Protein AF-A0AAE5LSV7-F1 (afdb_monomer)

Nearest PDB structures (foldseek):
  7zr1-assembly1_C  TM=1.193E-01  e=3.640E+00  Thermochaetoides thermophila
  6yvu-assembly1_B  TM=6.107E-02  e=1.034E+00  Saccharomyces cerevisiae S288C

Radius of gyration: 92.89 Å; Cα contacts (8 Å, |Δi|>4): 671; chains: 1; bounding box: 169×62×284 Å

Foldseek 3Di:
DVLLVVLLQVLLQVLLVLQLVLLVCVLVLCQDFDPDVRGGLVLLVCVLVVLLVLLCCCDPPNDFLVNVVVVPPPVLVVLLVVLVCCQPPVVLVVLDQDFLLNPPCSVVVLVVVLVVLLVVLLVVVLVVVLVLLLLFFLCLQDPLVLLLVVLLVVLVVVLVQLVVLVNLLVVLLVVCVVQQFPFLCNVDDPVRLVVVLVVVLVVVLCCCVCQQQVDLVSVLVVVVVVCVVVVVVVVLVVVLCVQQQDFLCVVAPPVRLLVVLVVVLVVVLVQCPDPNNLVVLLVVLVVVLVVLLVFQAFPCVPDDPVVLVVVLVCLLVVQVVCVVVVLVVLVVCVVVVLVVVVVVVVVVLVPDPDPVSSVVVVCCCVPPCDSPCVVVVVSVVVSVCCVVVVDPVVSVVVSVVVSVCRNPDTSSNVSVVCVVVVVDDSSNVSVVVSVCCVVCVSVVSCVVSVVRSRDGNCVPDPDDSVCCCVVPVSVVVSCVCSVCVVVCSVVVSVVSSVVSVVVSVVNRPDRSCVVAPSVRSSVVSSVCSVVVSCVCVVCVVVVSVVSSVVVVVVSSVDRSSVVVVVDPDCVSVVVSVVVSVVSVVVCVVRSRHRVSVVSPVQDDSVVSSCCCVVPVVVVCSVCSNVLSVPPSSVLQSVLSVPDRSSRSSVLVCQLPVVLSSCLSSQSSNQSSVVSSVCCVVCVPLADSPRHGPDPVSVVVVVVVSVVSSVVSNVVSVVLQQPDLDFQPVQCPDPVRVCSSGRSCSVCVVSSVVSSVCCCDPGRDDPVSVVVSCVVCVVVVVVVVVCVCVVVLNVVVLVSVVVCLVVVLVVVVVVLLVVLVDDDDVLVVVLVVCVVVVVCVSDPSVSSSVSSNVSSVSVVVCSVVSSVVSVVVSDDDDRPCNVSVD

Structure (mmCIF, N/CA/C/O backbone):
data_AF-A0AAE5LSV7-F1
#
_entry.id   AF-A0AAE5LSV7-F1
#
loop_
_atom_site.group_PDB
_atom_site.id
_atom_site.type_symbol
_atom_site.label_atom_id
_atom_site.label_alt_id
_atom_site.label_comp_id
_atom_site.label_asym_id
_atom_site.label_entity_id
_atom_site.label_seq_id
_atom_site.pdbx_PDB_ins_code
_atom_site.Cartn_x
_atom_site.Cartn_y
_atom_site.Cartn_z
_atom_site.occupancy
_atom_site.B_iso_or_equiv
_atom_site.auth_seq_id
_atom_site.auth_comp_id
_atom_site.auth_asym_id
_atom_site.auth_atom_id
_atom_site.pdbx_PDB_model_num
ATOM 1 N N . MET A 1 1 ? -73.954 33.863 125.276 1.00 56.94 1 MET A N 1
ATOM 2 C CA . MET A 1 1 ? -72.667 33.606 124.585 1.00 56.94 1 MET A CA 1
ATOM 3 C C . MET A 1 1 ? -72.478 32.123 124.263 1.00 56.94 1 MET A C 1
ATOM 5 O O . MET A 1 1 ? -72.294 31.809 123.096 1.00 56.94 1 MET A O 1
ATOM 9 N N . LEU A 1 2 ? -72.612 31.210 125.239 1.00 59.28 2 LEU A N 1
ATOM 10 C CA . LEU A 1 2 ? -72.465 29.757 125.024 1.00 59.28 2 LEU A CA 1
ATOM 11 C C . LEU A 1 2 ? -73.412 29.190 123.942 1.00 59.28 2 LEU A C 1
ATOM 13 O O . LEU A 1 2 ? -72.972 28.468 123.055 1.00 59.28 2 LEU A O 1
ATOM 17 N N . THR A 1 3 ? -74.689 29.588 123.959 1.00 60.78 3 THR A N 1
ATOM 18 C CA . THR A 1 3 ? -75.707 29.158 122.979 1.00 60.78 3 THR A CA 1
ATOM 19 C C . THR A 1 3 ? -75.375 29.589 121.549 1.00 60.78 3 THR A C 1
ATOM 21 O O . THR A 1 3 ? -75.593 28.836 120.610 1.00 60.78 3 THR A O 1
ATOM 24 N N . PHE A 1 4 ? -74.795 30.780 121.375 1.00 66.81 4 PHE A N 1
ATOM 25 C CA . PHE A 1 4 ? -74.397 31.297 120.063 1.00 66.81 4 PHE A CA 1
ATOM 26 C C . PHE A 1 4 ? -73.213 30.516 119.480 1.00 66.81 4 PHE A C 1
ATOM 28 O O . PHE A 1 4 ? -73.222 30.176 118.303 1.00 66.81 4 PHE A O 1
ATOM 35 N N . ILE A 1 5 ? -72.231 30.167 120.321 1.00 68.12 5 ILE A N 1
ATOM 36 C CA . ILE A 1 5 ? -71.087 29.325 119.938 1.00 68.12 5 ILE A CA 1
ATOM 37 C C . ILE A 1 5 ? -71.558 27.909 119.574 1.00 68.12 5 ILE A C 1
ATOM 39 O O . ILE A 1 5 ? -71.099 27.344 118.585 1.00 68.12 5 ILE A O 1
ATOM 43 N N . PHE A 1 6 ? -72.508 27.355 120.333 1.00 69.06 6 PHE A N 1
ATOM 44 C CA . PHE A 1 6 ? -73.090 26.045 120.045 1.00 69.06 6 PHE A CA 1
ATOM 45 C C . PHE A 1 6 ? -73.860 26.030 118.715 1.00 69.06 6 PHE A C 1
ATOM 47 O O . PHE A 1 6 ? -73.664 25.125 117.909 1.00 69.06 6 PHE A O 1
ATOM 54 N N . LEU A 1 7 ? -74.669 27.060 118.439 1.00 66.19 7 LEU A N 1
ATOM 55 C CA . LEU A 1 7 ? -75.368 27.214 117.158 1.00 66.19 7 LEU A CA 1
ATOM 56 C C . LEU A 1 7 ? -74.392 27.398 115.986 1.00 66.19 7 LEU A C 1
ATOM 58 O O . LEU A 1 7 ? -74.602 26.813 114.929 1.00 66.19 7 LEU A O 1
ATOM 62 N N . LEU A 1 8 ? -73.296 28.137 116.184 1.00 72.81 8 LEU A N 1
ATOM 63 C CA . LEU A 1 8 ? -72.210 28.278 115.206 1.00 72.81 8 LEU A CA 1
ATOM 64 C C . LEU A 1 8 ? -71.547 26.939 114.872 1.00 72.81 8 LEU A C 1
ATOM 66 O O . LEU A 1 8 ? -71.361 26.620 113.700 1.00 72.81 8 LEU A O 1
ATOM 70 N N . ALA A 1 9 ? -71.221 26.144 115.892 1.00 71.69 9 ALA A N 1
ATOM 71 C CA . ALA A 1 9 ? -70.632 24.822 115.709 1.00 71.69 9 ALA A CA 1
ATOM 72 C C . ALA A 1 9 ? -71.616 23.849 115.039 1.00 71.69 9 ALA A C 1
ATOM 74 O O . ALA A 1 9 ? -71.225 23.108 114.141 1.00 71.69 9 ALA A O 1
ATOM 75 N N . PHE A 1 10 ? -72.895 23.883 115.424 1.00 72.06 10 PHE A N 1
ATOM 76 C CA . PHE A 1 10 ? -73.937 23.038 114.842 1.00 72.06 10 PHE A CA 1
ATOM 77 C C . PHE A 1 10 ? -74.238 23.400 113.379 1.00 72.06 10 PHE A C 1
ATOM 79 O O . PHE A 1 10 ? -74.368 22.507 112.541 1.00 72.06 10 PHE A O 1
ATOM 86 N N . GLN A 1 11 ? -74.293 24.691 113.035 1.00 69.56 11 GLN A N 1
ATOM 87 C CA . GLN A 1 11 ? -74.470 25.152 111.652 1.00 69.56 11 GLN A CA 1
ATOM 88 C C . GLN A 1 11 ? -73.234 24.895 110.788 1.00 69.56 11 GLN A C 1
ATOM 90 O O . GLN A 1 11 ? -73.362 24.445 109.654 1.00 69.56 11 GLN A O 1
ATOM 95 N N . GLY A 1 12 ? -72.030 25.084 111.332 1.00 72.44 12 GLY A N 1
ATOM 96 C CA . GLY A 1 12 ? -70.801 24.665 110.662 1.00 72.44 12 GLY A CA 1
ATOM 97 C C . GLY A 1 12 ? -70.779 23.156 110.408 1.00 72.44 12 GLY A C 1
ATOM 98 O O . GLY A 1 12 ? -70.527 22.717 109.293 1.00 72.44 12 GLY A O 1
ATOM 99 N N . PHE A 1 13 ? -71.110 22.341 111.409 1.00 74.94 13 PHE A N 1
ATOM 100 C CA . PHE A 1 13 ? -71.130 20.886 111.263 1.00 74.94 13 PHE A CA 1
ATOM 101 C C . PHE A 1 13 ? -72.198 20.413 110.267 1.00 74.94 13 PHE A C 1
ATOM 103 O O . PHE A 1 13 ? -71.889 19.635 109.369 1.00 74.94 13 PHE A O 1
ATOM 110 N N . SER A 1 14 ? -73.436 20.903 110.374 1.00 67.69 14 SER A N 1
ATOM 111 C CA . SER A 1 14 ? -74.521 20.550 109.446 1.00 67.69 14 SER A CA 1
ATOM 112 C C . SER A 1 14 ? -74.258 21.046 108.023 1.00 67.69 14 SER A C 1
ATOM 114 O O . SER A 1 14 ? -74.471 20.287 107.079 1.00 67.69 14 SER A O 1
ATOM 116 N N . GLY A 1 15 ? -73.700 22.249 107.860 1.00 71.94 15 GLY A N 1
ATOM 117 C CA . GLY A 1 15 ? -73.218 22.757 106.577 1.00 71.94 15 GLY A CA 1
ATOM 118 C C . GLY A 1 15 ? -72.101 21.890 105.996 1.00 71.94 15 GLY A C 1
ATOM 119 O O . GLY A 1 15 ? -72.119 21.577 104.807 1.00 71.94 15 GLY A O 1
ATOM 120 N N . GLY A 1 16 ? -71.166 21.421 106.825 1.00 76.94 16 GLY A N 1
ATOM 121 C CA . GLY A 1 16 ? -70.109 20.501 106.409 1.00 76.94 16 GLY A CA 1
ATOM 122 C C . GLY A 1 16 ? -70.623 19.118 106.015 1.00 76.94 16 GLY A C 1
ATOM 123 O O . GLY A 1 16 ? -70.217 18.576 104.989 1.00 76.94 16 GLY A O 1
ATOM 124 N N . VAL A 1 17 ? -71.573 18.557 106.763 1.00 75.94 17 VAL A N 1
ATOM 125 C CA . VAL A 1 17 ? -72.229 17.290 106.406 1.00 75.94 17 VAL A CA 1
ATOM 126 C C . VAL A 1 17 ? -73.018 17.442 105.101 1.00 75.94 17 VAL A C 1
ATOM 128 O O . VAL A 1 17 ? -72.864 16.622 104.196 1.00 75.94 17 VAL A O 1
ATOM 131 N N . ALA A 1 18 ? -73.802 18.514 104.956 1.00 72.56 18 ALA A N 1
ATOM 132 C CA . ALA A 1 18 ? -74.565 18.798 103.743 1.00 72.56 18 ALA A CA 1
ATOM 133 C C . ALA A 1 18 ? -73.651 19.006 102.524 1.00 72.56 18 ALA A C 1
ATOM 135 O O . ALA A 1 18 ? -73.905 18.439 101.460 1.00 72.56 18 ALA A O 1
ATOM 136 N N . GLY A 1 19 ? -72.558 19.755 102.681 1.00 76.06 19 GLY A N 1
ATOM 137 C CA . GLY A 1 19 ? -71.569 19.987 101.631 1.00 76.06 19 GLY A CA 1
ATOM 138 C C . GLY A 1 19 ? -70.818 18.717 101.221 1.00 76.06 19 GLY A C 1
ATOM 139 O O . GLY A 1 19 ? -70.633 18.479 100.027 1.00 76.06 19 GLY A O 1
ATOM 140 N N . TYR A 1 20 ? -70.453 17.856 102.181 1.00 82.06 20 TYR A N 1
ATOM 141 C CA . TYR A 1 20 ? -69.835 16.556 101.897 1.00 82.06 20 TYR A CA 1
ATOM 142 C C . TYR A 1 20 ? -70.771 15.653 101.096 1.00 82.06 20 TYR A C 1
ATOM 144 O O . TYR A 1 20 ? -70.379 15.103 100.068 1.00 82.06 20 TYR A O 1
ATOM 152 N N . ILE A 1 21 ? -72.014 15.504 101.566 1.00 79.06 21 ILE A N 1
ATOM 153 C CA . ILE A 1 21 ? -73.006 14.619 100.954 1.00 79.06 21 ILE A CA 1
ATOM 154 C C . ILE A 1 21 ? -73.362 15.116 99.553 1.00 79.06 21 ILE A C 1
ATOM 156 O O . ILE A 1 21 ? -73.314 14.333 98.609 1.00 79.06 21 ILE A O 1
ATOM 160 N N . THR A 1 22 ? -73.656 16.408 99.395 1.00 77.25 22 THR A N 1
ATOM 161 C CA . THR A 1 22 ? -74.055 16.983 98.099 1.00 77.25 22 THR A CA 1
ATOM 162 C C . THR A 1 22 ? -72.949 16.831 97.061 1.00 77.25 22 THR A C 1
ATOM 164 O O . THR A 1 22 ? -73.215 16.391 95.945 1.00 77.25 22 THR A O 1
ATOM 167 N N . ASN A 1 23 ? -71.695 17.117 97.429 1.00 80.56 23 ASN A N 1
ATOM 168 C CA . ASN A 1 23 ? -70.587 17.013 96.485 1.00 80.56 23 ASN A CA 1
ATOM 169 C C . ASN A 1 23 ? -70.191 15.554 96.204 1.00 80.56 23 ASN A C 1
ATOM 171 O O . ASN A 1 23 ? -69.818 15.222 95.083 1.00 80.56 23 ASN A O 1
ATOM 175 N N . LYS A 1 24 ? -70.353 14.655 97.185 1.00 82.75 24 LYS A N 1
ATOM 176 C CA . LYS A 1 24 ? -70.218 13.211 96.964 1.00 82.75 24 LYS A CA 1
ATOM 177 C C . LYS A 1 24 ? -71.239 12.705 95.950 1.00 82.75 24 LYS A C 1
ATOM 179 O O . LYS A 1 24 ? -70.848 12.021 95.015 1.00 82.75 24 LYS A O 1
ATOM 184 N N . TYR A 1 25 ? -72.509 13.089 96.087 1.00 79.94 25 TYR A N 1
ATOM 185 C CA . TYR A 1 25 ? -73.531 12.755 95.095 1.00 79.94 25 TYR A CA 1
ATOM 186 C C . TYR A 1 25 ? -73.238 13.382 93.732 1.00 79.94 25 TYR A C 1
ATOM 188 O O . TYR A 1 25 ? -73.440 12.715 92.730 1.00 79.94 25 TYR A O 1
ATOM 196 N N . ALA A 1 26 ? -72.729 14.616 93.666 1.00 78.62 26 ALA A N 1
ATOM 197 C CA . ALA A 1 26 ? -72.371 15.248 92.396 1.00 78.62 26 ALA A CA 1
ATOM 198 C C . ALA A 1 26 ? -71.252 14.490 91.658 1.00 78.62 26 ALA A C 1
ATOM 200 O O . ALA A 1 26 ? -71.366 14.261 90.456 1.00 78.62 26 ALA A O 1
ATOM 201 N N . VAL A 1 27 ? -70.208 14.060 92.377 1.00 78.00 27 VAL A N 1
ATOM 202 C CA . VAL A 1 27 ? -69.122 13.236 91.820 1.00 78.00 27 VAL A CA 1
ATOM 203 C C . VAL A 1 27 ? -69.633 11.847 91.446 1.00 78.00 27 VAL A C 1
ATOM 205 O O . VAL A 1 27 ? -69.380 11.391 90.336 1.00 78.00 27 VAL A O 1
ATOM 208 N N . ASP A 1 28 ? -70.399 11.194 92.323 1.00 80.56 28 ASP A N 1
ATOM 209 C CA . ASP A 1 28 ? -70.957 9.868 92.052 1.00 80.56 28 ASP A CA 1
ATOM 210 C C . ASP A 1 28 ? -71.940 9.910 90.867 1.00 80.56 28 ASP A C 1
ATOM 212 O O . ASP A 1 28 ? -71.940 8.986 90.065 1.00 80.56 28 ASP A O 1
ATOM 216 N N . MET A 1 29 ? -72.707 10.991 90.675 1.00 81.62 29 MET A N 1
ATOM 217 C CA . MET A 1 29 ? -73.625 11.187 89.539 1.00 81.62 29 MET A CA 1
ATOM 218 C C . MET A 1 29 ? -72.921 11.384 88.188 1.00 81.62 29 MET A C 1
ATOM 220 O O . MET A 1 29 ? -73.583 11.305 87.149 1.00 81.62 29 MET A O 1
ATOM 224 N N . LEU A 1 30 ? -71.605 11.618 88.157 1.00 79.69 30 LEU A N 1
ATOM 225 C CA . LEU A 1 30 ? -70.845 11.562 86.904 1.00 79.69 30 LEU A CA 1
ATOM 226 C C . LEU A 1 30 ? -70.825 10.136 86.343 1.00 79.69 30 LEU A C 1
ATOM 228 O O . LEU A 1 30 ? -70.931 9.967 85.127 1.00 79.69 30 LEU A O 1
ATOM 232 N N . PHE A 1 31 ? -70.767 9.143 87.234 1.00 81.38 31 PHE A N 1
ATOM 233 C CA . PHE A 1 31 ? -70.583 7.730 86.908 1.00 81.38 31 PHE A CA 1
ATOM 234 C C . PHE A 1 31 ? -71.876 6.914 87.081 1.00 81.38 31 PHE A C 1
ATOM 236 O O . PHE A 1 31 ? -72.268 6.146 86.212 1.00 81.38 31 PHE A O 1
ATOM 243 N N . LYS A 1 32 ? -72.605 7.124 88.180 1.00 80.62 32 LYS A N 1
ATOM 244 C CA . LYS A 1 32 ? -73.779 6.340 88.585 1.00 80.62 32 LYS A CA 1
ATOM 245 C C . LYS A 1 32 ? -75.087 7.058 88.280 1.00 80.62 32 LYS A C 1
ATOM 247 O O . LYS A 1 32 ? -75.215 8.270 88.463 1.00 80.62 32 LYS A O 1
ATOM 252 N N . GLU A 1 33 ? -76.086 6.288 87.867 1.00 81.44 33 GLU A N 1
ATOM 253 C CA . GLU A 1 33 ? -77.460 6.752 87.678 1.00 81.44 33 GLU A CA 1
ATOM 254 C C . GLU A 1 33 ? -78.355 6.264 88.826 1.00 81.44 33 GLU A C 1
ATOM 256 O O . GLU A 1 33 ? -78.354 5.084 89.172 1.00 81.44 33 GLU A O 1
ATOM 261 N N . TYR A 1 34 ? -79.134 7.171 89.417 1.00 80.75 34 TYR A N 1
ATOM 262 C CA . TYR A 1 34 ? -80.040 6.871 90.525 1.00 80.75 34 TYR A CA 1
ATOM 263 C C . TYR A 1 34 ? -81.496 6.780 90.039 1.00 80.75 34 TYR A C 1
ATOM 265 O O . TYR A 1 34 ? -82.031 7.702 89.414 1.00 80.75 34 TYR A O 1
ATOM 273 N N . THR A 1 35 ? -82.159 5.665 90.349 1.00 74.88 35 THR A N 1
ATOM 274 C CA . THR A 1 35 ? -83.563 5.362 90.010 1.00 74.88 35 THR A CA 1
ATOM 275 C C . THR A 1 35 ? -84.498 5.642 91.203 1.00 74.88 35 THR A C 1
ATOM 277 O O . THR A 1 35 ? -84.030 5.634 92.342 1.00 74.88 35 THR A O 1
ATOM 280 N N . PRO A 1 36 ? -85.809 5.929 91.006 1.00 62.91 36 PRO A N 1
ATOM 281 C CA . PRO A 1 36 ? -86.592 5.903 89.759 1.00 62.91 36 PRO A CA 1
ATOM 282 C C . PRO A 1 36 ? -86.537 7.188 88.909 1.00 62.91 36 PRO A C 1
ATOM 284 O O . PRO A 1 36 ? -87.001 7.173 87.774 1.00 62.91 36 PRO A O 1
ATOM 287 N N . LEU A 1 37 ? -85.951 8.285 89.404 1.00 70.94 37 LEU A N 1
ATOM 288 C CA . LEU A 1 37 ? -85.947 9.590 88.715 1.00 70.94 37 LEU A CA 1
ATOM 289 C C . LEU A 1 37 ? -84.883 9.738 87.599 1.00 70.94 37 LEU A C 1
ATOM 291 O O . LEU A 1 37 ? -84.825 10.790 86.969 1.00 70.94 37 LEU A O 1
ATOM 295 N N . LYS A 1 38 ? -84.058 8.708 87.337 1.00 74.31 38 LYS A N 1
ATOM 296 C CA . LYS A 1 38 ? -82.998 8.683 86.298 1.00 74.31 38 LYS A CA 1
ATOM 297 C C . LYS A 1 38 ? -82.032 9.880 86.361 1.00 74.31 38 LYS A C 1
ATOM 299 O O . LYS A 1 38 ? -81.620 10.445 85.342 1.00 74.31 38 LYS A O 1
ATOM 304 N N . LEU A 1 39 ? -81.674 10.284 87.580 1.00 75.50 39 LEU A N 1
ATOM 305 C CA . LEU A 1 39 ? -80.764 11.403 87.837 1.00 75.50 39 LEU A CA 1
ATOM 306 C C . LEU A 1 39 ? -79.314 10.897 87.898 1.00 75.50 39 LEU A C 1
ATOM 308 O O . LEU A 1 39 ? -79.032 9.914 88.581 1.00 75.50 39 LEU A O 1
ATOM 312 N N . GLY A 1 40 ? -78.395 11.571 87.199 1.00 77.69 40 GLY A N 1
ATOM 313 C CA . GLY A 1 40 ? -76.980 11.177 87.097 1.00 77.69 40 GLY A CA 1
ATOM 314 C C . GLY A 1 40 ? -76.640 10.368 85.836 1.00 77.69 40 GLY A C 1
ATOM 315 O O . GLY A 1 40 ? -77.386 10.400 84.850 1.00 77.69 40 GLY A O 1
ATOM 316 N N . GLY A 1 41 ? -75.493 9.683 85.859 1.00 80.81 41 GLY A N 1
ATOM 317 C CA . GLY A 1 41 ? -74.936 8.906 84.747 1.00 80.81 41 GLY A CA 1
ATOM 318 C C . GLY A 1 41 ? -74.429 9.769 83.587 1.00 80.81 41 GLY A C 1
ATOM 319 O O . GLY A 1 41 ? -74.708 9.464 82.428 1.00 80.81 41 GLY A O 1
ATOM 320 N N . VAL A 1 42 ? -73.750 10.888 83.868 1.00 83.00 42 VAL A N 1
ATOM 321 C CA . VAL A 1 42 ? -73.339 11.852 82.824 1.00 83.00 42 VAL A CA 1
ATOM 322 C C . VAL A 1 42 ? -72.389 11.224 81.802 1.00 83.00 42 VAL A C 1
ATOM 324 O O . VAL A 1 42 ? -72.563 11.456 80.607 1.00 83.00 42 VAL A O 1
ATOM 327 N N . ILE A 1 43 ? -71.413 10.428 82.251 1.00 80.81 43 ILE A N 1
ATOM 328 C CA . ILE A 1 43 ? -70.445 9.757 81.370 1.00 80.81 43 ILE A CA 1
ATOM 329 C C . ILE A 1 43 ? -71.150 8.693 80.529 1.00 80.81 43 ILE A C 1
ATOM 331 O O . ILE A 1 43 ? -71.017 8.714 79.308 1.00 80.81 43 ILE A O 1
ATOM 335 N N . LYS A 1 44 ? -72.000 7.870 81.161 1.00 82.69 44 LYS A N 1
ATOM 336 C CA . LYS A 1 44 ? -72.846 6.867 80.498 1.00 82.69 44 LYS A CA 1
ATOM 337 C C . LYS A 1 44 ? -73.652 7.478 79.341 1.00 82.69 44 LYS A C 1
ATOM 339 O O . LYS A 1 44 ? -73.531 7.071 78.191 1.00 82.69 44 LYS A O 1
ATOM 344 N N . LYS A 1 45 ? -74.372 8.574 79.617 1.00 83.88 45 LYS A N 1
ATOM 345 C CA . LYS A 1 45 ? -75.204 9.308 78.640 1.00 83.88 45 LYS A CA 1
ATOM 346 C C . LYS A 1 45 ? -74.402 10.073 77.581 1.00 83.88 45 LYS A C 1
ATOM 348 O O . LYS A 1 45 ? -74.972 10.497 76.577 1.00 83.88 45 LYS A O 1
ATOM 353 N N . LYS A 1 46 ? -73.104 10.309 77.802 1.00 85.81 46 LYS A N 1
ATOM 354 C CA . LYS A 1 46 ? -72.214 11.037 76.881 1.00 85.81 46 LYS A CA 1
ATOM 355 C C . LYS A 1 46 ? -71.076 10.178 76.327 1.00 85.81 46 LYS A C 1
ATOM 357 O O . LYS A 1 46 ? -70.105 10.751 75.833 1.00 85.81 46 LYS A O 1
ATOM 362 N N . LYS A 1 47 ? -71.223 8.847 76.330 1.00 86.12 47 LYS A N 1
ATOM 363 C CA . LYS A 1 47 ? -70.246 7.880 75.805 1.00 86.12 47 LYS A CA 1
ATOM 364 C C . LYS A 1 47 ? -69.645 8.312 74.464 1.00 86.12 47 LYS A C 1
ATOM 366 O O . LYS A 1 47 ? -68.441 8.514 74.378 1.00 86.12 47 LYS A O 1
ATOM 371 N N . GLU A 1 48 ? -70.475 8.525 73.443 1.00 86.19 48 GLU A N 1
ATOM 372 C CA . GLU A 1 48 ? -70.001 8.874 72.091 1.00 86.19 48 GLU A CA 1
ATOM 373 C C . GLU A 1 48 ? -69.163 10.155 72.072 1.00 86.19 48 GLU A C 1
ATOM 375 O O . GLU A 1 48 ? -68.121 10.227 71.422 1.00 86.19 48 GLU A O 1
ATOM 380 N N . LYS A 1 49 ? -69.588 11.165 72.841 1.00 86.38 49 LYS A N 1
ATOM 381 C CA . LYS A 1 49 ? -68.840 12.416 72.954 1.00 86.38 49 LYS A CA 1
ATOM 382 C C . LYS A 1 49 ? -67.506 12.199 73.670 1.00 86.38 49 LYS A C 1
ATOM 384 O O . LYS A 1 49 ? -66.508 12.769 73.253 1.00 86.38 49 LYS A O 1
ATOM 389 N N . PHE A 1 50 ? -67.477 11.387 74.724 1.00 85.69 50 PHE A N 1
ATOM 390 C CA . PHE A 1 50 ? -66.241 11.048 75.425 1.00 85.69 50 PHE A CA 1
ATOM 391 C C . PHE A 1 50 ? -65.251 10.322 74.503 1.00 85.69 50 PHE A C 1
ATOM 393 O O . PHE A 1 50 ? -64.097 10.732 74.411 1.00 85.69 50 PHE A O 1
ATOM 400 N N . ILE A 1 51 ? -65.716 9.302 73.776 1.00 86.81 51 ILE A N 1
ATOM 401 C CA . ILE A 1 51 ? -64.889 8.533 72.840 1.00 86.81 51 ILE A CA 1
ATOM 402 C C . ILE A 1 51 ? -64.286 9.447 71.770 1.00 86.81 51 ILE A C 1
ATOM 404 O O . ILE A 1 51 ? -63.090 9.356 71.498 1.00 86.81 51 ILE A O 1
ATOM 408 N N . GLU A 1 52 ? -65.085 10.340 71.182 1.00 88.25 52 GLU A N 1
ATOM 409 C CA . GLU A 1 52 ? -64.619 11.277 70.156 1.00 88.25 52 GLU A CA 1
ATOM 410 C C . GLU A 1 52 ? -63.532 12.226 70.689 1.00 88.25 52 GLU A C 1
ATOM 412 O O . GLU A 1 52 ? -62.466 12.338 70.083 1.00 88.25 52 GLU A O 1
ATOM 417 N N . GLU A 1 53 ? -63.778 12.863 71.837 1.00 87.06 53 GLU A N 1
ATOM 418 C CA . GLU A 1 53 ? -62.881 13.863 72.435 1.00 87.06 53 GLU A CA 1
ATOM 419 C C . GLU A 1 53 ? -61.565 13.233 72.918 1.00 87.06 53 GLU A C 1
ATOM 421 O O . GLU A 1 53 ? -60.493 13.801 72.712 1.00 87.06 53 GLU A O 1
ATOM 426 N N . ILE A 1 54 ? -61.616 12.033 73.509 1.00 85.88 54 ILE A N 1
ATOM 427 C CA . ILE A 1 54 ? -60.411 11.301 73.923 1.00 85.88 54 ILE A CA 1
ATOM 428 C C . ILE A 1 54 ? -59.614 10.830 72.712 1.00 85.88 54 ILE A C 1
ATOM 430 O O . ILE A 1 54 ? -58.397 10.995 72.688 1.00 85.88 54 ILE A O 1
ATOM 434 N N . SER A 1 55 ? -60.275 10.293 71.685 1.00 87.69 55 SER A N 1
ATOM 435 C CA . SER A 1 55 ? -59.590 9.830 70.473 1.00 87.69 55 SER A CA 1
ATOM 436 C C . SER A 1 55 ? -58.905 10.978 69.729 1.00 87.69 55 SER A C 1
ATOM 438 O O . SER A 1 55 ? -57.807 10.810 69.202 1.00 87.69 55 SER A O 1
ATOM 440 N N . GLU A 1 56 ? -59.528 12.158 69.707 1.00 87.50 56 GLU A N 1
ATOM 441 C CA . GLU A 1 56 ? -58.938 13.362 69.125 1.00 87.50 56 GLU A CA 1
ATOM 442 C C . GLU A 1 56 ? -57.781 13.914 69.958 1.00 87.50 56 GLU A C 1
ATOM 444 O O . GLU A 1 56 ? -56.753 14.281 69.395 1.00 87.50 56 GLU A O 1
ATOM 449 N N . LEU A 1 57 ? -57.911 13.932 71.286 1.00 86.62 57 LEU A N 1
ATOM 450 C CA . LEU A 1 57 ? -56.837 14.346 72.188 1.00 86.62 57 LEU A CA 1
ATOM 451 C C . LEU A 1 57 ? -55.611 13.436 72.043 1.00 86.62 57 LEU A C 1
ATOM 453 O O . LEU A 1 57 ? -54.485 13.929 71.992 1.00 86.62 57 LEU A O 1
ATOM 457 N N . VAL A 1 58 ? -55.820 12.122 71.925 1.00 85.00 58 VAL A N 1
ATOM 458 C CA . VAL A 1 58 ? -54.738 11.144 71.754 1.00 85.00 58 VAL A CA 1
ATOM 459 C C . VAL A 1 58 ? -53.983 11.380 70.451 1.00 85.00 58 VAL A C 1
ATOM 461 O O . VAL A 1 58 ? -52.760 11.404 70.480 1.00 85.00 58 VAL A O 1
ATOM 464 N N . GLU A 1 59 ? -54.665 11.604 69.325 1.00 86.31 59 GLU A N 1
ATOM 465 C CA . GLU A 1 59 ? -53.984 11.927 68.064 1.00 86.31 59 GLU A CA 1
ATOM 466 C C . GLU A 1 59 ? -53.315 13.305 68.114 1.00 86.31 59 GLU A C 1
ATOM 468 O O . GLU A 1 59 ? -52.154 13.441 67.744 1.00 86.31 59 GLU A O 1
ATOM 473 N N . ARG A 1 60 ? -54.021 14.338 68.580 1.00 85.94 60 ARG A N 1
ATOM 474 C CA . ARG A 1 60 ? -53.532 15.718 68.510 1.00 85.94 60 ARG A CA 1
ATOM 475 C C . ARG A 1 60 ? -52.364 15.973 69.454 1.00 85.94 60 ARG A C 1
ATOM 477 O O . ARG A 1 60 ? -51.365 16.540 69.025 1.00 85.94 60 ARG A O 1
ATOM 484 N N . ASP A 1 61 ? -52.488 15.567 70.714 1.00 82.75 61 ASP A N 1
ATOM 485 C CA . ASP A 1 61 ? -51.601 16.031 71.785 1.00 82.75 61 ASP A CA 1
ATOM 486 C C . ASP A 1 61 ? -50.640 14.943 72.291 1.00 82.75 61 ASP A C 1
ATOM 488 O O . ASP A 1 61 ? -49.644 15.273 72.934 1.00 82.75 61 ASP A O 1
ATOM 492 N N . ILE A 1 62 ? -50.901 13.659 72.007 1.00 81.19 62 ILE A N 1
ATOM 493 C CA . ILE A 1 62 ? -50.107 12.547 72.556 1.00 81.19 62 ILE A CA 1
ATOM 494 C C . ILE A 1 62 ? -49.324 11.813 71.461 1.00 81.19 62 ILE A C 1
ATOM 496 O O . ILE A 1 62 ? -48.100 11.712 71.538 1.00 81.19 62 ILE A O 1
ATOM 500 N N . ILE A 1 63 ? -50.000 11.307 70.430 1.00 81.62 63 ILE A N 1
ATOM 501 C CA . ILE A 1 63 ? -49.438 10.390 69.432 1.00 81.62 63 ILE A CA 1
ATOM 502 C C . ILE A 1 63 ? -49.657 10.971 68.039 1.00 81.62 63 ILE A C 1
ATOM 504 O O . ILE A 1 63 ? -50.624 10.654 67.348 1.00 81.62 63 ILE A O 1
ATOM 508 N N . ASN A 1 64 ? -48.704 11.804 67.624 1.00 82.69 64 ASN A N 1
ATOM 509 C CA . ASN A 1 64 ? -48.622 12.405 66.299 1.00 82.69 64 ASN A CA 1
ATOM 510 C C . ASN A 1 64 ? -47.194 12.302 65.741 1.00 82.69 64 ASN A C 1
ATOM 512 O O . ASN A 1 64 ? -46.269 11.800 66.384 1.00 82.69 64 ASN A O 1
ATOM 516 N N . ALA A 1 65 ? -47.015 12.769 64.505 1.00 77.56 65 ALA A N 1
ATOM 517 C CA . ALA A 1 65 ? -45.727 12.716 63.825 1.00 77.56 65 ALA A CA 1
ATOM 518 C C . ALA A 1 65 ? -44.623 13.503 64.555 1.00 77.56 65 ALA A C 1
ATOM 520 O O . ALA A 1 65 ? -43.469 13.077 64.518 1.00 77.56 65 ALA A O 1
ATOM 521 N N . ASP A 1 66 ? -44.955 14.609 65.226 1.00 78.81 66 ASP A N 1
ATOM 522 C CA . ASP A 1 66 ? -43.978 15.447 65.924 1.00 78.81 66 ASP A CA 1
ATOM 523 C C . ASP A 1 66 ? -43.548 14.823 67.259 1.00 78.81 66 ASP A C 1
ATOM 525 O O . ASP A 1 66 ? -42.346 14.743 67.524 1.00 78.81 66 ASP A O 1
ATOM 529 N N . THR A 1 67 ? -44.492 14.297 68.051 1.00 80.00 67 THR A N 1
ATOM 530 C CA . THR A 1 67 ? -44.195 13.613 69.323 1.00 80.00 67 THR A CA 1
ATOM 531 C C . THR A 1 67 ? -43.432 12.306 69.105 1.00 80.00 67 THR A C 1
ATOM 533 O O . THR A 1 67 ? -42.451 12.034 69.795 1.00 80.00 67 THR A O 1
ATOM 536 N N . LEU A 1 68 ? -43.787 11.522 68.081 1.00 74.88 68 LEU A N 1
ATOM 537 C CA . LEU A 1 68 ? -43.023 10.324 67.715 1.00 74.88 68 LEU A CA 1
ATOM 538 C C . LEU A 1 68 ? -41.614 10.670 67.225 1.00 74.88 68 LEU A C 1
ATOM 540 O O . LEU A 1 68 ? -40.658 9.964 67.538 1.00 74.88 68 LEU A O 1
ATOM 544 N N . ARG A 1 69 ? -41.457 11.769 66.479 1.00 72.62 69 ARG A N 1
ATOM 545 C CA . ARG A 1 69 ? -40.146 12.215 65.998 1.00 72.62 69 ARG A CA 1
ATOM 546 C C . ARG A 1 69 ? -39.225 12.634 67.146 1.00 72.62 69 ARG A C 1
ATOM 548 O O . ARG A 1 69 ? -38.030 12.345 67.069 1.00 72.62 69 ARG A O 1
ATOM 555 N N . SER A 1 70 ? -39.745 13.291 68.186 1.00 73.00 70 SER A N 1
ATOM 556 C CA . SER A 1 70 ? -38.949 13.689 69.357 1.00 73.00 70 SER A CA 1
ATOM 557 C C . SER A 1 70 ? -38.525 12.509 70.234 1.00 73.00 70 SER A C 1
ATOM 559 O O . SER A 1 70 ? -37.432 12.542 70.792 1.00 73.00 70 SER A O 1
ATOM 561 N N . GLU A 1 71 ? -39.327 11.444 70.292 1.00 73.56 71 GLU A N 1
ATOM 562 C CA . GLU A 1 71 ? -39.047 10.236 71.088 1.00 73.56 71 GLU A CA 1
ATOM 563 C C . GLU A 1 71 ? -38.192 9.184 70.346 1.00 73.56 71 GLU A C 1
ATOM 565 O O . GLU A 1 71 ? -37.879 8.122 70.887 1.00 73.56 71 GLU A O 1
ATOM 570 N N . MET A 1 72 ? -37.741 9.472 69.115 1.00 69.00 72 MET A N 1
ATOM 571 C CA . MET A 1 72 ? -36.910 8.574 68.290 1.00 69.00 72 MET A CA 1
ATOM 572 C C . MET A 1 72 ? -35.434 9.011 68.080 1.00 69.00 72 MET A C 1
ATOM 574 O O . MET A 1 72 ? -34.897 8.829 66.981 1.00 69.00 72 MET A O 1
ATOM 578 N N . PRO A 1 73 ? -34.687 9.518 69.084 1.00 60.47 73 PRO A N 1
ATOM 579 C CA . PRO A 1 73 ? -33.309 9.982 68.876 1.00 60.47 73 PRO A CA 1
ATOM 580 C C . PRO A 1 73 ? -32.309 8.862 68.510 1.00 60.47 73 PRO A C 1
ATOM 582 O O . PRO A 1 73 ? -31.251 9.145 67.953 1.00 60.47 73 PRO A O 1
ATOM 585 N N . ASN A 1 74 ? -32.647 7.583 68.743 1.00 65.56 74 ASN A N 1
ATOM 586 C CA . ASN A 1 74 ? -31.773 6.419 68.502 1.00 65.56 74 ASN A CA 1
ATOM 587 C C . ASN A 1 74 ? -32.188 5.525 67.320 1.00 65.56 74 ASN A C 1
ATOM 589 O O . ASN A 1 74 ? -31.692 4.403 67.178 1.00 65.56 74 ASN A O 1
ATOM 593 N N . ILE A 1 75 ? -33.075 5.998 66.443 1.00 73.19 75 ILE A N 1
ATOM 594 C CA . ILE A 1 75 ? -33.591 5.206 65.315 1.00 73.19 75 ILE A CA 1
ATOM 595 C C . ILE A 1 75 ? -32.488 4.675 64.390 1.00 73.19 75 ILE A C 1
ATOM 597 O O . ILE A 1 75 ? -32.597 3.565 63.883 1.00 73.19 75 ILE A O 1
ATOM 601 N N . ASN A 1 76 ? -31.373 5.398 64.247 1.00 74.06 76 ASN A N 1
ATOM 602 C CA . ASN A 1 76 ? -30.228 4.957 63.448 1.00 74.06 76 ASN A CA 1
ATOM 603 C C . ASN A 1 76 ? -29.637 3.629 63.949 1.00 74.06 76 ASN A C 1
ATOM 605 O O . ASN A 1 76 ? -29.212 2.800 63.145 1.00 74.06 76 ASN A O 1
ATOM 609 N N . THR A 1 77 ? -29.627 3.403 65.266 1.00 77.31 77 THR A N 1
ATOM 610 C CA . THR A 1 77 ? -29.149 2.152 65.874 1.00 77.31 77 THR A CA 1
ATOM 611 C C . THR A 1 77 ? -30.115 1.006 65.588 1.00 77.31 77 THR A C 1
ATOM 613 O O . THR A 1 77 ? -29.683 -0.077 65.197 1.00 77.31 77 THR A O 1
ATOM 616 N N . TYR A 1 78 ? -31.421 1.258 65.689 1.00 73.25 78 TYR A N 1
ATOM 617 C CA . TYR A 1 78 ? -32.449 0.272 65.354 1.00 73.25 78 TYR A CA 1
ATOM 618 C C . TYR A 1 78 ? -32.473 -0.058 63.858 1.00 73.25 78 TYR A C 1
ATOM 620 O O . TYR A 1 78 ? -32.568 -1.225 63.494 1.00 73.25 78 TYR A O 1
ATOM 628 N N . ILE A 1 79 ? -32.291 0.934 62.981 1.00 74.38 79 ILE A N 1
ATOM 629 C CA . ILE A 1 79 ? -32.165 0.731 61.532 1.00 74.38 79 ILE A CA 1
ATOM 630 C C . ILE A 1 79 ? -30.928 -0.116 61.215 1.00 74.38 79 ILE A C 1
ATOM 632 O O . ILE A 1 79 ? -31.017 -1.033 60.401 1.00 74.38 79 ILE A O 1
ATOM 636 N N . LYS A 1 80 ? -29.792 0.129 61.882 1.00 74.94 80 LYS A N 1
ATOM 637 C CA . LYS A 1 80 ? -28.591 -0.713 61.747 1.00 74.94 80 LYS A CA 1
ATOM 638 C C . LYS A 1 80 ? 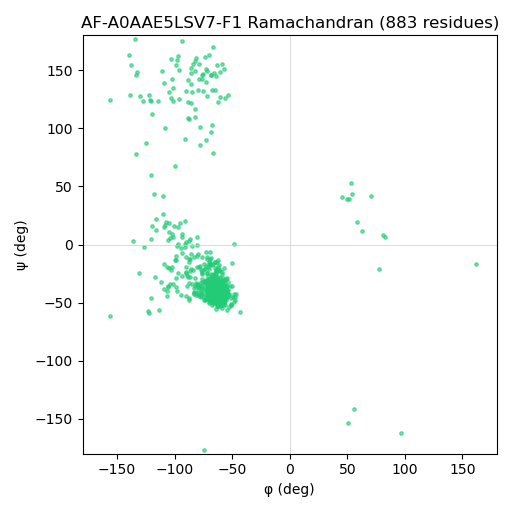-28.851 -2.156 62.172 1.00 74.94 80 LYS A C 1
ATOM 640 O O . LYS A 1 80 ? -28.484 -3.077 61.450 1.00 74.94 80 LYS A O 1
ATOM 645 N N . GLN A 1 81 ? -29.515 -2.365 63.308 1.00 77.81 81 GLN A N 1
ATOM 646 C CA . GLN A 1 81 ? -29.884 -3.704 63.779 1.00 77.81 81 GLN A CA 1
ATOM 647 C C . GLN A 1 81 ? -30.890 -4.392 62.848 1.00 77.81 81 GLN A C 1
ATOM 649 O O . GLN A 1 81 ? -30.779 -5.594 62.607 1.00 77.81 81 GLN A O 1
ATOM 654 N N . MET A 1 82 ? -31.842 -3.647 62.287 1.00 71.50 82 MET A N 1
ATOM 655 C CA . MET A 1 82 ? -32.810 -4.156 61.318 1.00 71.50 82 MET A CA 1
ATOM 656 C C . MET A 1 82 ? -32.121 -4.558 60.013 1.00 71.50 82 MET A C 1
ATOM 658 O O . MET A 1 82 ? -32.347 -5.661 59.528 1.00 71.50 82 MET A O 1
ATOM 662 N N . ALA A 1 83 ? -31.230 -3.715 59.485 1.00 69.00 83 ALA A N 1
ATOM 663 C CA . ALA A 1 83 ? -30.419 -4.026 58.312 1.00 69.00 83 ALA A CA 1
ATOM 664 C C . ALA A 1 83 ? -29.522 -5.249 58.557 1.00 69.00 83 ALA A C 1
ATOM 666 O O . ALA A 1 83 ? -29.424 -6.127 57.702 1.00 69.00 83 ALA A O 1
ATOM 667 N N . GLN A 1 84 ? -28.918 -5.345 59.744 1.00 72.31 84 GLN A N 1
ATOM 668 C CA . GLN A 1 84 ? -28.132 -6.505 60.150 1.00 72.31 84 GLN A CA 1
ATOM 669 C C . GLN A 1 84 ? -28.992 -7.775 60.206 1.00 72.31 84 GLN A C 1
ATOM 671 O O . GLN A 1 84 ? -28.640 -8.776 59.593 1.00 72.31 84 GLN A O 1
ATOM 676 N N . THR A 1 85 ? -30.145 -7.727 60.874 1.00 75.62 85 THR A N 1
ATOM 677 C CA . THR A 1 85 ? -31.068 -8.869 60.998 1.00 75.62 85 THR A CA 1
ATOM 678 C C . THR A 1 85 ? -31.627 -9.293 59.640 1.00 75.62 85 THR A C 1
ATOM 680 O O . THR A 1 85 ? -31.794 -10.486 59.375 1.00 75.62 85 THR A O 1
ATOM 683 N N . PHE A 1 86 ? -31.894 -8.327 58.762 1.00 74.62 86 PHE A N 1
ATOM 684 C CA . PHE A 1 86 ? -32.318 -8.580 57.395 1.00 74.62 86 PHE A CA 1
ATOM 685 C C . PHE A 1 86 ? -31.262 -9.389 56.638 1.00 74.62 86 PHE A C 1
ATOM 687 O O . PHE A 1 86 ? -31.591 -10.454 56.127 1.00 74.62 86 PHE A O 1
ATOM 694 N N . PHE A 1 87 ? -29.996 -8.958 56.627 1.00 67.12 87 PHE A N 1
ATOM 695 C CA . PHE A 1 87 ? -28.931 -9.685 55.924 1.00 67.12 87 PHE A CA 1
ATOM 696 C C . PHE A 1 87 ? -28.562 -11.014 56.580 1.00 67.12 87 PHE A C 1
ATOM 698 O O . PHE A 1 87 ? -28.518 -12.040 55.905 1.00 67.12 87 PHE A O 1
ATOM 705 N N . GLU A 1 88 ? -28.309 -11.008 57.888 1.00 68.00 88 GLU A N 1
ATOM 706 C CA . GLU A 1 88 ? -27.767 -12.171 58.595 1.00 68.00 88 GLU A CA 1
ATOM 707 C C . GLU A 1 88 ? -28.809 -13.286 58.748 1.00 68.00 88 GLU A C 1
ATOM 709 O O . GLU A 1 88 ? -28.449 -14.462 58.764 1.00 68.00 88 GLU A O 1
ATOM 714 N N . LYS A 1 89 ? -30.103 -12.940 58.838 1.00 69.69 89 LYS A N 1
ATOM 715 C CA . LYS A 1 89 ? -31.162 -13.899 59.175 1.00 69.69 89 LYS A CA 1
ATOM 716 C C . LYS A 1 89 ? -32.261 -13.986 58.121 1.00 69.69 89 LYS A C 1
ATOM 718 O O . LYS A 1 89 ? -32.514 -15.071 57.611 1.00 69.69 89 LYS A O 1
ATOM 723 N N . GLN A 1 90 ? -32.932 -12.885 57.781 1.00 73.19 90 GLN A N 1
ATOM 724 C CA . GLN A 1 90 ? -34.142 -12.958 56.943 1.00 73.19 90 GLN A CA 1
ATOM 725 C C . GLN A 1 90 ? -33.846 -13.264 55.472 1.00 73.19 90 GLN A C 1
ATOM 727 O O . GLN A 1 90 ? -34.480 -14.143 54.894 1.00 73.19 90 GLN A O 1
ATOM 732 N N . LEU A 1 91 ? -32.875 -12.573 54.879 1.00 70.75 91 LEU A N 1
ATOM 733 C CA . LEU A 1 91 ? -32.492 -12.735 53.481 1.00 70.75 91 LEU A CA 1
ATOM 734 C C . LEU A 1 91 ? -31.870 -14.114 53.249 1.00 70.75 91 LEU A C 1
ATOM 736 O O . LEU A 1 91 ? -32.272 -14.817 52.328 1.00 70.75 91 LEU A O 1
ATOM 740 N N . SER A 1 92 ? -30.965 -14.536 54.138 1.00 68.12 92 SER A N 1
ATOM 741 C CA . SER A 1 92 ? -30.383 -15.884 54.121 1.00 68.12 92 SER A CA 1
ATOM 742 C C . SER A 1 92 ? -31.459 -16.979 54.207 1.00 68.12 92 SER A C 1
ATOM 744 O O . SER A 1 92 ? -31.468 -17.900 53.393 1.00 68.12 92 SER A O 1
ATOM 746 N N . ASN A 1 93 ? -32.429 -16.843 55.123 1.00 71.94 93 ASN A N 1
ATOM 747 C CA . ASN A 1 93 ? -33.526 -17.806 55.265 1.00 71.94 93 ASN A CA 1
ATOM 748 C C . ASN A 1 93 ? -34.480 -17.806 54.061 1.00 71.94 93 ASN A C 1
ATOM 750 O O . ASN A 1 93 ? -34.941 -18.870 53.660 1.00 71.94 93 ASN A O 1
ATOM 754 N N . SER A 1 94 ? -34.774 -16.637 53.484 1.00 71.56 94 SER A N 1
ATOM 755 C CA . SER A 1 94 ? -35.671 -16.513 52.328 1.00 71.56 94 SER A CA 1
ATOM 756 C C . SER A 1 94 ? -35.053 -17.048 51.039 1.00 71.56 94 SER A C 1
ATOM 758 O O . SER A 1 94 ? -35.783 -17.533 50.181 1.00 71.56 94 SER A O 1
ATOM 760 N N . LEU A 1 95 ? -33.732 -16.932 50.881 1.00 72.25 95 LEU A N 1
ATOM 761 C CA . LEU A 1 95 ? -33.005 -17.457 49.723 1.00 72.25 95 LEU A CA 1
ATOM 762 C C . LEU A 1 95 ? -32.736 -18.962 49.837 1.00 72.25 95 LEU A C 1
ATOM 764 O O . LEU A 1 95 ? -32.472 -19.608 48.828 1.00 72.25 95 LEU A O 1
ATOM 768 N N . GLY A 1 96 ? -32.802 -19.523 51.048 1.00 72.62 96 GLY A N 1
ATOM 769 C CA . GLY A 1 96 ? -32.655 -20.955 51.287 1.00 72.62 96 GLY A CA 1
ATOM 770 C C . GLY A 1 96 ? -31.341 -21.528 50.744 1.00 72.62 96 GLY A C 1
ATOM 771 O O . GLY A 1 96 ? -30.281 -20.907 50.822 1.00 72.62 96 GLY A O 1
ATOM 772 N N . ASN A 1 97 ? -31.411 -22.742 50.196 1.00 80.12 97 ASN A N 1
ATOM 773 C CA . ASN A 1 97 ? -30.278 -23.423 49.556 1.00 80.12 97 ASN A CA 1
ATOM 774 C C . ASN A 1 97 ? -30.268 -23.257 48.029 1.00 80.12 97 ASN A C 1
ATOM 776 O O . ASN A 1 97 ? -29.561 -24.008 47.358 1.00 80.12 97 ASN A O 1
ATOM 780 N N . THR A 1 98 ? -31.040 -22.305 47.497 1.00 84.00 98 THR A N 1
ATOM 781 C CA . THR A 1 98 ? -31.190 -22.087 46.057 1.00 84.00 98 THR A CA 1
ATOM 782 C C . THR A 1 98 ? -29.828 -21.852 45.420 1.00 84.00 98 THR A C 1
ATOM 784 O O . THR A 1 98 ? -29.047 -20.998 45.868 1.00 84.00 98 THR A O 1
ATOM 787 N N . LYS A 1 99 ? -29.524 -22.639 44.391 1.00 87.12 99 LYS A N 1
ATOM 788 C CA . LYS A 1 99 ? -28.310 -22.479 43.589 1.00 87.12 99 LYS A CA 1
ATOM 789 C C . LYS A 1 99 ? -28.489 -21.335 42.600 1.00 87.12 99 LYS A C 1
ATOM 791 O O . LYS A 1 99 ? -29.603 -21.040 42.184 1.00 87.12 99 LYS A O 1
ATOM 796 N N . ILE A 1 100 ? -27.392 -20.722 42.159 1.00 82.19 100 ILE A N 1
ATOM 797 C CA . ILE A 1 100 ? -27.457 -19.676 41.121 1.00 82.19 100 ILE A CA 1
ATOM 798 C C . ILE A 1 100 ? -28.141 -20.202 39.848 1.00 82.19 100 ILE A C 1
ATOM 800 O O . ILE A 1 100 ? -28.935 -19.491 39.243 1.00 82.19 100 ILE A O 1
ATOM 804 N N . ALA A 1 101 ? -27.876 -21.459 39.475 1.00 85.88 101 ALA A N 1
ATOM 805 C CA . ALA A 1 101 ? -28.479 -22.093 38.303 1.00 85.88 101 ALA A CA 1
ATOM 806 C C . ALA A 1 101 ? -30.006 -22.251 38.374 1.00 85.88 101 ALA A C 1
ATOM 808 O O . ALA A 1 101 ? -30.643 -22.440 37.344 1.00 85.88 101 ALA A O 1
ATOM 809 N N . GLU A 1 102 ? -30.577 -22.218 39.579 1.00 85.31 102 GLU A N 1
ATOM 810 C CA . GLU A 1 102 ? -32.007 -22.422 39.839 1.00 85.31 102 GLU A CA 1
ATOM 811 C C . GLU A 1 102 ? -32.787 -21.096 39.821 1.00 85.31 102 GLU A C 1
ATOM 813 O O . GLU A 1 102 ? -33.993 -21.091 40.043 1.00 85.31 102 GLU A O 1
ATOM 818 N N . ILE A 1 103 ? -32.116 -19.964 39.572 1.00 82.69 103 ILE A N 1
ATOM 819 C CA . ILE A 1 103 ? -32.773 -18.665 39.401 1.00 82.69 103 ILE A CA 1
ATOM 820 C C . ILE A 1 103 ? -33.501 -18.650 38.052 1.00 82.69 103 ILE A C 1
ATOM 822 O O . ILE A 1 103 ? -32.893 -18.898 37.007 1.00 82.69 103 ILE A O 1
ATOM 826 N N . ASP A 1 104 ? -34.784 -18.294 38.066 1.00 78.75 104 ASP A N 1
ATOM 827 C CA . ASP A 1 104 ? -35.573 -18.128 36.844 1.00 78.75 104 ASP A CA 1
ATOM 828 C C . ASP A 1 104 ? -34.887 -17.162 35.863 1.00 78.75 104 ASP A C 1
ATOM 830 O O . ASP A 1 104 ? -34.480 -16.055 36.221 1.00 78.75 104 ASP A O 1
ATOM 834 N N . GLY A 1 105 ? -34.736 -17.602 34.610 1.00 81.00 105 GLY A N 1
ATOM 835 C CA . GLY A 1 105 ? -34.049 -16.842 33.561 1.00 81.00 105 GLY A CA 1
ATOM 836 C C . GLY A 1 105 ? -32.517 -16.940 33.578 1.00 81.00 105 GLY A C 1
ATOM 837 O O . GLY A 1 105 ? -31.867 -16.232 32.809 1.00 81.00 105 GLY A O 1
ATOM 838 N N . PHE A 1 106 ? -31.909 -17.812 34.395 1.00 84.25 106 PHE A N 1
ATOM 839 C CA . PHE A 1 106 ? -30.449 -17.994 34.435 1.00 84.25 106 PHE A CA 1
ATOM 840 C C . PHE A 1 106 ? -29.858 -18.381 33.070 1.00 84.25 106 PHE A C 1
ATOM 842 O O . PHE A 1 106 ? -28.923 -17.735 32.601 1.00 84.25 106 PHE A O 1
ATOM 849 N N . SER A 1 107 ? -30.428 -19.383 32.391 1.00 82.06 107 SER A N 1
ATOM 850 C CA . SER A 1 107 ? -29.955 -19.821 31.068 1.00 82.06 107 SER A CA 1
ATOM 851 C C . SER A 1 107 ? -30.088 -18.735 29.999 1.00 82.06 107 SER A C 1
ATOM 853 O O . SER A 1 107 ? -29.179 -18.549 29.195 1.00 82.06 107 SER A O 1
ATOM 855 N N . GLU A 1 108 ? -31.191 -17.983 30.013 1.00 81.31 108 GLU A N 1
ATOM 856 C CA . GLU A 1 108 ? -31.392 -16.851 29.102 1.00 81.31 108 GLU A CA 1
ATOM 857 C C . GLU A 1 108 ? -30.394 -15.722 29.397 1.00 81.31 108 GLU A C 1
ATOM 859 O O . GLU A 1 108 ? -29.834 -15.127 28.478 1.00 81.31 108 GLU A O 1
ATOM 864 N N . SER A 1 109 ? -30.101 -15.478 30.678 1.00 79.19 109 SER A N 1
ATOM 865 C CA . SER A 1 109 ? -29.107 -14.493 31.111 1.00 79.19 109 SER A CA 1
ATOM 866 C C . SER A 1 109 ? -27.697 -14.858 30.654 1.00 79.19 109 SER A C 1
ATOM 868 O O . SER A 1 109 ? -26.943 -13.962 30.286 1.00 79.19 109 SER A O 1
ATOM 870 N N . ILE A 1 110 ? -27.339 -16.149 30.639 1.00 83.88 110 ILE A N 1
ATOM 871 C CA . ILE A 1 110 ? -26.059 -16.624 30.091 1.00 83.88 110 ILE A CA 1
ATOM 872 C C . ILE A 1 110 ? -25.976 -16.299 28.603 1.00 83.88 110 ILE A C 1
ATOM 874 O O . ILE A 1 110 ? -25.027 -15.641 28.191 1.00 83.88 110 ILE A O 1
ATOM 878 N N . LEU A 1 111 ? -26.978 -16.694 27.811 1.00 82.25 111 LEU A N 1
ATOM 879 C CA . LEU A 1 111 ? -26.984 -16.456 26.363 1.00 82.25 111 LEU A CA 1
ATOM 880 C C . LEU A 1 111 ? -26.900 -14.961 26.028 1.00 82.25 111 LEU A C 1
ATOM 882 O O . LEU A 1 111 ? -26.041 -14.558 25.246 1.00 82.25 111 LEU A O 1
ATOM 886 N N . LYS A 1 112 ? -27.713 -14.127 26.688 1.00 77.81 112 LYS A N 1
ATOM 887 C CA . LYS A 1 112 ? -27.661 -12.667 26.515 1.00 77.81 112 LYS A CA 1
ATOM 888 C C . LYS A 1 112 ? -26.337 -12.068 26.981 1.00 77.81 112 LYS A C 1
ATOM 890 O O . LYS A 1 112 ? -25.857 -11.117 26.380 1.00 77.81 112 LYS A O 1
ATOM 895 N N . SER A 1 113 ? -25.717 -12.619 28.027 1.00 76.62 113 SER A N 1
ATOM 896 C CA . SER A 1 113 ? -24.388 -12.180 28.469 1.00 76.62 113 SER A CA 1
ATOM 897 C C . SER A 1 113 ? -23.303 -12.554 27.463 1.00 76.62 113 SER A C 1
ATOM 899 O O . SER A 1 113 ? -22.395 -11.761 27.244 1.00 76.62 113 SER A O 1
ATOM 901 N N . GLU A 1 114 ? -23.381 -13.728 26.834 1.00 83.06 114 GLU A N 1
ATOM 902 C CA . GLU A 1 114 ? -22.456 -14.121 25.766 1.00 83.06 114 GLU A CA 1
ATOM 903 C C . GLU A 1 114 ? -22.590 -13.202 24.552 1.00 83.06 114 GLU A C 1
ATOM 905 O O . GLU A 1 114 ? -21.582 -12.721 24.039 1.00 83.06 114 GLU A O 1
ATOM 910 N N . GLU A 1 115 ? -23.821 -12.915 24.129 1.00 79.19 115 GLU A N 1
ATOM 911 C CA . GLU A 1 115 ? -24.109 -11.971 23.048 1.00 79.19 115 GLU A CA 1
ATOM 912 C C . GLU A 1 115 ? -23.612 -10.561 23.390 1.00 79.19 115 GLU A C 1
ATOM 914 O O . GLU A 1 115 ? -22.883 -9.951 22.607 1.00 79.19 115 GLU A O 1
ATOM 919 N N . PHE A 1 116 ? -23.892 -10.087 24.606 1.00 75.38 116 PHE A N 1
ATOM 920 C CA . PHE A 1 116 ? -23.377 -8.821 25.118 1.00 75.38 116 PHE A CA 1
ATOM 921 C C . PHE A 1 116 ? -21.844 -8.777 25.089 1.00 75.38 116 PHE A C 1
ATOM 923 O O . PHE A 1 116 ? -21.270 -7.790 24.626 1.00 75.38 116 PHE A O 1
ATOM 930 N N . ILE A 1 117 ? -21.166 -9.833 25.556 1.00 73.94 117 ILE A N 1
ATOM 931 C CA . ILE A 1 117 ? -19.700 -9.933 25.532 1.00 73.94 117 ILE A CA 1
ATOM 932 C C . ILE A 1 117 ? -19.197 -9.859 24.089 1.00 73.94 117 ILE A C 1
ATOM 934 O O . ILE A 1 117 ? -18.294 -9.071 23.816 1.00 73.94 117 ILE A O 1
ATOM 938 N N . ARG A 1 118 ? -19.785 -10.624 23.162 1.00 80.25 118 ARG A N 1
ATOM 939 C CA . ARG A 1 118 ? -19.393 -10.625 21.745 1.00 80.25 118 ARG A CA 1
ATOM 940 C C . ARG A 1 118 ? -19.562 -9.250 21.111 1.00 80.25 118 ARG A C 1
ATOM 942 O O . ARG A 1 118 ? -18.599 -8.720 20.564 1.00 80.25 118 ARG A O 1
ATOM 949 N N . ASN A 1 119 ? -20.743 -8.650 21.234 1.00 74.62 119 ASN A N 1
ATOM 950 C CA . ASN A 1 119 ? -21.058 -7.358 20.626 1.00 74.62 119 ASN A CA 1
ATOM 951 C C . ASN A 1 119 ? -20.142 -6.254 21.163 1.00 74.62 119 ASN A C 1
ATOM 953 O O . ASN A 1 119 ? -19.530 -5.517 20.390 1.00 74.62 119 ASN A O 1
ATOM 957 N N . ASN A 1 120 ? -19.957 -6.189 22.484 1.00 67.31 120 ASN A N 1
ATOM 958 C CA . ASN A 1 120 ? -19.107 -5.166 23.087 1.00 67.31 120 ASN A CA 1
ATOM 959 C C . ASN A 1 120 ? -17.621 -5.391 22.796 1.00 67.31 120 ASN A C 1
ATOM 961 O O . ASN A 1 120 ? -16.910 -4.429 22.516 1.00 67.31 120 ASN A O 1
ATOM 965 N N . LEU A 1 121 ? -17.122 -6.629 22.828 1.00 70.00 121 LEU A N 1
ATOM 966 C CA . LEU A 1 121 ? -15.722 -6.898 22.494 1.00 70.00 121 LEU A CA 1
ATOM 967 C C . LEU A 1 121 ? -15.427 -6.626 21.019 1.00 70.00 121 LEU A C 1
ATOM 969 O O . LEU A 1 121 ? -14.383 -6.052 20.730 1.00 70.00 121 LEU A O 1
ATOM 973 N N . ASN A 1 122 ? -16.346 -6.932 20.102 1.00 70.94 122 ASN A N 1
ATOM 974 C CA . ASN A 1 122 ? -16.194 -6.594 18.684 1.00 70.94 122 ASN A CA 1
ATOM 975 C C . ASN A 1 122 ? -16.081 -5.080 18.445 1.00 70.94 122 ASN A C 1
ATOM 977 O O . ASN A 1 122 ? -15.369 -4.658 17.539 1.00 70.94 122 ASN A O 1
ATOM 981 N N . ILE A 1 123 ? -16.733 -4.262 19.276 1.00 66.12 123 ILE A N 1
ATOM 982 C CA . ILE A 1 123 ? -16.641 -2.796 19.210 1.00 66.12 123 ILE A CA 1
ATOM 983 C C . ILE A 1 123 ? -15.354 -2.285 19.876 1.00 66.12 123 ILE A C 1
ATOM 985 O O . ILE A 1 123 ? -14.707 -1.376 19.363 1.00 66.12 123 ILE A O 1
ATOM 989 N N . LEU A 1 124 ? -14.982 -2.839 21.034 1.00 63.72 124 LEU A N 1
ATOM 990 C CA . LEU A 1 124 ? -13.909 -2.300 21.878 1.00 63.72 124 LEU A CA 1
ATOM 991 C C . LEU A 1 124 ? -12.513 -2.822 21.505 1.00 63.72 124 LEU A C 1
ATOM 993 O O . LEU A 1 124 ? -11.529 -2.101 21.668 1.00 63.72 124 LEU A O 1
ATOM 997 N N . LEU A 1 125 ? -12.402 -4.069 21.039 1.00 68.19 125 LEU A N 1
ATOM 998 C CA . LEU A 1 125 ? -11.115 -4.697 20.730 1.00 68.19 125 LEU A CA 1
ATOM 999 C C . LEU A 1 125 ? -10.358 -4.018 19.587 1.00 68.19 125 LEU A C 1
ATOM 1001 O O . LEU A 1 125 ? -9.149 -3.875 19.748 1.00 68.19 125 LEU A O 1
ATOM 1005 N N . PRO A 1 126 ? -10.980 -3.569 18.479 1.00 68.44 126 PRO A N 1
ATOM 1006 C CA . PRO A 1 126 ? -10.242 -2.888 17.417 1.00 68.44 126 PRO A CA 1
ATOM 1007 C C . PRO A 1 126 ? -9.512 -1.639 17.924 1.00 68.44 126 PRO A C 1
ATOM 1009 O O . PRO A 1 126 ? -8.317 -1.491 17.692 1.00 68.44 126 PRO A O 1
ATOM 1012 N N . GLU A 1 127 ? -10.199 -0.790 18.695 1.00 62.53 127 GLU A N 1
ATOM 1013 C CA . GLU A 1 127 ? -9.634 0.443 19.262 1.00 62.53 127 GLU A CA 1
ATOM 1014 C C . GLU A 1 127 ? -8.534 0.144 20.297 1.00 62.53 127 GLU A C 1
ATOM 1016 O O . GLU A 1 127 ? -7.501 0.817 20.352 1.00 62.53 127 GLU A O 1
ATOM 1021 N N . LEU A 1 128 ? -8.723 -0.910 21.094 1.00 62.38 128 LEU A N 1
ATOM 1022 C CA . LEU A 1 128 ? -7.764 -1.341 22.106 1.00 62.38 128 LEU A CA 1
ATOM 1023 C C . LEU A 1 128 ? -6.513 -1.982 21.484 1.00 62.38 128 LEU A C 1
ATOM 1025 O O . LEU A 1 128 ? -5.402 -1.661 21.898 1.00 62.38 128 LEU A O 1
ATOM 1029 N N . ILE A 1 129 ? -6.668 -2.848 20.481 1.00 65.50 129 ILE A N 1
ATOM 1030 C CA . ILE A 1 129 ? -5.554 -3.475 19.758 1.00 65.50 129 ILE A CA 1
ATOM 1031 C C . ILE A 1 129 ? -4.783 -2.419 18.971 1.00 65.50 129 ILE A C 1
ATOM 1033 O O . ILE A 1 129 ? -3.560 -2.397 19.056 1.00 65.50 129 ILE A O 1
ATOM 1037 N N . ASP A 1 130 ? -5.458 -1.501 18.280 1.00 63.50 130 ASP A N 1
ATOM 1038 C CA . ASP A 1 130 ? -4.802 -0.402 17.567 1.00 63.50 130 ASP A CA 1
ATOM 1039 C C . ASP A 1 130 ? -3.996 0.487 18.535 1.00 63.50 130 ASP A C 1
ATOM 1041 O O . ASP A 1 130 ? -2.802 0.730 18.339 1.00 63.50 130 ASP A O 1
ATOM 1045 N N . GLY A 1 131 ? -4.591 0.873 19.670 1.00 60.91 131 GLY A N 1
ATOM 1046 C CA . GLY A 1 131 ? -3.910 1.647 20.712 1.00 60.91 131 GLY A CA 1
ATOM 1047 C C . GLY A 1 131 ? -2.697 0.941 21.336 1.00 60.91 131 GLY A C 1
ATOM 1048 O O . GLY A 1 131 ? -1.720 1.603 21.695 1.00 60.91 131 GLY A O 1
ATOM 1049 N N . LEU A 1 132 ? -2.728 -0.389 21.455 1.00 60.19 132 LEU A N 1
ATOM 1050 C CA . LEU A 1 132 ? -1.607 -1.188 21.961 1.00 60.19 132 LEU A CA 1
ATOM 1051 C C . LEU A 1 132 ? -0.518 -1.397 20.897 1.00 60.19 132 LEU A C 1
ATOM 1053 O O . LEU A 1 132 ? 0.663 -1.220 21.192 1.00 60.19 132 LEU A O 1
ATOM 1057 N N . MET A 1 133 ? -0.900 -1.722 19.661 1.00 63.06 133 MET A N 1
ATOM 1058 C CA . MET A 1 133 ? 0.021 -2.090 18.579 1.00 63.06 133 MET A CA 1
ATOM 1059 C C . MET A 1 133 ? 0.717 -0.885 17.932 1.00 63.06 133 MET A C 1
ATOM 1061 O O . MET A 1 133 ? 1.781 -1.042 17.335 1.00 63.06 133 MET A O 1
ATOM 1065 N N . ARG A 1 134 ? 0.196 0.337 18.104 1.00 65.06 134 ARG A N 1
ATOM 1066 C CA . ARG A 1 134 ? 0.898 1.589 17.743 1.00 65.06 134 ARG A CA 1
ATOM 1067 C C . ARG A 1 134 ? 2.117 1.902 18.620 1.00 65.06 134 ARG A C 1
ATOM 1069 O O . ARG A 1 134 ? 2.883 2.810 18.288 1.00 65.06 134 ARG A O 1
ATOM 1076 N N . ASN A 1 135 ? 2.290 1.191 19.733 1.00 62.25 135 ASN A N 1
ATOM 1077 C CA . ASN A 1 135 ? 3.421 1.358 20.652 1.00 62.25 135 ASN A CA 1
ATOM 1078 C C . ASN A 1 135 ? 4.457 0.230 20.533 1.00 62.25 135 ASN A C 1
ATOM 1080 O O . ASN A 1 135 ? 5.326 0.125 21.395 1.00 62.25 135 ASN A O 1
ATOM 1084 N N . VAL A 1 136 ? 4.343 -0.621 19.509 1.00 64.25 136 VAL A N 1
ATOM 1085 C CA . VAL A 1 136 ? 5.285 -1.711 19.246 1.00 64.25 136 VAL A CA 1
ATOM 1086 C C . VAL A 1 136 ? 5.883 -1.509 17.859 1.00 64.25 136 VAL A C 1
ATOM 1088 O O . VAL A 1 136 ? 5.147 -1.426 16.866 1.00 64.25 136 VAL A O 1
ATOM 1091 N N . ASP A 1 137 ? 7.209 -1.440 17.790 1.00 70.56 137 ASP A N 1
ATOM 1092 C CA . ASP A 1 137 ? 7.922 -1.340 16.523 1.00 70.56 137 ASP A CA 1
ATOM 1093 C C . ASP A 1 137 ? 8.148 -2.745 15.951 1.00 70.56 137 ASP A C 1
ATOM 1095 O O . ASP A 1 137 ? 8.361 -3.716 16.680 1.00 70.56 137 ASP A O 1
ATOM 1099 N N . LEU A 1 138 ? 8.151 -2.885 14.624 1.00 71.56 138 LEU A N 1
ATOM 1100 C CA . LEU A 1 138 ? 8.370 -4.186 13.980 1.00 71.56 138 LEU A CA 1
ATOM 1101 C C . LEU A 1 138 ? 9.747 -4.795 14.330 1.00 71.56 138 LEU A C 1
ATOM 1103 O O . LEU A 1 138 ? 9.889 -6.018 14.409 1.00 71.56 138 LEU A O 1
ATOM 1107 N N . GLN A 1 139 ? 10.742 -3.947 14.618 1.00 68.25 139 GLN A N 1
ATOM 1108 C CA . GLN A 1 139 ? 12.065 -4.357 15.116 1.00 68.25 139 GLN A CA 1
ATOM 1109 C C . GLN A 1 139 ? 12.028 -5.038 16.497 1.00 68.25 139 GLN A C 1
ATOM 1111 O O . GLN A 1 139 ? 12.946 -5.781 16.836 1.00 68.25 139 GLN A O 1
ATOM 1116 N N . ASP A 1 140 ? 10.983 -4.820 17.302 1.00 66.00 140 ASP A N 1
ATOM 1117 C CA . ASP A 1 140 ? 10.863 -5.451 18.622 1.00 66.00 140 ASP A CA 1
ATOM 1118 C C . ASP A 1 140 ? 10.513 -6.943 18.511 1.00 66.00 140 ASP A C 1
ATOM 1120 O O . ASP A 1 140 ? 10.767 -7.718 19.441 1.00 66.00 140 ASP A O 1
ATOM 1124 N N . ILE A 1 141 ? 9.954 -7.343 17.362 1.00 64.50 141 ILE A N 1
ATOM 1125 C CA . ILE A 1 141 ? 9.559 -8.716 17.031 1.00 64.50 141 ILE A CA 1
ATOM 1126 C C . ILE A 1 141 ? 10.633 -9.419 16.189 1.00 64.50 141 ILE A C 1
ATOM 1128 O O . ILE A 1 141 ? 10.905 -10.601 16.406 1.00 64.50 141 ILE A O 1
ATOM 1132 N N . LEU A 1 142 ? 11.250 -8.712 15.236 1.00 65.88 142 LEU A N 1
ATOM 1133 C CA . LEU A 1 142 ? 12.235 -9.271 14.306 1.00 65.88 142 LEU A CA 1
ATOM 1134 C C . LEU A 1 142 ? 13.669 -8.919 14.707 1.00 65.88 142 LEU A C 1
ATOM 1136 O O . LEU A 1 142 ? 14.041 -7.752 14.769 1.00 65.88 142 LEU A O 1
ATOM 1140 N N . SER A 1 143 ? 14.519 -9.931 14.897 1.00 69.12 143 SER A N 1
ATOM 1141 C CA . SER A 1 143 ? 15.958 -9.693 15.090 1.00 69.12 143 SER A CA 1
ATOM 1142 C C . SER A 1 143 ? 16.651 -9.276 13.788 1.00 69.12 143 SER A C 1
ATOM 1144 O O . SER A 1 143 ? 16.266 -9.741 12.715 1.00 69.12 143 SER A O 1
ATOM 1146 N N . GLU A 1 144 ? 17.736 -8.495 13.878 1.00 68.12 144 GLU A N 1
ATOM 1147 C CA . GLU A 1 144 ? 18.539 -8.100 12.706 1.00 68.12 144 GLU A CA 1
ATOM 1148 C C . GLU A 1 144 ? 18.935 -9.318 11.860 1.00 68.12 144 GLU A C 1
ATOM 1150 O O . GLU A 1 144 ? 18.654 -9.342 10.672 1.00 68.12 144 GLU A O 1
ATOM 1155 N N . LYS A 1 145 ? 19.409 -10.407 12.484 1.00 70.69 145 LYS A N 1
ATOM 1156 C CA . LYS A 1 145 ? 19.763 -11.658 11.781 1.00 70.69 145 LYS A CA 1
ATOM 1157 C C . LYS A 1 145 ? 18.606 -12.298 11.004 1.00 70.69 145 LYS A C 1
ATOM 1159 O O . LYS A 1 145 ? 18.838 -12.989 10.014 1.00 70.69 145 LYS A O 1
ATOM 1164 N N . GLN A 1 146 ? 17.368 -12.150 11.472 1.00 70.69 146 GLN A N 1
ATOM 1165 C CA . GLN A 1 146 ? 16.187 -12.669 10.776 1.00 70.69 146 GLN A CA 1
ATOM 1166 C C . GLN A 1 146 ? 15.778 -11.758 9.633 1.00 70.69 146 GLN A C 1
ATOM 1168 O O . GLN A 1 146 ? 15.400 -12.263 8.583 1.00 70.69 146 GLN A O 1
ATOM 1173 N N . ILE A 1 147 ? 15.913 -10.446 9.815 1.00 69.75 147 ILE A N 1
ATOM 1174 C CA . ILE A 1 147 ? 15.732 -9.478 8.738 1.00 69.75 147 ILE A CA 1
ATOM 1175 C C . ILE A 1 147 ? 16.744 -9.783 7.628 1.00 69.75 147 ILE A C 1
ATOM 1177 O O . ILE A 1 147 ? 16.327 -10.007 6.496 1.00 69.75 147 ILE A O 1
ATOM 1181 N N . SER A 1 148 ? 18.026 -9.980 7.958 1.00 71.50 148 SER A N 1
ATOM 1182 C CA . SER A 1 148 ? 19.046 -10.424 6.997 1.00 71.50 148 SER A CA 1
ATOM 1183 C C . SER A 1 148 ? 18.672 -11.750 6.331 1.00 71.50 148 SER A C 1
ATOM 1185 O O . SER A 1 148 ? 18.845 -11.918 5.128 1.00 71.50 148 SER A O 1
ATOM 1187 N N . LYS A 1 149 ? 18.140 -12.726 7.084 1.00 75.75 149 LYS A N 1
ATOM 1188 C CA . LYS A 1 149 ? 17.744 -14.031 6.527 1.00 75.75 149 LYS A CA 1
ATOM 1189 C C . LYS A 1 149 ? 16.556 -13.918 5.568 1.00 75.75 149 LYS A C 1
ATOM 1191 O O . LYS A 1 149 ? 16.584 -14.546 4.512 1.00 75.75 149 LYS A O 1
ATOM 1196 N N . VAL A 1 150 ? 15.527 -13.150 5.922 1.00 71.94 150 VAL A N 1
ATOM 1197 C CA . VAL A 1 150 ? 14.362 -12.889 5.064 1.00 71.94 150 VAL A CA 1
ATOM 1198 C C . VAL A 1 150 ? 14.812 -12.168 3.804 1.00 71.94 150 VAL A C 1
ATOM 1200 O O . VAL A 1 150 ? 14.461 -12.598 2.715 1.00 71.94 150 VAL A O 1
ATOM 1203 N N . ILE A 1 151 ? 15.654 -11.144 3.936 1.00 71.69 151 ILE A N 1
ATOM 1204 C CA . ILE A 1 151 ? 16.164 -10.371 2.803 1.00 71.69 151 ILE A CA 1
ATOM 1205 C C . ILE A 1 151 ? 17.002 -11.245 1.882 1.00 71.69 151 ILE A C 1
ATOM 1207 O O . ILE A 1 151 ? 16.736 -11.270 0.686 1.00 71.69 151 ILE A O 1
ATOM 1211 N N . ASN A 1 152 ? 17.916 -12.046 2.425 1.00 73.50 152 ASN A N 1
ATOM 1212 C CA . ASN A 1 152 ? 18.685 -12.994 1.627 1.00 73.50 152 ASN A CA 1
ATOM 1213 C C . ASN A 1 152 ? 17.791 -14.039 0.951 1.00 73.50 152 ASN A C 1
ATOM 1215 O O . ASN A 1 152 ? 18.018 -14.364 -0.206 1.00 73.50 152 ASN A O 1
ATOM 1219 N N . SER A 1 153 ? 16.743 -14.525 1.621 1.00 75.88 153 SER A N 1
ATOM 1220 C CA . SER A 1 153 ? 15.806 -15.486 1.021 1.00 75.88 153 SER A CA 1
ATOM 1221 C C . SER A 1 153 ? 14.965 -14.847 -0.088 1.00 75.88 153 SER A C 1
ATOM 1223 O O . SER A 1 153 ? 14.791 -15.444 -1.143 1.00 75.88 153 SER A O 1
ATOM 1225 N N . CYS A 1 154 ? 14.479 -13.620 0.111 1.00 71.06 154 CYS A N 1
ATOM 1226 C CA . CYS A 1 154 ? 13.774 -12.851 -0.914 1.00 71.06 154 CYS A CA 1
ATOM 1227 C C . CYS A 1 154 ? 14.690 -12.511 -2.093 1.00 71.06 154 CYS A C 1
ATOM 1229 O O . CYS A 1 154 ? 14.249 -12.554 -3.235 1.00 71.06 154 CYS A O 1
ATOM 1231 N N . TYR A 1 155 ? 15.960 -12.200 -1.829 1.00 76.56 155 TYR A N 1
ATOM 1232 C CA . TYR A 1 155 ? 16.956 -11.923 -2.858 1.00 76.56 155 TYR A CA 1
ATOM 1233 C C . TYR A 1 155 ? 17.267 -13.171 -3.688 1.00 76.56 155 TYR A C 1
ATOM 1235 O O . TYR A 1 155 ? 17.327 -13.097 -4.910 1.00 76.56 155 TYR A O 1
ATOM 1243 N N . GLU A 1 156 ? 17.389 -14.331 -3.040 1.00 76.50 156 GLU A N 1
ATOM 1244 C CA . GLU A 1 156 ? 17.538 -15.621 -3.719 1.00 76.50 156 GLU A CA 1
ATOM 1245 C C . GLU A 1 156 ? 16.303 -15.983 -4.542 1.00 76.50 156 GLU A C 1
ATOM 1247 O O . GLU A 1 156 ? 16.439 -16.403 -5.686 1.00 76.50 156 GLU A O 1
ATOM 1252 N N . LEU A 1 157 ? 15.097 -15.773 -4.007 1.00 77.25 157 LEU A N 1
ATOM 1253 C CA . LEU A 1 157 ? 13.857 -15.973 -4.762 1.00 77.25 157 LEU A CA 1
ATOM 1254 C C . LEU A 1 157 ? 13.781 -15.042 -5.973 1.00 77.25 157 LEU A C 1
ATOM 1256 O O . LEU A 1 157 ? 13.389 -15.475 -7.050 1.00 77.25 157 LEU A O 1
ATOM 1260 N N . LEU A 1 158 ? 14.201 -13.787 -5.818 1.00 74.69 158 LEU A N 1
ATOM 1261 C CA . LEU A 1 158 ? 14.276 -12.838 -6.919 1.00 74.69 158 LEU A CA 1
ATOM 1262 C C . LEU A 1 158 ? 15.277 -13.318 -7.977 1.00 74.69 158 LEU A C 1
ATOM 1264 O O . LEU A 1 158 ? 14.932 -13.341 -9.152 1.00 74.69 158 LEU A O 1
ATOM 1268 N N . ILE A 1 159 ? 16.470 -13.779 -7.589 1.00 75.44 159 ILE A N 1
ATOM 1269 C CA . ILE A 1 159 ? 17.419 -14.397 -8.530 1.00 75.44 159 ILE A CA 1
ATOM 1270 C C . ILE A 1 159 ? 16.781 -15.603 -9.236 1.00 75.44 159 ILE A C 1
ATOM 1272 O O . ILE A 1 159 ? 16.874 -15.694 -10.457 1.00 75.44 159 ILE A O 1
ATOM 1276 N N . CYS A 1 160 ? 16.099 -16.484 -8.500 1.00 75.00 160 CYS A N 1
ATOM 1277 C CA . CYS A 1 160 ? 15.433 -17.663 -9.059 1.00 75.00 160 CYS A CA 1
ATOM 1278 C C . CYS A 1 160 ? 14.326 -17.293 -10.062 1.00 75.00 160 CYS A C 1
ATOM 1280 O O . CYS A 1 160 ? 14.182 -17.955 -11.087 1.00 75.00 160 CYS A O 1
ATOM 1282 N N . GLU A 1 161 ? 13.564 -16.224 -9.822 1.00 72.31 161 GLU A N 1
ATOM 1283 C CA . GLU A 1 161 ? 12.558 -15.772 -10.791 1.00 72.31 161 GLU A CA 1
ATOM 1284 C C . GLU A 1 161 ? 13.174 -15.082 -12.007 1.00 72.31 161 GLU A C 1
ATOM 1286 O O . GLU A 1 161 ? 12.693 -15.254 -13.124 1.00 72.31 161 GLU A O 1
ATOM 1291 N N . PHE A 1 162 ? 14.289 -14.367 -11.836 1.00 70.50 162 PHE A N 1
ATOM 1292 C CA . PHE A 1 162 ? 15.057 -13.847 -12.969 1.00 70.50 162 PHE A CA 1
ATOM 1293 C C . PHE A 1 162 ? 15.790 -14.955 -13.758 1.00 70.50 162 PHE A C 1
ATOM 1295 O O . PHE A 1 162 ? 16.154 -14.746 -14.918 1.00 70.50 162 PHE A O 1
ATOM 1302 N N . GLU A 1 163 ? 15.991 -16.137 -13.162 1.00 67.00 163 GLU A N 1
ATOM 1303 C CA . GLU A 1 163 ? 16.478 -17.359 -13.821 1.00 67.00 163 GLU A CA 1
ATOM 1304 C C . GLU A 1 163 ? 15.413 -18.047 -14.666 1.00 67.00 163 GLU A C 1
ATOM 1306 O O . GLU A 1 163 ? 15.739 -18.680 -15.676 1.00 67.00 163 GLU A O 1
ATOM 1311 N N . ASN A 1 164 ? 14.146 -17.903 -14.286 1.00 72.62 164 ASN A N 1
ATOM 1312 C CA . ASN A 1 164 ? 13.032 -18.395 -15.068 1.00 72.62 164 ASN A CA 1
ATOM 1313 C C . ASN A 1 164 ? 12.852 -17.516 -16.313 1.00 72.62 164 ASN A C 1
ATOM 1315 O O . ASN A 1 164 ? 12.135 -16.513 -16.312 1.00 72.62 164 ASN A O 1
ATOM 1319 N N . ALA A 1 165 ? 13.529 -17.907 -17.396 1.00 67.06 165 ALA A N 1
ATOM 1320 C CA . ALA A 1 165 ? 13.498 -17.187 -18.662 1.00 67.06 165 ALA A CA 1
ATOM 1321 C C . ALA A 1 165 ? 12.060 -16.933 -19.140 1.00 67.06 165 ALA A C 1
ATOM 1323 O O . ALA A 1 165 ? 11.786 -15.852 -19.651 1.00 67.06 165 ALA A O 1
ATOM 1324 N N . ASP A 1 166 ? 11.133 -17.865 -18.912 1.00 72.50 166 ASP A N 1
ATOM 1325 C CA . ASP A 1 166 ? 9.737 -17.720 -19.325 1.00 72.50 166 ASP A CA 1
ATOM 1326 C C . ASP A 1 166 ? 8.987 -16.659 -18.507 1.00 72.50 166 ASP A C 1
ATOM 1328 O O . ASP A 1 166 ? 8.225 -15.882 -19.083 1.00 72.50 166 ASP A O 1
ATOM 1332 N N . ALA A 1 167 ? 9.247 -16.555 -17.198 1.00 73.50 167 ALA A N 1
ATOM 1333 C CA . ALA A 1 167 ? 8.643 -15.532 -16.341 1.00 73.50 167 ALA A CA 1
ATOM 1334 C C . ALA A 1 167 ? 9.118 -14.121 -16.720 1.00 73.50 167 ALA A C 1
ATOM 1336 O O . ALA A 1 167 ? 8.303 -13.213 -16.902 1.00 73.50 167 ALA A O 1
ATOM 1337 N N . VAL A 1 168 ? 10.428 -13.941 -16.918 1.00 73.81 168 VAL A N 1
ATOM 1338 C CA . VAL A 1 168 ? 10.996 -12.649 -17.340 1.00 73.81 168 VAL A CA 1
ATOM 1339 C C . VAL A 1 168 ? 10.559 -12.293 -18.760 1.00 73.81 168 VAL A C 1
ATOM 1341 O O . VAL A 1 168 ? 10.223 -11.141 -19.029 1.00 73.81 168 VAL A O 1
ATOM 1344 N N . ASN A 1 169 ? 10.504 -13.277 -19.663 1.00 73.12 169 ASN A N 1
ATOM 1345 C CA . ASN A 1 169 ? 10.006 -13.079 -21.022 1.00 73.12 169 ASN A CA 1
ATOM 1346 C C . ASN A 1 169 ? 8.533 -12.687 -21.049 1.00 73.12 169 ASN A C 1
ATOM 1348 O O . ASN A 1 169 ? 8.176 -11.788 -21.810 1.00 73.12 169 ASN A O 1
ATOM 1352 N N . GLY A 1 170 ? 7.699 -13.318 -20.221 1.00 78.31 170 GLY A N 1
ATOM 1353 C CA . GLY A 1 170 ? 6.306 -12.926 -20.031 1.00 78.31 170 GLY A CA 1
ATOM 1354 C C . GLY A 1 170 ? 6.208 -11.482 -19.549 1.00 78.31 170 GLY A C 1
ATOM 1355 O O . GLY A 1 170 ? 5.620 -10.649 -20.232 1.00 78.31 170 GLY A O 1
ATOM 1356 N N . PHE A 1 171 ? 6.901 -11.155 -18.455 1.00 80.81 171 PHE A N 1
ATOM 1357 C CA . PHE A 1 171 ? 6.899 -9.814 -17.871 1.00 80.81 171 PHE A CA 1
ATOM 1358 C C . PHE A 1 171 ? 7.351 -8.727 -18.855 1.00 80.81 171 PHE A C 1
ATOM 1360 O O . PHE A 1 171 ? 6.656 -7.729 -19.024 1.00 80.81 171 PHE A O 1
ATOM 1367 N N . ILE A 1 172 ? 8.482 -8.914 -19.545 1.00 81.06 172 ILE A N 1
ATOM 1368 C CA . ILE A 1 172 ? 8.992 -7.941 -20.524 1.00 81.06 172 ILE A CA 1
ATOM 1369 C C . ILE A 1 172 ? 8.080 -7.858 -21.748 1.00 81.06 172 ILE A C 1
ATOM 1371 O O . ILE A 1 172 ? 7.874 -6.765 -22.281 1.00 81.06 172 ILE A O 1
ATOM 1375 N N . SER A 1 173 ? 7.519 -8.983 -22.200 1.00 78.44 173 SER A N 1
ATOM 1376 C CA . SER A 1 173 ? 6.583 -8.975 -23.323 1.00 78.44 173 SER A CA 1
ATOM 1377 C C . SER A 1 173 ? 5.300 -8.226 -22.982 1.00 78.44 173 SER A C 1
ATOM 1379 O O . SER A 1 173 ? 4.793 -7.512 -23.846 1.00 78.44 173 SER A O 1
ATOM 1381 N N . ASP A 1 174 ? 4.778 -8.387 -21.772 1.00 81.75 174 ASP A N 1
ATOM 1382 C CA . ASP A 1 174 ? 3.549 -7.731 -21.337 1.00 81.75 174 ASP A CA 1
ATOM 1383 C C . ASP A 1 174 ? 3.792 -6.239 -21.088 1.00 81.75 174 ASP A C 1
ATOM 1385 O O . ASP A 1 174 ? 3.066 -5.414 -21.644 1.00 81.75 174 ASP A O 1
ATOM 1389 N N . LEU A 1 175 ? 4.901 -5.874 -20.431 1.00 80.50 175 LEU A N 1
ATOM 1390 C CA . LEU A 1 175 ? 5.349 -4.479 -20.306 1.00 80.50 175 LEU A CA 1
ATOM 1391 C C . LEU A 1 175 ? 5.477 -3.789 -21.666 1.00 80.50 175 LEU A C 1
ATOM 1393 O O . LEU A 1 175 ? 5.027 -2.656 -21.833 1.00 80.50 175 LEU A O 1
ATOM 1397 N N . TYR A 1 176 ? 6.086 -4.454 -22.649 1.00 83.19 176 TYR A N 1
ATOM 1398 C CA . TYR A 1 176 ? 6.222 -3.906 -23.996 1.00 83.19 176 TYR A CA 1
ATOM 1399 C C . TYR A 1 176 ? 4.862 -3.740 -24.688 1.00 83.19 176 TYR A C 1
ATOM 1401 O O . TYR A 1 176 ? 4.629 -2.711 -25.320 1.00 83.19 176 TYR A O 1
ATOM 1409 N N . LYS A 1 177 ? 3.949 -4.714 -24.564 1.00 81.00 177 LYS A N 1
ATOM 1410 C CA . LYS A 1 177 ? 2.608 -4.634 -25.168 1.00 81.00 177 LYS A CA 1
ATOM 1411 C C . LYS A 1 177 ? 1.798 -3.484 -24.578 1.00 81.00 177 LYS A C 1
ATOM 1413 O O . LYS A 1 177 ? 1.262 -2.676 -25.341 1.00 81.00 177 LYS A O 1
ATOM 1418 N N . GLU A 1 178 ? 1.756 -3.387 -23.250 1.00 84.31 178 GLU A N 1
ATOM 1419 C CA . GLU A 1 178 ? 1.043 -2.333 -22.518 1.00 84.31 178 GLU A CA 1
ATOM 1420 C C . GLU A 1 178 ? 1.565 -0.937 -22.874 1.00 84.31 178 GLU A C 1
ATOM 1422 O O . GLU A 1 178 ? 0.787 0.007 -22.994 1.00 84.31 178 GLU A O 1
ATOM 1427 N N . ASN A 1 179 ? 2.871 -0.815 -23.130 1.00 84.44 179 ASN A N 1
ATOM 1428 C CA . ASN A 1 179 ? 3.541 0.464 -23.370 1.00 84.44 179 ASN A CA 1
ATOM 1429 C C . ASN A 1 179 ? 3.971 0.670 -24.835 1.00 84.44 179 ASN A C 1
ATOM 1431 O O . ASN A 1 179 ? 4.764 1.557 -25.139 1.00 84.44 179 ASN A O 1
ATOM 1435 N N . SER A 1 180 ? 3.425 -0.106 -25.773 1.00 80.50 180 SER A N 1
ATOM 1436 C CA . SER A 1 180 ? 3.829 -0.128 -27.193 1.00 80.50 180 SER A CA 1
ATOM 1437 C C . SER A 1 180 ? 3.701 1.219 -27.925 1.00 80.50 180 SER A C 1
ATOM 1439 O O . SER A 1 180 ? 4.384 1.454 -28.930 1.00 80.50 180 SER A O 1
ATOM 1441 N N . ASN A 1 181 ? 2.839 2.108 -27.424 1.00 83.44 181 ASN A N 1
ATOM 1442 C CA . ASN A 1 181 ? 2.604 3.451 -27.958 1.00 83.44 181 ASN A CA 1
ATOM 1443 C C . ASN A 1 181 ? 3.443 4.555 -27.295 1.00 83.44 181 ASN A C 1
ATOM 1445 O O . ASN A 1 181 ? 3.399 5.686 -27.776 1.00 83.44 181 ASN A O 1
ATOM 1449 N N . ILE A 1 182 ? 4.179 4.246 -26.225 1.00 90.44 182 ILE A N 1
ATOM 1450 C CA . ILE A 1 182 ? 5.047 5.199 -25.523 1.00 90.44 182 ILE A CA 1
ATOM 1451 C C . ILE A 1 182 ? 6.318 5.439 -26.351 1.00 90.44 182 ILE A C 1
ATOM 1453 O O . ILE A 1 182 ? 6.789 4.542 -27.061 1.00 90.44 182 ILE A O 1
ATOM 1457 N N . THR A 1 183 ? 6.865 6.652 -26.290 1.00 89.81 183 THR A N 1
ATOM 1458 C CA . THR A 1 183 ? 8.135 7.021 -26.932 1.00 89.81 183 THR A CA 1
ATOM 1459 C C . THR A 1 183 ? 9.290 6.978 -25.930 1.00 89.81 183 THR A C 1
ATOM 1461 O O . THR A 1 183 ? 9.093 7.075 -24.719 1.00 89.81 183 THR A O 1
ATOM 1464 N N . LEU A 1 184 ? 10.535 6.856 -26.399 1.00 85.00 184 LEU A N 1
ATOM 1465 C CA . LEU A 1 184 ? 11.688 6.927 -25.490 1.00 85.00 184 LEU A CA 1
ATOM 1466 C C . LEU A 1 184 ? 11.808 8.310 -24.821 1.00 85.00 184 LEU A C 1
ATOM 1468 O O . LEU A 1 184 ? 12.372 8.409 -23.730 1.00 85.00 184 LEU A O 1
ATOM 1472 N N . ALA A 1 185 ? 11.262 9.360 -25.444 1.00 87.19 185 ALA A N 1
ATOM 1473 C CA . ALA A 1 185 ? 11.210 10.703 -24.884 1.00 87.19 185 ALA A CA 1
ATOM 1474 C C . ALA A 1 185 ? 10.282 10.825 -23.663 1.00 87.19 185 ALA A C 1
ATOM 1476 O O . ALA A 1 185 ? 10.531 11.666 -22.801 1.00 87.19 185 ALA A O 1
ATOM 1477 N N . ASP A 1 186 ? 9.260 9.971 -23.565 1.00 87.38 186 ASP A N 1
ATOM 1478 C CA . ASP A 1 186 ? 8.371 9.893 -22.400 1.00 87.38 186 ASP A CA 1
ATOM 1479 C C . ASP A 1 186 ? 9.040 9.171 -21.214 1.00 87.38 186 ASP A C 1
ATOM 1481 O O . ASP A 1 186 ? 8.680 9.391 -20.059 1.00 87.38 186 ASP A O 1
ATOM 1485 N N . ILE A 1 187 ? 10.028 8.312 -21.498 1.00 85.06 187 ILE A N 1
ATOM 1486 C CA . ILE A 1 187 ? 10.735 7.482 -20.509 1.00 85.06 187 ILE A CA 1
ATOM 1487 C C . ILE A 1 187 ? 11.966 8.206 -19.953 1.00 85.06 187 ILE A C 1
ATOM 1489 O O . ILE A 1 187 ? 12.219 8.188 -18.748 1.00 85.06 187 ILE A O 1
ATOM 1493 N N . PHE A 1 188 ? 12.759 8.836 -20.823 1.00 86.19 188 PHE A N 1
ATOM 1494 C CA . PHE A 1 188 ? 13.989 9.525 -20.438 1.00 86.19 188 PHE A CA 1
ATOM 1495 C C . PHE A 1 188 ? 13.775 11.033 -20.366 1.00 86.19 188 PHE A C 1
ATOM 1497 O O . PHE A 1 188 ? 13.245 11.636 -21.293 1.00 86.19 188 PHE A O 1
ATOM 1504 N N . SER A 1 189 ? 14.264 11.686 -19.308 1.00 88.94 189 SER A N 1
ATOM 1505 C CA . SER A 1 189 ? 14.232 13.150 -19.231 1.00 88.94 189 SER A CA 1
ATOM 1506 C C . SER A 1 189 ? 15.080 13.787 -20.340 1.00 88.94 189 SER A C 1
ATOM 1508 O O . SER A 1 189 ? 16.060 13.199 -20.801 1.00 88.94 189 SER A O 1
ATOM 1510 N N . LYS A 1 190 ? 14.765 15.030 -20.736 1.00 85.00 190 LYS A N 1
ATOM 1511 C CA . LYS A 1 190 ? 15.548 15.771 -21.747 1.00 85.00 190 LYS A CA 1
ATOM 1512 C C . LYS A 1 190 ? 17.041 15.856 -21.410 1.00 85.00 190 LYS A C 1
ATOM 1514 O O . LYS A 1 190 ? 17.874 15.848 -22.310 1.00 85.00 190 LYS A O 1
ATOM 1519 N N . GLU A 1 191 ? 17.382 15.913 -20.123 1.00 87.12 191 GLU A N 1
ATOM 1520 C CA . GLU A 1 191 ? 18.773 15.913 -19.662 1.00 87.12 191 GLU A CA 1
ATOM 1521 C C . GLU A 1 191 ? 19.465 14.572 -19.946 1.00 87.12 191 GLU A C 1
ATOM 1523 O O . GLU A 1 191 ? 20.578 14.552 -20.469 1.00 87.12 191 GLU A O 1
ATOM 1528 N N . VAL A 1 192 ? 18.788 13.450 -19.678 1.00 86.56 192 VAL A N 1
ATOM 1529 C CA . VAL A 1 192 ? 19.306 12.107 -19.975 1.00 86.56 192 VAL A CA 1
ATOM 1530 C C . VAL A 1 192 ? 19.403 11.875 -21.484 1.00 86.56 192 VAL A C 1
ATOM 1532 O O . VAL A 1 192 ? 20.418 11.360 -21.946 1.00 86.56 192 VAL A O 1
ATOM 1535 N N . GLN A 1 193 ? 18.402 12.299 -22.262 1.00 87.44 193 GLN A N 1
ATOM 1536 C CA . GLN A 1 193 ? 18.414 12.203 -23.729 1.00 87.44 193 GLN A CA 1
ATOM 1537 C C . GLN A 1 193 ? 19.600 12.963 -24.334 1.00 87.44 193 GLN A C 1
ATOM 1539 O O . GLN A 1 193 ? 20.334 12.427 -25.170 1.00 87.44 193 GLN A O 1
ATOM 1544 N N . LYS A 1 194 ? 19.821 14.199 -23.869 1.00 88.19 194 LYS A N 1
ATOM 1545 C CA . LYS A 1 194 ? 20.958 15.015 -24.290 1.00 88.19 194 LYS A CA 1
ATOM 1546 C C . LYS A 1 194 ? 22.277 14.355 -23.900 1.00 88.19 194 LYS A C 1
ATOM 1548 O O . LYS A 1 194 ? 23.131 14.183 -24.755 1.00 88.19 194 LYS A O 1
ATOM 1553 N N . LYS A 1 195 ? 22.413 13.898 -22.654 1.00 90.25 195 LYS A N 1
ATOM 1554 C CA . LYS A 1 195 ? 23.639 13.245 -22.178 1.00 90.25 195 LYS A CA 1
ATOM 1555 C C . LYS A 1 195 ? 23.963 11.958 -22.942 1.00 90.25 195 LYS A C 1
ATOM 1557 O O . LYS A 1 195 ? 25.122 11.715 -23.253 1.00 90.25 195 LYS A O 1
ATOM 1562 N N . LEU A 1 196 ? 22.959 11.142 -23.268 1.00 86.19 196 LEU A N 1
ATOM 1563 C CA . LEU A 1 196 ? 23.138 9.963 -24.121 1.00 86.19 196 LEU A CA 1
ATOM 1564 C C . LEU A 1 196 ? 23.608 10.358 -25.523 1.00 86.19 196 LEU A C 1
ATOM 1566 O O . LEU A 1 196 ? 24.550 9.762 -26.035 1.00 86.19 196 LEU A O 1
ATOM 1570 N N . THR A 1 197 ? 22.981 11.372 -26.120 1.00 90.19 197 THR A N 1
ATOM 1571 C CA . THR A 1 197 ? 23.341 11.872 -27.455 1.00 90.19 197 THR A CA 1
ATOM 1572 C C . THR A 1 197 ? 24.764 12.423 -27.476 1.00 90.19 197 THR A C 1
ATOM 1574 O O . THR A 1 197 ? 25.551 12.020 -28.328 1.00 90.19 197 THR A O 1
ATOM 1577 N N . ASP A 1 198 ? 25.121 13.256 -26.499 1.00 89.94 198 ASP A N 1
ATOM 1578 C CA . ASP A 1 198 ? 26.454 13.842 -26.353 1.00 89.94 198 ASP A CA 1
ATOM 1579 C C . ASP A 1 198 ? 27.519 12.749 -26.157 1.00 89.94 198 ASP A C 1
ATOM 1581 O O . ASP A 1 198 ? 28.542 12.763 -26.836 1.00 89.94 198 ASP A O 1
ATOM 1585 N N . ASN A 1 199 ? 27.250 11.736 -25.322 1.00 89.94 199 ASN A N 1
ATOM 1586 C CA . ASN A 1 199 ? 28.163 10.605 -25.126 1.00 89.94 199 ASN A CA 1
ATOM 1587 C C . ASN A 1 199 ? 28.362 9.777 -26.409 1.00 89.94 199 ASN A C 1
ATOM 1589 O O . ASN A 1 199 ? 29.461 9.286 -26.666 1.00 89.94 199 ASN A O 1
ATOM 1593 N N . ILE A 1 200 ? 27.306 9.580 -27.209 1.00 88.38 200 ILE A N 1
ATOM 1594 C CA . ILE A 1 200 ? 27.410 8.870 -28.492 1.00 88.38 200 ILE A CA 1
ATOM 1595 C C . ILE A 1 200 ? 28.232 9.702 -29.479 1.00 88.38 200 ILE A C 1
ATOM 1597 O O . ILE A 1 200 ? 29.101 9.144 -30.147 1.00 88.38 200 ILE A O 1
ATOM 1601 N N . ILE A 1 201 ? 27.993 11.016 -29.551 1.00 90.38 201 ILE A N 1
ATOM 1602 C CA . ILE A 1 201 ? 28.782 11.938 -30.378 1.00 90.38 201 ILE A CA 1
ATOM 1603 C C . ILE A 1 201 ? 30.254 11.841 -29.985 1.00 90.38 201 ILE A C 1
ATOM 1605 O O . ILE A 1 201 ? 31.082 11.550 -30.841 1.00 90.38 201 ILE A O 1
ATOM 1609 N N . GLU A 1 202 ? 30.569 11.973 -28.698 1.00 89.25 202 GLU A N 1
ATOM 1610 C CA . GLU A 1 202 ? 31.939 11.888 -28.192 1.00 89.25 202 GLU A CA 1
ATOM 1611 C C . GLU A 1 202 ? 32.589 10.536 -28.522 1.00 89.25 202 GLU A C 1
ATOM 1613 O O . GLU A 1 202 ? 33.730 10.482 -28.977 1.00 89.25 202 GLU A O 1
ATOM 1618 N N . CYS A 1 203 ? 31.865 9.427 -28.348 1.00 88.56 203 CYS A N 1
ATOM 1619 C CA . CYS A 1 203 ? 32.378 8.096 -28.664 1.00 88.56 203 CYS A CA 1
ATOM 1620 C C . CYS A 1 203 ? 32.701 7.946 -30.158 1.00 88.56 203 CYS A C 1
ATOM 1622 O O . CYS A 1 203 ? 33.785 7.482 -30.511 1.00 88.56 203 CYS A O 1
ATOM 1624 N N . VAL A 1 204 ? 31.795 8.373 -31.039 1.00 86.00 204 VAL A N 1
ATOM 1625 C CA . VAL A 1 204 ? 31.982 8.269 -32.493 1.00 86.00 204 VAL A CA 1
ATOM 1626 C C . VAL A 1 204 ? 33.070 9.227 -32.984 1.00 86.00 204 VAL A C 1
ATOM 1628 O O . VAL A 1 204 ? 33.891 8.836 -33.814 1.00 86.00 204 VAL A O 1
ATOM 1631 N N . GLU A 1 205 ? 33.130 10.449 -32.451 1.00 87.38 205 GLU A N 1
ATOM 1632 C CA . GLU A 1 205 ? 34.215 11.395 -32.724 1.00 87.38 205 GLU A CA 1
ATOM 1633 C C . GLU A 1 205 ? 35.567 10.829 -32.278 1.00 87.38 205 GLU A C 1
ATOM 1635 O O . GLU A 1 205 ? 36.543 10.921 -33.021 1.00 87.38 205 GLU A O 1
ATOM 1640 N N . ASN A 1 206 ? 35.634 10.190 -31.108 1.00 85.50 206 ASN A N 1
ATOM 1641 C CA . ASN A 1 206 ? 36.852 9.548 -30.620 1.00 85.50 206 ASN A CA 1
ATOM 1642 C C . ASN A 1 206 ? 37.293 8.393 -31.520 1.00 85.50 206 ASN A C 1
ATOM 1644 O O . ASN A 1 206 ? 38.469 8.341 -31.868 1.00 85.50 206 ASN A O 1
ATOM 1648 N N . ILE A 1 207 ? 36.379 7.525 -31.963 1.00 84.75 207 ILE A N 1
ATOM 1649 C CA . ILE A 1 207 ? 36.703 6.461 -32.929 1.00 84.75 207 ILE A CA 1
ATOM 1650 C C . ILE A 1 207 ? 37.249 7.078 -34.224 1.00 84.75 207 ILE A C 1
ATOM 1652 O O . ILE A 1 207 ? 38.275 6.654 -34.756 1.00 84.75 207 ILE A O 1
ATOM 1656 N N . PHE A 1 208 ? 36.601 8.125 -34.736 1.00 83.06 208 PHE A N 1
ATOM 1657 C CA . PHE A 1 208 ? 37.029 8.752 -35.982 1.00 83.06 208 PHE A CA 1
ATOM 1658 C C . PHE A 1 208 ? 38.402 9.433 -35.864 1.00 83.06 208 PHE A C 1
ATOM 1660 O O . PHE A 1 208 ? 39.265 9.264 -36.728 1.00 83.06 208 PHE A O 1
ATOM 1667 N N . ASN A 1 209 ? 38.635 10.170 -34.781 1.00 82.88 209 ASN A N 1
ATOM 1668 C CA . ASN A 1 209 ? 39.872 10.921 -34.580 1.00 82.88 209 ASN A CA 1
ATOM 1669 C C . ASN A 1 209 ? 41.042 10.025 -34.143 1.00 82.88 209 ASN A C 1
ATOM 1671 O O . ASN A 1 209 ? 42.155 10.204 -34.636 1.00 82.88 209 ASN A O 1
ATOM 1675 N N . ASN A 1 210 ? 40.797 9.077 -33.235 1.00 81.50 210 ASN A N 1
ATOM 1676 C CA . ASN A 1 210 ? 41.842 8.322 -32.537 1.00 81.50 210 ASN A CA 1
ATOM 1677 C C . ASN A 1 210 ? 42.040 6.901 -33.079 1.00 81.50 210 ASN A C 1
ATOM 1679 O O . ASN A 1 210 ? 43.134 6.362 -32.925 1.00 81.50 210 ASN A O 1
ATOM 1683 N N . ASP A 1 211 ? 41.047 6.314 -33.752 1.00 80.38 211 ASP A N 1
ATOM 1684 C CA . ASP A 1 211 ? 41.187 4.971 -34.332 1.00 80.38 211 ASP A CA 1
ATOM 1685 C C . ASP A 1 211 ? 41.317 5.026 -35.859 1.00 80.38 211 ASP A C 1
ATOM 1687 O O . ASP A 1 211 ? 42.126 4.306 -36.435 1.00 80.38 211 ASP A O 1
ATOM 1691 N N . ILE A 1 212 ? 40.555 5.896 -36.534 1.00 81.25 212 ILE A N 1
ATOM 1692 C CA . ILE A 1 212 ? 40.550 5.977 -38.006 1.00 81.25 212 ILE A CA 1
ATOM 1693 C C . ILE A 1 212 ? 41.636 6.926 -38.535 1.00 81.25 212 ILE A C 1
ATOM 1695 O O . ILE A 1 212 ? 42.368 6.561 -39.454 1.00 81.25 212 ILE A O 1
ATOM 1699 N N . LEU A 1 213 ? 41.763 8.139 -37.985 1.00 80.75 213 LEU A N 1
ATOM 1700 C CA . LEU A 1 213 ? 42.703 9.166 -38.472 1.00 80.75 213 LEU A CA 1
ATOM 1701 C C . LEU A 1 213 ? 43.982 9.327 -37.633 1.00 80.75 213 LEU A C 1
ATOM 1703 O O . LEU A 1 213 ? 44.760 10.260 -37.871 1.00 80.75 213 LEU A O 1
ATOM 1707 N N . SER A 1 214 ? 44.227 8.427 -36.682 1.00 78.38 214 SER A N 1
ATOM 1708 C CA . SER A 1 214 ? 45.413 8.463 -35.819 1.00 78.38 214 SER A CA 1
ATOM 1709 C C . SER A 1 214 ? 46.713 8.303 -36.598 1.00 78.38 214 SER A C 1
ATOM 1711 O O . SER A 1 214 ? 47.650 9.085 -36.408 1.00 78.38 214 SER A O 1
ATOM 1713 N N . ASP A 1 215 ? 46.751 7.350 -37.526 1.00 82.94 215 ASP A N 1
ATOM 1714 C CA . ASP A 1 215 ? 47.905 7.063 -38.368 1.00 82.94 215 ASP A CA 1
ATOM 1715 C C . ASP A 1 215 ? 47.513 6.751 -39.825 1.00 82.94 215 ASP A C 1
ATOM 1717 O O . ASP A 1 215 ? 46.357 6.477 -40.161 1.00 82.94 215 ASP A O 1
ATOM 1721 N N . GLU A 1 216 ? 48.498 6.830 -40.720 1.00 78.75 216 GLU A N 1
ATOM 1722 C CA . GLU A 1 216 ? 48.289 6.688 -42.162 1.00 78.75 216 GLU A CA 1
ATOM 1723 C C . GLU A 1 216 ? 47.806 5.280 -42.553 1.00 78.75 216 GLU A C 1
ATOM 1725 O O . GLU A 1 216 ? 47.015 5.133 -43.488 1.00 78.75 216 GLU A O 1
ATOM 1730 N N . LYS A 1 217 ? 48.217 4.237 -41.818 1.00 84.50 217 LYS A N 1
ATOM 1731 C CA . LYS A 1 217 ? 47.813 2.850 -42.076 1.00 84.50 217 LYS A CA 1
ATOM 1732 C C . LYS A 1 217 ? 46.347 2.641 -41.706 1.00 84.50 217 LYS A C 1
ATOM 1734 O O . LYS A 1 217 ? 45.615 2.064 -42.510 1.00 84.50 217 LYS A O 1
ATOM 1739 N N . SER A 1 218 ? 45.909 3.133 -40.552 1.00 82.44 218 SER A N 1
ATOM 1740 C CA . SER A 1 218 ? 44.510 3.034 -40.110 1.00 82.44 218 SER A CA 1
ATOM 1741 C C . SER A 1 218 ? 43.563 3.804 -41.037 1.00 82.44 218 SER A C 1
ATOM 1743 O O . SER A 1 218 ? 42.548 3.261 -41.483 1.00 82.44 218 SER A O 1
ATOM 1745 N N . CYS A 1 219 ? 43.963 5.007 -41.460 1.00 82.50 219 CYS A N 1
ATOM 1746 C CA . CYS A 1 219 ? 43.227 5.808 -42.441 1.00 82.50 219 CYS A CA 1
ATOM 1747 C C . CYS A 1 219 ? 43.107 5.077 -43.787 1.00 82.50 219 CYS A C 1
ATOM 1749 O O . CYS A 1 219 ? 42.021 4.981 -44.366 1.00 82.50 219 CYS A O 1
ATOM 1751 N N . LYS A 1 220 ? 44.214 4.491 -44.260 1.00 84.44 220 LYS A N 1
ATOM 1752 C CA . LYS A 1 220 ? 44.244 3.704 -45.494 1.00 84.44 220 LYS A CA 1
ATOM 1753 C C . LYS A 1 220 ? 43.324 2.487 -45.416 1.00 84.44 220 LYS A C 1
ATOM 1755 O O . LYS A 1 220 ? 42.540 2.283 -46.337 1.00 84.44 220 LYS A O 1
ATOM 1760 N N . MET A 1 221 ? 43.370 1.729 -44.319 1.00 85.12 221 MET A N 1
ATOM 1761 C CA . MET A 1 221 ? 42.505 0.564 -44.101 1.00 85.12 221 MET A CA 1
ATOM 1762 C C . MET A 1 221 ? 41.020 0.941 -44.087 1.00 85.12 221 MET A C 1
ATOM 1764 O O . MET A 1 221 ? 40.208 0.273 -44.727 1.00 85.12 221 MET A O 1
ATOM 1768 N N . PHE A 1 222 ? 40.655 2.023 -43.395 1.00 84.25 222 PHE A N 1
ATOM 1769 C CA . PHE A 1 222 ? 39.276 2.508 -43.369 1.00 84.25 222 PHE A CA 1
ATOM 1770 C C . PHE A 1 222 ? 38.789 2.919 -44.764 1.00 84.25 222 PHE A C 1
ATOM 1772 O O . PHE A 1 222 ? 37.708 2.518 -45.198 1.00 84.25 222 PHE A O 1
ATOM 1779 N N . LEU A 1 223 ? 39.603 3.681 -45.496 1.00 83.75 223 LEU A N 1
ATOM 1780 C CA . LEU A 1 223 ? 39.278 4.112 -46.851 1.00 83.75 223 LEU A CA 1
ATOM 1781 C C . LEU A 1 223 ? 39.232 2.940 -47.837 1.00 83.75 223 LEU A C 1
ATOM 1783 O O . LEU A 1 223 ? 38.352 2.918 -48.689 1.00 83.75 223 LEU A O 1
ATOM 1787 N N . ASP A 1 224 ? 40.114 1.948 -47.711 1.00 86.50 224 ASP A N 1
ATOM 1788 C CA . ASP A 1 224 ? 40.052 0.709 -48.496 1.00 86.50 224 ASP A CA 1
ATOM 1789 C C . ASP A 1 224 ? 38.732 -0.033 -48.275 1.00 86.50 224 ASP A C 1
ATOM 1791 O O . ASP A 1 224 ? 38.065 -0.413 -49.240 1.00 86.50 224 ASP A O 1
ATOM 1795 N N . ASN A 1 225 ? 38.307 -0.170 -47.018 1.00 85.25 225 ASN A N 1
ATOM 1796 C CA . ASN A 1 225 ? 37.022 -0.780 -46.687 1.00 85.25 225 ASN A CA 1
ATOM 1797 C C . ASN A 1 225 ? 35.845 0.022 -47.263 1.00 85.25 225 ASN A C 1
ATOM 1799 O O . ASN A 1 225 ? 34.918 -0.566 -47.816 1.00 85.25 225 ASN A O 1
ATOM 1803 N N . MET A 1 226 ? 35.889 1.356 -47.196 1.00 82.44 226 MET A N 1
ATOM 1804 C CA . MET A 1 226 ? 34.874 2.226 -47.806 1.00 82.44 226 MET A CA 1
ATOM 1805 C C . MET A 1 226 ? 34.822 2.066 -49.333 1.00 82.44 226 MET A C 1
ATOM 1807 O O . MET A 1 226 ? 33.744 1.867 -49.894 1.00 82.44 226 MET A O 1
ATOM 1811 N N . LEU A 1 227 ? 35.974 2.107 -50.010 1.00 85.12 227 LEU A N 1
ATOM 1812 C CA . LEU A 1 227 ? 36.079 1.941 -51.465 1.00 85.12 227 LEU A CA 1
ATOM 1813 C C . LEU A 1 227 ? 35.596 0.552 -51.919 1.00 85.12 227 LEU A C 1
ATOM 1815 O O . LEU A 1 227 ? 34.951 0.440 -52.964 1.00 85.12 227 LEU A O 1
ATOM 1819 N N . SER A 1 228 ? 35.860 -0.483 -51.119 1.00 83.81 228 SER A N 1
ATOM 1820 C CA . SER A 1 228 ? 35.369 -1.846 -51.341 1.00 83.81 228 SER A CA 1
ATOM 1821 C C . SER A 1 228 ? 33.846 -1.944 -51.186 1.00 83.81 228 SER A C 1
ATOM 1823 O O . SER A 1 228 ? 33.166 -2.432 -52.087 1.00 83.81 228 SER A O 1
ATOM 1825 N N . ASN A 1 229 ? 33.282 -1.394 -50.103 1.00 82.50 229 ASN A N 1
ATOM 1826 C CA . ASN A 1 229 ? 31.838 -1.431 -49.836 1.00 82.50 229 ASN A CA 1
ATOM 1827 C C . ASN A 1 229 ? 31.010 -0.670 -50.884 1.00 82.50 229 ASN A C 1
ATOM 1829 O O . ASN A 1 229 ? 29.893 -1.074 -51.199 1.00 82.50 229 ASN A O 1
ATOM 1833 N N . ILE A 1 230 ? 31.554 0.415 -51.444 1.00 82.56 230 ILE A N 1
ATOM 1834 C CA . ILE A 1 230 ? 30.920 1.179 -52.534 1.00 82.56 230 ILE A CA 1
ATOM 1835 C C . ILE A 1 230 ? 31.141 0.493 -53.900 1.00 82.56 230 ILE A C 1
ATOM 1837 O O . ILE A 1 230 ? 30.531 0.870 -54.899 1.00 82.56 230 ILE A O 1
ATOM 1841 N N . ASN A 1 231 ? 31.975 -0.550 -53.951 1.00 84.62 231 ASN A N 1
ATOM 1842 C CA . ASN A 1 231 ? 32.321 -1.299 -55.154 1.00 84.62 231 ASN A CA 1
ATOM 1843 C C . ASN A 1 231 ? 32.828 -0.377 -56.278 1.00 84.62 231 ASN A C 1
ATOM 1845 O O . ASN A 1 231 ? 32.321 -0.353 -57.409 1.00 84.62 231 ASN A O 1
ATOM 1849 N N . VAL A 1 232 ? 33.827 0.442 -55.927 1.00 87.50 232 VAL A N 1
ATOM 1850 C CA . VAL A 1 232 ? 34.421 1.429 -56.838 1.00 87.50 232 VAL A CA 1
ATOM 1851 C C . VAL A 1 232 ? 35.004 0.752 -58.074 1.00 87.50 232 VAL A C 1
ATOM 1853 O O . VAL A 1 232 ? 34.820 1.267 -59.173 1.00 87.50 232 VAL A O 1
ATOM 1856 N N . ASP A 1 233 ? 35.595 -0.434 -57.932 1.00 85.88 233 ASP A N 1
ATOM 1857 C CA . ASP A 1 233 ? 36.145 -1.182 -59.062 1.00 85.88 233 ASP A CA 1
ATOM 1858 C C . ASP A 1 233 ? 35.066 -1.520 -60.105 1.00 85.88 233 ASP A C 1
ATOM 1860 O O . ASP A 1 233 ? 35.228 -1.204 -61.285 1.00 85.88 233 ASP A O 1
ATOM 1864 N N . ALA A 1 234 ? 33.911 -2.059 -59.691 1.00 85.56 234 ALA A N 1
ATOM 1865 C CA . ALA A 1 234 ? 32.806 -2.328 -60.616 1.00 85.56 234 ALA A CA 1
ATOM 1866 C C . ALA A 1 234 ? 32.253 -1.045 -61.258 1.00 85.56 234 ALA A C 1
ATOM 1868 O O . ALA A 1 234 ? 31.855 -1.047 -62.424 1.00 85.56 234 ALA A O 1
ATOM 1869 N N . THR A 1 235 ? 32.234 0.060 -60.511 1.00 87.38 235 THR A N 1
ATOM 1870 C CA . THR A 1 235 ? 31.798 1.365 -61.024 1.00 87.38 235 THR A CA 1
ATOM 1871 C C . THR A 1 235 ? 32.769 1.904 -62.076 1.00 87.38 235 THR A C 1
ATOM 1873 O O . THR A 1 235 ? 32.333 2.387 -63.122 1.00 87.38 235 THR A O 1
ATOM 1876 N N . LEU A 1 236 ? 34.077 1.772 -61.848 1.00 88.50 236 LEU A N 1
ATOM 1877 C CA . LEU A 1 236 ? 35.121 2.180 -62.788 1.00 88.50 236 LEU A CA 1
ATOM 1878 C C . LEU A 1 236 ? 35.113 1.329 -64.059 1.00 88.50 236 LEU A C 1
ATOM 1880 O O . LEU A 1 236 ? 35.278 1.888 -65.139 1.00 88.50 236 LEU A O 1
ATOM 1884 N N . VAL A 1 237 ? 34.857 0.021 -63.956 1.00 86.94 237 VAL A N 1
ATOM 1885 C CA . VAL A 1 237 ? 34.676 -0.856 -65.128 1.00 86.94 237 VAL A CA 1
ATOM 1886 C C . VAL A 1 237 ? 33.471 -0.409 -65.952 1.00 86.94 237 VAL A C 1
ATOM 1888 O O . VAL A 1 237 ? 33.603 -0.173 -67.148 1.00 86.94 237 VAL A O 1
ATOM 1891 N N . LYS A 1 238 ? 32.316 -0.174 -65.314 1.00 86.69 238 LYS A N 1
ATOM 1892 C CA . LYS A 1 238 ? 31.123 0.337 -66.014 1.00 86.69 238 LYS A CA 1
ATOM 1893 C C . LYS A 1 238 ? 31.377 1.685 -66.691 1.00 86.69 238 LYS A C 1
ATOM 1895 O O . LYS A 1 238 ? 30.914 1.911 -67.808 1.00 86.69 238 LYS A O 1
ATOM 1900 N N . LEU A 1 239 ? 32.100 2.588 -66.025 1.00 87.12 239 LEU A N 1
ATOM 1901 C CA . LEU A 1 239 ? 32.478 3.879 -66.596 1.00 87.12 239 LEU A CA 1
ATOM 1902 C C . LEU A 1 239 ? 33.423 3.704 -67.791 1.00 87.12 239 LEU A C 1
ATOM 1904 O O . LEU A 1 239 ? 33.222 4.339 -68.824 1.00 87.12 239 LEU A O 1
ATOM 1908 N N . GLN A 1 240 ? 34.418 2.826 -67.668 1.00 88.44 240 GLN A N 1
ATOM 1909 C CA . GLN A 1 240 ? 35.364 2.502 -68.730 1.00 88.44 240 GLN A CA 1
ATOM 1910 C C . GLN A 1 240 ? 34.654 1.945 -69.965 1.00 88.44 240 GLN A C 1
ATOM 1912 O O . GLN A 1 240 ? 34.919 2.413 -71.068 1.00 88.44 240 GLN A O 1
ATOM 1917 N N . ASP A 1 241 ? 33.719 1.013 -69.789 1.00 84.81 241 ASP A N 1
ATOM 1918 C CA . ASP A 1 241 ? 32.939 0.439 -70.889 1.00 84.81 241 ASP A CA 1
ATOM 1919 C C . ASP A 1 241 ? 32.032 1.491 -71.546 1.00 84.81 241 ASP A C 1
ATOM 1921 O O . ASP A 1 241 ? 31.923 1.562 -72.773 1.00 84.81 241 ASP A O 1
ATOM 1925 N N . SER A 1 242 ? 31.420 2.364 -70.739 1.00 85.00 242 SER A N 1
ATOM 1926 C CA . SER A 1 242 ? 30.574 3.465 -71.218 1.00 85.00 242 SER A CA 1
ATOM 1927 C C . SER A 1 242 ? 31.356 4.511 -72.020 1.00 85.00 242 SER A C 1
ATOM 1929 O O . SER A 1 242 ? 30.845 5.029 -73.010 1.00 85.00 242 SER A O 1
ATOM 1931 N N . ILE A 1 243 ? 32.598 4.817 -71.630 1.00 85.31 243 ILE A N 1
ATOM 1932 C CA . ILE A 1 243 ? 33.480 5.720 -72.386 1.00 85.31 243 ILE A CA 1
ATOM 1933 C C . ILE A 1 243 ? 34.014 5.013 -73.635 1.00 85.31 243 ILE A C 1
ATOM 1935 O O . ILE A 1 243 ? 33.957 5.563 -74.732 1.00 85.31 243 ILE A O 1
ATOM 1939 N N . GLY A 1 244 ? 34.503 3.784 -73.477 1.00 81.94 244 GLY A N 1
ATOM 1940 C CA . GLY A 1 244 ? 35.161 3.009 -74.523 1.00 81.94 244 GLY A CA 1
ATOM 1941 C C . GLY A 1 244 ? 34.260 2.636 -75.699 1.00 81.94 244 GLY A C 1
ATOM 1942 O O . GLY A 1 244 ? 34.745 2.502 -76.822 1.00 81.94 244 GLY A O 1
ATOM 1943 N N . SER A 1 245 ? 32.955 2.483 -75.453 1.00 83.12 245 SER A N 1
ATOM 1944 C CA . SER A 1 245 ? 31.947 2.142 -76.465 1.00 83.12 245 SER A CA 1
ATOM 1945 C C . SER A 1 245 ? 31.421 3.331 -77.274 1.00 83.12 245 SER A C 1
ATOM 1947 O O . SER A 1 245 ? 30.733 3.103 -78.271 1.00 83.12 245 SER A O 1
ATOM 1949 N N . ARG A 1 246 ? 31.733 4.572 -76.873 1.00 86.50 246 ARG A N 1
ATOM 1950 C CA . ARG A 1 246 ? 31.345 5.791 -77.597 1.00 86.50 246 ARG A CA 1
ATOM 1951 C C . ARG A 1 246 ? 32.348 6.126 -78.695 1.00 86.50 246 ARG A C 1
ATOM 1953 O O . ARG A 1 246 ? 33.537 5.829 -78.581 1.00 86.50 246 ARG A O 1
ATOM 1960 N N . ASP A 1 247 ? 31.858 6.792 -79.732 1.00 85.12 247 ASP A N 1
ATOM 1961 C CA . ASP A 1 247 ? 32.692 7.314 -80.814 1.00 85.12 247 ASP A CA 1
ATOM 1962 C C . ASP A 1 247 ? 33.501 8.518 -80.327 1.00 85.12 247 ASP A C 1
ATOM 1964 O O . ASP A 1 247 ? 33.038 9.296 -79.486 1.00 85.12 247 ASP A O 1
ATOM 1968 N N . ILE A 1 248 ? 34.695 8.727 -80.884 1.00 82.75 248 ILE A N 1
ATOM 1969 C CA . ILE A 1 248 ? 35.529 9.886 -80.522 1.00 82.75 248 ILE A CA 1
ATOM 1970 C C . ILE A 1 248 ? 34.805 11.209 -80.818 1.00 82.75 248 ILE A C 1
ATOM 1972 O O . ILE A 1 248 ? 34.935 12.164 -80.051 1.00 82.75 248 ILE A O 1
ATOM 1976 N N . ASN A 1 249 ? 33.966 11.246 -81.857 1.00 83.88 249 ASN A N 1
ATOM 1977 C CA . ASN A 1 249 ? 33.088 12.377 -82.186 1.00 83.88 249 ASN A CA 1
ATOM 1978 C C . ASN A 1 249 ? 32.130 12.782 -81.054 1.00 83.88 249 ASN A C 1
ATOM 1980 O O . ASN A 1 249 ? 31.628 13.902 -81.046 1.00 83.88 249 ASN A O 1
ATOM 1984 N N . HIS A 1 250 ? 31.870 11.898 -80.088 1.00 84.00 250 HIS A N 1
ATOM 1985 C CA . HIS A 1 250 ? 31.087 12.241 -78.906 1.00 84.00 250 HIS A CA 1
ATOM 1986 C C . HIS A 1 250 ? 31.854 13.158 -77.937 1.00 84.00 250 HIS A C 1
ATOM 1988 O O . HIS A 1 250 ? 31.242 13.886 -77.159 1.00 84.00 250 HIS A O 1
ATOM 1994 N N . PHE A 1 251 ? 33.188 13.120 -77.974 1.00 82.62 251 PHE A N 1
ATOM 1995 C CA . PHE A 1 251 ? 34.069 13.876 -77.081 1.00 82.62 251 PHE A CA 1
ATOM 1996 C C . PHE A 1 251 ? 34.732 15.081 -77.761 1.00 82.62 251 PHE A C 1
ATOM 1998 O O . PHE A 1 251 ? 35.186 15.985 -77.064 1.00 82.62 251 PHE A O 1
ATOM 2005 N N . ILE A 1 252 ? 34.802 15.095 -79.098 1.00 82.56 252 ILE A N 1
ATOM 2006 C CA . ILE A 1 252 ? 35.489 16.123 -79.890 1.00 82.56 252 ILE A CA 1
ATOM 2007 C C . ILE A 1 252 ? 34.537 16.689 -80.948 1.00 82.56 252 ILE A C 1
ATOM 2009 O O . ILE A 1 252 ? 34.031 15.953 -81.798 1.00 82.56 252 ILE A O 1
ATOM 2013 N N . THR A 1 253 ? 34.328 18.006 -80.934 1.00 85.12 253 THR A N 1
ATOM 2014 C CA . THR A 1 253 ? 33.433 18.701 -81.876 1.00 85.12 253 THR A CA 1
ATOM 2015 C C . THR A 1 253 ? 34.033 18.810 -83.281 1.00 85.12 253 THR A C 1
ATOM 2017 O O . THR A 1 253 ? 35.249 18.735 -83.449 1.00 85.12 253 THR A O 1
ATOM 2020 N N . GLU A 1 254 ? 33.209 19.055 -84.308 1.00 82.12 254 GLU A N 1
ATOM 2021 C CA . GLU A 1 254 ? 33.700 19.229 -85.690 1.00 82.12 254 GLU A CA 1
ATOM 2022 C C . GLU A 1 254 ? 34.764 20.335 -85.813 1.00 82.12 254 GLU A C 1
ATOM 2024 O O . GLU A 1 254 ? 35.752 20.172 -86.528 1.00 82.12 254 GLU A O 1
ATOM 2029 N N . THR A 1 255 ? 34.625 21.430 -85.058 1.00 84.94 255 THR A N 1
ATOM 2030 C CA . THR A 1 255 ? 35.619 22.514 -85.018 1.00 84.94 255 THR A CA 1
ATOM 2031 C C . THR A 1 255 ? 36.973 22.022 -84.504 1.00 84.94 255 THR A C 1
ATOM 2033 O O . THR A 1 255 ? 38.013 22.342 -85.079 1.00 84.94 255 THR A O 1
ATOM 2036 N N . GLN A 1 256 ? 36.971 21.209 -83.445 1.00 84.75 256 GLN A N 1
ATOM 2037 C CA . GLN A 1 256 ? 38.192 20.633 -82.880 1.00 84.75 256 GLN A CA 1
ATOM 2038 C C . GLN A 1 256 ? 38.812 19.583 -83.816 1.00 84.75 256 GLN A C 1
ATOM 2040 O O . GLN A 1 256 ? 40.034 19.471 -83.889 1.00 84.75 256 GLN A O 1
ATOM 2045 N N . GLN A 1 257 ? 38.002 18.851 -84.587 1.00 85.25 257 GLN A N 1
ATOM 2046 C CA . GLN A 1 257 ? 38.500 17.922 -85.609 1.00 85.25 257 GLN A CA 1
ATOM 2047 C C . GLN A 1 257 ? 39.255 18.659 -86.723 1.00 85.25 257 GLN A C 1
ATOM 2049 O O . GLN A 1 257 ? 40.359 18.254 -87.093 1.00 85.25 257 GLN A O 1
ATOM 2054 N N . GLU A 1 258 ? 38.705 19.766 -87.230 1.00 85.62 258 GLU A N 1
ATOM 2055 C CA . GLU A 1 258 ? 39.383 20.602 -88.232 1.00 85.62 258 GLU A CA 1
ATOM 2056 C C . GLU A 1 258 ? 40.654 21.262 -87.682 1.00 85.62 258 GLU A C 1
ATOM 2058 O O . GLU A 1 258 ? 41.628 21.443 -88.423 1.00 85.62 258 GLU A O 1
ATOM 2063 N N . GLU A 1 259 ? 40.692 21.577 -86.385 1.00 87.38 259 GLU A N 1
ATOM 2064 C CA . GLU A 1 259 ? 41.909 22.057 -85.730 1.00 87.38 259 GLU A CA 1
ATOM 2065 C C . GLU A 1 259 ? 43.004 20.981 -85.731 1.00 87.38 259 GLU A C 1
ATOM 2067 O O . GLU A 1 259 ? 44.139 21.260 -86.128 1.00 87.38 259 GLU A O 1
ATOM 2072 N N . VAL A 1 260 ? 42.667 19.737 -85.371 1.00 85.69 260 VAL A N 1
ATOM 2073 C CA . VAL A 1 260 ? 43.602 18.599 -85.414 1.00 85.69 260 VAL A CA 1
ATOM 2074 C C . VAL A 1 260 ? 44.126 18.378 -86.835 1.00 85.69 260 VAL A C 1
ATOM 2076 O O . VAL A 1 260 ? 45.339 18.280 -87.029 1.00 85.69 260 VAL A O 1
ATOM 2079 N N . ILE A 1 261 ? 43.243 18.367 -87.839 1.00 88.75 261 ILE A N 1
ATOM 2080 C CA . ILE A 1 261 ? 43.623 18.212 -89.254 1.00 88.75 261 ILE A CA 1
ATOM 2081 C C . ILE A 1 261 ? 44.556 19.345 -89.693 1.00 88.75 261 ILE A C 1
ATOM 2083 O O . ILE A 1 261 ? 45.563 19.100 -90.358 1.00 88.75 261 ILE A O 1
ATOM 2087 N N . SER A 1 262 ? 44.254 20.585 -89.307 1.00 88.19 262 SER A N 1
ATOM 2088 C CA . SER A 1 262 ? 45.068 21.749 -89.665 1.00 88.19 262 SER A CA 1
ATOM 2089 C C . SER A 1 262 ? 46.456 21.692 -89.027 1.00 88.19 262 SER A C 1
ATOM 2091 O O . SER A 1 262 ? 47.447 21.932 -89.714 1.00 88.19 262 SER A O 1
ATOM 2093 N N . ARG A 1 263 ? 46.555 21.314 -87.746 1.00 88.75 263 ARG A N 1
ATOM 2094 C CA . ARG A 1 263 ? 47.845 21.151 -87.058 1.00 88.75 263 ARG A CA 1
ATOM 2095 C C . ARG A 1 263 ? 48.672 20.012 -87.653 1.00 88.75 263 ARG A C 1
ATOM 2097 O O . ARG A 1 263 ? 49.876 20.176 -87.835 1.00 88.75 263 ARG A O 1
ATOM 2104 N N . LEU A 1 264 ? 48.039 18.888 -87.992 1.00 87.50 264 LEU A N 1
ATOM 2105 C CA . LEU A 1 264 ? 48.714 17.767 -88.650 1.00 87.50 264 LEU A CA 1
ATOM 2106 C C . LEU A 1 264 ? 49.211 18.146 -90.043 1.00 87.50 264 LEU A C 1
ATOM 2108 O O . LEU A 1 264 ? 50.349 17.835 -90.376 1.00 87.50 264 LEU A O 1
ATOM 2112 N N . PHE A 1 265 ? 48.410 18.870 -90.827 1.00 90.81 265 PHE A N 1
ATOM 2113 C CA . PHE A 1 265 ? 48.841 19.369 -92.131 1.00 90.81 265 PHE A CA 1
ATOM 2114 C C . PHE A 1 265 ? 50.078 20.263 -92.020 1.00 90.81 265 PHE A C 1
ATOM 2116 O O . PHE A 1 265 ? 51.033 20.060 -92.767 1.00 90.81 265 PHE A O 1
ATOM 2123 N N . ILE A 1 266 ? 50.098 21.194 -91.060 1.00 89.62 266 ILE A N 1
ATOM 2124 C CA . ILE A 1 266 ? 51.264 22.053 -90.806 1.00 89.62 266 ILE A CA 1
ATOM 2125 C C . ILE A 1 266 ? 52.485 21.197 -90.460 1.00 89.62 266 ILE A C 1
ATOM 2127 O O . ILE A 1 266 ? 53.518 21.328 -91.107 1.00 89.62 266 ILE A O 1
ATOM 2131 N N . LYS A 1 267 ? 52.357 20.268 -89.506 1.00 89.56 267 LYS A N 1
ATOM 2132 C CA . LYS A 1 267 ? 53.477 19.427 -89.057 1.00 89.56 267 LYS A CA 1
ATOM 2133 C C . LYS A 1 267 ? 54.017 18.503 -90.147 1.00 89.56 267 LYS A C 1
ATOM 2135 O O . LYS A 1 267 ? 55.228 18.354 -90.268 1.00 89.56 267 LYS A O 1
ATOM 2140 N N . ILE A 1 268 ? 53.143 17.909 -90.957 1.00 87.75 268 ILE A N 1
ATOM 2141 C CA . ILE A 1 268 ? 53.562 17.054 -92.074 1.00 87.75 268 ILE A CA 1
ATOM 2142 C C . ILE A 1 268 ? 54.216 17.897 -93.173 1.00 87.75 268 ILE A C 1
ATOM 2144 O O . ILE A 1 268 ? 55.217 17.476 -93.736 1.00 87.75 268 ILE A O 1
ATOM 2148 N N . THR A 1 269 ? 53.711 19.103 -93.444 1.00 87.56 269 THR A N 1
ATOM 2149 C CA . THR A 1 269 ? 54.323 20.021 -94.421 1.00 87.56 269 THR A CA 1
ATOM 2150 C C . THR A 1 269 ? 55.699 20.504 -93.959 1.00 87.56 269 THR A C 1
ATOM 2152 O O . THR A 1 269 ? 56.628 20.562 -94.762 1.00 87.56 269 THR A O 1
ATOM 2155 N N . GLU A 1 270 ? 55.856 20.820 -92.670 1.00 89.38 270 GLU A N 1
ATOM 2156 C CA . GLU A 1 270 ? 57.157 21.128 -92.060 1.00 89.38 270 GLU A CA 1
ATOM 2157 C C . GLU A 1 270 ? 58.130 19.953 -92.219 1.00 89.38 270 GLU A C 1
ATOM 2159 O O . GLU A 1 270 ? 59.270 20.160 -92.626 1.00 89.38 270 GLU A O 1
ATOM 2164 N N . PHE A 1 271 ? 57.670 18.725 -91.955 1.00 89.12 271 PHE A N 1
ATOM 2165 C CA . PHE A 1 271 ? 58.483 17.521 -92.111 1.00 89.12 271 PHE A CA 1
ATOM 2166 C C . PHE A 1 271 ? 58.883 17.277 -93.569 1.00 89.12 271 PHE A C 1
ATOM 2168 O O . PHE A 1 271 ? 60.062 17.125 -93.846 1.00 89.12 271 PHE A O 1
ATOM 2175 N N . ILE A 1 272 ? 57.938 17.303 -94.514 1.00 87.38 272 ILE A N 1
ATOM 2176 C CA . ILE A 1 272 ? 58.199 17.085 -95.948 1.00 87.38 272 ILE A CA 1
ATOM 2177 C C . ILE A 1 272 ? 59.236 18.076 -96.496 1.00 87.38 272 ILE A C 1
ATOM 2179 O O . ILE A 1 272 ? 60.080 17.699 -97.303 1.00 87.38 272 ILE A O 1
ATOM 2183 N N . ASN A 1 273 ? 59.196 19.332 -96.045 1.00 85.81 273 ASN A N 1
ATOM 2184 C CA . ASN A 1 273 ? 60.145 20.359 -96.474 1.00 85.81 273 ASN A CA 1
ATOM 2185 C C . ASN A 1 273 ? 61.500 20.301 -95.749 1.00 85.81 273 ASN A C 1
ATOM 2187 O O . ASN A 1 273 ? 62.427 21.002 -96.169 1.00 85.81 273 ASN A O 1
ATOM 2191 N N . SER A 1 274 ? 61.629 19.501 -94.686 1.00 89.56 274 SER A N 1
ATOM 2192 C CA . SER A 1 274 ? 62.897 19.302 -93.982 1.00 89.56 274 SER A CA 1
ATOM 2193 C C . SER A 1 274 ? 63.882 18.501 -94.838 1.00 89.56 274 SER A C 1
ATOM 2195 O O . SER A 1 274 ? 63.506 17.839 -95.808 1.00 89.56 274 SER A O 1
ATOM 2197 N N . SER A 1 275 ? 65.168 18.546 -94.483 1.00 84.75 275 SER A N 1
ATOM 2198 C CA . SER A 1 275 ? 66.192 17.723 -95.138 1.00 84.75 275 SER A CA 1
ATOM 2199 C C . SER A 1 275 ? 65.877 16.228 -95.049 1.00 84.75 275 SER A C 1
ATOM 2201 O O . SER A 1 275 ? 66.077 15.503 -96.018 1.00 84.75 275 SER A O 1
ATOM 2203 N N . GLU A 1 276 ? 65.339 15.778 -93.912 1.00 85.31 276 GLU A N 1
ATOM 2204 C CA . GLU A 1 276 ? 64.966 14.377 -93.684 1.00 85.31 276 GLU A CA 1
ATOM 2205 C C . GLU A 1 276 ? 63.725 13.985 -94.491 1.00 85.31 276 GLU A C 1
ATOM 2207 O O . GLU A 1 276 ? 63.681 12.895 -95.058 1.00 85.31 276 GLU A O 1
ATOM 2212 N N . GLY A 1 277 ? 62.728 14.872 -94.584 1.00 85.94 277 GLY A N 1
ATOM 2213 C CA . GLY A 1 277 ? 61.530 14.625 -95.383 1.00 85.94 277 GLY A CA 1
ATOM 2214 C C . GLY A 1 277 ? 61.824 14.560 -96.877 1.00 85.94 277 GLY A C 1
ATOM 2215 O O . GLY A 1 277 ? 61.338 13.651 -97.547 1.00 85.94 277 GLY A O 1
ATOM 2216 N N . LYS A 1 278 ? 62.664 15.465 -97.394 1.00 86.19 278 LYS A N 1
ATOM 2217 C CA . LYS A 1 278 ? 63.090 15.450 -98.802 1.00 86.19 278 LYS A CA 1
ATOM 2218 C C . LYS A 1 278 ? 63.865 14.181 -99.156 1.00 86.19 278 LYS A C 1
ATOM 2220 O O . LYS A 1 278 ? 63.552 13.557 -100.165 1.00 86.19 278 LYS A O 1
ATOM 2225 N N . ASP A 1 279 ? 64.811 13.763 -98.310 1.00 88.06 279 ASP A N 1
ATOM 2226 C CA . ASP A 1 279 ? 65.543 12.498 -98.486 1.00 88.06 279 ASP A CA 1
ATOM 2227 C C . ASP A 1 279 ? 64.599 11.285 -98.458 1.00 88.06 279 ASP A C 1
ATOM 2229 O O . ASP A 1 279 ? 64.695 10.391 -99.300 1.00 88.06 279 ASP A O 1
ATOM 2233 N N . LEU A 1 280 ? 63.627 11.273 -97.539 1.00 88.12 280 LEU A N 1
ATOM 2234 C CA . LEU A 1 280 ? 62.633 10.205 -97.468 1.00 88.12 280 LEU A CA 1
ATOM 2235 C C . LEU A 1 280 ? 61.759 10.149 -98.727 1.00 88.12 280 LEU A C 1
ATOM 2237 O O . LEU A 1 280 ? 61.546 9.062 -99.264 1.00 88.12 280 LEU A O 1
ATOM 2241 N N . ILE A 1 281 ? 61.260 11.290 -99.214 1.00 87.19 281 ILE A N 1
ATOM 2242 C CA . ILE A 1 281 ? 60.465 11.335 -100.449 1.00 87.19 281 ILE A CA 1
ATOM 2243 C C . ILE A 1 281 ? 61.300 10.862 -101.635 1.00 87.19 281 ILE A C 1
ATOM 2245 O O . ILE A 1 281 ? 60.796 10.086 -102.446 1.00 87.19 281 ILE A O 1
ATOM 2249 N N . LEU A 1 282 ? 62.569 11.261 -101.727 1.00 86.50 282 LEU A N 1
ATOM 2250 C CA . LEU A 1 282 ? 63.453 10.813 -102.799 1.00 86.50 282 LEU A CA 1
ATOM 2251 C C . LEU A 1 282 ? 63.674 9.294 -102.751 1.00 86.50 282 LEU A C 1
ATOM 2253 O O . LEU A 1 282 ? 63.556 8.623 -103.773 1.00 86.50 282 LEU A O 1
ATOM 2257 N N . LYS A 1 283 ? 63.902 8.723 -101.562 1.00 86.94 283 LYS A N 1
ATOM 2258 C CA . LYS A 1 283 ? 63.994 7.265 -101.366 1.00 86.94 283 LYS A CA 1
ATOM 2259 C C . LYS A 1 283 ? 62.713 6.543 -101.775 1.00 86.94 283 LYS A C 1
ATOM 2261 O O . LYS A 1 283 ? 62.786 5.567 -102.514 1.00 86.94 283 LYS A O 1
ATOM 2266 N N . ILE A 1 284 ? 61.551 7.038 -101.343 1.00 85.19 284 ILE A N 1
ATOM 2267 C CA . ILE A 1 284 ? 60.245 6.486 -101.739 1.00 85.19 284 ILE A CA 1
ATOM 2268 C C . ILE A 1 284 ? 60.083 6.553 -103.259 1.00 85.19 284 ILE A C 1
ATOM 2270 O O . ILE A 1 284 ? 59.625 5.597 -103.874 1.00 85.19 284 ILE A O 1
ATOM 2274 N N . THR A 1 285 ? 60.483 7.662 -103.871 1.00 83.69 285 THR A N 1
ATOM 2275 C CA . THR A 1 285 ? 60.364 7.865 -105.315 1.00 83.69 285 THR A CA 1
ATOM 2276 C C . THR A 1 285 ? 61.268 6.910 -106.090 1.00 83.69 285 THR A C 1
ATOM 2278 O O . THR A 1 285 ? 60.805 6.270 -107.030 1.00 83.69 285 THR A O 1
ATOM 2281 N N . ASN A 1 286 ? 62.514 6.724 -105.647 1.00 84.69 286 ASN A N 1
ATOM 2282 C CA . ASN A 1 286 ? 63.435 5.738 -106.217 1.00 84.69 286 ASN A CA 1
ATOM 2283 C C . ASN A 1 286 ? 62.883 4.309 -106.124 1.00 84.69 286 ASN A C 1
ATOM 2285 O O . ASN A 1 286 ? 62.976 3.551 -107.088 1.00 84.69 286 ASN A O 1
ATOM 2289 N N . GLU A 1 287 ? 62.259 3.951 -105.000 1.00 84.31 287 GLU A N 1
ATOM 2290 C CA . GLU A 1 287 ? 61.581 2.659 -104.857 1.00 84.31 287 GLU A CA 1
ATOM 2291 C C . GLU A 1 287 ? 60.376 2.531 -105.796 1.00 84.31 287 GLU A C 1
ATOM 2293 O O . GLU A 1 287 ? 60.215 1.503 -106.445 1.00 84.31 287 GLU A O 1
ATOM 2298 N N . ILE A 1 288 ? 59.555 3.576 -105.952 1.00 83.00 288 ILE A N 1
ATOM 2299 C CA . ILE A 1 288 ? 58.430 3.571 -106.904 1.00 83.00 288 ILE A CA 1
ATOM 2300 C C . ILE A 1 288 ? 58.928 3.354 -108.338 1.00 83.00 288 ILE A C 1
ATOM 2302 O O . ILE A 1 288 ? 58.351 2.547 -109.069 1.00 83.00 288 ILE A O 1
ATOM 2306 N N . VAL A 1 289 ? 60.005 4.036 -108.739 1.00 81.62 289 VAL A N 1
ATOM 2307 C CA . VAL A 1 289 ? 60.625 3.864 -110.062 1.00 81.62 289 VAL A CA 1
ATOM 2308 C C . VAL A 1 289 ? 61.158 2.437 -110.228 1.00 81.62 289 VAL A C 1
ATOM 2310 O O . VAL A 1 289 ? 60.882 1.794 -111.241 1.00 81.62 289 VAL A O 1
ATOM 2313 N N . SER A 1 290 ? 61.847 1.901 -109.215 1.00 82.81 290 SER A N 1
ATOM 2314 C CA . SER A 1 290 ? 62.333 0.514 -109.186 1.00 82.81 290 SER A CA 1
ATOM 2315 C C . SER A 1 290 ? 61.195 -0.505 -109.327 1.00 82.81 290 SER A C 1
ATOM 2317 O O . SER A 1 290 ? 61.279 -1.436 -110.130 1.00 82.81 290 SER A O 1
ATOM 2319 N N . ILE A 1 291 ? 60.083 -0.302 -108.613 1.00 83.94 291 ILE A N 1
ATOM 2320 C CA . ILE A 1 291 ? 58.873 -1.121 -108.745 1.00 83.94 291 ILE A CA 1
ATOM 2321 C C . ILE A 1 291 ? 58.339 -1.031 -110.177 1.00 83.94 291 ILE A C 1
ATOM 2323 O O . ILE A 1 291 ? 58.082 -2.066 -110.786 1.00 83.94 291 ILE A O 1
ATOM 2327 N N . GLY A 1 292 ? 58.223 0.176 -110.736 1.00 82.38 292 GLY A N 1
ATOM 2328 C CA . GLY A 1 292 ? 57.736 0.412 -112.097 1.00 82.38 292 GLY A CA 1
ATOM 2329 C C . GLY A 1 292 ? 58.501 -0.367 -113.172 1.00 82.38 292 GLY A C 1
ATOM 2330 O O . GLY A 1 292 ? 57.874 -0.945 -114.060 1.00 82.38 292 GLY A O 1
ATOM 2331 N N . LYS A 1 293 ? 59.831 -0.476 -113.046 1.00 82.88 293 LYS A N 1
ATOM 2332 C CA . LYS A 1 293 ? 60.692 -1.273 -113.947 1.00 82.88 293 LYS A CA 1
ATOM 2333 C C . LYS A 1 293 ? 60.394 -2.772 -113.928 1.00 82.88 293 LYS A C 1
ATOM 2335 O O . LYS A 1 293 ? 60.690 -3.473 -114.888 1.00 82.88 293 LYS A O 1
ATOM 2340 N N . ASN A 1 294 ? 59.781 -3.268 -112.861 1.00 84.81 294 ASN A N 1
ATOM 2341 C CA . ASN A 1 294 ? 59.437 -4.680 -112.715 1.00 84.81 294 ASN A CA 1
ATOM 2342 C C . ASN A 1 294 ? 57.978 -4.984 -113.096 1.00 84.81 294 ASN A C 1
ATOM 2344 O O . ASN A 1 294 ? 57.548 -6.135 -113.014 1.00 84.81 294 ASN A O 1
ATOM 2348 N N . ILE A 1 295 ? 57.194 -3.981 -113.510 1.00 87.19 295 ILE A N 1
ATOM 2349 C CA . ILE A 1 295 ? 55.785 -4.169 -113.862 1.00 87.19 295 ILE A CA 1
ATOM 2350 C C . ILE A 1 295 ? 55.651 -4.567 -115.334 1.00 87.19 295 ILE A C 1
ATOM 2352 O O . ILE A 1 295 ? 55.785 -3.758 -116.256 1.00 87.19 295 ILE A O 1
ATOM 2356 N N . ASP A 1 296 ? 55.303 -5.835 -115.533 1.00 86.44 296 ASP A N 1
ATOM 2357 C CA . ASP A 1 296 ? 55.107 -6.460 -116.843 1.00 86.44 296 ASP A CA 1
ATOM 2358 C C . ASP A 1 296 ? 53.689 -6.309 -117.427 1.00 86.44 296 ASP A C 1
ATOM 2360 O O . ASP A 1 296 ? 53.407 -6.861 -118.489 1.00 86.44 296 ASP A O 1
ATOM 2364 N N . PHE A 1 297 ? 52.816 -5.558 -116.756 1.00 88.88 297 PHE A N 1
ATOM 2365 C CA . PHE A 1 297 ? 51.449 -5.253 -117.189 1.00 88.88 297 PHE A CA 1
ATOM 2366 C C . PHE A 1 297 ? 51.355 -3.831 -117.752 1.00 88.88 297 PHE A C 1
ATOM 2368 O O . PHE A 1 297 ? 52.195 -2.977 -117.452 1.00 88.88 297 PHE A O 1
ATOM 2375 N N . THR A 1 298 ? 50.331 -3.549 -118.551 1.00 88.88 298 THR A N 1
ATOM 2376 C CA . THR A 1 298 ? 50.045 -2.187 -119.033 1.00 88.88 298 THR A CA 1
ATOM 2377 C C . THR A 1 298 ? 49.282 -1.384 -117.978 1.00 88.88 298 THR A C 1
ATOM 2379 O O . THR A 1 298 ? 48.684 -1.943 -117.053 1.00 88.88 298 THR A O 1
ATOM 2382 N N . ILE A 1 299 ? 49.283 -0.049 -118.078 1.00 86.31 299 ILE A N 1
ATOM 2383 C CA . ILE A 1 299 ? 48.600 0.802 -117.082 1.00 86.31 299 ILE A CA 1
ATOM 2384 C C . ILE A 1 299 ? 47.113 0.433 -116.994 1.00 86.31 299 ILE A C 1
ATOM 2386 O O . ILE A 1 299 ? 46.539 0.344 -115.905 1.00 86.31 299 ILE A O 1
ATOM 2390 N N . TYR A 1 300 ? 46.485 0.159 -118.139 1.00 87.62 300 TYR A N 1
ATOM 2391 C CA . TYR A 1 300 ? 45.085 -0.241 -118.184 1.00 87.62 300 TYR A CA 1
ATOM 2392 C C . TYR A 1 300 ? 44.842 -1.662 -117.684 1.00 87.62 300 TYR A C 1
ATOM 2394 O O . TYR A 1 300 ? 43.703 -1.955 -117.354 1.00 87.62 300 TYR A O 1
ATOM 2402 N N . GLU A 1 301 ? 45.824 -2.552 -117.590 1.00 86.75 301 GLU A N 1
ATOM 2403 C CA . GLU A 1 301 ? 45.628 -3.872 -116.972 1.00 86.75 301 GLU A CA 1
ATOM 2404 C C . GLU A 1 301 ? 45.602 -3.783 -115.442 1.00 86.75 301 GLU A C 1
ATOM 2406 O O . GLU A 1 301 ? 44.796 -4.457 -114.802 1.00 86.75 301 GLU A O 1
ATOM 2411 N N . ILE A 1 302 ? 46.413 -2.890 -114.871 1.00 84.75 302 ILE A N 1
ATOM 2412 C CA . ILE A 1 302 ? 46.597 -2.740 -113.419 1.00 84.75 302 ILE A CA 1
ATOM 2413 C C . ILE A 1 302 ? 45.465 -1.928 -112.783 1.00 84.75 302 ILE A C 1
ATOM 2415 O O . ILE A 1 302 ? 45.065 -2.181 -111.645 1.00 84.75 302 ILE A O 1
ATOM 2419 N N . LEU A 1 303 ? 44.941 -0.928 -113.496 1.00 84.94 303 LEU A N 1
ATOM 2420 C CA . LEU A 1 303 ? 43.957 -0.013 -112.924 1.00 84.94 303 LEU A CA 1
ATOM 2421 C C . LEU A 1 303 ? 42.570 -0.667 -112.743 1.00 84.94 303 LEU A C 1
ATOM 2423 O O . LEU A 1 303 ? 42.077 -1.348 -113.641 1.00 84.94 303 LEU A O 1
ATOM 2427 N N . PRO A 1 304 ? 41.853 -0.402 -111.636 1.00 81.88 304 PRO A N 1
ATOM 2428 C CA . PRO A 1 304 ? 40.442 -0.763 -111.493 1.00 81.88 304 PRO A CA 1
ATOM 2429 C C . PRO A 1 304 ? 39.555 -0.122 -112.572 1.00 81.88 304 PRO A C 1
ATOM 2431 O O . PRO A 1 304 ? 39.860 0.952 -113.089 1.00 81.88 304 PRO A O 1
ATOM 2434 N N . LYS A 1 305 ? 38.402 -0.734 -112.878 1.00 79.62 305 LYS A N 1
ATOM 2435 C CA . LYS A 1 305 ? 37.493 -0.306 -113.967 1.00 79.62 305 LYS A CA 1
ATOM 2436 C C . LYS A 1 305 ? 37.099 1.183 -113.907 1.00 79.62 305 LYS A C 1
ATOM 2438 O O . LYS A 1 305 ? 37.118 1.855 -114.935 1.00 79.62 305 LYS A O 1
ATOM 2443 N N . GLU A 1 306 ? 36.787 1.693 -112.715 1.00 77.75 306 GLU A N 1
ATOM 2444 C CA . GLU A 1 306 ? 36.493 3.116 -112.455 1.00 77.75 306 GLU A CA 1
ATOM 2445 C C . GLU A 1 306 ? 37.690 4.020 -112.805 1.00 77.75 306 GLU A C 1
ATOM 2447 O O . GLU A 1 306 ? 37.545 5.022 -113.505 1.00 77.75 306 GLU A O 1
ATOM 2452 N N . MET A 1 307 ? 38.901 3.630 -112.389 1.00 78.00 307 MET A N 1
ATOM 2453 C CA . MET A 1 307 ? 40.130 4.387 -112.644 1.00 78.00 307 MET A CA 1
ATOM 2454 C C . MET A 1 307 ? 40.538 4.372 -114.115 1.00 78.00 307 MET A C 1
ATOM 2456 O O . MET A 1 307 ? 40.966 5.409 -114.614 1.00 78.00 307 MET A O 1
ATOM 2460 N N . LYS A 1 308 ? 40.346 3.256 -114.835 1.00 81.12 308 LYS A N 1
ATOM 2461 C CA . LYS A 1 308 ? 40.546 3.209 -116.296 1.00 81.12 308 LYS A CA 1
ATOM 2462 C C . LYS A 1 308 ? 39.707 4.285 -116.985 1.00 81.12 308 LYS A C 1
ATOM 2464 O O . LYS A 1 308 ? 40.224 5.048 -117.794 1.00 81.12 308 LYS A O 1
ATOM 2469 N N . LYS A 1 309 ? 38.422 4.385 -116.614 1.00 82.75 309 LYS A N 1
ATOM 2470 C CA . LYS A 1 309 ? 37.491 5.379 -117.166 1.00 82.75 309 LYS A CA 1
ATOM 2471 C C . LYS A 1 309 ? 37.919 6.809 -116.824 1.00 82.75 309 LYS A C 1
ATOM 2473 O O . LYS A 1 309 ? 37.910 7.663 -117.709 1.00 82.75 309 LYS A O 1
ATOM 2478 N N . SER A 1 310 ? 38.330 7.062 -115.580 1.00 80.44 310 SER A N 1
ATOM 2479 C CA . SER A 1 310 ? 38.850 8.372 -115.165 1.00 80.44 310 SER A CA 1
ATOM 2480 C C . SER A 1 310 ? 40.138 8.753 -115.891 1.00 80.44 310 SER A C 1
ATOM 2482 O O . SER A 1 310 ? 40.241 9.888 -116.343 1.00 80.44 310 SER A O 1
ATOM 2484 N N . LEU A 1 311 ? 41.083 7.825 -116.071 1.00 84.38 311 LEU A N 1
ATOM 2485 C CA . LEU A 1 311 ? 42.320 8.070 -116.817 1.00 84.38 311 LEU A CA 1
ATOM 2486 C C . LEU A 1 311 ? 42.024 8.387 -118.287 1.00 84.38 311 LEU A C 1
ATOM 2488 O O . LEU A 1 311 ? 42.525 9.376 -118.812 1.00 84.38 311 LEU A O 1
ATOM 2492 N N . THR A 1 312 ? 41.155 7.605 -118.935 1.00 85.69 312 THR A N 1
ATOM 2493 C CA . THR A 1 312 ? 40.699 7.881 -120.306 1.00 85.69 312 THR A CA 1
ATOM 2494 C C . THR A 1 312 ? 40.098 9.282 -120.424 1.00 85.69 312 THR A C 1
ATOM 2496 O O . THR A 1 312 ? 40.422 10.023 -121.350 1.00 85.69 312 THR A O 1
ATOM 2499 N N . ASN A 1 313 ? 39.235 9.668 -119.482 1.00 84.62 313 ASN A N 1
ATOM 2500 C CA . ASN A 1 313 ? 38.601 10.982 -119.501 1.00 84.62 313 ASN A CA 1
ATOM 2501 C C . ASN A 1 313 ? 39.595 12.114 -119.198 1.00 84.62 313 ASN A C 1
ATOM 2503 O O . ASN A 1 313 ? 39.518 13.183 -119.795 1.00 84.62 313 ASN A O 1
ATOM 2507 N N . PHE A 1 314 ? 40.554 11.873 -118.302 1.00 84.88 314 PHE A N 1
ATOM 2508 C CA . PHE A 1 314 ? 41.630 12.814 -118.013 1.00 84.88 314 PHE A CA 1
ATOM 2509 C C . PHE A 1 314 ? 42.470 13.092 -119.261 1.00 84.88 314 PHE A C 1
ATOM 2511 O O . PHE A 1 314 ? 42.669 14.256 -119.590 1.00 84.88 314 PHE A O 1
ATOM 2518 N N . ILE A 1 315 ? 42.887 12.053 -119.996 1.00 84.19 315 ILE A N 1
ATOM 2519 C CA . ILE A 1 315 ? 43.659 12.211 -121.240 1.00 84.19 315 ILE A CA 1
ATOM 2520 C C . ILE A 1 315 ? 42.848 13.017 -122.267 1.00 84.19 315 ILE A C 1
ATOM 2522 O O . ILE A 1 315 ? 43.372 13.978 -122.825 1.00 84.19 315 ILE A O 1
ATOM 2526 N N . LYS A 1 316 ? 41.551 12.712 -122.437 1.00 82.31 316 LYS A N 1
ATOM 2527 C CA . LYS A 1 316 ? 40.637 13.480 -123.308 1.00 82.31 316 LYS A CA 1
ATOM 2528 C C . LYS A 1 316 ? 40.596 14.973 -122.975 1.00 82.31 316 LYS A C 1
ATOM 2530 O O . LYS A 1 316 ? 40.568 15.800 -123.873 1.00 82.31 316 LYS A O 1
ATOM 2535 N N . ILE A 1 317 ? 40.596 15.324 -121.690 1.00 81.50 317 ILE A N 1
ATOM 2536 C CA . ILE A 1 317 ? 40.540 16.724 -121.243 1.00 81.50 317 ILE A CA 1
ATOM 2537 C C . ILE A 1 317 ? 41.919 17.398 -121.311 1.00 81.50 317 ILE A C 1
ATOM 2539 O O . ILE A 1 317 ? 42.004 18.605 -121.544 1.00 81.50 317 ILE A O 1
ATOM 2543 N N . ALA A 1 318 ? 42.994 16.649 -121.061 1.00 81.25 318 ALA A N 1
ATOM 2544 C CA . ALA A 1 318 ? 44.343 17.186 -120.941 1.00 81.25 318 ALA A CA 1
ATOM 2545 C C . ALA A 1 318 ? 44.966 17.511 -122.304 1.00 81.25 318 ALA A C 1
ATOM 2547 O O . ALA A 1 318 ? 45.521 18.596 -122.461 1.00 81.25 318 ALA A O 1
ATOM 2548 N N . ILE A 1 319 ? 44.849 16.620 -123.294 1.00 80.69 319 ILE A N 1
ATOM 2549 C CA . ILE A 1 319 ? 45.548 16.768 -124.582 1.00 80.69 319 ILE A CA 1
ATOM 2550 C C . ILE A 1 319 ? 45.204 18.072 -125.320 1.00 80.69 319 ILE A C 1
ATOM 2552 O O . ILE A 1 319 ? 46.147 18.774 -125.695 1.00 80.69 319 ILE A O 1
ATOM 2556 N N . PRO A 1 320 ? 43.927 18.490 -125.451 1.00 71.81 320 PRO A N 1
ATOM 2557 C CA . PRO A 1 320 ? 43.603 19.773 -126.078 1.00 71.81 320 PRO A CA 1
ATOM 2558 C C . PRO A 1 320 ? 44.274 20.968 -125.386 1.00 71.81 320 PRO A C 1
ATOM 2560 O O . PRO A 1 320 ? 44.700 21.913 -126.042 1.00 71.81 320 PRO A O 1
ATOM 2563 N N . LYS A 1 321 ? 44.422 20.918 -124.055 1.00 75.06 321 LYS A N 1
ATOM 2564 C CA . LYS A 1 321 ? 45.042 21.995 -123.265 1.00 75.06 321 LYS A CA 1
ATOM 2565 C C . LYS A 1 321 ? 46.564 22.023 -123.378 1.00 75.06 321 LYS A C 1
ATOM 2567 O O . LYS A 1 321 ? 47.159 23.072 -123.152 1.00 75.06 321 LYS A O 1
ATOM 2572 N N . VAL A 1 322 ? 47.188 20.888 -123.690 1.00 76.81 322 VAL A N 1
ATOM 2573 C CA . VAL A 1 322 ? 48.649 20.761 -123.794 1.00 76.81 322 VAL A CA 1
ATOM 2574 C C . VAL A 1 322 ? 49.154 21.135 -125.196 1.00 76.81 322 VAL A C 1
ATOM 2576 O O . VAL A 1 322 ? 50.301 21.548 -125.337 1.00 76.81 322 VAL A O 1
ATOM 2579 N N . MET A 1 323 ? 48.301 21.070 -126.226 1.00 71.62 323 MET A N 1
ATOM 2580 C CA . MET A 1 323 ? 48.690 21.316 -127.622 1.00 71.62 323 MET A CA 1
ATOM 2581 C C . MET A 1 323 ? 49.425 22.646 -127.875 1.00 71.62 323 MET A C 1
ATOM 2583 O O . MET A 1 323 ? 50.449 22.615 -128.561 1.00 71.62 323 MET A O 1
ATOM 2587 N N . PRO A 1 324 ? 49.009 23.796 -127.300 1.00 71.06 324 PRO A N 1
ATOM 2588 C CA . PRO A 1 324 ? 49.749 25.048 -127.468 1.00 71.06 324 PRO A CA 1
ATOM 2589 C C . PRO A 1 324 ? 51.198 24.954 -126.975 1.00 71.06 324 PRO A C 1
ATOM 2591 O O . PRO A 1 324 ? 52.102 25.469 -127.625 1.00 71.06 324 PRO A O 1
ATOM 2594 N N . TYR A 1 325 ? 51.431 24.230 -125.876 1.00 74.19 325 TYR A N 1
ATOM 2595 C CA . TYR A 1 325 ? 52.768 24.023 -125.318 1.00 74.19 325 TYR A CA 1
ATOM 2596 C C . TYR A 1 325 ? 53.612 23.063 -126.164 1.00 74.19 325 TYR A C 1
ATOM 2598 O O . TYR A 1 325 ? 54.822 23.237 -126.261 1.00 74.19 325 TYR A O 1
ATOM 2606 N N . ILE A 1 326 ? 52.996 22.065 -126.812 1.00 72.81 326 ILE A N 1
ATOM 2607 C CA . ILE A 1 326 ? 53.702 21.181 -127.758 1.00 72.81 326 ILE A CA 1
ATOM 2608 C C . ILE A 1 326 ? 54.152 21.980 -128.981 1.00 72.81 326 ILE A C 1
ATOM 2610 O O . ILE A 1 326 ? 55.289 21.841 -129.420 1.00 72.81 326 ILE A O 1
ATOM 2614 N N . LEU A 1 327 ? 53.285 22.842 -129.513 1.00 72.44 327 LEU A N 1
ATOM 2615 C CA . LEU A 1 327 ? 53.630 23.729 -130.623 1.00 72.44 327 LEU A CA 1
ATOM 2616 C C . LEU A 1 327 ? 54.755 24.698 -130.252 1.00 72.44 327 LEU A C 1
ATOM 2618 O O . LEU A 1 327 ? 55.681 24.894 -131.041 1.00 72.44 327 LEU A O 1
ATOM 2622 N N . GLU A 1 328 ? 54.703 25.259 -129.044 1.00 76.12 328 GLU A N 1
ATOM 2623 C CA . GLU A 1 328 ? 55.776 26.085 -128.494 1.00 76.12 328 GLU A CA 1
ATOM 2624 C C . GLU A 1 328 ? 57.084 25.288 -128.393 1.00 76.12 328 GLU A C 1
ATOM 2626 O O . GLU A 1 328 ? 58.116 25.746 -128.878 1.00 76.12 328 GLU A O 1
ATOM 2631 N N . TRP A 1 329 ? 57.038 24.051 -127.891 1.00 77.88 329 TRP A N 1
ATOM 2632 C CA . TRP A 1 329 ? 58.207 23.177 -127.806 1.00 77.88 329 TRP A CA 1
ATOM 2633 C C . TRP A 1 329 ? 58.798 22.832 -129.182 1.00 77.88 329 TRP A C 1
ATOM 2635 O O . TRP A 1 329 ? 60.015 22.925 -129.354 1.00 77.88 329 TRP A O 1
ATOM 2645 N N . ILE A 1 330 ? 57.972 22.491 -130.180 1.00 76.31 330 ILE A N 1
ATOM 2646 C CA . ILE A 1 330 ? 58.427 22.244 -131.563 1.00 76.31 330 ILE A CA 1
ATOM 2647 C C . ILE A 1 330 ? 59.124 23.496 -132.108 1.00 76.31 330 ILE A C 1
ATOM 2649 O O . ILE A 1 330 ? 60.191 23.400 -132.714 1.00 76.31 330 ILE A O 1
ATOM 2653 N N . SER A 1 331 ? 58.557 24.678 -131.851 1.00 73.25 331 SER A N 1
ATOM 2654 C CA . SER A 1 331 ? 59.159 25.950 -132.252 1.00 73.25 331 SER A CA 1
ATOM 2655 C C . SER A 1 331 ? 60.503 26.200 -131.562 1.00 73.25 331 SER A C 1
ATOM 2657 O O . SER A 1 331 ? 61.462 26.602 -132.221 1.00 73.25 331 SER A O 1
ATOM 2659 N N . SER A 1 332 ? 60.603 25.948 -130.255 1.00 76.31 332 SER A N 1
ATOM 2660 C CA . SER A 1 332 ? 61.835 26.136 -129.480 1.00 76.31 332 SER A CA 1
ATOM 2661 C C . SER A 1 332 ? 62.949 25.162 -129.872 1.00 76.31 332 SER A C 1
ATOM 2663 O O . SER A 1 332 ? 64.121 25.500 -129.728 1.00 76.31 332 SER A O 1
ATOM 2665 N N . ASN A 1 333 ? 62.607 23.987 -130.408 1.00 78.81 333 ASN A N 1
ATOM 2666 C CA . ASN A 1 333 ? 63.563 22.937 -130.784 1.00 78.81 333 ASN A CA 1
ATOM 2667 C C . ASN A 1 333 ? 63.785 22.823 -132.299 1.00 78.81 333 ASN A C 1
ATOM 2669 O O . ASN A 1 333 ? 64.303 21.814 -132.782 1.00 78.81 333 ASN A O 1
ATOM 2673 N N . LYS A 1 334 ? 63.435 23.869 -133.056 1.00 77.69 334 LYS A N 1
ATOM 2674 C CA . LYS A 1 334 ? 63.476 23.876 -134.521 1.00 77.69 334 LYS A CA 1
ATOM 2675 C C . LYS A 1 334 ? 64.782 23.342 -135.117 1.00 77.69 334 LYS A C 1
ATOM 2677 O O . LYS A 1 334 ? 64.729 22.499 -136.001 1.00 77.69 334 LYS A O 1
ATOM 2682 N N . SER A 1 335 ? 65.933 23.799 -134.618 1.00 76.12 335 SER A N 1
ATOM 2683 C CA . SER A 1 335 ? 67.239 23.398 -135.163 1.00 76.12 335 SER A CA 1
ATOM 2684 C C . SER A 1 335 ? 67.505 21.898 -135.014 1.00 76.12 335 SER A C 1
ATOM 2686 O O . SER A 1 335 ? 68.053 21.286 -135.921 1.00 76.12 335 SER A O 1
ATOM 2688 N N . SER A 1 336 ? 67.100 21.305 -133.886 1.00 76.06 336 SER A N 1
ATOM 2689 C CA . SER A 1 336 ? 67.274 19.869 -133.649 1.00 76.06 336 SER A CA 1
ATOM 2690 C C . SER A 1 336 ? 66.320 19.046 -134.516 1.00 76.06 336 SER A C 1
ATOM 2692 O O . SER A 1 336 ? 66.699 17.997 -135.026 1.00 76.06 336 SER A O 1
ATOM 2694 N N . LEU A 1 337 ? 65.102 19.544 -134.745 1.00 79.50 337 LEU A N 1
ATOM 2695 C CA . LEU A 1 337 ? 64.153 18.906 -135.655 1.00 79.50 337 LEU A CA 1
ATOM 2696 C C . LEU A 1 337 ? 64.604 18.983 -137.114 1.00 79.50 337 LEU A C 1
ATOM 2698 O O . LEU A 1 337 ? 64.430 18.010 -137.841 1.00 79.50 337 LEU A O 1
ATOM 2702 N N . ASP A 1 338 ? 65.197 20.103 -137.532 1.00 78.94 338 ASP A N 1
ATOM 2703 C CA . ASP A 1 338 ? 65.798 20.225 -138.860 1.00 78.94 338 ASP A CA 1
ATOM 2704 C C . ASP A 1 338 ? 66.899 19.157 -139.045 1.00 78.94 338 ASP A C 1
ATOM 2706 O O . ASP A 1 338 ? 66.845 18.406 -140.017 1.00 78.94 338 ASP A O 1
ATOM 2710 N N . GLU A 1 339 ? 67.808 18.984 -138.076 1.00 78.69 339 GLU A N 1
ATOM 2711 C CA . GLU A 1 339 ? 68.826 17.913 -138.106 1.00 78.69 339 GLU A CA 1
ATOM 2712 C C . GLU A 1 339 ? 68.229 16.498 -138.106 1.00 78.69 339 GLU A C 1
ATOM 2714 O O . GLU A 1 339 ? 68.725 15.614 -138.810 1.00 78.69 339 GLU A O 1
ATOM 2719 N N . MET A 1 340 ? 67.166 16.262 -137.329 1.00 77.69 340 MET A N 1
ATOM 2720 C CA . MET A 1 340 ? 66.475 14.970 -137.318 1.00 77.69 340 MET A CA 1
ATOM 2721 C C . MET A 1 340 ? 65.856 14.651 -138.678 1.00 77.69 340 MET A C 1
ATOM 2723 O O . MET A 1 340 ? 65.952 13.513 -139.133 1.00 77.69 340 MET A O 1
ATOM 2727 N N . ILE A 1 341 ? 65.231 15.634 -139.335 1.00 78.50 341 ILE A N 1
ATOM 2728 C CA . ILE A 1 341 ? 64.646 15.454 -140.669 1.00 78.50 341 ILE A CA 1
ATOM 2729 C C . ILE A 1 341 ? 65.748 15.142 -141.680 1.00 78.50 341 ILE A C 1
ATOM 2731 O O . ILE A 1 341 ? 65.584 14.225 -142.484 1.00 78.50 341 ILE A O 1
ATOM 2735 N N . GLU A 1 342 ? 66.882 15.841 -141.621 1.00 78.81 342 GLU A N 1
ATOM 2736 C CA . GLU A 1 342 ? 68.016 15.530 -142.491 1.00 78.81 342 GLU A CA 1
ATOM 2737 C C . GLU A 1 342 ? 68.558 14.127 -142.256 1.00 78.81 342 GLU A C 1
ATOM 2739 O O . GLU A 1 342 ? 68.745 13.382 -143.216 1.00 78.81 342 GLU A O 1
ATOM 2744 N N . SER A 1 343 ? 68.733 13.743 -140.992 1.00 75.00 343 SER A N 1
ATOM 2745 C CA . SER A 1 343 ? 69.219 12.410 -140.638 1.00 75.00 343 SER A CA 1
ATOM 2746 C C . SER A 1 343 ? 68.266 11.326 -141.132 1.00 75.00 343 SER A C 1
ATOM 2748 O O . SER A 1 343 ? 68.720 10.340 -141.696 1.00 75.00 343 SER A O 1
ATOM 2750 N N . ALA A 1 344 ? 66.951 11.531 -141.008 1.00 77.38 344 ALA A N 1
ATOM 2751 C CA . ALA A 1 344 ? 65.953 10.593 -141.514 1.00 77.38 344 ALA A CA 1
ATOM 2752 C C . ALA A 1 344 ? 65.962 10.494 -143.050 1.00 77.38 344 ALA A C 1
ATOM 2754 O O . ALA A 1 344 ? 65.781 9.407 -143.597 1.00 77.38 344 ALA A O 1
ATOM 2755 N N . ILE A 1 345 ? 66.192 11.603 -143.767 1.00 73.25 345 ILE A N 1
ATOM 2756 C CA . ILE A 1 345 ? 66.361 11.568 -145.228 1.00 73.25 345 ILE A CA 1
ATOM 2757 C C . ILE A 1 345 ? 67.643 10.810 -145.592 1.00 73.25 345 ILE A C 1
ATOM 2759 O O . ILE A 1 345 ? 67.622 9.990 -146.511 1.00 73.25 345 ILE A O 1
ATOM 2763 N N . ASP A 1 346 ? 68.747 11.053 -144.886 1.00 74.31 346 ASP A N 1
ATOM 2764 C CA . ASP A 1 346 ? 70.011 10.354 -145.125 1.00 74.31 346 ASP A CA 1
ATOM 2765 C C . ASP A 1 346 ? 69.911 8.857 -144.819 1.00 74.31 346 ASP A C 1
ATOM 2767 O O . ASP A 1 346 ? 70.412 8.044 -145.597 1.00 74.31 346 ASP A O 1
ATOM 2771 N N . GLU A 1 347 ? 69.213 8.483 -143.750 1.00 74.38 347 GLU A N 1
ATOM 2772 C CA . GLU A 1 347 ? 68.928 7.094 -143.385 1.00 74.38 347 GLU A CA 1
ATOM 2773 C C . GLU A 1 347 ? 68.042 6.421 -144.447 1.00 74.38 347 GLU A C 1
ATOM 2775 O O . GLU A 1 347 ? 68.392 5.362 -144.965 1.00 74.38 347 GLU A O 1
ATOM 2780 N N . ALA A 1 348 ? 66.985 7.094 -144.918 1.00 72.00 348 ALA A N 1
ATOM 2781 C CA . ALA A 1 348 ? 66.151 6.591 -146.011 1.00 72.00 348 ALA A CA 1
ATOM 2782 C C . ALA A 1 348 ? 66.919 6.437 -147.341 1.00 72.00 348 ALA A C 1
ATOM 2784 O O . ALA A 1 348 ? 66.626 5.533 -148.122 1.00 72.00 348 ALA A O 1
ATOM 2785 N N . ILE A 1 349 ? 67.914 7.292 -147.621 1.00 70.94 349 ILE A N 1
ATOM 2786 C CA . ILE A 1 349 ? 68.826 7.121 -148.768 1.00 70.94 349 IL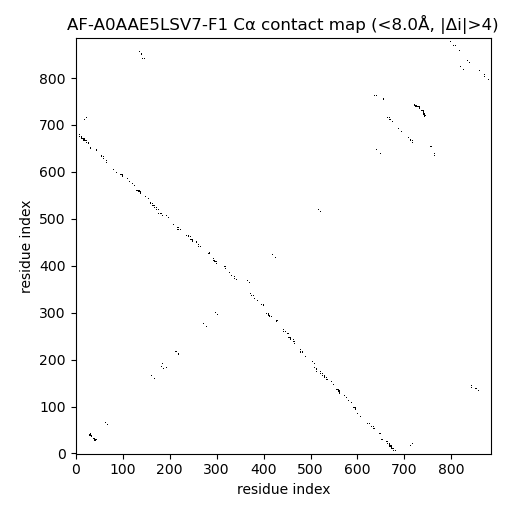E A CA 1
ATOM 2787 C C . ILE A 1 349 ? 69.791 5.951 -148.522 1.00 70.94 349 ILE A C 1
ATOM 2789 O O . ILE A 1 349 ? 70.167 5.254 -149.474 1.00 70.94 349 ILE A O 1
ATOM 2793 N N . GLN A 1 350 ? 70.211 5.717 -147.274 1.00 69.12 350 GLN A N 1
ATOM 2794 C CA . GLN A 1 350 ? 71.043 4.570 -146.919 1.00 69.12 350 GLN A CA 1
ATOM 2795 C C . GLN A 1 350 ? 70.315 3.233 -147.097 1.00 69.12 350 GLN A C 1
ATOM 2797 O O . GLN A 1 350 ? 70.964 2.288 -147.548 1.00 69.12 350 GLN A O 1
ATOM 2802 N N . ASP A 1 351 ? 69.006 3.174 -146.878 1.00 69.75 351 ASP A N 1
ATOM 2803 C CA . ASP A 1 351 ? 68.203 1.947 -146.991 1.00 69.75 351 ASP A CA 1
ATOM 2804 C C . ASP A 1 351 ? 67.807 1.555 -148.434 1.00 69.75 351 ASP A C 1
ATOM 2806 O O . ASP A 1 351 ? 67.072 0.593 -148.647 1.00 69.75 351 ASP A O 1
ATOM 2810 N N . ILE A 1 352 ? 68.305 2.251 -149.467 1.00 71.69 352 ILE A N 1
ATOM 2811 C CA . ILE A 1 352 ? 68.056 1.876 -150.872 1.00 71.69 352 ILE A CA 1
ATOM 2812 C C . ILE A 1 352 ? 69.031 0.771 -151.329 1.00 71.69 352 ILE A C 1
ATOM 2814 O O . ILE A 1 352 ? 70.235 1.011 -151.451 1.00 71.69 352 ILE A O 1
ATOM 2818 N N . ASP A 1 353 ? 68.494 -0.406 -151.679 1.00 63.91 353 ASP A N 1
ATOM 2819 C CA . ASP A 1 353 ? 69.252 -1.633 -152.009 1.00 63.91 353 ASP A CA 1
ATOM 2820 C C . ASP A 1 353 ? 70.080 -1.598 -153.325 1.00 63.91 353 ASP A C 1
ATOM 2822 O O . ASP A 1 353 ? 71.082 -2.307 -153.447 1.00 63.91 353 ASP A O 1
ATOM 2826 N N . GLU A 1 354 ? 69.736 -0.780 -154.335 1.00 67.81 354 GLU A N 1
ATOM 2827 C CA . GLU A 1 354 ? 70.468 -0.734 -155.622 1.00 67.81 354 GLU A CA 1
ATOM 2828 C C . GLU A 1 354 ? 71.651 0.260 -155.610 1.00 67.81 354 GLU A C 1
ATOM 2830 O O . GLU A 1 354 ? 71.482 1.483 -155.668 1.00 67.81 354 GLU A O 1
ATOM 2835 N N . SER A 1 355 ? 72.877 -0.275 -155.618 1.00 66.44 355 SER A N 1
ATOM 2836 C CA . SER A 1 355 ? 74.142 0.456 -155.408 1.00 66.44 355 SER A CA 1
ATOM 2837 C C . SER A 1 355 ? 74.382 1.652 -156.339 1.00 66.44 355 SER A C 1
ATOM 2839 O O . SER A 1 355 ? 74.846 2.699 -155.885 1.00 66.44 355 SER A O 1
ATOM 2841 N N . ILE A 1 356 ? 74.033 1.554 -157.625 1.00 63.09 356 ILE A N 1
ATOM 2842 C CA . ILE A 1 356 ? 74.200 2.668 -158.577 1.00 63.09 356 ILE A CA 1
ATOM 2843 C C . ILE A 1 356 ? 73.186 3.783 -158.291 1.00 63.09 356 ILE A C 1
ATOM 2845 O O . ILE A 1 356 ? 73.537 4.961 -158.337 1.00 63.09 356 ILE A O 1
ATOM 2849 N N . LYS A 1 357 ? 71.945 3.431 -157.938 1.00 65.62 357 LYS A N 1
ATOM 2850 C CA . LYS A 1 357 ? 70.886 4.396 -157.617 1.00 65.62 357 LYS A CA 1
ATOM 2851 C C . LYS A 1 357 ? 71.207 5.140 -156.324 1.00 65.62 357 LYS A C 1
ATOM 2853 O O . LYS A 1 357 ? 71.140 6.365 -156.305 1.00 65.62 357 LYS A O 1
ATOM 2858 N N . LYS A 1 358 ? 71.669 4.420 -155.296 1.00 70.50 358 LYS A N 1
ATOM 2859 C CA . LYS A 1 358 ? 72.183 4.994 -154.044 1.00 70.50 358 LYS A CA 1
ATOM 2860 C C . LYS A 1 358 ? 73.377 5.921 -154.289 1.00 70.50 358 LYS A C 1
ATOM 2862 O O . LYS A 1 358 ? 73.417 7.013 -153.727 1.00 70.50 358 LYS A O 1
ATOM 2867 N N . LEU A 1 359 ? 74.318 5.557 -155.169 1.00 62.22 359 LEU A N 1
ATOM 2868 C CA . LEU A 1 359 ? 75.459 6.417 -155.524 1.00 62.22 359 LEU A CA 1
ATOM 2869 C C . LEU A 1 359 ? 75.031 7.691 -156.275 1.00 62.22 359 LEU A C 1
ATOM 2871 O O . LEU A 1 359 ? 75.550 8.772 -156.001 1.00 62.22 359 LEU A O 1
ATOM 2875 N N . ILE A 1 360 ? 74.087 7.580 -157.215 1.00 65.38 360 ILE A N 1
ATOM 2876 C CA . ILE A 1 360 ? 73.545 8.732 -157.949 1.00 65.38 360 ILE A CA 1
ATOM 2877 C C . ILE A 1 360 ? 72.768 9.643 -156.993 1.00 65.38 360 ILE A C 1
ATOM 2879 O O . ILE A 1 360 ? 73.032 10.840 -156.967 1.00 65.38 360 ILE A O 1
ATOM 2883 N N . ILE A 1 361 ? 71.865 9.095 -156.174 1.00 68.38 361 ILE A N 1
ATOM 2884 C CA . ILE A 1 361 ? 71.039 9.872 -155.239 1.00 68.38 361 ILE A CA 1
ATOM 2885 C C . ILE A 1 361 ? 71.905 10.527 -154.161 1.00 68.38 361 ILE A C 1
ATOM 2887 O O . ILE A 1 361 ? 71.743 11.716 -153.925 1.00 68.38 361 ILE A O 1
ATOM 2891 N N . SER A 1 362 ? 72.872 9.823 -153.567 1.00 65.06 362 SER A N 1
ATOM 2892 C CA . SER A 1 362 ? 73.802 10.417 -152.590 1.00 65.06 362 SER A CA 1
ATOM 2893 C C . SER A 1 362 ? 74.709 11.496 -153.201 1.00 65.06 362 SER A C 1
ATOM 2895 O O . SER A 1 362 ? 74.950 12.524 -152.567 1.00 65.06 362 SER A O 1
ATOM 2897 N N . LYS A 1 363 ? 75.161 11.343 -154.458 1.00 63.84 363 LYS A N 1
ATOM 2898 C CA . LYS A 1 363 ? 75.867 12.424 -155.173 1.00 63.84 363 LYS A CA 1
ATOM 2899 C C . LYS A 1 363 ? 74.949 13.607 -155.487 1.00 63.84 363 LYS A C 1
ATOM 2901 O O . LYS A 1 363 ? 75.399 14.740 -155.369 1.00 63.84 363 LYS A O 1
ATOM 2906 N N . VAL A 1 364 ? 73.684 13.378 -155.850 1.00 66.25 364 VAL A N 1
ATOM 2907 C CA . VAL A 1 364 ? 72.683 14.440 -156.078 1.00 66.25 364 VAL A CA 1
ATOM 2908 C C . VAL A 1 364 ? 72.315 15.152 -154.768 1.00 66.25 364 VAL A C 1
ATOM 2910 O O . VAL A 1 364 ? 72.259 16.380 -154.751 1.00 66.25 364 VAL A O 1
ATOM 2913 N N . ARG A 1 365 ? 72.153 14.415 -153.660 1.00 70.50 365 ARG A N 1
ATOM 2914 C CA . ARG A 1 365 ? 71.962 14.925 -152.290 1.00 70.50 365 ARG A CA 1
ATOM 2915 C C . ARG A 1 365 ? 73.077 15.911 -151.934 1.00 70.50 365 ARG A C 1
ATOM 2917 O O . ARG A 1 365 ? 72.791 17.072 -151.645 1.00 70.50 365 ARG A O 1
ATOM 2924 N N . ASN A 1 366 ? 74.335 15.487 -152.090 1.00 65.44 366 ASN A N 1
ATOM 2925 C CA . ASN A 1 366 ? 75.510 16.298 -151.757 1.00 65.44 366 ASN A CA 1
ATOM 2926 C C . ASN A 1 366 ? 75.801 17.442 -152.748 1.00 65.44 366 ASN A C 1
ATOM 2928 O O . ASN A 1 366 ? 76.306 18.478 -152.327 1.00 65.44 366 ASN A O 1
ATOM 2932 N N . ALA A 1 367 ? 75.507 17.288 -154.046 1.00 59.69 367 ALA A N 1
ATOM 2933 C CA . ALA A 1 367 ? 75.851 18.294 -155.060 1.00 59.69 367 ALA A CA 1
ATOM 2934 C C . ALA A 1 367 ? 74.735 19.313 -155.360 1.00 59.69 367 ALA A C 1
ATOM 2936 O O . ALA A 1 367 ? 75.045 20.420 -155.797 1.00 59.69 367 ALA A O 1
ATOM 2937 N N . LEU A 1 368 ? 73.455 18.960 -155.172 1.00 54.72 368 LEU A N 1
ATOM 2938 C CA . LEU A 1 368 ? 72.314 19.773 -155.624 1.00 54.72 368 LEU A CA 1
ATOM 2939 C C . LEU A 1 368 ? 71.228 20.023 -154.564 1.00 54.72 368 LEU A C 1
ATOM 2941 O O . LEU A 1 368 ? 70.526 21.025 -154.689 1.00 54.72 368 LEU A O 1
ATOM 2945 N N . MET A 1 369 ? 71.066 19.177 -153.537 1.00 60.94 369 MET A N 1
ATOM 2946 C CA . MET A 1 369 ? 69.958 19.323 -152.573 1.00 60.94 369 MET A CA 1
ATOM 2947 C C . MET A 1 369 ? 70.357 19.960 -151.234 1.00 60.94 369 MET A C 1
ATOM 2949 O O . MET A 1 369 ? 69.584 20.767 -150.725 1.00 60.94 369 MET A O 1
ATOM 2953 N N . GLY A 1 370 ? 71.571 19.729 -150.719 1.00 65.50 370 GLY A N 1
ATOM 2954 C CA . GLY A 1 370 ? 72.034 20.330 -149.456 1.00 65.50 370 GLY A CA 1
ATOM 2955 C C . GLY A 1 370 ? 71.045 20.147 -148.293 1.00 65.50 370 GLY A C 1
ATOM 2956 O O . GLY A 1 370 ? 70.260 19.209 -148.301 1.00 65.50 370 GLY A O 1
ATOM 2957 N N . ASP A 1 371 ? 71.086 21.058 -147.320 1.00 66.69 371 ASP A N 1
ATOM 2958 C CA . ASP A 1 371 ? 70.239 21.059 -146.118 1.00 66.69 371 ASP A CA 1
ATOM 2959 C C . ASP A 1 371 ? 68.759 21.348 -146.480 1.00 66.69 371 ASP A C 1
ATOM 2961 O O . ASP A 1 371 ? 68.383 22.494 -146.753 1.00 66.69 371 ASP A O 1
ATOM 2965 N N . VAL A 1 372 ? 67.931 20.306 -146.617 1.00 70.44 372 VAL A N 1
ATOM 2966 C CA . VAL A 1 372 ? 66.594 20.363 -147.245 1.00 70.44 372 VAL A CA 1
ATOM 2967 C C . VAL A 1 372 ? 65.549 20.984 -146.314 1.00 70.44 372 VAL A C 1
ATOM 2969 O O . VAL A 1 372 ? 64.727 21.787 -146.767 1.00 70.44 372 VAL A O 1
ATOM 2972 N N . SER A 1 373 ? 65.565 20.627 -145.034 1.00 77.12 373 SER A N 1
ATOM 2973 C CA . SER A 1 373 ? 64.609 21.021 -144.005 1.00 77.12 373 SER A CA 1
ATOM 2974 C C . SER A 1 373 ? 64.714 22.504 -143.690 1.00 77.12 373 SER A C 1
ATOM 2976 O O . SER A 1 373 ? 63.721 23.235 -143.799 1.00 77.12 373 SER A O 1
ATOM 2978 N N . SER A 1 374 ? 65.936 22.972 -143.428 1.00 73.31 374 SER A N 1
ATOM 2979 C CA . SER A 1 374 ? 66.224 24.369 -143.113 1.00 73.31 374 SER A CA 1
ATOM 2980 C C . SER A 1 374 ? 65.970 25.286 -144.320 1.00 73.31 374 SER A C 1
ATOM 2982 O O . SER A 1 374 ? 65.250 26.282 -144.190 1.00 73.31 374 SER A O 1
ATOM 2984 N N . LYS A 1 375 ? 66.437 24.926 -145.531 1.00 74.38 375 LYS A N 1
ATOM 2985 C CA . LYS A 1 375 ? 66.204 25.720 -146.759 1.00 74.38 375 LYS A CA 1
ATOM 2986 C C . LYS A 1 375 ? 64.732 25.805 -147.158 1.00 74.38 375 LYS A C 1
ATOM 2988 O O . LYS A 1 375 ? 64.289 26.863 -147.600 1.00 74.38 375 LYS A O 1
ATOM 2993 N N . ASN A 1 376 ? 63.965 24.722 -147.014 1.00 73.38 376 ASN A N 1
ATOM 2994 C CA . ASN A 1 376 ? 62.539 24.709 -147.372 1.00 73.38 376 ASN A CA 1
ATOM 2995 C C . ASN A 1 376 ? 61.609 25.116 -146.220 1.00 73.38 376 ASN A C 1
ATOM 2997 O O . ASN A 1 376 ? 60.382 25.131 -146.405 1.00 73.38 376 ASN A O 1
ATOM 3001 N N . ASN A 1 377 ? 62.191 25.467 -145.068 1.00 77.56 377 ASN A N 1
ATOM 3002 C CA . ASN A 1 377 ? 61.518 25.872 -143.840 1.00 77.56 377 ASN A CA 1
ATOM 3003 C C . ASN A 1 377 ? 60.473 24.836 -143.379 1.00 77.56 377 ASN A C 1
ATOM 3005 O O . ASN A 1 377 ? 59.339 25.188 -143.039 1.00 77.56 377 ASN A O 1
ATOM 3009 N N . ILE A 1 378 ? 60.838 23.549 -143.436 1.00 78.06 378 ILE A N 1
ATOM 3010 C CA . ILE A 1 378 ? 59.919 22.420 -143.234 1.00 78.06 378 ILE A CA 1
ATOM 3011 C C . ILE A 1 378 ? 59.340 22.438 -141.820 1.00 78.06 378 ILE A C 1
ATOM 3013 O O . ILE A 1 378 ? 58.124 22.354 -141.687 1.00 78.06 378 ILE A O 1
ATOM 3017 N N . VAL A 1 379 ? 60.148 22.656 -140.778 1.00 78.06 379 VAL A N 1
ATOM 3018 C CA . VAL A 1 379 ? 59.647 22.709 -139.390 1.00 78.06 379 VAL A CA 1
ATOM 3019 C C . VAL A 1 379 ? 58.599 23.815 -139.197 1.00 78.06 379 VAL A C 1
ATOM 3021 O O . VAL A 1 379 ? 57.566 23.581 -138.577 1.00 78.06 379 VAL A O 1
ATOM 3024 N N . ASN A 1 380 ? 58.768 24.992 -139.811 1.00 78.38 380 ASN A N 1
ATOM 3025 C CA . ASN A 1 380 ? 57.747 26.049 -139.751 1.00 78.38 380 ASN A CA 1
ATOM 3026 C C . ASN A 1 380 ? 56.489 25.698 -140.568 1.00 78.38 380 ASN A C 1
ATOM 3028 O O . ASN A 1 380 ? 55.377 26.080 -140.193 1.00 78.38 380 ASN A O 1
ATOM 3032 N N . LYS A 1 381 ? 56.634 24.965 -141.679 1.00 77.88 381 LYS A N 1
ATOM 3033 C CA . LYS A 1 381 ? 55.491 24.414 -142.422 1.00 77.88 381 LYS A CA 1
ATOM 3034 C C . LYS A 1 381 ? 54.755 23.350 -141.612 1.00 77.88 381 LYS A C 1
ATOM 3036 O O . LYS A 1 381 ? 53.536 23.333 -141.655 1.00 77.88 381 LYS A O 1
ATOM 3041 N N . ILE A 1 382 ? 55.459 22.536 -140.827 1.00 74.50 382 ILE A N 1
ATOM 3042 C CA . ILE A 1 382 ? 54.859 21.585 -139.882 1.00 74.50 382 ILE A CA 1
ATOM 3043 C C . ILE A 1 382 ? 54.097 22.346 -138.792 1.00 74.50 382 ILE A C 1
ATOM 3045 O O . ILE A 1 382 ? 52.922 22.073 -138.588 1.00 74.50 382 ILE A O 1
ATOM 3049 N N . ILE A 1 383 ? 54.708 23.354 -138.156 1.00 74.44 383 ILE A N 1
ATOM 3050 C CA . ILE A 1 383 ? 54.041 24.179 -137.132 1.00 74.44 383 ILE A CA 1
ATOM 3051 C C . ILE A 1 383 ? 52.781 24.845 -137.698 1.00 74.44 383 ILE A C 1
ATOM 3053 O O . ILE A 1 383 ? 51.735 24.802 -137.062 1.00 74.44 383 ILE A O 1
ATOM 3057 N N . SER A 1 384 ? 52.855 25.439 -138.893 1.00 75.94 384 SER A N 1
ATOM 3058 C CA . SER A 1 384 ? 51.692 26.078 -139.531 1.00 75.94 384 SER A CA 1
ATOM 3059 C C . SER A 1 384 ? 50.645 25.077 -140.019 1.00 75.94 384 SER A C 1
ATOM 3061 O O . SER A 1 384 ? 49.457 25.359 -139.907 1.00 75.94 384 SER A O 1
ATOM 3063 N N . TYR A 1 385 ? 51.051 23.902 -140.507 1.00 74.56 385 TYR A N 1
ATOM 3064 C CA . TYR A 1 385 ? 50.132 22.825 -140.872 1.00 74.56 385 TYR A CA 1
ATOM 3065 C C . TYR A 1 385 ? 49.385 22.302 -139.647 1.00 74.56 385 TYR A C 1
ATOM 3067 O O . TYR A 1 385 ? 48.171 22.148 -139.711 1.00 74.56 385 TYR A O 1
ATOM 3075 N N . ILE A 1 386 ? 50.083 22.081 -138.529 1.00 72.19 386 ILE A N 1
ATOM 3076 C CA . ILE A 1 386 ? 49.453 21.684 -137.271 1.00 72.19 386 ILE A CA 1
ATOM 3077 C C . ILE A 1 386 ? 48.539 22.824 -136.804 1.00 72.19 386 ILE A C 1
ATOM 3079 O O . ILE A 1 386 ? 47.346 22.606 -136.711 1.00 72.19 386 ILE A O 1
ATOM 3083 N N . ASN A 1 387 ? 49.012 24.064 -136.642 1.00 71.56 387 ASN A N 1
ATOM 3084 C CA . ASN A 1 387 ? 48.159 25.175 -136.180 1.00 71.56 387 ASN A CA 1
ATOM 3085 C C . ASN A 1 387 ? 46.892 25.407 -137.023 1.00 71.56 387 ASN A C 1
ATOM 3087 O O . ASN A 1 387 ? 45.854 25.752 -136.466 1.00 71.56 387 ASN A O 1
ATOM 3091 N N . ASN A 1 388 ? 46.966 25.237 -138.347 1.00 68.56 388 ASN A N 1
ATOM 3092 C CA . ASN A 1 388 ? 45.840 25.521 -139.239 1.00 68.56 388 ASN A CA 1
ATOM 3093 C C . ASN A 1 388 ? 44.908 24.319 -139.469 1.00 68.56 388 ASN A C 1
ATOM 3095 O O . ASN A 1 388 ? 43.774 24.534 -139.887 1.00 68.56 388 ASN A O 1
ATOM 3099 N N . ASN A 1 389 ? 45.360 23.086 -139.209 1.00 62.47 389 ASN A N 1
ATOM 3100 C CA . ASN A 1 389 ? 44.583 21.859 -139.442 1.00 62.47 389 ASN A CA 1
ATOM 3101 C C . ASN A 1 389 ? 44.344 21.029 -138.168 1.00 62.47 389 ASN A C 1
ATOM 3103 O O . ASN A 1 389 ? 43.813 19.925 -138.262 1.00 62.47 389 ASN A O 1
ATOM 3107 N N . PHE A 1 390 ? 44.744 21.512 -136.987 1.00 69.19 390 PHE A N 1
ATOM 3108 C CA . PHE A 1 390 ? 44.472 20.835 -135.720 1.00 69.19 390 PHE A CA 1
ATOM 3109 C C . PHE A 1 390 ? 43.024 21.076 -135.286 1.00 69.19 390 PHE A C 1
ATOM 3111 O O . PHE A 1 390 ? 42.719 22.001 -134.536 1.00 69.19 390 PHE A O 1
ATOM 3118 N N . ASP A 1 391 ? 42.131 20.243 -135.801 1.00 68.38 391 ASP A N 1
ATOM 3119 C CA . ASP A 1 391 ? 40.722 20.188 -135.439 1.00 68.38 391 ASP A CA 1
ATOM 3120 C C . ASP A 1 391 ? 40.448 19.150 -134.335 1.00 68.38 391 ASP A C 1
ATOM 3122 O O . ASP A 1 391 ? 41.333 18.402 -133.897 1.00 68.38 391 ASP A O 1
ATOM 3126 N N . ASP A 1 392 ? 39.196 19.104 -133.874 1.00 67.25 392 ASP A N 1
ATOM 3127 C CA . ASP A 1 392 ? 38.746 18.133 -132.873 1.00 67.25 392 ASP A CA 1
ATOM 3128 C C . ASP A 1 392 ? 38.995 16.682 -133.336 1.00 67.25 392 ASP A C 1
ATOM 3130 O O . ASP A 1 392 ? 39.366 15.833 -132.525 1.00 67.25 392 ASP A O 1
ATOM 3134 N N . GLU A 1 393 ? 38.894 16.399 -134.643 1.00 71.69 393 GLU A N 1
ATOM 3135 C CA . GLU A 1 393 ? 39.154 15.067 -135.210 1.00 71.69 393 GLU A CA 1
ATOM 3136 C C . GLU A 1 393 ? 40.632 14.654 -135.065 1.00 71.69 393 GLU A C 1
ATOM 3138 O O . GLU A 1 393 ? 40.951 13.505 -134.742 1.00 71.69 393 GLU A O 1
ATOM 3143 N N . SER A 1 394 ? 41.556 15.595 -135.257 1.00 70.00 394 SER A N 1
ATOM 3144 C CA . SER A 1 394 ? 42.996 15.388 -135.082 1.00 70.00 394 SER A CA 1
ATOM 3145 C C . SER A 1 394 ? 43.385 15.237 -133.607 1.00 70.00 394 SER A C 1
ATOM 3147 O O . SER A 1 394 ? 44.225 14.395 -133.270 1.00 70.00 394 SER A O 1
ATOM 3149 N N . SER A 1 395 ? 42.738 15.991 -132.709 1.00 70.19 395 SER A N 1
ATOM 3150 C CA . SER A 1 395 ? 42.909 15.841 -131.258 1.00 70.19 395 SER A CA 1
ATOM 3151 C C . SER A 1 395 ? 42.438 14.469 -130.772 1.00 70.19 395 SER A C 1
ATOM 3153 O O . SER A 1 395 ? 43.164 13.788 -130.044 1.00 70.19 395 SER A O 1
ATOM 3155 N N . ASP A 1 396 ? 41.281 14.006 -131.251 1.00 76.25 396 ASP A N 1
ATOM 3156 C CA . ASP A 1 396 ? 40.740 12.689 -130.917 1.00 76.25 396 ASP A CA 1
ATOM 3157 C C . ASP A 1 396 ? 41.627 11.547 -131.429 1.00 76.25 396 ASP A C 1
ATOM 3159 O O . ASP A 1 396 ? 41.808 10.548 -130.725 1.00 76.25 396 ASP A O 1
ATOM 3163 N N . LYS A 1 397 ? 42.257 11.692 -132.603 1.00 77.81 397 LYS A N 1
ATOM 3164 C CA . LYS A 1 397 ? 43.248 10.720 -133.101 1.00 77.81 397 LYS A CA 1
ATOM 3165 C C . LYS A 1 397 ? 44.474 10.632 -132.190 1.00 77.81 397 LYS A C 1
ATOM 3167 O O . LYS A 1 397 ? 44.928 9.522 -131.904 1.00 77.81 397 LYS A O 1
ATOM 3172 N N . ILE A 1 398 ? 44.984 11.755 -131.677 1.00 76.69 398 ILE A N 1
ATOM 3173 C CA . ILE A 1 398 ? 46.116 11.763 -130.731 1.00 76.69 398 ILE A CA 1
ATOM 3174 C C . ILE A 1 398 ? 45.709 11.192 -129.378 1.00 76.69 398 ILE A C 1
ATOM 3176 O O . ILE A 1 398 ? 46.424 10.359 -128.827 1.00 76.69 398 ILE A O 1
ATOM 3180 N N . VAL A 1 399 ? 44.550 11.587 -128.850 1.00 80.62 399 VAL A N 1
ATOM 3181 C CA . VAL A 1 399 ? 44.012 11.029 -127.605 1.00 80.62 399 VAL A CA 1
ATOM 3182 C C . VAL A 1 399 ? 43.858 9.515 -127.719 1.00 80.62 399 VAL A C 1
ATOM 3184 O O . VAL A 1 399 ? 44.279 8.793 -126.816 1.00 80.62 399 VAL A O 1
ATOM 3187 N N . THR A 1 400 ? 43.307 9.031 -128.834 1.00 84.31 400 THR A N 1
ATOM 3188 C CA . THR A 1 400 ? 43.156 7.597 -129.106 1.00 84.31 400 THR A CA 1
ATOM 3189 C C . THR A 1 400 ? 44.519 6.916 -129.182 1.00 84.31 400 THR A C 1
ATOM 3191 O O . THR A 1 400 ? 44.733 5.931 -128.487 1.00 84.31 400 THR A O 1
ATOM 3194 N N . SER A 1 401 ? 45.483 7.508 -129.892 1.00 82.69 401 SER A N 1
ATOM 3195 C CA . SER A 1 401 ? 46.847 6.972 -130.003 1.00 82.69 401 SER A CA 1
ATOM 3196 C C . SER A 1 401 ? 47.567 6.890 -128.654 1.00 82.69 401 SER A C 1
ATOM 3198 O O . SER A 1 401 ? 48.240 5.903 -128.377 1.00 82.69 401 SER A O 1
ATOM 3200 N N . ILE A 1 402 ? 47.409 7.890 -127.780 1.00 83.25 402 ILE A N 1
ATOM 3201 C CA . ILE A 1 402 ? 47.990 7.877 -126.428 1.00 83.25 402 ILE A CA 1
ATOM 3202 C C . ILE A 1 402 ? 47.302 6.826 -125.561 1.00 83.25 402 ILE A C 1
ATOM 3204 O O . ILE A 1 402 ? 47.965 6.097 -124.829 1.00 83.25 402 ILE A O 1
ATOM 3208 N N . ILE A 1 403 ? 45.973 6.733 -125.625 1.00 86.00 403 ILE A N 1
ATOM 3209 C CA . ILE A 1 403 ? 45.230 5.712 -124.886 1.00 86.00 403 ILE A CA 1
ATOM 3210 C C . ILE A 1 403 ? 45.665 4.315 -125.331 1.00 86.00 403 ILE A C 1
ATOM 3212 O O . ILE A 1 403 ? 45.891 3.467 -124.471 1.00 86.00 403 ILE A O 1
ATOM 3216 N N . ASP A 1 404 ? 45.793 4.084 -126.633 1.00 88.31 404 ASP A N 1
ATOM 3217 C CA . ASP A 1 404 ? 46.198 2.793 -127.180 1.00 88.31 404 ASP A CA 1
ATOM 3218 C C . ASP A 1 404 ? 47.666 2.497 -126.842 1.00 88.31 404 ASP A C 1
ATOM 3220 O O . ASP A 1 404 ? 47.960 1.420 -126.330 1.00 88.31 404 ASP A O 1
ATOM 3224 N N . TYR A 1 405 ? 48.559 3.493 -126.901 1.00 87.62 405 TYR A N 1
ATOM 3225 C CA . TYR A 1 405 ? 49.927 3.365 -126.386 1.00 87.62 405 TYR A CA 1
ATOM 3226 C C . TYR A 1 405 ? 49.955 2.920 -124.916 1.00 87.62 405 TYR A C 1
ATOM 3228 O O . TYR A 1 405 ? 50.697 2.008 -124.564 1.00 87.62 405 TYR A O 1
ATOM 3236 N N . LEU A 1 406 ? 49.127 3.506 -124.046 1.00 87.19 406 LEU A N 1
ATOM 3237 C CA . LEU A 1 406 ? 49.067 3.129 -122.627 1.00 87.19 406 LEU A CA 1
ATOM 3238 C C . LEU A 1 406 ? 48.363 1.786 -122.365 1.00 87.19 406 LEU A C 1
ATOM 3240 O O . LEU A 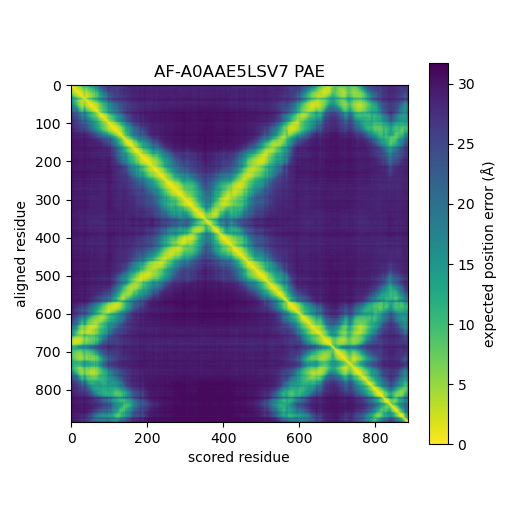1 406 ? 48.543 1.208 -121.288 1.00 87.19 406 LEU A O 1
ATOM 3244 N N . LYS A 1 407 ? 47.529 1.310 -123.297 1.00 86.81 407 LYS A N 1
ATOM 3245 C CA . LYS A 1 407 ? 46.897 -0.015 -123.232 1.00 86.81 407 LYS A CA 1
ATOM 3246 C C . LYS A 1 407 ? 47.823 -1.123 -123.705 1.00 86.81 407 LYS A C 1
ATOM 3248 O O . LYS A 1 407 ? 47.724 -2.212 -123.148 1.00 86.81 407 LYS A O 1
ATOM 3253 N N . ASP A 1 408 ? 48.690 -0.828 -124.668 1.00 88.00 408 ASP A N 1
ATOM 3254 C CA . ASP A 1 408 ? 49.520 -1.821 -125.352 1.00 88.00 408 ASP A CA 1
ATOM 3255 C C . ASP A 1 408 ? 50.970 -1.825 -124.841 1.00 88.00 408 ASP A C 1
ATOM 3257 O O . ASP A 1 408 ? 51.684 -2.822 -124.970 1.00 88.00 408 ASP A O 1
ATOM 3261 N N . THR A 1 409 ? 51.413 -0.742 -124.193 1.00 88.44 409 THR A N 1
ATOM 3262 C CA . THR A 1 409 ? 52.771 -0.626 -123.648 1.00 88.44 409 THR A CA 1
ATOM 3263 C C . THR A 1 409 ? 52.806 -0.987 -122.166 1.00 88.44 409 THR A C 1
ATOM 3265 O O . THR A 1 409 ? 52.100 -0.413 -121.333 1.00 88.44 409 THR A O 1
ATOM 3268 N N . LYS A 1 410 ? 53.680 -1.936 -121.816 1.00 90.31 410 LYS A N 1
ATOM 3269 C CA . LYS A 1 410 ? 53.945 -2.331 -120.426 1.00 90.31 410 LYS A CA 1
ATOM 3270 C C . LYS A 1 410 ? 54.550 -1.178 -119.630 1.00 90.31 410 LYS A C 1
ATOM 3272 O O . LYS A 1 410 ? 55.382 -0.439 -120.153 1.00 90.31 410 LYS A O 1
ATOM 3277 N N . VAL A 1 411 ? 54.203 -1.073 -118.347 1.00 86.69 411 VAL A N 1
ATOM 3278 C CA . VAL A 1 411 ? 54.713 -0.015 -117.457 1.00 86.69 411 VAL A CA 1
ATOM 3279 C C . VAL A 1 411 ? 56.239 -0.006 -117.415 1.00 86.69 411 VAL A C 1
ATOM 3281 O O . VAL A 1 411 ? 56.812 1.075 -117.523 1.00 86.69 411 VAL A O 1
ATOM 3284 N N . LYS A 1 412 ? 56.904 -1.171 -117.369 1.00 87.38 412 LYS A N 1
ATOM 3285 C CA . LYS A 1 412 ? 58.373 -1.226 -117.414 1.00 87.38 412 LYS A CA 1
ATOM 3286 C C . LYS A 1 412 ? 58.963 -0.518 -118.636 1.00 87.38 412 LYS A C 1
ATOM 3288 O O . LYS A 1 412 ? 59.873 0.284 -118.484 1.00 87.38 412 LYS A O 1
ATOM 3293 N N . ASN A 1 413 ? 58.374 -0.724 -119.817 1.00 85.88 413 ASN A N 1
ATOM 3294 C CA . ASN A 1 413 ? 58.846 -0.121 -121.063 1.00 85.88 413 ASN A CA 1
ATOM 3295 C C . ASN A 1 413 ? 58.598 1.398 -121.060 1.00 85.88 413 ASN A C 1
ATOM 3297 O O . ASN A 1 413 ? 59.400 2.157 -121.600 1.00 85.88 413 ASN A O 1
ATOM 3301 N N . ILE A 1 414 ? 57.497 1.855 -120.445 1.00 84.44 414 ILE A N 1
ATOM 3302 C CA . ILE A 1 414 ? 57.204 3.286 -120.270 1.00 84.44 414 ILE A CA 1
ATOM 3303 C C . ILE A 1 414 ? 58.240 3.922 -119.337 1.00 84.44 414 ILE A C 1
ATOM 3305 O O . ILE A 1 414 ? 58.799 4.959 -119.680 1.00 84.44 414 ILE A O 1
ATOM 3309 N N . VAL A 1 415 ? 58.527 3.301 -118.189 1.00 83.38 415 VAL A N 1
ATOM 3310 C CA . VAL A 1 415 ? 59.511 3.797 -117.213 1.00 83.38 415 VAL A CA 1
ATOM 3311 C C . VAL A 1 415 ? 60.919 3.820 -117.815 1.00 83.38 415 VAL A C 1
ATOM 3313 O O . VAL A 1 415 ? 61.593 4.842 -117.731 1.00 83.38 415 VAL A O 1
ATOM 3316 N N . GLU A 1 416 ? 61.334 2.751 -118.501 1.00 83.31 416 GLU A N 1
ATOM 3317 C CA . GLU A 1 416 ? 62.612 2.694 -119.226 1.00 83.31 416 GLU A CA 1
ATOM 3318 C C . GLU A 1 416 ? 62.709 3.773 -120.312 1.00 83.31 416 GLU A C 1
ATOM 3320 O O . GLU A 1 416 ? 63.764 4.379 -120.487 1.00 83.31 416 GLU A O 1
ATOM 3325 N N . SER A 1 417 ? 61.613 4.053 -121.023 1.00 80.50 417 SER A N 1
ATOM 3326 C CA . SER A 1 417 ? 61.581 5.114 -122.036 1.00 80.50 417 SER A CA 1
ATOM 3327 C C . SER A 1 417 ? 61.703 6.502 -121.404 1.00 80.50 417 SER A C 1
ATOM 3329 O O . SER A 1 417 ? 62.472 7.328 -121.891 1.00 80.50 417 SER A O 1
ATOM 3331 N N . LEU A 1 418 ? 60.989 6.762 -120.306 1.00 80.69 418 LEU A N 1
ATOM 3332 C CA . LEU A 1 418 ? 61.066 8.040 -119.591 1.00 80.69 418 LEU A CA 1
ATOM 3333 C C . LEU A 1 418 ? 62.482 8.313 -119.064 1.00 80.69 418 LEU A C 1
ATOM 3335 O O . LEU A 1 418 ? 62.950 9.445 -119.169 1.00 80.69 418 LEU A O 1
ATOM 3339 N N . GLU A 1 419 ? 63.185 7.285 -118.581 1.00 75.69 419 GLU A N 1
ATOM 3340 C CA . GLU A 1 419 ? 64.591 7.397 -118.178 1.00 75.69 419 GLU A CA 1
ATOM 3341 C C . GLU A 1 419 ? 65.537 7.555 -119.376 1.00 75.69 419 GLU A C 1
ATOM 3343 O O . GLU A 1 419 ? 66.385 8.446 -119.372 1.00 75.69 419 GLU A O 1
ATOM 3348 N N . LYS A 1 420 ? 65.387 6.733 -120.428 1.00 78.00 420 LYS A N 1
ATOM 3349 C CA . LYS A 1 420 ? 66.258 6.760 -121.618 1.00 78.00 420 LYS A CA 1
ATOM 3350 C C . LYS A 1 420 ? 66.268 8.127 -122.299 1.00 78.00 420 LYS A C 1
ATOM 3352 O O . LYS A 1 420 ? 67.315 8.565 -122.767 1.00 78.00 420 LYS A O 1
ATOM 3357 N N . TYR A 1 421 ? 65.112 8.781 -122.368 1.00 73.56 421 TYR A N 1
ATOM 3358 C CA . TYR A 1 421 ? 64.960 10.100 -122.985 1.00 73.56 421 TYR A CA 1
ATOM 3359 C C . TYR A 1 421 ? 65.082 11.258 -121.979 1.00 73.56 421 TYR A C 1
ATOM 3361 O O . TYR A 1 421 ? 64.860 12.406 -122.354 1.00 73.56 421 TYR A O 1
ATOM 3369 N N . ASN A 1 422 ? 65.442 10.969 -120.720 1.00 70.50 422 ASN A N 1
ATOM 3370 C CA . ASN A 1 422 ? 65.571 11.933 -119.624 1.00 70.50 422 ASN A CA 1
ATOM 3371 C C . ASN A 1 422 ? 64.337 12.851 -119.470 1.00 70.50 422 ASN A C 1
ATOM 3373 O O . ASN A 1 422 ? 64.461 14.053 -119.245 1.00 70.50 422 ASN A O 1
ATOM 3377 N N . LEU A 1 423 ? 63.139 12.280 -119.647 1.00 69.00 423 LEU A N 1
ATOM 3378 C CA . LEU A 1 423 ? 61.861 13.003 -119.632 1.00 69.00 423 LEU A CA 1
ATOM 3379 C C . LEU A 1 423 ? 61.304 13.201 -118.213 1.00 69.00 423 LEU A C 1
ATOM 3381 O O . LEU A 1 423 ? 60.481 14.090 -118.008 1.00 69.00 423 LEU A O 1
ATOM 3385 N N . ALA A 1 424 ? 61.719 12.371 -117.252 1.00 72.56 424 ALA A N 1
ATOM 3386 C CA . ALA A 1 424 ? 61.399 12.520 -115.834 1.00 72.56 424 ALA A CA 1
ATOM 3387 C C . ALA A 1 424 ? 62.458 11.816 -114.972 1.00 72.56 424 ALA A C 1
ATOM 3389 O O . ALA A 1 424 ? 62.680 10.615 -115.131 1.00 72.56 424 ALA A O 1
ATOM 3390 N N . THR A 1 425 ? 63.084 12.540 -114.042 1.00 76.62 425 THR A N 1
ATOM 3391 C CA . THR A 1 425 ? 64.002 11.974 -113.040 1.00 76.62 425 THR A CA 1
ATOM 3392 C C . THR A 1 425 ? 63.288 11.715 -111.708 1.00 76.62 425 THR A C 1
ATOM 3394 O O . THR A 1 425 ? 62.213 12.259 -111.442 1.00 76.62 425 THR A O 1
ATOM 3397 N N . SER A 1 426 ? 63.874 10.891 -110.832 1.00 78.19 426 SER A N 1
ATOM 3398 C CA . SER A 1 426 ? 63.336 10.682 -109.477 1.00 78.19 426 SER A CA 1
ATOM 3399 C C . SER A 1 426 ? 63.240 11.979 -108.671 1.00 78.19 426 SER A C 1
ATOM 3401 O O . SER A 1 426 ? 62.324 12.125 -107.864 1.00 78.19 426 SER A O 1
ATOM 3403 N N . ASP A 1 427 ? 64.147 12.930 -108.899 1.00 79.69 427 ASP A N 1
ATOM 3404 C CA . ASP A 1 427 ? 64.096 14.250 -108.269 1.00 79.69 427 ASP A CA 1
ATOM 3405 C C . ASP A 1 427 ? 62.888 15.059 -108.766 1.00 79.69 427 ASP A C 1
ATOM 3407 O O . ASP A 1 427 ? 62.152 15.622 -107.953 1.00 79.69 427 ASP A O 1
ATOM 3411 N N . ASP A 1 428 ? 62.604 15.032 -110.074 1.00 79.88 428 ASP A N 1
ATOM 3412 C CA . ASP A 1 428 ? 61.431 15.706 -110.651 1.00 79.88 428 ASP A CA 1
ATOM 3413 C C . ASP A 1 428 ? 60.125 15.134 -110.081 1.00 79.88 428 ASP A C 1
ATOM 3415 O O . ASP A 1 428 ? 59.202 15.868 -109.719 1.00 79.88 428 ASP A O 1
ATOM 3419 N N . VAL A 1 429 ? 60.044 13.806 -109.946 1.00 79.81 429 VAL A N 1
ATOM 3420 C CA . VAL A 1 429 ? 58.870 13.134 -109.371 1.00 79.81 429 VAL A CA 1
ATOM 3421 C C . VAL A 1 429 ? 58.728 13.455 -107.877 1.00 79.81 429 VAL A C 1
ATOM 3423 O O . VAL A 1 429 ? 57.616 13.731 -107.417 1.00 79.81 429 VAL A O 1
ATOM 3426 N N . ALA A 1 430 ? 59.829 13.496 -107.122 1.00 82.00 430 ALA A N 1
ATOM 3427 C CA . ALA A 1 430 ? 59.832 13.900 -105.716 1.00 82.00 430 ALA A CA 1
ATOM 3428 C C . ALA A 1 430 ? 59.361 15.357 -105.534 1.00 82.00 430 ALA A C 1
ATOM 3430 O O . ALA A 1 430 ? 58.584 15.666 -104.618 1.00 82.00 430 ALA A O 1
ATOM 3431 N N . GLU A 1 431 ? 59.769 16.255 -106.433 1.00 83.12 431 GLU A N 1
ATOM 3432 C CA . GLU A 1 431 ? 59.318 17.646 -106.445 1.00 83.12 431 GLU A CA 1
ATOM 3433 C C . GLU A 1 431 ? 57.819 17.749 -106.763 1.00 83.12 431 GLU A C 1
ATOM 3435 O O . GLU A 1 431 ? 57.088 18.482 -106.085 1.00 83.12 431 GLU A O 1
ATOM 3440 N N . ILE A 1 432 ? 57.327 16.972 -107.734 1.00 81.44 432 ILE A N 1
ATOM 3441 C CA . ILE A 1 432 ? 55.898 16.896 -108.064 1.00 81.44 432 ILE A CA 1
ATOM 3442 C C . ILE A 1 432 ? 55.091 16.405 -106.858 1.00 81.44 432 ILE A C 1
ATOM 3444 O O . ILE A 1 432 ? 54.100 17.043 -106.502 1.00 81.44 432 ILE A O 1
ATOM 3448 N N . ILE A 1 433 ? 55.512 15.327 -106.187 1.00 82.31 433 ILE A N 1
ATOM 3449 C CA . ILE A 1 433 ? 54.835 14.801 -104.986 1.00 82.31 433 ILE A CA 1
ATOM 3450 C C . ILE A 1 433 ? 54.745 15.884 -103.904 1.00 82.31 433 ILE A C 1
ATOM 3452 O O . ILE A 1 433 ? 53.679 16.097 -103.319 1.00 82.31 433 ILE A O 1
ATOM 3456 N N . THR A 1 434 ? 55.839 16.614 -103.684 1.00 83.69 434 THR A N 1
ATOM 3457 C CA . THR A 1 434 ? 55.902 17.706 -102.704 1.00 83.69 434 THR A CA 1
ATOM 3458 C C . THR A 1 434 ? 54.933 18.838 -103.059 1.00 83.69 434 THR A C 1
ATOM 3460 O O . THR A 1 434 ? 54.152 19.280 -102.212 1.00 83.69 434 THR A O 1
ATOM 3463 N N . LYS A 1 435 ? 54.912 19.271 -104.325 1.00 84.69 435 LYS A N 1
ATOM 3464 C CA . LYS A 1 435 ? 53.992 20.307 -104.827 1.00 84.69 435 LYS A CA 1
ATOM 3465 C C . LYS A 1 435 ? 52.526 19.873 -104.730 1.00 84.69 435 LYS A C 1
ATOM 3467 O O . LYS A 1 435 ? 51.682 20.653 -104.286 1.00 84.69 435 LYS A O 1
ATOM 3472 N N . VAL A 1 436 ? 52.217 18.626 -105.086 1.00 84.31 436 VAL A N 1
ATOM 3473 C CA . VAL A 1 436 ? 50.859 18.064 -105.008 1.00 84.31 436 VAL A CA 1
ATOM 3474 C C . VAL A 1 436 ? 50.384 17.984 -103.557 1.00 84.31 436 VAL A C 1
ATOM 3476 O O . VAL A 1 436 ? 49.248 18.366 -103.264 1.00 84.31 436 VAL A O 1
ATOM 3479 N N . PHE A 1 437 ? 51.242 17.560 -102.622 1.00 86.75 437 PHE A N 1
ATOM 3480 C CA . PHE A 1 437 ? 50.896 17.551 -101.201 1.00 86.75 437 PHE A CA 1
ATOM 3481 C C . PHE A 1 437 ? 50.707 18.970 -100.646 1.00 86.75 437 PHE A C 1
ATOM 3483 O O . PHE A 1 437 ? 49.777 19.199 -99.876 1.00 86.75 437 PHE A O 1
ATOM 3490 N N . ALA A 1 438 ? 51.509 19.949 -101.066 1.00 84.69 438 ALA A N 1
ATOM 3491 C CA . ALA A 1 438 ? 51.310 21.340 -100.658 1.00 84.69 438 ALA A CA 1
ATOM 3492 C C . ALA A 1 438 ? 49.945 21.892 -101.121 1.00 84.69 438 ALA A C 1
ATOM 3494 O O . ALA A 1 438 ? 49.257 22.564 -100.352 1.00 84.69 438 ALA A O 1
ATOM 3495 N N . ALA A 1 439 ? 49.518 21.561 -102.344 1.00 84.62 439 ALA A N 1
ATOM 3496 C CA . ALA A 1 439 ? 48.247 22.022 -102.906 1.00 84.62 439 ALA A CA 1
ATOM 3497 C C . ALA A 1 439 ? 47.015 21.282 -102.346 1.00 84.62 439 ALA A C 1
ATOM 3499 O O . ALA A 1 439 ? 45.965 21.889 -102.127 1.00 84.62 439 ALA A O 1
ATOM 3500 N N . HIS A 1 440 ? 47.117 19.969 -102.112 1.00 84.94 440 HIS A N 1
ATOM 3501 C CA . HIS A 1 440 ? 45.958 19.110 -101.823 1.00 84.94 440 HIS A CA 1
ATOM 3502 C C . HIS A 1 440 ? 46.069 18.282 -100.530 1.00 84.94 440 HIS A C 1
ATOM 3504 O O . HIS A 1 440 ? 45.117 17.593 -100.145 1.00 84.94 440 HIS A O 1
ATOM 3510 N N . GLY A 1 441 ? 47.186 18.365 -99.807 1.00 84.69 441 GLY A N 1
ATOM 3511 C CA . GLY A 1 441 ? 47.482 17.555 -98.623 1.00 84.69 441 GLY A CA 1
ATOM 3512 C C . GLY A 1 441 ? 46.502 17.778 -97.477 1.00 84.69 441 GLY A C 1
ATOM 3513 O O . GLY A 1 441 ? 46.058 16.812 -96.865 1.00 84.69 441 GLY A O 1
ATOM 3514 N N . LYS A 1 442 ? 46.053 19.019 -97.238 1.00 86.62 442 LYS A N 1
ATOM 3515 C CA . LYS A 1 442 ? 45.064 19.313 -96.183 1.00 86.62 442 LYS A CA 1
ATOM 3516 C C . LYS A 1 442 ? 43.728 18.606 -96.427 1.00 86.62 442 LYS A C 1
ATOM 3518 O O . LYS A 1 442 ? 43.168 18.013 -95.508 1.00 86.62 442 LYS A O 1
ATOM 3523 N N . ASN A 1 443 ? 43.227 18.633 -97.663 1.00 84.94 443 ASN A N 1
ATOM 3524 C CA . ASN A 1 443 ? 41.989 17.937 -98.023 1.00 84.94 443 ASN A CA 1
ATOM 3525 C C . ASN A 1 443 ? 42.168 16.413 -97.970 1.00 84.94 443 ASN A C 1
ATOM 3527 O O . ASN A 1 443 ? 41.276 15.710 -97.502 1.00 84.94 443 ASN A O 1
ATOM 3531 N N . THR A 1 444 ? 43.336 15.915 -98.378 1.00 82.56 444 THR A N 1
ATOM 3532 C CA . THR A 1 444 ? 43.678 14.488 -98.293 1.00 82.56 444 THR A CA 1
ATOM 3533 C C . THR A 1 444 ? 43.690 14.010 -96.838 1.00 82.56 444 THR A C 1
ATOM 3535 O O . THR A 1 444 ? 43.036 13.026 -96.496 1.00 82.56 444 THR A O 1
ATOM 3538 N N . LEU A 1 445 ? 44.345 14.762 -95.949 1.00 84.88 445 LEU A N 1
ATOM 3539 C CA . LEU A 1 445 ? 44.361 14.500 -94.510 1.00 84.88 445 LEU A CA 1
ATOM 3540 C C . LEU A 1 445 ? 42.969 14.599 -93.890 1.00 84.88 445 LEU A C 1
ATOM 3542 O O . LEU A 1 445 ? 42.640 13.783 -93.036 1.00 84.88 445 LEU A O 1
ATOM 3546 N N . ARG A 1 446 ? 42.123 15.534 -94.340 1.00 85.00 446 ARG A N 1
ATOM 3547 C CA . ARG A 1 446 ? 40.726 15.604 -93.895 1.00 85.00 446 ARG A CA 1
ATOM 3548 C C . ARG A 1 446 ? 39.989 14.297 -94.173 1.00 85.00 446 ARG A C 1
ATOM 3550 O O . ARG A 1 446 ? 39.356 13.769 -93.266 1.00 85.00 446 ARG A O 1
ATOM 3557 N N . ILE A 1 447 ? 40.084 13.760 -95.388 1.00 83.38 447 ILE A N 1
ATOM 3558 C CA . ILE A 1 447 ? 39.416 12.501 -95.756 1.00 83.38 447 ILE A CA 1
ATOM 3559 C C . ILE A 1 447 ? 39.957 11.338 -94.911 1.00 83.38 447 ILE A C 1
ATOM 3561 O O . ILE A 1 447 ? 39.180 10.570 -94.342 1.00 83.38 447 ILE A O 1
ATOM 3565 N N . LEU A 1 448 ? 41.283 11.241 -94.774 1.00 80.88 448 LEU A N 1
ATOM 3566 C CA . LEU A 1 448 ? 41.933 10.163 -94.027 1.00 80.88 448 LEU A CA 1
ATOM 3567 C C . LEU A 1 448 ? 41.609 10.213 -92.527 1.00 80.88 448 LEU A C 1
ATOM 3569 O O . LEU A 1 448 ? 41.238 9.197 -91.942 1.00 80.88 448 LEU A O 1
ATOM 3573 N N . ILE A 1 449 ? 41.705 11.386 -91.900 1.00 82.94 449 ILE A N 1
ATOM 3574 C CA . ILE A 1 449 ? 41.587 11.547 -90.445 1.00 82.94 449 ILE A CA 1
ATOM 3575 C C . ILE A 1 449 ? 40.123 11.597 -89.999 1.00 82.94 449 ILE A C 1
ATOM 3577 O O . ILE A 1 449 ? 39.801 11.026 -88.958 1.00 82.94 449 ILE A O 1
ATOM 3581 N N . LYS A 1 450 ? 39.207 12.197 -90.778 1.00 80.75 450 LYS A N 1
ATOM 3582 C CA . LYS A 1 450 ? 37.781 12.279 -90.400 1.00 80.75 450 LYS A CA 1
ATOM 3583 C C . LYS A 1 450 ? 37.158 10.891 -90.203 1.00 80.75 450 LYS A C 1
ATOM 3585 O O . LYS A 1 450 ? 36.337 10.699 -89.308 1.00 80.75 450 LYS A O 1
ATOM 3590 N N . SER A 1 451 ? 37.626 9.898 -90.963 1.00 78.12 451 SER A N 1
ATOM 3591 C CA . SER A 1 451 ? 37.240 8.495 -90.771 1.00 78.12 451 SER A CA 1
ATOM 3592 C C . SER A 1 451 ? 37.657 7.920 -89.405 1.00 78.12 451 SER A C 1
ATOM 3594 O O . SER A 1 451 ? 36.964 7.060 -88.870 1.00 78.12 451 SER A O 1
ATOM 3596 N N . GLN A 1 452 ? 38.745 8.410 -88.799 1.00 83.31 452 GLN A N 1
ATOM 3597 C CA . GLN A 1 452 ? 39.262 7.897 -87.525 1.00 83.31 452 GLN A CA 1
ATOM 3598 C C . GLN A 1 452 ? 38.463 8.395 -86.320 1.00 83.31 452 GLN A C 1
ATOM 3600 O O . GLN A 1 452 ? 38.291 7.646 -85.365 1.00 83.31 452 GLN A O 1
ATOM 3605 N N . PHE A 1 453 ? 37.919 9.615 -86.359 1.00 83.00 453 PHE A N 1
ATOM 3606 C CA . PHE A 1 453 ? 37.100 10.126 -85.251 1.00 83.00 453 PHE A CA 1
ATOM 3607 C C . PHE A 1 453 ? 35.732 9.431 -85.126 1.00 83.00 453 PHE A C 1
ATOM 3609 O O . PHE A 1 453 ? 35.073 9.509 -84.089 1.00 83.00 453 PHE A O 1
ATOM 3616 N N . SER A 1 454 ? 35.324 8.715 -86.175 1.00 81.44 454 SER A N 1
ATOM 3617 C CA . SER A 1 454 ? 34.102 7.903 -86.190 1.00 81.44 454 SER A CA 1
ATOM 3618 C C . SER A 1 454 ? 34.308 6.501 -85.601 1.00 81.44 454 SER A C 1
ATOM 3620 O O . SER A 1 454 ? 33.365 5.719 -85.557 1.00 81.44 454 SER A O 1
ATOM 3622 N N . LYS A 1 455 ? 35.530 6.161 -85.171 1.00 85.88 455 LYS A N 1
ATOM 3623 C CA . LYS A 1 455 ? 35.817 4.910 -84.466 1.00 85.88 455 LYS A CA 1
ATOM 3624 C C . LYS A 1 455 ? 35.513 5.045 -82.977 1.00 85.88 455 LYS A C 1
ATOM 3626 O O . LYS A 1 455 ? 35.586 6.139 -82.404 1.00 85.88 455 LYS A O 1
ATOM 3631 N N . LYS A 1 456 ? 35.240 3.909 -82.338 1.00 85.38 456 LYS A N 1
ATOM 3632 C CA . LYS A 1 456 ? 35.059 3.831 -80.885 1.00 85.38 456 LYS A CA 1
ATOM 3633 C C . LYS A 1 456 ? 36.373 4.091 -80.162 1.00 85.38 456 LYS A C 1
ATOM 3635 O O . LYS A 1 456 ? 37.434 3.669 -80.623 1.00 85.38 456 LYS A O 1
ATOM 3640 N N . VAL A 1 457 ? 36.311 4.724 -78.991 1.00 82.81 457 VAL A N 1
ATOM 3641 C CA . VAL A 1 457 ? 37.512 5.054 -78.203 1.00 82.81 457 VAL A CA 1
ATOM 3642 C C . VAL A 1 457 ? 38.372 3.810 -77.927 1.00 82.81 457 VAL A C 1
ATOM 3644 O O . VAL A 1 457 ? 39.588 3.873 -78.101 1.00 82.81 457 VAL A O 1
ATOM 3647 N N . ASN A 1 458 ? 37.763 2.662 -77.602 1.00 81.50 458 ASN A N 1
ATOM 3648 C CA . ASN A 1 458 ? 38.496 1.416 -77.332 1.00 81.50 458 ASN A CA 1
ATOM 3649 C C . ASN A 1 458 ? 39.200 0.802 -78.557 1.00 81.50 458 ASN A C 1
ATOM 3651 O O . ASN A 1 458 ? 40.095 -0.023 -78.381 1.00 81.50 458 ASN A O 1
ATOM 3655 N N . GLU A 1 459 ? 38.826 1.182 -79.782 1.00 78.75 459 GLU A N 1
ATOM 3656 C CA . GLU A 1 459 ? 39.512 0.731 -81.003 1.00 78.75 459 GLU A CA 1
ATOM 3657 C C . GLU A 1 459 ? 40.817 1.501 -81.248 1.00 78.75 459 GLU A C 1
ATOM 3659 O O . GLU A 1 459 ? 41.677 1.038 -81.995 1.00 78.75 459 GLU A O 1
ATOM 3664 N N . ILE A 1 460 ? 40.971 2.672 -80.620 1.00 76.12 460 ILE A N 1
ATOM 3665 C CA . ILE A 1 460 ? 42.120 3.569 -80.799 1.00 76.12 460 ILE A CA 1
ATOM 3666 C C . ILE A 1 460 ? 43.015 3.593 -79.556 1.00 76.12 460 ILE A C 1
ATOM 3668 O O . ILE A 1 460 ? 44.238 3.622 -79.684 1.00 76.12 460 ILE A O 1
ATOM 3672 N N . ALA A 1 461 ? 42.435 3.553 -78.355 1.00 73.81 461 ALA A N 1
ATOM 3673 C CA . ALA A 1 461 ? 43.171 3.566 -77.099 1.00 73.81 461 ALA A CA 1
ATOM 3674 C C . ALA A 1 461 ? 42.567 2.585 -76.089 1.00 73.81 461 ALA A C 1
ATOM 3676 O O . ALA A 1 461 ? 41.379 2.630 -75.778 1.00 73.81 461 ALA A O 1
ATOM 3677 N N . LYS A 1 462 ? 43.409 1.725 -75.511 1.00 76.00 462 LYS A N 1
ATOM 3678 C CA . LYS A 1 462 ? 42.999 0.822 -74.433 1.00 76.00 462 LYS A CA 1
ATOM 3679 C C . LYS A 1 462 ? 42.928 1.594 -73.109 1.00 76.00 462 LYS A C 1
ATOM 3681 O O . LYS A 1 462 ? 43.961 1.857 -72.494 1.00 76.00 462 LYS A O 1
ATOM 3686 N N . LEU A 1 463 ? 41.721 1.966 -72.683 1.00 79.38 463 LEU A N 1
ATOM 3687 C CA . LEU A 1 463 ? 41.470 2.582 -71.375 1.00 79.38 463 LEU A CA 1
ATOM 3688 C C . LEU A 1 463 ? 41.549 1.534 -70.256 1.00 79.38 463 LEU A C 1
ATOM 3690 O O . LEU A 1 463 ? 40.938 0.475 -70.358 1.00 79.38 463 LEU A O 1
ATOM 3694 N N . ASP A 1 464 ? 42.283 1.849 -69.187 1.00 85.12 464 ASP A N 1
ATOM 3695 C CA . ASP A 1 464 ? 42.373 1.041 -67.962 1.00 85.12 464 ASP A CA 1
ATOM 3696 C C . ASP A 1 464 ? 42.215 1.954 -66.733 1.00 85.12 464 ASP A C 1
ATOM 3698 O O . ASP A 1 464 ? 43.182 2.389 -66.094 1.00 85.12 464 ASP A O 1
ATOM 3702 N N . LEU A 1 465 ? 40.962 2.323 -66.454 1.00 86.31 465 LEU A N 1
ATOM 3703 C CA . LEU A 1 465 ? 40.594 3.209 -65.350 1.00 86.31 465 LEU A CA 1
ATOM 3704 C C . LEU A 1 465 ? 40.846 2.556 -63.990 1.00 86.31 465 LEU A C 1
ATOM 3706 O O . LEU A 1 465 ? 41.181 3.261 -63.040 1.00 86.31 465 LEU A O 1
ATOM 3710 N N . LEU A 1 466 ? 40.751 1.226 -63.903 1.00 87.12 466 LEU A N 1
ATOM 3711 C CA . LEU A 1 466 ? 41.089 0.472 -62.695 1.00 87.12 466 LEU A CA 1
ATOM 3712 C C . LEU A 1 466 ? 42.562 0.643 -62.334 1.00 87.12 466 LEU A C 1
ATOM 3714 O O . LEU A 1 466 ? 42.896 0.979 -61.193 1.00 87.12 466 LEU A O 1
ATOM 3718 N N . LYS A 1 467 ? 43.458 0.452 -63.306 1.00 87.88 467 LYS A N 1
ATOM 3719 C CA . LYS A 1 467 ? 44.891 0.648 -63.099 1.00 87.88 467 LYS A CA 1
ATOM 3720 C C . LYS A 1 467 ? 45.206 2.104 -62.785 1.00 87.88 467 LYS A C 1
ATOM 3722 O O . LYS A 1 467 ? 45.979 2.356 -61.862 1.00 87.88 467 LYS A O 1
ATOM 3727 N N . LEU A 1 468 ? 44.608 3.064 -63.493 1.00 87.44 468 LEU A N 1
ATOM 3728 C CA . LEU A 1 468 ? 44.810 4.492 -63.221 1.00 87.44 468 LEU A CA 1
ATOM 3729 C C . LEU A 1 468 ? 44.374 4.866 -61.798 1.00 87.44 468 LEU A C 1
ATOM 3731 O O . LEU A 1 468 ? 45.113 5.549 -61.083 1.00 87.44 468 LEU A O 1
ATOM 3735 N N . PHE A 1 469 ? 43.201 4.392 -61.372 1.00 89.69 469 PHE A N 1
ATOM 3736 C CA . PHE A 1 469 ? 42.688 4.659 -60.038 1.00 89.69 469 PHE A CA 1
ATOM 3737 C C . PHE A 1 469 ? 43.611 4.071 -58.975 1.00 89.69 469 PHE A C 1
ATOM 3739 O O . PHE A 1 469 ? 44.099 4.806 -58.123 1.00 89.69 469 PHE A O 1
ATOM 3746 N N . ASN A 1 470 ? 43.937 2.783 -59.069 1.00 86.75 470 ASN A N 1
ATOM 3747 C CA . ASN A 1 470 ? 44.731 2.105 -58.048 1.00 86.75 470 ASN A CA 1
ATOM 3748 C C . ASN A 1 470 ? 46.191 2.577 -57.987 1.00 86.75 470 ASN A C 1
ATOM 3750 O O . ASN A 1 470 ? 46.762 2.637 -56.901 1.00 86.75 470 ASN A O 1
ATOM 3754 N N . THR A 1 471 ? 46.802 2.932 -59.121 1.00 85.62 471 THR A N 1
ATOM 3755 C CA . THR A 1 471 ? 48.225 3.321 -59.155 1.00 85.62 471 THR A CA 1
ATOM 3756 C C . THR A 1 471 ? 48.468 4.803 -58.904 1.00 85.62 471 THR A C 1
ATOM 3758 O O . THR A 1 471 ? 49.544 5.155 -58.427 1.00 85.62 471 THR A O 1
ATOM 3761 N N . LYS A 1 472 ? 47.511 5.680 -59.232 1.00 84.31 472 LYS A N 1
ATOM 3762 C CA . LYS A 1 472 ? 47.701 7.137 -59.152 1.00 84.31 472 LYS A CA 1
ATOM 3763 C C . LYS A 1 472 ? 46.685 7.808 -58.237 1.00 84.31 472 LYS A C 1
ATOM 3765 O O . LYS A 1 472 ? 47.078 8.430 -57.256 1.00 84.31 472 LYS A O 1
ATOM 3770 N N . LEU A 1 473 ? 45.390 7.664 -58.520 1.00 85.62 473 LEU A N 1
ATOM 3771 C CA . LEU A 1 473 ? 44.355 8.436 -57.817 1.00 85.62 473 LEU A CA 1
ATOM 3772 C C . LEU A 1 473 ? 44.178 7.997 -56.360 1.00 85.62 473 LEU A C 1
ATOM 3774 O O . LEU A 1 473 ? 44.110 8.838 -55.474 1.00 85.62 473 LEU A O 1
ATOM 3778 N N . LYS A 1 474 ? 44.140 6.692 -56.100 1.00 86.56 474 LYS A N 1
ATOM 3779 C CA . LYS A 1 474 ? 43.955 6.105 -54.772 1.00 86.56 474 LYS A CA 1
ATOM 3780 C C . LYS A 1 474 ? 45.097 6.490 -53.809 1.00 86.56 474 LYS A C 1
ATOM 3782 O O . LYS A 1 474 ? 44.784 6.998 -52.735 1.00 86.56 474 LYS A O 1
ATOM 3787 N N . PRO A 1 475 ? 46.390 6.397 -54.189 1.00 85.00 475 PRO A N 1
ATOM 3788 C CA . PRO A 1 475 ? 47.486 6.973 -53.404 1.00 85.00 475 PRO A CA 1
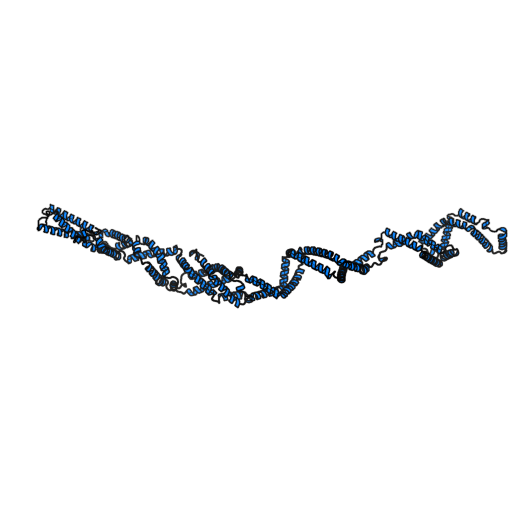ATOM 3789 C C . PRO A 1 475 ? 47.351 8.480 -53.149 1.00 85.00 475 PRO A C 1
ATOM 3791 O O . PRO A 1 475 ? 47.495 8.917 -52.010 1.00 85.00 475 PRO A O 1
ATOM 3794 N N . MET A 1 476 ? 47.011 9.271 -54.176 1.00 84.19 476 MET A N 1
ATOM 3795 C CA . MET A 1 476 ? 46.821 10.721 -54.025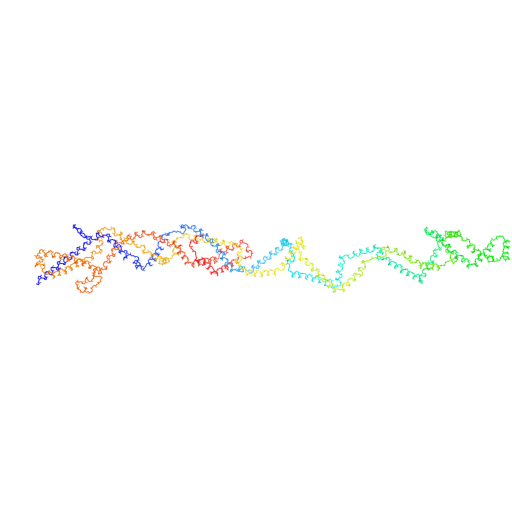 1.00 84.19 476 MET A CA 1
ATOM 3796 C C . MET A 1 476 ? 45.666 11.067 -53.077 1.00 84.19 476 MET A C 1
ATOM 3798 O O . MET A 1 476 ? 45.749 12.051 -52.340 1.00 84.19 476 MET A O 1
ATOM 3802 N N . LEU A 1 477 ? 44.591 10.272 -53.083 1.00 83.50 477 LEU A N 1
ATOM 3803 C CA . LEU A 1 477 ? 43.462 10.418 -52.165 1.00 83.50 477 LEU A CA 1
ATOM 3804 C C . LEU A 1 477 ? 43.895 10.163 -50.720 1.00 83.50 477 LEU A C 1
ATOM 3806 O O . LEU A 1 477 ? 43.561 10.971 -49.856 1.00 83.50 477 LEU A O 1
ATOM 3810 N N . TYR A 1 478 ? 44.673 9.107 -50.458 1.00 84.00 478 TYR A N 1
ATOM 3811 C CA . TYR A 1 478 ? 45.207 8.841 -49.117 1.00 84.00 478 TYR A CA 1
ATOM 3812 C C . TYR A 1 478 ? 46.054 9.995 -48.601 1.00 84.00 478 TYR A C 1
ATOM 3814 O O . TYR A 1 478 ? 45.788 10.517 -47.518 1.00 84.00 478 TYR A O 1
ATOM 3822 N N . GLU A 1 479 ? 47.023 10.432 -49.403 1.00 82.06 479 GLU A N 1
ATOM 3823 C CA . GLU A 1 479 ? 47.927 11.514 -49.029 1.00 82.06 479 GLU A CA 1
ATOM 3824 C C . GLU A 1 479 ? 47.149 12.815 -48.785 1.00 82.06 479 GLU A C 1
ATOM 3826 O O . GLU A 1 479 ? 47.363 13.502 -47.786 1.00 82.06 479 GLU A O 1
ATOM 3831 N N . SER A 1 480 ? 46.175 13.127 -49.645 1.00 80.75 480 SER A N 1
ATOM 3832 C CA . SER A 1 480 ? 45.349 14.331 -49.517 1.00 80.75 480 SER A CA 1
ATOM 3833 C C . SER A 1 480 ? 44.455 14.309 -48.276 1.00 80.75 480 SER A C 1
ATOM 3835 O O . SER A 1 480 ? 44.303 15.345 -47.622 1.00 80.75 480 SER A O 1
ATOM 3837 N N . ILE A 1 481 ? 43.873 13.155 -47.937 1.00 82.62 481 ILE A N 1
ATOM 3838 C CA . ILE A 1 481 ? 43.030 12.987 -46.746 1.00 82.62 481 ILE A CA 1
ATOM 3839 C C . ILE A 1 481 ? 43.885 13.099 -45.483 1.00 82.62 481 ILE A C 1
ATOM 3841 O O . ILE A 1 481 ? 43.554 13.871 -44.583 1.00 82.62 481 ILE A O 1
ATOM 3845 N N . PHE A 1 482 ? 45.024 12.408 -45.431 1.00 82.12 482 PHE A N 1
ATOM 3846 C CA . PHE A 1 482 ? 45.881 12.419 -44.249 1.00 82.12 482 PHE A CA 1
ATOM 3847 C C . PHE A 1 482 ? 46.563 13.780 -44.029 1.00 82.12 482 PHE A C 1
ATOM 3849 O O . PHE A 1 482 ? 46.579 14.295 -42.910 1.00 82.12 482 PHE A O 1
ATOM 3856 N N . LYS A 1 483 ? 47.035 14.442 -45.093 1.00 84.31 483 LYS A N 1
ATOM 3857 C CA . LYS A 1 483 ? 47.638 15.788 -45.023 1.00 84.31 483 LYS A CA 1
ATOM 3858 C C . LYS A 1 483 ? 46.660 16.853 -44.524 1.00 84.31 483 LYS A C 1
ATOM 3860 O O . LYS A 1 483 ? 47.069 17.805 -43.865 1.00 84.31 483 LYS A O 1
ATOM 3865 N N . ASN A 1 484 ? 45.367 16.688 -44.806 1.00 84.06 484 ASN A N 1
ATOM 3866 C CA . ASN A 1 484 ? 44.309 17.598 -44.361 1.00 84.06 484 ASN A CA 1
ATOM 3867 C C . ASN A 1 484 ? 43.538 17.083 -43.133 1.00 84.06 484 ASN A C 1
ATOM 3869 O O . ASN A 1 484 ? 42.464 17.620 -42.836 1.00 84.06 484 ASN A O 1
ATOM 3873 N N . LYS A 1 485 ? 44.068 16.086 -42.404 1.00 80.94 485 LYS A N 1
ATOM 3874 C CA . LYS A 1 485 ? 43.358 15.391 -41.317 1.00 80.94 485 LYS A CA 1
ATOM 3875 C C . LYS A 1 485 ? 42.701 16.334 -40.314 1.00 80.94 485 LYS A C 1
ATOM 3877 O O . LYS A 1 485 ? 41.526 16.180 -40.036 1.00 80.94 485 LYS A O 1
ATOM 3882 N N . THR A 1 486 ? 43.389 17.381 -39.860 1.00 79.38 486 THR A N 1
ATOM 3883 C CA . THR A 1 486 ? 42.857 18.303 -38.841 1.00 79.38 486 THR A CA 1
ATOM 3884 C C . THR A 1 486 ? 41.622 19.065 -39.328 1.00 79.38 486 THR A C 1
ATOM 3886 O O . THR A 1 486 ? 40.650 19.233 -38.592 1.00 79.38 486 THR A O 1
ATOM 3889 N N . ARG A 1 487 ? 41.631 19.510 -40.592 1.00 81.19 487 ARG A N 1
ATOM 3890 C CA . ARG A 1 487 ? 40.492 20.210 -41.204 1.00 81.19 487 ARG A CA 1
ATOM 3891 C C . ARG A 1 487 ? 39.341 19.245 -41.488 1.00 81.19 487 ARG A C 1
ATOM 3893 O O . ARG A 1 487 ? 38.184 19.611 -41.294 1.00 81.19 487 ARG A O 1
ATOM 3900 N N . LEU A 1 488 ? 39.658 18.026 -41.922 1.00 79.12 488 LEU A N 1
ATOM 3901 C CA . LEU A 1 488 ? 38.678 16.970 -42.163 1.00 79.12 488 LEU A CA 1
ATOM 3902 C C . LEU A 1 488 ? 38.017 16.501 -40.867 1.00 79.12 488 LEU A C 1
ATOM 3904 O O . LEU A 1 488 ? 36.796 16.486 -40.830 1.00 79.12 488 LEU A O 1
ATOM 3908 N N . CYS A 1 489 ? 38.776 16.235 -39.800 1.00 80.94 489 CYS A N 1
ATOM 3909 C CA . CYS A 1 489 ? 38.260 15.920 -38.465 1.00 80.94 489 CYS A CA 1
ATOM 3910 C C . CYS A 1 489 ? 37.242 16.963 -38.014 1.00 80.94 489 CYS A C 1
ATOM 3912 O O . CYS A 1 489 ? 36.120 16.617 -37.680 1.00 80.94 489 CYS A O 1
ATOM 3914 N N . LYS A 1 490 ? 37.582 18.257 -38.079 1.00 82.38 490 LYS A N 1
ATOM 3915 C CA . LYS A 1 490 ? 36.661 19.320 -37.655 1.00 82.38 490 LYS A CA 1
ATOM 3916 C C . LYS A 1 490 ? 35.343 19.301 -38.439 1.00 82.38 490 LYS A C 1
ATOM 3918 O O . LYS A 1 490 ? 34.268 19.400 -37.849 1.00 82.38 490 LYS A O 1
ATOM 3923 N N . ASN A 1 491 ? 35.421 19.166 -39.762 1.00 83.31 491 ASN A N 1
ATOM 3924 C CA . ASN A 1 491 ? 34.236 19.141 -40.617 1.00 83.31 491 ASN A CA 1
ATOM 3925 C C . ASN A 1 491 ? 33.413 17.860 -40.420 1.00 83.31 491 ASN A C 1
ATOM 3927 O O . ASN A 1 491 ? 32.191 17.925 -40.352 1.00 83.31 491 ASN A O 1
ATOM 3931 N N . ILE A 1 492 ? 34.074 16.709 -40.308 1.00 83.88 492 ILE A N 1
ATOM 3932 C CA . ILE A 1 492 ? 33.430 15.406 -40.144 1.00 83.88 492 ILE A CA 1
ATOM 3933 C C . ILE A 1 492 ? 32.806 15.289 -38.758 1.00 83.88 492 ILE A C 1
ATOM 3935 O O . ILE A 1 492 ? 31.657 14.889 -38.685 1.00 83.88 492 ILE A O 1
ATOM 3939 N N . ASN A 1 493 ? 33.472 15.732 -37.692 1.00 86.50 493 ASN A N 1
ATOM 3940 C CA . ASN A 1 493 ? 32.900 15.770 -36.342 1.00 86.50 493 ASN A CA 1
ATOM 3941 C C . ASN A 1 493 ? 31.647 16.656 -36.305 1.00 86.50 493 ASN A C 1
ATOM 3943 O O . ASN A 1 493 ? 30.623 16.260 -35.766 1.00 86.50 493 ASN A O 1
ATOM 3947 N N . THR A 1 494 ? 31.658 17.795 -37.010 1.00 87.50 494 THR A N 1
ATOM 3948 C CA . THR A 1 494 ? 30.452 18.632 -37.154 1.00 87.50 494 THR A CA 1
ATOM 3949 C C . THR A 1 494 ? 29.313 17.878 -37.857 1.00 87.50 494 THR A C 1
ATOM 3951 O O . THR A 1 494 ? 28.169 17.939 -37.411 1.00 87.50 494 THR A O 1
ATOM 3954 N N . LEU A 1 495 ? 29.610 17.144 -38.935 1.00 86.62 495 LEU A N 1
ATOM 3955 C CA . LEU A 1 495 ? 28.617 16.332 -39.650 1.00 86.62 495 LEU A CA 1
ATOM 3956 C C . LEU A 1 495 ? 28.133 15.133 -38.821 1.00 86.62 495 LEU A C 1
ATOM 3958 O O . LEU A 1 495 ? 26.943 14.832 -38.841 1.00 86.62 495 LEU A O 1
ATOM 3962 N N . ILE A 1 496 ? 29.027 14.479 -38.075 1.00 87.56 496 ILE A N 1
ATOM 3963 C CA . ILE A 1 496 ? 28.733 13.392 -37.134 1.00 87.56 496 ILE A CA 1
ATOM 3964 C C . ILE A 1 496 ? 27.781 13.910 -36.060 1.00 87.56 496 ILE A C 1
ATOM 3966 O O . ILE A 1 496 ? 26.714 13.333 -35.872 1.00 87.56 496 ILE A O 1
ATOM 3970 N N . ALA A 1 497 ? 28.106 15.035 -35.423 1.00 88.38 497 ALA A N 1
ATOM 3971 C CA . ALA A 1 497 ? 27.262 15.655 -34.414 1.00 88.38 497 ALA A CA 1
ATOM 3972 C C . ALA A 1 497 ? 25.889 16.037 -34.982 1.00 88.38 497 ALA A C 1
ATOM 3974 O O . ALA A 1 497 ? 24.872 15.738 -34.363 1.00 88.38 497 ALA A O 1
ATOM 3975 N N . GLN A 1 498 ? 25.817 16.651 -36.168 1.00 89.94 498 GLN A N 1
ATOM 3976 C CA . GLN A 1 498 ? 24.538 16.996 -36.807 1.00 89.94 498 GLN A CA 1
ATOM 3977 C C . GLN A 1 498 ? 23.702 15.756 -37.149 1.00 89.94 498 GLN A C 1
ATOM 3979 O O . GLN A 1 498 ? 22.501 15.727 -36.875 1.00 89.94 498 GLN A O 1
ATOM 3984 N N . PHE A 1 499 ? 24.331 14.726 -37.715 1.00 89.44 499 PHE A N 1
ATOM 3985 C CA . PHE A 1 499 ? 23.666 13.478 -38.073 1.00 89.44 499 PHE A CA 1
ATOM 3986 C C . PHE A 1 499 ? 23.152 12.740 -36.837 1.00 89.44 499 PHE A C 1
ATOM 3988 O O . PHE A 1 499 ? 21.988 12.344 -36.806 1.00 89.44 499 PHE A O 1
ATOM 3995 N N . ILE A 1 500 ? 23.993 12.589 -35.809 1.00 90.88 500 ILE A N 1
ATOM 3996 C CA . ILE A 1 500 ? 23.622 11.916 -34.563 1.00 90.88 500 ILE A CA 1
ATOM 3997 C C . ILE A 1 500 ? 22.535 12.707 -33.846 1.00 90.88 500 ILE A C 1
ATOM 3999 O O . ILE A 1 500 ? 21.550 12.102 -33.458 1.00 90.88 500 ILE A O 1
ATOM 4003 N N . ASN A 1 501 ? 22.627 14.036 -33.739 1.00 89.25 501 ASN A N 1
ATOM 4004 C CA . ASN A 1 501 ? 21.555 14.835 -33.134 1.00 89.25 501 ASN A CA 1
ATOM 4005 C C . ASN A 1 501 ? 20.221 14.649 -33.868 1.00 89.25 501 ASN A C 1
ATOM 4007 O O . ASN A 1 501 ? 19.203 14.391 -33.232 1.00 89.25 501 ASN A O 1
ATOM 4011 N N . SER A 1 502 ? 20.227 14.713 -35.203 1.00 88.50 502 SER A N 1
ATOM 4012 C CA . SER A 1 502 ? 19.015 14.505 -36.002 1.00 88.50 502 SER A CA 1
ATOM 4013 C C . SER A 1 502 ? 18.443 13.094 -35.838 1.00 88.50 502 SER A C 1
ATOM 4015 O O . SER A 1 502 ? 17.229 12.938 -35.720 1.00 88.50 502 SER A O 1
ATOM 4017 N N . LYS A 1 503 ? 19.294 12.062 -35.818 1.00 89.12 503 LYS A N 1
ATOM 4018 C CA . LYS A 1 503 ? 18.847 10.673 -35.671 1.00 89.12 503 LYS A CA 1
ATOM 4019 C C . LYS A 1 503 ? 18.446 10.317 -34.250 1.00 89.12 503 LYS A C 1
ATOM 4021 O O . LYS A 1 503 ? 17.484 9.576 -34.086 1.00 89.12 503 LYS A O 1
ATOM 4026 N N . SER A 1 504 ? 19.129 10.847 -33.245 1.00 87.50 504 SER A N 1
ATOM 4027 C CA . SER A 1 504 ? 18.742 10.711 -31.844 1.00 87.50 504 SER A CA 1
ATOM 4028 C C . SER A 1 504 ? 17.367 11.318 -31.614 1.00 87.50 504 SER A C 1
ATOM 4030 O O . SER A 1 504 ? 16.514 10.645 -31.049 1.00 87.50 504 SER A O 1
ATOM 4032 N N . ASP A 1 505 ? 17.114 12.531 -32.113 1.00 85.50 505 ASP A N 1
ATOM 4033 C CA . ASP A 1 505 ? 15.804 13.179 -31.991 1.00 85.50 505 ASP A CA 1
ATOM 4034 C C . ASP A 1 505 ? 14.694 12.352 -32.662 1.00 85.50 505 ASP A C 1
ATOM 4036 O O . ASP A 1 505 ? 13.659 12.085 -32.052 1.00 85.50 505 ASP A O 1
ATOM 4040 N N . GLU A 1 506 ? 14.948 11.834 -33.869 1.00 88.94 506 GLU A N 1
ATOM 4041 C CA . GLU A 1 506 ? 14.034 10.913 -34.556 1.00 88.94 506 GLU A CA 1
ATOM 4042 C C . GLU A 1 506 ? 13.774 9.632 -33.739 1.00 88.94 506 GLU A C 1
ATOM 4044 O O . GLU A 1 506 ? 12.634 9.186 -33.634 1.00 88.94 506 GLU A O 1
ATOM 4049 N N . ILE A 1 507 ? 14.814 9.020 -33.161 1.00 88.25 507 ILE A N 1
ATOM 4050 C CA . ILE A 1 507 ? 14.698 7.781 -32.378 1.00 88.25 507 ILE A CA 1
ATOM 4051 C C . ILE A 1 507 ? 13.950 8.025 -31.066 1.00 88.25 507 ILE A C 1
ATOM 4053 O O . ILE A 1 507 ? 13.107 7.207 -30.702 1.00 88.25 507 ILE A O 1
ATOM 4057 N N . PHE A 1 508 ? 14.215 9.132 -30.365 1.00 89.75 508 PHE A N 1
ATOM 4058 C CA . PHE A 1 508 ? 13.568 9.419 -29.086 1.00 89.75 508 PHE A CA 1
ATOM 4059 C C . PHE A 1 508 ? 12.054 9.621 -29.225 1.00 89.75 508 PHE A C 1
ATOM 4061 O O . PHE A 1 508 ? 11.313 9.233 -28.323 1.00 89.75 508 PHE A O 1
ATOM 4068 N N . HIS A 1 509 ? 11.597 10.153 -30.362 1.00 90.00 509 HIS A N 1
ATOM 4069 C CA . HIS A 1 509 ? 10.183 10.428 -30.632 1.00 90.00 509 HIS A CA 1
ATOM 4070 C C . HIS A 1 509 ? 9.447 9.306 -31.378 1.00 90.00 509 HIS A C 1
ATOM 4072 O O . HIS A 1 509 ? 8.237 9.400 -31.586 1.00 90.00 509 HIS A O 1
ATOM 4078 N N . LYS A 1 510 ? 10.136 8.229 -31.769 1.00 89.81 510 LYS A N 1
ATOM 4079 C CA . LYS A 1 510 ? 9.472 7.036 -32.304 1.00 89.81 510 LYS A CA 1
ATOM 4080 C C . LYS A 1 510 ? 8.828 6.225 -31.189 1.00 89.81 510 LYS A C 1
ATOM 4082 O O . LYS A 1 510 ? 9.357 6.111 -30.082 1.00 89.81 510 LYS A O 1
ATOM 4087 N N . LYS A 1 511 ? 7.693 5.608 -31.512 1.00 88.62 511 LYS A N 1
ATOM 4088 C CA . LYS A 1 511 ? 7.020 4.670 -30.611 1.00 88.62 511 LYS A CA 1
ATOM 4089 C C . LYS A 1 511 ? 7.882 3.430 -30.398 1.00 88.62 511 LYS A C 1
ATOM 4091 O O . LYS A 1 511 ? 8.544 2.962 -31.327 1.00 88.62 511 LYS A O 1
ATOM 4096 N N . LEU A 1 512 ? 7.804 2.826 -29.214 1.00 84.12 512 LEU A N 1
ATOM 4097 C CA . LEU A 1 512 ? 8.491 1.563 -28.921 1.00 84.12 512 LEU A CA 1
ATOM 4098 C C . LEU A 1 512 ? 8.148 0.453 -29.929 1.00 84.12 512 LEU A C 1
ATOM 4100 O O . LEU A 1 512 ? 9.034 -0.309 -30.314 1.00 84.12 512 LEU A O 1
ATOM 4104 N N . SER A 1 513 ? 6.904 0.408 -30.411 1.00 81.12 513 SER A N 1
ATOM 4105 C CA . SER A 1 513 ? 6.451 -0.527 -31.456 1.00 81.12 513 SER A CA 1
ATOM 4106 C C . SER A 1 513 ? 7.095 -0.325 -32.830 1.00 81.12 513 SER A C 1
ATOM 4108 O O . SER A 1 513 ? 7.211 -1.269 -33.612 1.00 81.12 513 SER A O 1
ATOM 4110 N N . GLU A 1 514 ? 7.553 0.888 -33.128 1.00 81.94 514 GLU A N 1
ATOM 4111 C CA . GLU A 1 514 ? 8.249 1.215 -34.375 1.00 81.94 514 GLU A CA 1
ATOM 4112 C C . GLU A 1 514 ? 9.758 0.949 -34.270 1.00 81.94 514 GLU A C 1
ATOM 4114 O O . GLU A 1 514 ? 10.407 0.653 -35.276 1.00 81.94 514 GLU A O 1
ATOM 4119 N N . LEU A 1 515 ? 10.315 1.030 -33.055 1.00 81.62 515 LEU A N 1
ATOM 4120 C CA . LEU A 1 515 ? 11.732 0.790 -32.765 1.00 81.62 515 LEU A CA 1
ATOM 4121 C C . LEU A 1 515 ? 12.056 -0.699 -32.603 1.00 81.62 515 LEU A C 1
ATOM 4123 O O . LEU A 1 515 ? 13.065 -1.178 -33.125 1.00 81.62 515 LEU A O 1
ATOM 4127 N N . PHE A 1 516 ? 11.200 -1.441 -31.902 1.00 81.19 516 PHE A N 1
ATOM 4128 C CA . PHE A 1 516 ? 11.392 -2.857 -31.608 1.00 81.19 516 PHE A CA 1
ATOM 4129 C C . PHE A 1 516 ? 10.220 -3.651 -32.172 1.00 81.19 516 PHE A C 1
ATOM 4131 O O . PHE A 1 516 ? 9.075 -3.390 -31.829 1.00 81.19 516 PHE A O 1
ATOM 4138 N N . LYS A 1 517 ? 10.491 -4.652 -33.015 1.00 77.56 517 LYS A N 1
ATOM 4139 C CA . LYS A 1 517 ? 9.469 -5.601 -33.496 1.00 77.56 517 LYS A CA 1
ATOM 4140 C C . LYS A 1 517 ? 9.248 -6.705 -32.456 1.00 77.56 517 LYS A C 1
ATOM 4142 O O . LYS A 1 517 ? 10.223 -7.132 -31.840 1.00 77.56 517 LYS A O 1
ATOM 4147 N N . ASP A 1 518 ? 8.049 -7.275 -32.344 1.00 68.81 518 ASP A N 1
ATOM 4148 C CA . ASP A 1 518 ? 7.724 -8.322 -31.347 1.00 68.81 518 ASP A CA 1
ATOM 4149 C C . ASP A 1 518 ? 8.751 -9.466 -31.269 1.00 68.81 518 ASP A C 1
ATOM 4151 O O . ASP A 1 518 ? 9.226 -9.837 -30.196 1.00 68.81 518 ASP A O 1
ATOM 4155 N N . LYS A 1 519 ? 9.189 -9.987 -32.425 1.00 69.31 519 LYS A N 1
ATOM 4156 C CA . LYS A 1 519 ? 10.213 -11.048 -32.479 1.00 69.31 519 LYS A CA 1
ATOM 4157 C C . LYS A 1 519 ? 11.562 -10.612 -31.890 1.00 69.31 519 LYS A C 1
ATOM 4159 O O . LYS A 1 519 ? 12.280 -11.434 -31.328 1.00 69.31 519 LYS A O 1
ATOM 4164 N N . SER A 1 520 ? 11.913 -9.331 -32.018 1.00 70.06 520 SER A N 1
ATOM 4165 C CA . SER A 1 520 ? 13.133 -8.775 -31.423 1.00 70.06 520 SER A CA 1
ATOM 4166 C C . SER A 1 520 ? 13.002 -8.557 -29.915 1.00 70.06 520 SER A C 1
ATOM 4168 O O . SER A 1 520 ? 13.984 -8.787 -29.212 1.00 70.06 520 SER A O 1
ATOM 4170 N N . VAL A 1 521 ? 11.804 -8.239 -29.409 1.00 75.56 521 VAL A N 1
ATOM 4171 C CA . VAL A 1 521 ? 11.532 -8.079 -27.968 1.00 75.56 521 VAL A CA 1
ATOM 4172 C C . VAL A 1 521 ? 11.784 -9.385 -27.221 1.00 75.56 521 VAL A C 1
ATOM 4174 O O . VAL A 1 521 ? 12.504 -9.382 -26.230 1.00 75.56 521 VAL A O 1
ATOM 4177 N N . PHE A 1 522 ? 11.321 -10.520 -27.751 1.00 71.12 522 PHE A N 1
ATOM 4178 C CA . PHE A 1 522 ? 11.596 -11.831 -27.149 1.00 71.12 522 PHE A CA 1
ATOM 4179 C C . PHE A 1 522 ? 13.103 -12.153 -27.095 1.00 71.12 522 PHE A C 1
ATOM 4181 O O . PHE A 1 522 ? 13.622 -12.630 -26.087 1.00 71.12 522 PHE A O 1
ATOM 4188 N N . SER A 1 523 ? 13.845 -11.838 -28.164 1.00 73.75 523 SER A N 1
ATOM 4189 C CA . SER A 1 523 ? 15.298 -12.064 -28.204 1.00 73.75 523 SER A CA 1
ATOM 4190 C C . SER A 1 523 ? 16.085 -11.144 -27.260 1.00 73.75 523 SER A C 1
ATOM 4192 O O . SER A 1 523 ? 17.089 -11.565 -26.682 1.00 73.75 523 SER A O 1
ATOM 4194 N N . LEU A 1 524 ? 15.633 -9.896 -27.099 1.00 75.25 524 LEU A N 1
ATOM 4195 C CA . LEU A 1 524 ? 16.209 -8.921 -26.176 1.00 75.25 524 LEU A CA 1
ATOM 4196 C C . LEU A 1 524 ? 15.894 -9.293 -24.734 1.00 75.25 524 LEU A C 1
ATOM 4198 O O . LEU A 1 524 ? 16.787 -9.216 -23.900 1.00 75.25 524 LEU A O 1
ATOM 4202 N N . SER A 1 525 ? 14.676 -9.761 -24.474 1.00 75.12 525 SER A N 1
ATOM 4203 C CA . SER A 1 525 ? 14.254 -10.247 -23.168 1.00 75.12 525 SER A CA 1
ATOM 4204 C C . SER A 1 525 ? 15.136 -11.400 -22.697 1.00 75.12 525 SER A C 1
ATOM 4206 O O . SER A 1 525 ? 15.737 -11.297 -21.639 1.00 75.12 525 SER A O 1
ATOM 4208 N N . ASN A 1 526 ? 15.376 -12.416 -23.533 1.00 74.25 526 ASN A N 1
ATOM 4209 C CA . ASN A 1 526 ? 16.293 -13.509 -23.181 1.00 74.25 526 ASN A CA 1
ATOM 4210 C C . ASN A 1 526 ? 17.715 -13.025 -22.854 1.00 74.25 526 ASN A C 1
ATOM 4212 O O . ASN A 1 526 ? 18.328 -13.471 -21.883 1.00 74.25 526 ASN A O 1
ATOM 4216 N N . LYS A 1 527 ? 18.256 -12.096 -23.652 1.00 80.31 527 LYS A N 1
ATOM 4217 C CA . LYS A 1 527 ? 19.574 -11.500 -23.377 1.00 80.31 527 LYS A CA 1
ATOM 4218 C C . LYS A 1 527 ? 19.566 -10.679 -22.089 1.00 80.31 527 LYS A C 1
ATOM 4220 O O . LYS A 1 527 ? 20.550 -10.711 -21.354 1.00 80.31 527 LYS A O 1
ATOM 4225 N N . PHE A 1 528 ? 18.475 -9.968 -21.820 1.00 78.69 528 PHE A N 1
ATOM 4226 C CA . PHE A 1 528 ? 18.281 -9.197 -20.603 1.00 78.69 528 PHE A CA 1
ATOM 4227 C C . PHE A 1 528 ? 18.186 -10.106 -19.382 1.00 78.69 528 PHE A C 1
ATOM 4229 O O . PHE A 1 528 ? 18.880 -9.832 -18.415 1.00 78.69 528 PHE A O 1
ATOM 4236 N N . SER A 1 529 ? 17.443 -11.214 -19.433 1.00 76.44 529 SER A N 1
ATOM 4237 C CA . SER A 1 529 ? 17.372 -12.195 -18.342 1.00 76.44 529 SER A CA 1
ATOM 4238 C C . SER A 1 529 ? 18.760 -12.731 -17.997 1.00 76.44 529 SER A C 1
ATOM 4240 O O . SER A 1 529 ? 19.162 -12.706 -16.837 1.00 76.44 529 SER A O 1
ATOM 4242 N N . ILE A 1 530 ? 19.550 -13.117 -19.008 1.00 78.88 530 ILE A N 1
ATOM 4243 C CA . ILE A 1 530 ? 20.933 -13.588 -18.813 1.00 78.88 530 ILE A CA 1
ATOM 4244 C C . ILE A 1 530 ? 21.809 -12.487 -18.199 1.00 78.88 530 ILE A C 1
ATOM 4246 O O . ILE A 1 530 ? 22.566 -12.736 -17.261 1.00 78.88 530 ILE A O 1
ATOM 4250 N N . TRP A 1 531 ? 21.729 -11.263 -18.723 1.00 80.88 531 TRP A N 1
ATOM 4251 C CA . TRP A 1 531 ? 22.515 -10.133 -18.231 1.00 80.88 531 TRP A CA 1
ATOM 4252 C C . TRP A 1 531 ? 22.128 -9.725 -16.804 1.00 80.88 531 TRP A C 1
ATOM 4254 O O . TRP A 1 531 ? 23.012 -9.577 -15.962 1.00 80.88 531 TRP A O 1
ATOM 4264 N N . ALA A 1 532 ? 20.832 -9.586 -16.525 1.00 75.06 532 ALA A N 1
ATOM 4265 C CA . ALA A 1 532 ? 20.280 -9.205 -15.231 1.00 75.06 532 ALA A CA 1
ATOM 4266 C C . ALA A 1 532 ? 20.633 -10.249 -14.173 1.00 75.06 532 ALA A C 1
ATOM 4268 O O . ALA A 1 532 ? 21.146 -9.893 -13.116 1.00 75.06 532 ALA A O 1
ATOM 4269 N N . ASN A 1 533 ? 20.473 -11.534 -14.491 1.00 76.69 533 ASN A N 1
ATOM 4270 C CA . ASN A 1 533 ? 20.867 -12.621 -13.607 1.00 76.69 533 ASN A CA 1
ATOM 4271 C C . ASN A 1 533 ? 22.380 -12.596 -13.311 1.00 76.69 533 ASN A C 1
ATOM 4273 O O . ASN A 1 533 ? 22.793 -12.613 -12.152 1.00 76.69 533 ASN A O 1
ATOM 4277 N N . ASN A 1 534 ? 23.224 -12.438 -14.338 1.00 81.69 534 ASN A N 1
ATOM 4278 C CA . ASN A 1 534 ? 24.673 -12.315 -14.147 1.00 81.69 534 ASN A CA 1
ATOM 4279 C C . ASN A 1 534 ? 25.055 -11.100 -13.285 1.00 81.69 534 ASN A C 1
ATOM 4281 O O . ASN A 1 534 ? 25.960 -11.198 -12.457 1.00 81.69 534 ASN A O 1
ATOM 4285 N N . LEU A 1 535 ? 24.381 -9.960 -13.455 1.00 80.06 535 LEU A N 1
ATOM 4286 C CA . LEU A 1 535 ? 24.611 -8.758 -12.653 1.00 80.06 535 LEU A CA 1
ATOM 4287 C C . LEU A 1 535 ? 24.182 -8.921 -11.198 1.00 80.06 535 LEU A C 1
ATOM 4289 O O . LEU A 1 535 ? 24.938 -8.527 -10.308 1.00 80.06 535 LEU A O 1
ATOM 4293 N N . LEU A 1 536 ? 22.994 -9.483 -10.966 1.00 79.12 536 LEU A N 1
ATOM 4294 C CA . LEU A 1 536 ? 22.455 -9.736 -9.631 1.00 79.12 536 LEU A CA 1
ATOM 4295 C C . LEU A 1 536 ? 23.328 -10.748 -8.885 1.00 79.12 536 LEU A C 1
ATOM 4297 O O . LEU A 1 536 ? 23.717 -10.494 -7.752 1.00 79.12 536 LEU A O 1
ATOM 4301 N N . ARG A 1 537 ? 23.753 -11.836 -9.543 1.00 79.31 537 ARG A N 1
ATOM 4302 C CA . ARG A 1 537 ? 24.687 -12.815 -8.961 1.00 79.31 537 ARG A CA 1
ATOM 4303 C C . ARG A 1 537 ? 26.057 -12.209 -8.666 1.00 79.31 537 ARG A C 1
ATOM 4305 O O . ARG A 1 537 ? 26.584 -12.401 -7.575 1.00 79.31 537 ARG A O 1
ATOM 4312 N N . LYS A 1 538 ? 26.641 -11.466 -9.614 1.00 84.00 538 LYS A N 1
ATOM 4313 C CA . LYS A 1 538 ? 27.984 -10.878 -9.463 1.00 84.00 538 LYS A CA 1
ATOM 4314 C C . LYS A 1 538 ? 28.058 -9.860 -8.326 1.00 84.00 538 LYS A C 1
ATOM 4316 O O . LYS A 1 538 ? 29.092 -9.760 -7.678 1.00 84.00 538 LYS A O 1
ATOM 4321 N N . ASN A 1 539 ? 26.987 -9.102 -8.107 1.00 80.62 539 ASN A N 1
ATOM 4322 C CA . ASN A 1 539 ? 26.930 -8.062 -7.081 1.00 80.62 539 ASN A CA 1
ATOM 4323 C C . ASN A 1 539 ? 26.055 -8.464 -5.892 1.00 80.62 539 ASN A C 1
ATOM 4325 O O . ASN A 1 539 ? 25.612 -7.583 -5.157 1.00 80.62 539 ASN A O 1
ATOM 4329 N N . LYS A 1 540 ? 25.793 -9.764 -5.710 1.00 78.19 540 LYS A N 1
ATOM 4330 C CA . LYS A 1 540 ? 24.879 -10.274 -4.687 1.00 78.19 540 LYS A CA 1
ATOM 4331 C C . LYS A 1 540 ? 25.202 -9.706 -3.314 1.00 78.19 540 LYS A C 1
ATOM 4333 O O . LYS A 1 540 ? 24.330 -9.108 -2.705 1.00 78.19 540 LYS A O 1
ATOM 4338 N N . ASP A 1 541 ? 26.451 -9.811 -2.871 1.00 77.44 541 ASP A N 1
ATOM 4339 C CA . ASP A 1 541 ? 26.839 -9.347 -1.536 1.00 77.44 541 ASP A CA 1
ATOM 4340 C C . ASP A 1 541 ? 26.609 -7.834 -1.381 1.00 77.44 541 ASP A C 1
ATOM 4342 O O . ASP A 1 541 ? 25.976 -7.392 -0.429 1.00 77.44 541 ASP A O 1
ATOM 4346 N N . THR A 1 542 ? 27.008 -7.036 -2.377 1.00 80.06 542 THR A N 1
ATOM 4347 C CA . THR A 1 542 ? 26.846 -5.572 -2.364 1.00 80.06 542 THR A CA 1
ATOM 4348 C C . THR A 1 542 ? 25.382 -5.125 -2.430 1.00 80.06 542 THR A C 1
ATOM 4350 O O . THR A 1 542 ? 25.000 -4.134 -1.805 1.00 80.06 542 THR A O 1
ATOM 4353 N N . TYR A 1 543 ? 24.553 -5.801 -3.227 1.00 76.88 543 TYR A N 1
ATOM 4354 C CA . TYR A 1 543 ? 23.140 -5.461 -3.386 1.00 76.88 543 TYR A CA 1
ATOM 4355 C C . TYR A 1 543 ? 22.296 -5.979 -2.229 1.00 76.88 543 TYR A C 1
ATOM 4357 O O . TYR A 1 543 ? 21.427 -5.239 -1.777 1.00 76.88 543 TYR A O 1
ATOM 4365 N N . SER A 1 544 ? 22.575 -7.179 -1.718 1.00 70.62 544 SER A N 1
ATOM 4366 C CA . SER A 1 544 ? 21.962 -7.698 -0.497 1.00 70.62 544 SER A CA 1
ATOM 4367 C C . SER A 1 544 ? 22.254 -6.788 0.688 1.00 70.62 544 SER A C 1
ATOM 4369 O O . SER A 1 544 ? 21.321 -6.446 1.399 1.00 70.62 544 SER A O 1
ATOM 4371 N N . GLU A 1 545 ? 23.492 -6.315 0.858 1.00 75.81 545 GLU A N 1
ATOM 4372 C CA . GLU A 1 545 ? 23.870 -5.419 1.961 1.00 75.81 545 GLU A CA 1
ATOM 4373 C C . GLU A 1 545 ? 23.164 -4.052 1.866 1.00 75.81 545 GLU A C 1
ATOM 4375 O O . GLU A 1 545 ? 22.620 -3.559 2.851 1.00 75.81 545 GLU A O 1
ATOM 4380 N N . LYS A 1 546 ? 23.056 -3.471 0.661 1.00 77.00 546 LYS A N 1
ATOM 4381 C CA . LYS A 1 546 ? 22.277 -2.235 0.438 1.00 77.00 546 LYS A CA 1
ATOM 4382 C C . LYS A 1 546 ? 20.774 -2.422 0.621 1.00 77.00 546 LYS A C 1
ATOM 4384 O O . LYS A 1 546 ? 20.113 -1.548 1.177 1.00 77.00 546 LYS A O 1
ATOM 4389 N N . LEU A 1 547 ? 20.213 -3.527 0.130 1.00 71.25 547 LEU A N 1
ATOM 4390 C CA . LEU A 1 547 ? 18.808 -3.871 0.355 1.00 71.25 547 LEU A CA 1
ATOM 4391 C C . LEU A 1 547 ? 18.544 -4.088 1.839 1.00 71.25 547 LEU A C 1
ATOM 4393 O O . LEU A 1 547 ? 17.522 -3.634 2.344 1.00 71.25 547 LEU A O 1
ATOM 4397 N N . GLU A 1 548 ? 19.476 -4.727 2.535 1.00 70.88 548 GLU A N 1
ATOM 4398 C CA . GLU A 1 548 ? 19.441 -4.923 3.973 1.00 70.88 548 GLU A CA 1
ATOM 4399 C C . GLU A 1 548 ? 19.447 -3.594 4.718 1.00 70.88 548 GLU A C 1
ATOM 4401 O O . GLU A 1 548 ? 18.562 -3.372 5.537 1.00 70.88 548 GLU A O 1
ATOM 4406 N N . GLU A 1 549 ? 20.329 -2.662 4.366 1.00 75.88 549 GLU A N 1
ATOM 4407 C CA . GLU A 1 549 ? 20.365 -1.324 4.958 1.00 75.88 549 GLU A CA 1
ATOM 4408 C C . GLU A 1 549 ? 19.056 -0.546 4.721 1.00 75.88 549 GLU A C 1
ATOM 4410 O O . GLU A 1 549 ? 18.457 -0.016 5.665 1.00 75.88 549 GLU A O 1
ATOM 4415 N N . VAL A 1 550 ? 18.558 -0.523 3.478 1.00 75.00 550 VAL A N 1
ATOM 4416 C CA . VAL A 1 550 ? 17.314 0.176 3.115 1.00 75.00 550 VAL A CA 1
ATOM 4417 C C . VAL A 1 550 ? 16.114 -0.439 3.834 1.00 75.00 550 VAL A C 1
ATOM 4419 O O . VAL A 1 550 ? 15.321 0.286 4.441 1.00 75.00 550 VAL A O 1
ATOM 4422 N N . ILE A 1 551 ? 15.977 -1.764 3.813 1.00 70.06 551 ILE A N 1
ATOM 4423 C CA . ILE A 1 551 ? 14.849 -2.459 4.436 1.00 70.06 551 ILE A CA 1
ATOM 4424 C C . ILE A 1 551 ? 14.946 -2.374 5.959 1.00 70.06 551 ILE A C 1
ATOM 4426 O O . ILE A 1 551 ? 13.933 -2.073 6.579 1.00 70.06 551 ILE A O 1
ATOM 4430 N N . LEU A 1 552 ? 16.123 -2.528 6.577 1.00 71.38 552 LEU A N 1
ATOM 4431 C CA . LEU A 1 552 ? 16.307 -2.314 8.020 1.00 71.38 552 LEU A CA 1
ATOM 4432 C C . LEU A 1 552 ? 15.897 -0.897 8.420 1.00 71.38 552 LEU A C 1
ATOM 4434 O O . LEU A 1 552 ? 15.182 -0.724 9.405 1.00 71.38 552 LEU A O 1
ATOM 4438 N N . SER A 1 553 ? 16.291 0.119 7.649 1.00 73.25 553 SER A N 1
ATOM 4439 C CA . SER A 1 553 ? 15.913 1.508 7.929 1.00 73.25 553 SER A CA 1
ATOM 4440 C C . SER A 1 553 ? 14.398 1.744 7.853 1.00 73.25 553 SER A C 1
ATOM 4442 O O . SER A 1 553 ? 13.870 2.577 8.592 1.00 73.25 553 SER A O 1
ATOM 4444 N N . ASN A 1 554 ? 13.694 0.994 6.999 1.00 69.62 554 ASN A N 1
ATOM 4445 C CA . ASN A 1 554 ? 12.242 1.062 6.854 1.00 69.62 554 ASN A CA 1
ATOM 4446 C C . ASN A 1 554 ? 11.519 0.221 7.914 1.00 69.62 554 ASN A C 1
ATOM 4448 O O . ASN A 1 554 ? 10.566 0.703 8.515 1.00 69.62 554 ASN A O 1
ATOM 4452 N N . VAL A 1 555 ? 12.004 -0.984 8.225 1.00 69.88 555 VAL A N 1
ATOM 4453 C CA . VAL A 1 555 ? 11.481 -1.852 9.295 1.00 69.88 555 VAL A CA 1
ATOM 4454 C C . VAL A 1 555 ? 11.564 -1.154 10.652 1.00 69.88 555 VAL A C 1
ATOM 4456 O O . VAL A 1 555 ? 10.615 -1.226 11.426 1.00 69.88 555 VAL A O 1
ATOM 4459 N N . LYS A 1 556 ? 12.638 -0.395 10.911 1.00 69.38 556 LYS A N 1
ATOM 4460 C CA . LYS A 1 556 ? 12.788 0.442 12.116 1.00 69.38 556 LYS A CA 1
ATOM 4461 C C . LYS A 1 556 ? 11.728 1.542 12.249 1.00 69.38 556 LYS A C 1
ATOM 4463 O O . LYS A 1 556 ? 11.522 2.043 13.345 1.00 69.38 556 LYS A O 1
ATOM 4468 N N . LYS A 1 557 ? 11.081 1.946 11.151 1.00 69.56 557 LYS A N 1
ATOM 4469 C CA . LYS A 1 557 ? 10.045 2.995 11.133 1.00 69.56 557 LYS A CA 1
ATOM 4470 C C . LYS A 1 557 ? 8.625 2.431 11.142 1.00 69.56 557 LYS A C 1
ATOM 4472 O O . LYS A 1 557 ? 7.684 3.198 11.326 1.00 69.56 557 LYS A O 1
ATOM 4477 N N . LEU A 1 558 ? 8.460 1.130 10.901 1.00 71.06 558 LEU A N 1
ATOM 4478 C CA . LEU A 1 558 ? 7.152 0.496 10.800 1.00 71.06 558 LEU A CA 1
ATOM 4479 C C . LEU A 1 558 ? 6.643 0.093 12.180 1.00 71.06 558 LEU A C 1
ATOM 4481 O O . LEU A 1 558 ? 7.252 -0.719 12.880 1.00 71.06 558 LEU A O 1
ATOM 4485 N N . LYS A 1 559 ? 5.473 0.622 12.526 1.00 69.88 559 LYS A N 1
ATOM 4486 C CA . LYS A 1 559 ? 4.714 0.192 13.693 1.00 69.88 559 LYS A CA 1
ATOM 4487 C C . LYS A 1 559 ? 3.810 -0.961 13.312 1.00 69.88 559 LYS A C 1
ATOM 4489 O O . LYS A 1 559 ? 3.204 -0.973 12.242 1.00 69.88 559 LYS A O 1
ATOM 4494 N N . ILE A 1 560 ? 3.678 -1.926 14.210 1.00 67.56 560 ILE A N 1
ATOM 4495 C CA . ILE A 1 560 ? 2.845 -3.106 13.960 1.00 67.56 560 ILE A CA 1
ATOM 4496 C C . ILE A 1 560 ? 1.363 -2.725 13.827 1.00 67.56 560 ILE A C 1
ATOM 4498 O O . ILE A 1 560 ? 0.653 -3.325 13.022 1.00 67.56 560 ILE A O 1
ATOM 4502 N N . GLY A 1 561 ? 0.909 -1.693 14.550 1.00 61.41 561 GLY A N 1
ATOM 4503 C CA . GLY A 1 561 ? -0.455 -1.162 14.428 1.00 61.41 561 GLY A CA 1
ATOM 4504 C C . GLY A 1 561 ? -0.813 -0.710 13.008 1.00 61.41 561 GLY A C 1
ATOM 4505 O O . GLY A 1 561 ? -1.893 -1.032 12.521 1.00 61.41 561 GLY A O 1
ATOM 4506 N N . ASP A 1 562 ? 0.123 -0.064 12.305 1.00 66.38 562 ASP A N 1
ATOM 4507 C CA . ASP A 1 562 ? -0.095 0.441 10.941 1.00 66.38 562 ASP A CA 1
ATOM 4508 C C . ASP A 1 562 ? -0.163 -0.689 9.897 1.00 66.38 562 ASP A C 1
ATOM 4510 O O . ASP A 1 562 ? -0.758 -0.532 8.834 1.00 66.38 562 ASP A O 1
ATOM 4514 N N . ILE A 1 563 ? 0.442 -1.844 10.194 1.00 62.66 563 ILE A N 1
ATOM 4515 C CA . ILE A 1 563 ? 0.401 -3.029 9.329 1.00 62.66 563 ILE A CA 1
ATOM 4516 C C . ILE A 1 563 ? -0.906 -3.796 9.547 1.00 62.66 563 ILE A C 1
ATOM 4518 O O . ILE A 1 563 ? -1.543 -4.224 8.586 1.00 62.66 563 ILE A O 1
ATOM 4522 N N . LEU A 1 564 ? -1.316 -3.968 10.806 1.00 57.38 564 LEU A N 1
ATOM 4523 C CA . LEU A 1 564 ? -2.498 -4.751 11.168 1.00 57.38 564 LEU A CA 1
ATOM 4524 C C . LEU A 1 564 ? -3.815 -4.074 10.788 1.00 57.38 564 LEU A C 1
ATOM 4526 O O . LEU A 1 564 ? -4.779 -4.776 10.515 1.00 57.38 564 LEU A O 1
ATOM 4530 N N . SER A 1 565 ? -3.861 -2.745 10.706 1.00 57.34 565 SER A N 1
ATOM 4531 C CA . SER A 1 565 ? -5.055 -2.017 10.252 1.00 57.34 565 SER A CA 1
ATOM 4532 C C . SER A 1 565 ? -5.471 -2.359 8.812 1.00 57.34 565 SER A C 1
ATOM 4534 O O . SER A 1 565 ? -6.643 -2.223 8.470 1.00 57.34 565 SER A O 1
ATOM 4536 N N . ASN A 1 566 ? -4.541 -2.859 7.988 1.00 53.03 566 ASN A N 1
ATOM 4537 C CA . ASN A 1 566 ? -4.790 -3.255 6.598 1.00 53.03 566 ASN A CA 1
ATOM 4538 C C . ASN A 1 566 ? -5.215 -4.721 6.431 1.00 53.03 566 ASN A C 1
ATOM 4540 O O . ASN A 1 566 ? -5.638 -5.116 5.346 1.00 53.03 566 ASN A O 1
ATOM 4544 N N . TYR A 1 567 ? -5.109 -5.532 7.484 1.00 52.97 567 TYR A N 1
ATOM 4545 C CA . TYR A 1 567 ? -5.504 -6.933 7.456 1.00 52.97 567 TYR A CA 1
ATOM 4546 C C . TYR A 1 567 ? -6.596 -7.153 8.501 1.00 52.97 567 TYR A C 1
ATOM 4548 O O . TYR A 1 567 ? -6.346 -7.102 9.700 1.00 52.97 567 TYR A O 1
ATOM 4556 N N . ASN A 1 568 ? -7.819 -7.442 8.050 1.00 45.22 568 ASN A N 1
ATOM 4557 C CA . ASN A 1 568 ? -8.895 -7.927 8.918 1.00 45.22 568 ASN A CA 1
ATOM 4558 C C . ASN A 1 568 ? -8.520 -9.326 9.439 1.00 45.22 568 ASN A C 1
ATOM 4560 O O . ASN A 1 568 ? -8.944 -10.339 8.885 1.00 45.22 568 ASN A O 1
ATOM 4564 N N . VAL A 1 569 ? -7.648 -9.410 10.447 1.00 52.16 569 VAL A N 1
ATOM 4565 C CA . VAL A 1 569 ? -7.151 -10.698 10.939 1.00 52.16 569 VAL A CA 1
ATOM 4566 C C . VAL A 1 569 ? -8.108 -11.292 11.974 1.00 52.16 569 VAL A C 1
ATOM 4568 O O . VAL A 1 569 ? -8.533 -10.635 12.924 1.00 52.16 569 VAL A O 1
ATOM 4571 N N . ASN A 1 570 ? -8.310 -12.601 11.831 1.00 58.75 570 ASN A N 1
ATOM 4572 C CA . ASN A 1 570 ? -8.966 -13.593 12.696 1.00 58.75 570 ASN A CA 1
ATOM 4573 C C . ASN A 1 570 ? -8.543 -13.581 14.197 1.00 58.75 570 ASN A C 1
ATOM 4575 O O . ASN A 1 570 ? -9.007 -14.381 15.004 1.00 58.75 570 ASN A O 1
ATOM 4579 N N . ILE A 1 571 ? -7.637 -12.682 14.601 1.00 59.81 571 ILE A N 1
ATOM 4580 C CA . ILE A 1 571 ? -7.198 -12.504 15.995 1.00 59.81 571 ILE A CA 1
ATOM 4581 C C . ILE A 1 571 ? -8.331 -11.917 16.845 1.00 59.81 571 ILE A C 1
ATOM 4583 O O . ILE A 1 571 ? -8.483 -12.305 18.001 1.00 59.81 571 ILE A O 1
ATOM 4587 N N . LEU A 1 572 ? -9.137 -11.010 16.279 1.00 67.25 572 LEU A N 1
ATOM 4588 C CA . LEU A 1 572 ? -10.294 -10.434 16.972 1.00 67.25 572 LEU A CA 1
ATOM 4589 C C . LEU A 1 572 ? -11.290 -11.528 17.365 1.00 67.25 572 LEU A C 1
ATOM 4591 O O . LEU A 1 572 ? -11.639 -11.648 18.536 1.00 67.25 572 LEU A O 1
ATOM 4595 N N . GLU A 1 573 ? -11.667 -12.368 16.402 1.00 69.25 573 GLU A N 1
ATOM 4596 C CA . GLU A 1 573 ? -12.599 -13.479 16.604 1.00 69.25 573 GLU A CA 1
ATOM 4597 C C . GLU A 1 573 ? -12.050 -14.493 17.620 1.00 69.25 573 GLU A C 1
ATOM 4599 O O . GLU A 1 573 ? -12.755 -14.874 18.551 1.00 69.25 573 GLU A O 1
ATOM 4604 N N . TYR A 1 574 ? -10.750 -14.809 17.555 1.00 66.62 574 TYR A N 1
ATOM 4605 C CA . TYR A 1 574 ? -10.084 -15.659 18.548 1.00 66.62 574 TYR A CA 1
ATOM 4606 C C . TYR A 1 574 ? -10.142 -15.094 19.980 1.00 66.62 574 TYR A C 1
ATOM 4608 O O . TYR A 1 574 ? -10.403 -15.834 20.930 1.00 66.62 574 TYR A O 1
ATOM 4616 N N . ILE A 1 575 ? -9.907 -13.788 20.162 1.00 67.50 575 ILE A N 1
ATOM 4617 C CA . ILE A 1 575 ? -9.982 -13.141 21.483 1.00 67.50 575 ILE A CA 1
ATOM 4618 C C . ILE A 1 575 ? -11.426 -13.134 21.997 1.00 67.50 575 ILE A C 1
ATOM 4620 O O . ILE A 1 575 ? -11.656 -13.385 23.184 1.00 67.50 575 ILE A O 1
ATOM 4624 N N . VAL A 1 576 ? -12.394 -12.862 21.122 1.00 75.75 576 VAL A N 1
ATOM 4625 C CA . VAL A 1 576 ? -13.825 -12.862 21.450 1.00 75.75 576 VAL A CA 1
ATOM 4626 C C . VAL A 1 576 ? -14.278 -14.256 21.883 1.00 75.75 576 VAL A C 1
ATOM 4628 O O . VAL A 1 576 ? -14.866 -14.396 22.956 1.00 75.75 576 VAL A O 1
ATOM 4631 N N . ASP A 1 577 ? -13.946 -15.291 21.114 1.00 76.75 577 ASP A N 1
ATOM 4632 C CA . ASP A 1 577 ? -14.320 -16.675 21.411 1.00 76.75 577 ASP A CA 1
ATOM 4633 C C . ASP A 1 577 ? -13.709 -17.169 22.722 1.00 76.75 577 ASP A C 1
ATOM 4635 O O . ASP A 1 577 ? -14.421 -17.720 23.566 1.00 76.75 577 ASP A O 1
ATOM 4639 N N . ASN A 1 578 ? -12.421 -16.902 22.951 1.00 70.94 578 ASN A N 1
ATOM 4640 C CA . ASN A 1 578 ? -11.784 -17.252 24.219 1.00 70.94 578 ASN A CA 1
ATOM 4641 C C . ASN A 1 578 ? -12.379 -16.478 25.400 1.00 70.94 578 ASN A C 1
ATOM 4643 O O . ASN A 1 578 ? -12.539 -17.043 26.479 1.00 70.94 578 ASN A O 1
ATOM 4647 N N . SER A 1 579 ? -12.765 -15.215 25.214 1.00 73.38 579 SER A N 1
ATOM 4648 C CA . SER A 1 579 ? -13.431 -14.438 26.267 1.00 73.38 579 SER A CA 1
ATOM 4649 C C . SER A 1 579 ? -14.792 -15.033 26.638 1.00 73.38 579 SER A C 1
ATOM 4651 O O . SER A 1 579 ? -15.121 -15.132 27.822 1.00 73.38 579 SER A O 1
ATOM 4653 N N . VAL A 1 580 ? -15.557 -15.491 25.642 1.00 80.50 580 VAL A N 1
ATOM 4654 C CA . VAL A 1 580 ? -16.817 -16.219 25.853 1.00 80.50 580 VAL A CA 1
ATOM 4655 C C . VAL A 1 580 ? -16.564 -17.563 26.542 1.00 80.50 580 VAL A C 1
ATOM 4657 O O . VAL A 1 580 ? -17.295 -17.914 27.466 1.00 80.50 580 VAL A O 1
ATOM 4660 N N . SER A 1 581 ? -15.506 -18.288 26.171 1.00 77.56 581 SER A N 1
ATOM 4661 C CA . SER A 1 581 ? -15.119 -19.539 26.841 1.00 77.56 581 SER A CA 1
ATOM 4662 C C . SER A 1 581 ? -14.799 -19.322 28.323 1.00 77.56 581 SER A C 1
ATOM 4664 O O . SER A 1 581 ? -15.319 -20.030 29.180 1.00 77.56 581 SER A O 1
ATOM 4666 N N . ILE A 1 582 ? -14.026 -18.284 28.654 1.00 71.12 582 ILE A N 1
ATOM 4667 C CA . ILE A 1 582 ? -13.699 -17.927 30.044 1.00 71.12 582 ILE A CA 1
ATOM 4668 C C . ILE A 1 582 ? -14.962 -17.561 30.830 1.00 71.12 582 ILE A C 1
ATOM 4670 O O . ILE A 1 582 ? -15.103 -17.927 32.000 1.00 71.12 582 ILE A O 1
ATOM 4674 N N . TYR A 1 583 ? -15.886 -16.831 30.202 1.00 79.44 583 TYR A N 1
ATOM 4675 C CA . TYR A 1 583 ? -17.180 -16.537 30.805 1.00 79.44 583 TYR A CA 1
ATOM 4676 C C . TYR A 1 583 ? -17.948 -17.828 31.112 1.00 79.44 583 TYR A C 1
ATOM 4678 O O . TYR A 1 583 ? -18.397 -18.001 32.246 1.00 79.44 583 TYR A O 1
ATOM 4686 N N . ARG A 1 584 ? -18.021 -18.767 30.160 1.00 82.31 584 ARG A N 1
ATOM 4687 C CA . ARG A 1 584 ? -18.657 -20.079 30.357 1.00 82.31 584 ARG A CA 1
ATOM 4688 C C . ARG A 1 584 ? -18.008 -20.874 31.482 1.00 82.31 584 ARG A C 1
ATOM 4690 O O . ARG A 1 584 ? -18.722 -21.381 32.338 1.00 82.31 584 ARG A O 1
ATOM 4697 N N . GLU A 1 585 ? -16.681 -20.918 31.554 1.00 80.25 585 GLU A N 1
ATOM 4698 C CA . GLU A 1 585 ? -15.965 -21.583 32.650 1.00 80.25 585 GLU A CA 1
ATOM 4699 C C . GLU A 1 585 ? -16.283 -20.960 34.013 1.00 80.25 585 GLU A C 1
ATOM 4701 O O . GLU A 1 585 ? -16.488 -21.667 35.002 1.00 80.25 585 GLU A O 1
ATOM 4706 N N . ALA A 1 586 ? -16.340 -19.627 34.088 1.00 77.19 586 ALA A N 1
ATOM 4707 C CA . ALA A 1 586 ? -16.711 -18.933 35.313 1.00 77.19 586 ALA A CA 1
ATOM 4708 C C . ALA A 1 586 ? -18.162 -19.248 35.707 1.00 77.19 586 ALA A C 1
ATOM 4710 O O . ALA A 1 586 ? -18.429 -19.554 36.871 1.00 77.19 586 ALA A O 1
ATOM 4711 N N . VAL A 1 587 ? -19.085 -19.225 34.745 1.00 84.12 587 VAL A N 1
ATOM 4712 C CA . VAL A 1 587 ? -20.481 -19.626 34.943 1.00 84.12 587 VAL A CA 1
ATOM 4713 C C . VAL A 1 587 ? -20.544 -21.064 35.452 1.00 84.12 587 VAL A C 1
ATOM 4715 O O . VAL A 1 587 ? -21.147 -21.304 36.493 1.00 84.12 587 VAL A O 1
ATOM 4718 N N . ASP A 1 588 ? -19.862 -22.007 34.809 1.00 84.31 588 ASP A N 1
ATOM 4719 C CA . ASP A 1 588 ? -19.856 -23.417 35.202 1.00 84.31 588 ASP A CA 1
ATOM 4720 C C . ASP A 1 588 ? -19.271 -23.649 36.591 1.00 84.31 588 ASP A C 1
ATOM 4722 O O . ASP A 1 588 ? -19.790 -24.463 37.360 1.00 84.31 588 ASP A O 1
ATOM 4726 N N . LYS A 1 589 ? -18.234 -22.891 36.952 1.00 83.62 589 LYS A N 1
ATOM 4727 C CA . LYS A 1 589 ? -17.631 -22.941 38.281 1.00 83.62 589 LYS A CA 1
ATOM 4728 C C . LYS A 1 589 ? -18.590 -22.465 39.368 1.00 83.62 589 LYS A C 1
ATOM 4730 O O . LYS A 1 589 ? -18.626 -23.053 40.449 1.00 83.62 589 LYS A O 1
ATOM 4735 N N . TYR A 1 590 ? -19.337 -21.391 39.113 1.00 82.00 590 TYR A N 1
ATOM 4736 C CA . TYR A 1 590 ? -20.152 -20.739 40.139 1.00 82.00 590 TYR A CA 1
ATOM 4737 C C . TYR A 1 590 ? -21.638 -21.112 40.093 1.00 82.00 590 TYR A C 1
ATOM 4739 O O . TYR A 1 590 ? -22.323 -20.893 41.087 1.00 82.00 590 TYR A O 1
ATOM 4747 N N . LYS A 1 591 ? -22.152 -21.744 39.029 1.00 84.69 591 LYS A N 1
ATOM 4748 C CA . LYS A 1 591 ? -23.588 -22.064 38.869 1.00 84.69 591 LYS A CA 1
ATOM 4749 C C . LYS A 1 591 ? -24.176 -22.882 40.023 1.00 84.69 591 LYS A C 1
ATOM 4751 O O . LYS A 1 591 ? -25.351 -22.743 40.347 1.00 84.69 591 LYS A O 1
ATOM 4756 N N . ASN A 1 592 ? -23.345 -23.703 40.667 1.00 86.75 592 ASN A N 1
ATOM 4757 C CA . ASN A 1 592 ? -23.737 -24.568 41.781 1.00 86.75 592 ASN A CA 1
ATOM 4758 C C . ASN A 1 592 ? -23.572 -23.926 43.168 1.00 86.75 592 ASN A C 1
ATOM 4760 O O . ASN A 1 592 ? -23.894 -24.570 44.166 1.00 86.75 592 ASN A O 1
ATOM 4764 N N . TYR A 1 593 ? -23.066 -22.692 43.253 1.00 84.06 593 TYR A N 1
ATOM 4765 C CA . TYR A 1 593 ? -22.957 -21.983 44.525 1.00 84.06 593 TYR A CA 1
ATOM 4766 C C . TYR A 1 593 ? -24.346 -21.626 45.048 1.00 84.06 593 TYR A C 1
ATOM 4768 O O . TYR A 1 593 ? -25.259 -21.321 44.281 1.00 84.06 593 TYR A O 1
ATOM 4776 N N . GLN A 1 594 ? -24.500 -21.640 46.369 1.00 83.94 594 GLN A N 1
ATOM 4777 C CA . GLN A 1 594 ? -25.745 -21.224 47.005 1.00 83.94 594 GLN A CA 1
ATOM 4778 C C . GLN A 1 594 ? -25.796 -19.695 47.068 1.00 83.94 594 GLN A C 1
ATOM 4780 O O . GLN A 1 594 ? -24.836 -19.054 47.501 1.00 83.94 594 GLN A O 1
ATOM 4785 N N . ILE A 1 595 ? -26.923 -19.090 46.679 1.00 76.62 595 ILE A N 1
ATOM 4786 C CA . ILE A 1 595 ? -27.060 -17.622 46.607 1.00 76.62 595 ILE A CA 1
ATOM 4787 C C . ILE A 1 595 ? -26.778 -16.974 47.973 1.00 76.62 595 ILE A C 1
ATOM 4789 O O . ILE A 1 595 ? -26.103 -15.944 48.046 1.00 76.62 595 ILE A O 1
ATOM 4793 N N . LYS A 1 596 ? -27.198 -17.613 49.074 1.00 73.25 596 LYS A N 1
ATOM 4794 C CA . LYS A 1 596 ? -26.932 -17.140 50.445 1.00 73.25 596 LYS A CA 1
ATOM 4795 C C . LYS A 1 596 ? -25.436 -16.976 50.769 1.00 73.25 596 LYS A C 1
ATOM 4797 O O . LYS A 1 596 ? -25.078 -16.115 51.568 1.00 73.25 596 LYS A O 1
ATOM 4802 N N . GLU A 1 597 ? -24.551 -17.751 50.138 1.00 71.88 597 GLU A N 1
ATOM 4803 C CA . GLU A 1 597 ? -23.097 -17.665 50.351 1.00 71.88 597 GLU A CA 1
ATOM 4804 C C . GLU A 1 597 ? -22.470 -16.466 49.624 1.00 71.88 597 GLU A C 1
ATOM 4806 O O . GLU A 1 597 ? -21.394 -15.994 50.002 1.00 71.88 597 GLU A O 1
ATOM 4811 N N . LEU A 1 598 ? -23.141 -15.955 48.587 1.00 67.81 598 LEU A N 1
ATOM 4812 C CA . LEU A 1 598 ? -22.692 -14.812 47.792 1.00 67.81 598 LEU A CA 1
ATOM 4813 C C . LEU A 1 598 ? -23.181 -13.478 48.348 1.00 67.81 598 LEU A C 1
ATOM 4815 O O . LEU A 1 598 ? -22.441 -12.493 48.321 1.00 67.81 598 LEU A O 1
ATOM 4819 N N . VAL A 1 599 ? -24.398 -13.450 48.892 1.00 64.06 599 VAL A N 1
ATOM 4820 C CA . VAL A 1 599 ? -25.000 -12.246 49.484 1.00 64.06 599 VAL A CA 1
ATOM 4821 C C . VAL A 1 599 ? -24.098 -11.648 50.566 1.00 64.06 599 VAL A C 1
ATOM 4823 O O . VAL A 1 599 ? -23.849 -10.444 50.556 1.00 64.06 599 VAL A O 1
ATOM 4826 N N . ASN A 1 600 ? -23.501 -12.498 51.407 1.00 58.88 600 ASN A N 1
ATOM 4827 C CA . ASN A 1 600 ? -22.599 -12.079 52.484 1.00 58.88 600 ASN A CA 1
ATOM 4828 C C . ASN A 1 600 ? -21.225 -11.575 51.999 1.00 58.88 600 ASN A C 1
ATOM 4830 O O . ASN A 1 600 ? -20.463 -11.028 52.795 1.00 58.88 600 ASN A O 1
ATOM 4834 N N . LYS A 1 601 ? -20.882 -11.758 50.715 1.00 61.75 601 LYS A N 1
ATOM 4835 C CA . LYS A 1 601 ? -19.610 -11.303 50.125 1.00 61.75 601 LYS A CA 1
ATOM 4836 C C . LYS A 1 601 ? -19.730 -9.985 49.356 1.00 61.75 601 LYS A C 1
ATOM 4838 O O . LYS A 1 601 ? -18.738 -9.268 49.256 1.00 61.75 601 LYS A O 1
ATOM 4843 N N . GLY A 1 602 ? -20.901 -9.683 48.789 1.00 54.84 602 GLY A N 1
ATOM 4844 C CA . GLY A 1 602 ? -21.095 -8.544 47.878 1.00 54.84 602 GLY A CA 1
ATOM 4845 C C . GLY A 1 602 ? -21.801 -7.329 48.486 1.00 54.84 602 GLY A C 1
ATOM 4846 O O . GLY A 1 602 ? -21.465 -6.198 48.140 1.00 54.84 602 GLY A O 1
ATOM 4847 N N . PHE A 1 603 ? -22.748 -7.547 49.401 1.00 56.22 603 PHE A N 1
ATOM 4848 C CA . PHE A 1 603 ? -23.505 -6.486 50.065 1.00 56.22 603 PHE A CA 1
ATOM 4849 C C . PHE A 1 603 ? -23.162 -6.469 51.551 1.00 56.22 603 PHE A C 1
ATOM 4851 O O . PHE A 1 603 ? -23.319 -7.481 52.230 1.00 56.22 603 PHE A O 1
ATOM 4858 N N . ASN A 1 604 ? -22.693 -5.329 52.072 1.00 62.00 604 ASN A N 1
ATOM 4859 C CA . ASN A 1 604 ? -22.427 -5.210 53.504 1.00 62.00 604 ASN A CA 1
ATOM 4860 C C . ASN A 1 604 ? -23.617 -4.570 54.246 1.00 62.00 604 ASN A C 1
ATOM 4862 O O . ASN A 1 604 ? -24.361 -3.741 53.710 1.00 62.00 604 ASN A O 1
ATOM 4866 N N . LYS A 1 605 ? -23.785 -4.954 55.515 1.00 67.00 605 LYS A N 1
ATOM 4867 C CA . LYS A 1 605 ? -24.831 -4.412 56.394 1.00 67.00 605 LYS A CA 1
ATOM 4868 C C . LYS A 1 605 ? -24.748 -2.893 56.552 1.00 67.00 605 LYS A C 1
ATOM 4870 O O . LYS A 1 605 ? -25.779 -2.237 56.693 1.00 67.00 605 LYS A O 1
ATOM 4875 N N . ASP A 1 606 ? -23.547 -2.326 56.479 1.00 66.69 606 ASP A N 1
ATOM 4876 C CA . ASP A 1 606 ? -23.308 -0.895 56.666 1.00 66.69 606 ASP A CA 1
ATOM 4877 C C . ASP A 1 606 ? -23.835 -0.059 55.491 1.00 66.69 606 ASP A C 1
ATOM 4879 O O . ASP A 1 606 ? -24.339 1.041 55.691 1.00 66.69 606 ASP A O 1
ATOM 4883 N N . GLN A 1 607 ? -23.793 -0.583 54.266 1.00 64.38 607 GLN A N 1
ATOM 4884 C CA . GLN A 1 607 ? -24.262 0.074 53.050 1.00 64.38 607 GLN A CA 1
ATOM 4885 C C . GLN A 1 607 ? -25.784 0.178 53.045 1.00 64.38 607 GLN A C 1
ATOM 4887 O O . GLN A 1 607 ? -26.311 1.268 52.829 1.00 64.38 607 GLN A O 1
ATOM 4892 N N . LEU A 1 608 ? -26.498 -0.911 53.349 1.00 66.94 608 LEU A N 1
ATOM 4893 C CA . LEU A 1 608 ? -27.955 -0.853 53.503 1.00 66.94 608 LEU A CA 1
ATOM 4894 C C . LEU A 1 608 ? -28.347 0.021 54.691 1.00 66.94 608 LEU A C 1
ATOM 4896 O O . LEU A 1 608 ? -29.252 0.838 54.556 1.00 66.94 608 LEU A O 1
ATOM 4900 N N . SER A 1 609 ? -27.638 -0.094 55.818 1.00 67.75 609 SER A N 1
ATOM 4901 C CA . SER A 1 609 ? -27.862 0.776 56.977 1.00 67.75 609 SER A CA 1
ATOM 4902 C C . SER A 1 609 ? -27.723 2.246 56.596 1.00 67.75 609 SER A C 1
ATOM 4904 O O . SER A 1 609 ? -28.594 3.046 56.915 1.00 67.75 609 SER A O 1
ATOM 4906 N N . ASN A 1 610 ? -26.678 2.607 55.851 1.00 67.44 610 ASN A N 1
ATOM 4907 C CA . ASN A 1 610 ? -26.452 3.974 55.392 1.00 67.44 610 ASN A CA 1
ATOM 4908 C C . ASN A 1 610 ? -27.534 4.447 54.413 1.00 67.44 610 ASN A C 1
ATOM 4910 O O . ASN A 1 610 ? -27.958 5.596 54.497 1.00 67.44 610 ASN A O 1
ATOM 4914 N N . ILE A 1 611 ? -28.010 3.593 53.502 1.00 64.44 611 ILE A N 1
ATOM 4915 C CA . ILE A 1 611 ? -29.112 3.937 52.588 1.00 64.44 611 ILE A CA 1
ATOM 4916 C C . ILE A 1 611 ? -30.412 4.149 53.371 1.00 64.44 611 ILE A C 1
ATOM 4918 O O . ILE A 1 611 ? -31.105 5.146 53.159 1.00 64.44 611 ILE A O 1
ATOM 4922 N N . LEU A 1 612 ? -30.733 3.247 54.298 1.00 66.56 612 LEU A N 1
ATOM 4923 C CA . LEU A 1 612 ? -31.923 3.352 55.135 1.00 66.56 612 LEU A CA 1
ATOM 4924 C C . LEU A 1 612 ? -31.856 4.576 56.056 1.00 66.56 612 LEU A C 1
ATOM 4926 O O . LEU A 1 612 ? -32.866 5.245 56.205 1.00 66.56 612 LEU A O 1
ATOM 4930 N N . ILE A 1 613 ? -30.691 4.930 56.602 1.00 70.81 613 ILE A N 1
ATOM 4931 C CA . ILE A 1 613 ? -30.518 6.112 57.463 1.00 70.81 613 ILE A CA 1
ATOM 4932 C C . ILE A 1 613 ? -30.566 7.415 56.656 1.00 70.81 613 ILE A C 1
ATOM 4934 O O . ILE A 1 613 ? -31.255 8.349 57.045 1.00 70.81 613 ILE A O 1
ATOM 4938 N N . ASN A 1 614 ? -29.851 7.497 55.531 1.00 64.00 614 ASN A N 1
ATOM 4939 C CA . ASN A 1 614 ? -29.657 8.768 54.822 1.00 64.00 614 ASN A CA 1
ATOM 4940 C C . ASN A 1 614 ? -30.733 9.057 53.769 1.00 64.00 614 ASN A C 1
ATOM 4942 O O . ASN A 1 614 ? -30.929 10.212 53.404 1.00 64.00 614 ASN A O 1
ATOM 4946 N N . LYS A 1 615 ? -31.408 8.027 53.244 1.00 61.94 615 LYS A N 1
ATOM 4947 C CA . LYS A 1 615 ? -32.441 8.171 52.204 1.00 61.94 615 LYS A CA 1
ATOM 4948 C C . LYS A 1 615 ? -33.795 7.628 52.659 1.00 61.94 615 LYS A C 1
ATOM 4950 O O . LYS A 1 615 ? -34.802 8.307 52.490 1.00 61.94 615 LYS A O 1
ATOM 4955 N N . GLY A 1 616 ? -33.825 6.433 53.254 1.00 64.81 616 GLY A N 1
ATOM 4956 C CA . GLY A 1 616 ? -35.070 5.772 53.669 1.00 64.81 616 GLY A CA 1
ATOM 4957 C C . GLY A 1 616 ? -35.794 6.492 54.810 1.00 64.81 616 GLY A C 1
ATOM 4958 O O . GLY A 1 616 ? -36.971 6.819 54.690 1.00 64.81 616 GLY A O 1
ATOM 4959 N N . TYR A 1 617 ? -35.082 6.785 55.895 1.00 70.69 617 TYR A N 1
ATOM 4960 C CA . TYR A 1 617 ? -35.624 7.397 57.102 1.00 70.69 617 TYR A CA 1
ATOM 4961 C C . TYR A 1 617 ? -36.127 8.829 56.857 1.00 70.69 617 TYR A C 1
ATOM 4963 O O . TYR A 1 617 ? -37.280 9.091 57.190 1.00 70.69 617 TYR A O 1
ATOM 4971 N N . PRO A 1 618 ? -35.385 9.733 56.182 1.00 69.50 618 PRO A N 1
ATOM 4972 C CA . PRO A 1 618 ? -35.914 11.047 55.814 1.00 69.50 618 PRO A CA 1
ATOM 4973 C C . PRO A 1 618 ? -37.169 10.971 54.935 1.00 69.50 618 PRO A C 1
ATOM 4975 O O . PRO A 1 618 ? -38.122 11.719 55.153 1.00 69.50 618 PRO A O 1
ATOM 4978 N N . ALA A 1 619 ? -37.211 10.038 53.975 1.00 64.44 619 ALA A N 1
ATOM 4979 C CA . ALA A 1 619 ? -38.384 9.834 53.127 1.00 64.44 619 ALA A CA 1
ATOM 4980 C C . ALA A 1 619 ? -39.594 9.327 53.931 1.00 64.44 619 ALA A C 1
ATOM 4982 O O . ALA A 1 619 ? -40.711 9.793 53.713 1.00 64.44 619 ALA A O 1
ATOM 4983 N N . LEU A 1 620 ? -39.377 8.429 54.895 1.00 66.62 620 LEU A N 1
ATOM 4984 C CA . LEU A 1 620 ? -40.423 7.935 55.787 1.00 66.62 620 LEU A CA 1
ATOM 4985 C C . LEU A 1 620 ? -40.923 9.034 56.733 1.00 66.62 620 LEU A C 1
ATOM 4987 O O . LEU A 1 620 ? -42.127 9.241 56.824 1.00 66.62 620 LEU A O 1
ATOM 4991 N N . ILE A 1 621 ? -40.020 9.797 57.359 1.00 71.62 621 ILE A N 1
ATOM 4992 C CA . ILE A 1 621 ? -40.369 10.915 58.250 1.00 71.62 621 ILE A CA 1
ATOM 4993 C C . ILE A 1 621 ? -41.146 12.003 57.510 1.00 71.62 621 ILE A C 1
ATOM 4995 O O . ILE A 1 621 ? -42.141 12.494 58.031 1.00 71.62 621 ILE A O 1
ATOM 4999 N N . SER A 1 622 ? -40.761 12.345 56.277 1.00 70.25 622 SER A N 1
ATOM 5000 C CA . SER A 1 622 ? -41.496 13.348 55.488 1.00 70.25 622 SER A CA 1
ATOM 5001 C C . SER A 1 622 ? -42.932 12.928 55.145 1.00 70.25 622 SER A C 1
ATOM 5003 O O . SER A 1 622 ? -43.792 13.787 54.969 1.00 70.25 622 SER A O 1
ATOM 5005 N N . LYS A 1 623 ? -43.214 11.619 55.087 1.00 68.56 623 LYS A N 1
ATOM 5006 C CA . LYS A 1 623 ? -44.556 11.070 54.836 1.00 68.56 623 LYS A CA 1
ATOM 5007 C C . LYS A 1 623 ? -45.289 10.633 56.104 1.00 68.56 623 LYS A C 1
ATOM 5009 O O . LYS A 1 623 ? -46.488 10.369 56.034 1.00 68.56 623 LYS A O 1
ATOM 5014 N N . LEU A 1 624 ? -44.615 10.596 57.251 1.00 70.88 624 LEU A N 1
ATOM 5015 C CA . LEU A 1 624 ? -45.181 10.165 58.527 1.00 70.88 624 LEU A CA 1
ATOM 5016 C C . LEU A 1 624 ? -46.460 10.938 58.914 1.00 70.88 624 LEU A C 1
ATOM 5018 O O . LEU A 1 624 ? -47.428 10.273 59.280 1.00 70.88 624 LEU A O 1
ATOM 5022 N N . PRO A 1 625 ? -46.557 12.277 58.736 1.00 73.00 625 PRO A N 1
ATOM 5023 C CA . PRO A 1 625 ? -47.805 13.001 58.998 1.00 73.00 625 PRO A CA 1
ATOM 5024 C C . PRO A 1 625 ? -48.983 12.475 58.168 1.00 73.00 625 PRO A C 1
ATOM 5026 O O . PRO A 1 625 ? -50.066 12.259 58.696 1.00 73.00 625 PRO A O 1
ATOM 5029 N N . SER A 1 626 ? -48.763 12.180 56.882 1.00 68.44 626 SER A N 1
ATOM 5030 C CA . SER A 1 626 ? -49.814 11.644 56.000 1.00 68.44 626 SER A CA 1
ATOM 5031 C C . SER A 1 626 ? -50.237 10.209 56.331 1.00 68.44 626 SER A C 1
ATOM 5033 O O . SER A 1 626 ? -51.323 9.794 55.942 1.00 68.44 626 SER A O 1
ATOM 5035 N N . LEU A 1 627 ? -49.390 9.451 57.036 1.00 66.88 627 LEU A N 1
ATOM 5036 C CA . LEU A 1 627 ? -49.676 8.076 57.452 1.00 66.88 627 LEU A CA 1
ATOM 5037 C C . LEU A 1 627 ? -50.381 8.004 58.812 1.00 66.88 627 LEU A C 1
ATOM 5039 O O . LEU A 1 627 ? -51.085 7.030 59.069 1.00 66.88 627 LEU A O 1
ATOM 5043 N N . LEU A 1 628 ? -50.186 8.998 59.682 1.00 71.00 628 LEU A N 1
ATOM 5044 C CA . LEU A 1 628 ? -50.735 9.006 61.041 1.00 71.00 628 LEU A CA 1
ATOM 5045 C C . LEU A 1 628 ? -52.012 9.841 61.168 1.00 71.00 628 LEU A C 1
ATOM 5047 O O . LEU A 1 628 ? -52.918 9.429 61.894 1.00 71.00 628 LEU A O 1
ATOM 5051 N N . ASN A 1 629 ? -52.104 10.965 60.448 1.00 69.31 629 ASN A N 1
ATOM 5052 C CA . ASN A 1 629 ? -53.241 11.881 60.546 1.00 69.31 629 ASN A CA 1
ATOM 5053 C C . ASN A 1 629 ? -54.554 11.179 60.157 1.00 69.31 629 ASN A C 1
ATOM 5055 O O . ASN A 1 629 ? -54.666 10.578 59.088 1.00 69.31 629 ASN A O 1
ATOM 5059 N N . GLY A 1 630 ? -55.547 11.251 61.039 1.00 72.06 630 GLY A N 1
ATOM 5060 C CA . GLY A 1 630 ? -56.849 10.594 60.961 1.00 72.06 630 GLY A CA 1
ATOM 5061 C C . GLY A 1 630 ? -56.835 9.105 61.319 1.00 72.06 630 GLY A C 1
ATOM 5062 O O . GLY A 1 630 ? -57.878 8.553 61.676 1.00 72.06 630 GLY A O 1
ATOM 5063 N N . ASN A 1 631 ? -55.678 8.439 61.254 1.00 77.00 631 ASN A N 1
ATOM 5064 C CA . ASN A 1 631 ? -55.562 7.006 61.517 1.00 77.00 631 ASN A CA 1
ATOM 5065 C C . ASN A 1 631 ? -55.449 6.703 63.014 1.00 77.00 631 ASN A C 1
ATOM 5067 O O . ASN A 1 631 ? -56.054 5.736 63.471 1.00 77.00 631 ASN A O 1
ATOM 5071 N N . ILE A 1 632 ? -54.744 7.532 63.790 1.00 83.12 632 ILE A N 1
ATOM 5072 C CA . ILE A 1 632 ? -54.619 7.345 65.245 1.00 83.12 632 ILE A CA 1
ATOM 5073 C C . ILE A 1 632 ? -55.960 7.580 65.950 1.00 83.12 632 ILE A C 1
ATOM 5075 O O . ILE A 1 632 ? -56.387 6.726 66.728 1.00 83.12 632 ILE A O 1
ATOM 5079 N N . LYS A 1 633 ? -56.690 8.650 65.607 1.00 85.19 633 LYS A N 1
ATOM 5080 C CA . LYS A 1 633 ? -58.051 8.910 66.098 1.00 85.19 633 LYS A CA 1
ATOM 5081 C C . LYS A 1 633 ? -58.993 7.772 65.732 1.00 85.19 633 LYS A C 1
ATOM 5083 O O . LYS A 1 633 ? -59.797 7.357 66.560 1.00 85.19 633 LYS A O 1
ATOM 5088 N N . LYS A 1 634 ? -58.883 7.224 64.517 1.00 81.44 634 LYS 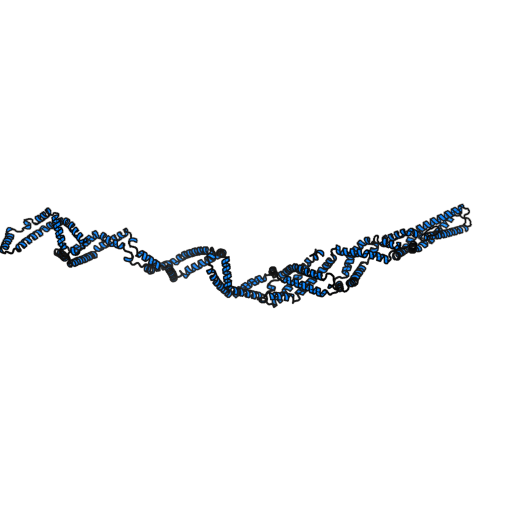A N 1
ATOM 5089 C CA . LYS A 1 634 ? -59.697 6.079 64.091 1.00 81.44 634 LYS A CA 1
ATOM 5090 C C . LYS A 1 634 ? -59.385 4.815 64.895 1.00 81.44 634 LYS A C 1
ATOM 5092 O O . LYS A 1 634 ? -60.321 4.116 65.266 1.00 81.44 634 LYS A O 1
ATOM 5097 N N . ILE A 1 635 ? -58.113 4.531 65.186 1.00 81.44 635 ILE A N 1
ATOM 5098 C CA . ILE A 1 635 ? -57.708 3.391 66.027 1.00 81.44 635 ILE A CA 1
ATOM 5099 C C . ILE A 1 635 ? -58.252 3.568 67.447 1.00 81.44 635 ILE A C 1
ATOM 5101 O O . ILE A 1 635 ? -58.984 2.703 67.914 1.00 81.44 635 ILE A O 1
ATOM 5105 N N . ALA A 1 636 ? -57.986 4.709 68.086 1.00 82.31 636 ALA A N 1
ATOM 5106 C CA . ALA A 1 636 ? -58.473 5.023 69.430 1.00 82.31 636 ALA A CA 1
ATOM 5107 C C . ALA A 1 636 ? -60.009 4.929 69.528 1.00 82.31 636 ALA A C 1
ATOM 5109 O O . ALA A 1 636 ? -60.544 4.282 70.432 1.00 82.31 636 ALA A O 1
ATOM 5110 N N . LYS A 1 637 ? -60.720 5.483 68.538 1.00 85.00 637 LYS A N 1
ATOM 5111 C CA . LYS A 1 637 ? -62.183 5.433 68.460 1.00 85.00 637 LYS A CA 1
ATOM 5112 C C . LYS A 1 637 ? -62.692 4.010 68.290 1.00 85.00 637 LYS A C 1
ATOM 5114 O O . LYS A 1 637 ? -63.627 3.618 68.982 1.00 85.00 637 LYS A O 1
ATOM 5119 N N . ASN A 1 638 ? -62.086 3.229 67.398 1.00 83.06 638 ASN A N 1
ATOM 5120 C CA . ASN A 1 638 ? -62.464 1.835 67.176 1.00 83.06 638 ASN A CA 1
ATOM 5121 C C . ASN A 1 638 ? -62.191 0.959 68.404 1.00 83.06 638 ASN A C 1
ATOM 5123 O O . ASN A 1 638 ? -62.968 0.042 68.657 1.00 83.06 638 ASN A O 1
ATOM 5127 N N . SER A 1 639 ? -61.119 1.226 69.154 1.00 82.31 639 SER A N 1
ATOM 5128 C CA . SER A 1 639 ? -60.814 0.521 70.400 1.00 82.31 639 SER A CA 1
ATOM 5129 C C . SER A 1 639 ? -61.872 0.809 71.465 1.00 82.31 639 SER A C 1
ATOM 5131 O O . SER A 1 639 ? -62.466 -0.131 71.981 1.00 82.31 639 SER A O 1
ATOM 5133 N N . LEU A 1 640 ? -62.198 2.084 71.717 1.00 83.06 640 LEU A N 1
ATOM 5134 C CA . LEU A 1 640 ? -63.185 2.445 72.743 1.00 83.06 640 LEU A CA 1
ATOM 5135 C C . LEU A 1 640 ? -64.635 2.129 72.359 1.00 83.06 640 LEU A C 1
ATOM 5137 O O . LEU A 1 640 ? -65.448 1.837 73.227 1.00 83.06 640 LEU A O 1
ATOM 5141 N N . SER A 1 641 ? -64.990 2.180 71.072 1.00 83.62 641 SER A N 1
ATOM 5142 C CA . SER A 1 641 ? -66.378 1.943 70.631 1.00 83.62 641 SER A CA 1
ATOM 5143 C C . SER A 1 641 ? -66.861 0.513 70.893 1.00 83.62 641 SER A C 1
ATOM 5145 O O . SER A 1 641 ? -68.064 0.263 70.826 1.00 83.62 641 SER A O 1
ATOM 5147 N N . LYS A 1 642 ? -65.939 -0.418 71.179 1.00 83.12 642 LYS A N 1
ATOM 5148 C CA . LYS A 1 642 ? -66.242 -1.816 71.515 1.00 83.12 642 LYS A CA 1
ATOM 5149 C C . LYS A 1 642 ? -66.879 -1.974 72.890 1.00 83.12 642 LYS A C 1
ATOM 5151 O O . LYS A 1 642 ? -67.652 -2.908 73.061 1.00 83.12 642 LYS A O 1
ATOM 5156 N N . TYR A 1 643 ? -66.554 -1.083 73.821 1.00 84.62 643 TYR A N 1
ATOM 5157 C CA . TYR A 1 643 ? -67.069 -1.120 75.183 1.00 84.62 643 TYR A CA 1
ATOM 5158 C C . TYR A 1 643 ? -68.487 -0.570 75.232 1.00 84.62 643 TYR A C 1
ATOM 5160 O O . TYR A 1 643 ? -68.800 0.397 74.530 1.00 84.62 643 TYR A O 1
ATOM 5168 N N . ASP A 1 644 ? -69.364 -1.148 76.042 1.00 86.25 644 ASP A N 1
ATOM 5169 C CA . ASP A 1 644 ? -70.706 -0.612 76.263 1.00 86.25 644 ASP A CA 1
ATOM 5170 C C . ASP A 1 644 ? -70.705 0.644 77.166 1.00 86.25 644 ASP A C 1
ATOM 5172 O O . ASP A 1 644 ? -69.663 1.224 77.478 1.00 86.25 644 ASP A O 1
ATOM 5176 N N . GLU A 1 645 ? -71.886 1.177 77.486 1.00 82.75 645 GLU A N 1
ATOM 5177 C CA . GLU A 1 645 ? -71.986 2.413 78.273 1.00 82.75 645 GLU A CA 1
ATOM 5178 C C . GLU A 1 645 ? -71.525 2.249 79.732 1.00 82.75 645 GLU A C 1
ATOM 5180 O O . GLU A 1 645 ? -71.060 3.226 80.325 1.00 82.75 645 GLU A O 1
ATOM 5185 N N . ASP A 1 646 ? -71.657 1.051 80.307 1.00 83.00 646 ASP A N 1
ATOM 5186 C CA . ASP A 1 646 ? -71.241 0.747 81.677 1.00 83.00 646 ASP A CA 1
ATOM 5187 C C . ASP A 1 646 ? -69.733 0.463 81.725 1.00 83.00 646 ASP A C 1
ATOM 5189 O O . ASP A 1 646 ? -69.032 1.027 82.562 1.00 83.00 646 ASP A O 1
ATOM 5193 N N . GLU A 1 647 ? -69.204 -0.271 80.747 1.00 83.56 647 GLU A N 1
ATOM 5194 C CA . GLU A 1 647 ? -67.767 -0.529 80.607 1.00 83.56 647 GLU A CA 1
ATOM 5195 C C . GLU A 1 647 ? -66.966 0.760 80.362 1.00 83.56 647 GLU A C 1
ATOM 5197 O O . GLU A 1 647 ? -65.934 0.986 80.994 1.00 83.56 647 GLU A O 1
ATOM 5202 N N . ILE A 1 648 ? -67.457 1.672 79.508 1.00 84.81 648 ILE A N 1
ATOM 5203 C CA . ILE A 1 648 ? -66.837 3.000 79.347 1.00 84.81 648 ILE A CA 1
ATOM 5204 C C . ILE A 1 648 ? -66.877 3.775 80.661 1.00 84.81 648 ILE A C 1
ATOM 5206 O O . ILE A 1 648 ? -65.925 4.481 80.992 1.00 84.81 648 ILE A O 1
ATOM 5210 N N . CYS A 1 649 ? -67.962 3.663 81.424 1.00 82.44 649 CYS A N 1
ATOM 5211 C CA . CYS A 1 649 ? -68.051 4.322 82.714 1.00 82.44 649 CYS A CA 1
ATOM 5212 C C . CYS A 1 649 ? -67.008 3.778 83.700 1.00 82.44 649 CYS A C 1
ATOM 5214 O O . CYS A 1 649 ? -66.370 4.580 84.383 1.00 82.44 649 CYS A O 1
ATOM 5216 N N . ASP A 1 650 ? -66.791 2.463 83.731 1.00 83.50 650 ASP A N 1
ATOM 5217 C CA . ASP A 1 650 ? -65.766 1.818 84.556 1.00 83.50 650 ASP A CA 1
ATOM 5218 C C . ASP A 1 650 ? -64.354 2.254 84.142 1.00 83.50 650 ASP A C 1
ATOM 5220 O O . ASP A 1 650 ? -63.575 2.681 84.995 1.00 83.50 650 ASP A O 1
ATOM 5224 N N . ILE A 1 651 ? -64.061 2.302 82.837 1.00 81.50 651 ILE A N 1
ATOM 5225 C CA . ILE A 1 651 ? -62.785 2.805 82.301 1.00 81.50 651 ILE A CA 1
ATOM 5226 C C . ILE A 1 651 ? -62.531 4.257 82.744 1.00 81.50 651 ILE A C 1
ATOM 5228 O O . ILE A 1 651 ? -61.444 4.603 83.218 1.00 81.50 651 ILE A O 1
ATOM 5232 N N . VAL A 1 652 ? -63.537 5.134 82.641 1.00 81.38 652 VAL A N 1
ATOM 5233 C CA . VAL A 1 652 ? -63.405 6.536 83.083 1.00 81.38 652 VAL A CA 1
ATOM 5234 C C . VAL A 1 652 ? -63.320 6.639 84.605 1.00 81.38 652 VAL A C 1
ATOM 5236 O O . VAL A 1 652 ? -62.639 7.525 85.126 1.00 81.38 652 VAL A O 1
ATOM 5239 N N . GLN A 1 653 ? -63.983 5.752 85.345 1.00 80.25 653 GLN A N 1
ATOM 5240 C CA . GLN A 1 653 ? -63.933 5.718 86.803 1.00 80.25 653 GLN A CA 1
ATOM 5241 C C . GLN A 1 653 ? -62.573 5.230 87.319 1.00 80.25 653 GLN A C 1
ATOM 5243 O O . GLN A 1 653 ? -62.076 5.764 88.314 1.00 80.25 653 GLN A O 1
ATOM 5248 N N . ASP A 1 654 ? -61.933 4.292 86.635 1.00 77.44 654 ASP A N 1
ATOM 5249 C CA . ASP A 1 654 ? -60.581 3.839 86.958 1.00 77.44 654 ASP A CA 1
ATOM 5250 C C . ASP A 1 654 ? -59.536 4.910 86.627 1.00 77.44 654 ASP A C 1
ATOM 5252 O O . ASP A 1 654 ? -58.607 5.139 87.407 1.00 77.44 654 ASP A O 1
ATOM 5256 N N . PHE A 1 655 ? -59.743 5.647 85.532 1.00 76.06 655 PHE A N 1
ATOM 5257 C CA . PHE A 1 655 ? -58.918 6.790 85.144 1.00 76.06 655 PHE A CA 1
ATOM 5258 C C . PHE A 1 655 ? -59.083 8.010 86.082 1.00 76.06 655 PHE A C 1
ATOM 5260 O O . PHE A 1 655 ? -58.088 8.568 86.546 1.00 76.06 655 PHE A O 1
ATOM 5267 N N . MET A 1 656 ? -60.318 8.441 86.384 1.00 73.19 656 MET A N 1
ATOM 5268 C CA . MET A 1 656 ? -60.611 9.706 87.096 1.00 73.19 656 MET A CA 1
ATOM 5269 C C . MET A 1 656 ? -61.294 9.535 88.458 1.00 73.19 656 MET A C 1
ATOM 5271 O O . MET A 1 656 ? -61.163 10.393 89.330 1.00 73.19 656 MET A O 1
ATOM 5275 N N . GLY A 1 657 ? -62.060 8.468 88.666 1.00 68.44 657 GLY A N 1
ATOM 5276 C CA . GLY A 1 657 ? -62.986 8.325 89.796 1.00 68.44 657 GLY A CA 1
ATOM 5277 C C . GLY A 1 657 ? -62.310 8.251 91.167 1.00 68.44 657 GLY A C 1
ATOM 5278 O O . GLY A 1 657 ? -62.814 8.820 92.136 1.00 68.44 657 GLY A O 1
ATOM 5279 N N . SER A 1 658 ? -61.138 7.619 91.274 1.00 65.06 658 SER A N 1
ATOM 5280 C CA . SER A 1 658 ? -60.338 7.638 92.513 1.00 65.06 658 SER A CA 1
ATOM 5281 C C . SER A 1 658 ? -59.780 9.033 92.819 1.00 65.06 658 SER A C 1
ATOM 5283 O O . SER A 1 658 ? -59.755 9.443 93.983 1.00 65.06 658 SER A O 1
ATOM 5285 N N . GLN A 1 659 ? -59.438 9.783 91.769 1.00 70.12 659 GLN A N 1
ATOM 5286 C CA . GLN A 1 659 ? -58.852 11.116 91.852 1.00 70.12 659 GLN A CA 1
ATOM 5287 C C . GLN A 1 659 ? -59.876 12.193 92.214 1.00 70.12 659 GLN A C 1
ATOM 5289 O O . GLN A 1 659 ? -59.505 13.212 92.779 1.00 70.12 659 GLN A O 1
ATOM 5294 N N . LEU A 1 660 ? -61.171 11.979 91.968 1.00 71.38 660 LEU A N 1
ATOM 5295 C CA . LEU A 1 660 ? -62.221 12.953 92.288 1.00 71.38 660 LEU A CA 1
ATOM 5296 C C . LEU A 1 660 ? -62.751 12.845 93.735 1.00 71.38 660 LEU A C 1
ATOM 5298 O O . LEU A 1 660 ? -63.410 13.766 94.212 1.00 71.38 660 LEU A O 1
ATOM 5302 N N . LYS A 1 661 ? -62.443 11.780 94.493 1.00 69.50 661 LYS A N 1
ATOM 5303 C CA . LYS A 1 661 ? -62.958 11.575 95.871 1.00 69.50 661 LYS A CA 1
ATOM 5304 C C . LYS A 1 661 ? -62.634 12.702 96.871 1.00 69.50 661 LYS A C 1
ATOM 5306 O O . LYS A 1 661 ? -63.501 13.014 97.695 1.00 69.50 661 LYS A O 1
ATOM 5311 N N . PRO A 1 662 ? -61.449 13.347 96.840 1.00 70.44 662 PRO A N 1
ATOM 5312 C CA . PRO A 1 662 ? -61.144 14.469 97.732 1.00 70.44 662 PRO A CA 1
ATOM 5313 C C . PRO A 1 662 ? -62.037 15.702 97.529 1.00 70.44 662 PRO A C 1
ATOM 5315 O O . PRO A 1 662 ? -62.123 16.536 98.432 1.00 70.44 662 PRO A O 1
ATOM 5318 N N . LEU A 1 663 ? -62.771 15.799 96.411 1.00 71.69 663 LEU A N 1
ATOM 5319 C CA . LEU A 1 663 ? -63.778 16.844 96.206 1.00 71.69 663 LEU A CA 1
ATOM 5320 C C . LEU A 1 663 ? -64.891 16.759 97.251 1.00 71.69 663 LEU A C 1
ATOM 5322 O O . LEU A 1 663 ? -65.314 17.784 97.777 1.00 71.69 663 LEU A O 1
ATOM 5326 N N . SER A 1 664 ? -65.340 15.569 97.642 1.00 77.25 664 SER A N 1
ATOM 5327 C CA . SER A 1 664 ? -66.365 15.432 98.686 1.00 77.25 664 SER A CA 1
ATOM 5328 C C . SER A 1 664 ? -65.897 16.045 100.010 1.00 77.25 664 SER A C 1
ATOM 5330 O O . SER A 1 664 ? -66.641 16.763 100.673 1.00 77.25 664 SER A O 1
ATOM 5332 N N . VAL A 1 665 ? -64.618 15.853 100.355 1.00 75.75 665 VAL A N 1
ATOM 5333 C CA . VAL A 1 665 ? -63.984 16.480 101.528 1.00 75.75 665 VAL A CA 1
ATOM 5334 C C . VAL A 1 665 ? -63.920 18.000 101.365 1.00 75.75 665 VAL A C 1
ATOM 5336 O O . VAL A 1 665 ? -64.197 18.727 102.316 1.00 75.75 665 VAL A O 1
ATOM 5339 N N . PHE A 1 666 ? -63.636 18.490 100.156 1.00 75.12 666 PHE A N 1
ATOM 5340 C CA . PHE A 1 666 ? -63.682 19.916 99.837 1.00 75.12 666 PHE A CA 1
ATOM 5341 C C . PHE A 1 666 ? -65.077 20.527 100.055 1.00 75.12 666 PHE A C 1
ATOM 5343 O O . PHE A 1 666 ? -65.210 21.567 100.702 1.00 75.12 666 PHE A O 1
ATOM 5350 N N . GLY A 1 667 ? -66.123 19.838 99.593 1.00 75.75 667 GLY A N 1
ATOM 5351 C CA . GLY A 1 667 ? -67.516 20.211 99.838 1.00 75.75 667 GLY A CA 1
ATOM 5352 C C . GLY A 1 667 ? -67.828 20.313 101.331 1.00 75.75 667 GLY A C 1
ATOM 5353 O O . GLY A 1 667 ? -68.512 21.243 101.748 1.00 75.75 667 GLY A O 1
ATOM 5354 N N . ALA A 1 668 ? -67.259 19.429 102.155 1.00 79.94 668 ALA A N 1
ATOM 5355 C CA . ALA A 1 668 ? -67.411 19.479 103.609 1.00 79.94 668 ALA A CA 1
ATOM 5356 C C . ALA A 1 668 ? -66.765 20.717 104.236 1.00 79.94 668 ALA A C 1
ATOM 5358 O O . ALA A 1 668 ? -67.344 21.383 105.096 1.00 79.94 668 ALA A O 1
ATOM 5359 N N . VAL A 1 669 ? -65.552 21.041 103.792 1.00 79.06 669 VAL A N 1
ATOM 5360 C CA . VAL A 1 669 ? -64.801 22.208 104.259 1.00 79.06 669 VAL A CA 1
ATOM 5361 C C . VAL A 1 669 ? -65.556 23.491 103.926 1.00 79.06 669 VAL A C 1
ATOM 5363 O O . VAL A 1 669 ? -65.793 24.321 104.804 1.00 79.06 669 VAL A O 1
ATOM 5366 N N . LEU A 1 670 ? -65.973 23.639 102.671 1.00 75.00 670 LEU A N 1
ATOM 5367 C CA . LEU A 1 670 ? -66.641 24.847 102.209 1.00 75.00 670 LEU A CA 1
ATOM 5368 C C . LEU A 1 670 ? -68.058 24.954 102.788 1.00 75.00 670 LEU A C 1
ATOM 5370 O O . LEU A 1 670 ? -68.442 26.024 103.245 1.00 75.00 670 LEU A O 1
ATOM 5374 N N . GLY A 1 671 ? -68.778 23.836 102.901 1.00 77.50 671 GLY A N 1
ATOM 5375 C CA . GLY A 1 671 ? -70.066 23.773 103.590 1.00 77.50 671 GLY A CA 1
ATOM 5376 C C . GLY A 1 671 ? -69.974 24.174 105.066 1.00 77.50 671 GLY A C 1
ATOM 5377 O O . GLY A 1 671 ? -70.842 24.891 105.557 1.00 77.50 671 GLY A O 1
ATOM 5378 N N . THR A 1 672 ? -68.887 23.811 105.757 1.00 80.56 672 THR A N 1
ATOM 5379 C CA . THR A 1 672 ? -68.630 24.258 107.139 1.00 80.56 672 THR A CA 1
ATOM 5380 C C . THR A 1 672 ? -68.426 25.767 107.210 1.00 80.56 672 THR A C 1
ATOM 5382 O O . THR A 1 672 ? -69.034 26.440 108.040 1.00 80.56 672 THR A O 1
ATOM 5385 N N . VAL A 1 673 ? -67.600 26.317 106.316 1.00 78.25 673 VAL A N 1
ATOM 5386 C CA . VAL A 1 673 ? -67.328 27.761 106.249 1.00 78.25 673 VAL A CA 1
ATOM 5387 C C . VAL A 1 673 ? -68.605 28.541 105.947 1.00 78.25 673 VAL A C 1
ATOM 5389 O O . VAL A 1 673 ? -68.901 29.521 106.629 1.00 78.25 673 VAL A O 1
ATOM 5392 N N . VAL A 1 674 ? -69.391 28.097 104.965 1.00 74.75 674 VAL A N 1
ATOM 5393 C CA . VAL A 1 674 ? -70.633 28.776 104.586 1.00 74.75 674 VAL A CA 1
ATOM 5394 C C . VAL A 1 674 ? -71.698 28.639 105.680 1.00 74.75 674 VAL A C 1
ATOM 5396 O O . VAL A 1 674 ? -72.380 29.619 105.967 1.00 74.75 674 VAL A O 1
ATOM 5399 N N . GLY A 1 675 ? -71.792 27.491 106.360 1.00 74.00 675 GLY A N 1
ATOM 5400 C CA . GLY A 1 675 ? -72.679 27.300 107.516 1.00 74.00 675 GLY A CA 1
ATOM 5401 C C . GLY A 1 675 ? -72.347 28.229 108.693 1.00 74.00 675 GLY A C 1
ATOM 5402 O O . GLY A 1 675 ? -73.242 28.826 109.290 1.00 74.00 675 GLY A O 1
ATOM 5403 N N . ILE A 1 676 ? -71.055 28.437 108.977 1.00 78.25 676 ILE A N 1
ATOM 5404 C CA . ILE A 1 676 ? -70.580 29.411 109.977 1.00 78.25 676 ILE A CA 1
ATOM 5405 C C . ILE A 1 676 ? -70.954 30.840 109.560 1.00 78.25 676 ILE A C 1
ATOM 5407 O O . ILE A 1 676 ? -71.507 31.590 110.363 1.00 78.25 676 ILE A O 1
ATOM 5411 N N . ILE A 1 677 ? -70.681 31.220 108.306 1.00 74.50 677 ILE A N 1
ATOM 5412 C CA . ILE A 1 677 ? -71.012 32.551 107.773 1.00 74.50 677 ILE A CA 1
ATOM 5413 C C . ILE A 1 677 ? -72.523 32.803 107.843 1.00 74.50 677 ILE A C 1
ATOM 5415 O O . ILE A 1 677 ? -72.946 33.882 108.250 1.00 74.50 677 ILE A O 1
ATOM 5419 N N . TYR A 1 678 ? -73.341 31.806 107.510 1.00 70.94 678 TYR A N 1
ATOM 5420 C CA . TYR A 1 678 ? -74.795 31.902 107.587 1.00 70.94 678 TYR A CA 1
ATOM 5421 C C . TYR A 1 678 ? -75.276 32.205 109.014 1.00 70.94 678 TYR A C 1
ATOM 5423 O O . TYR A 1 678 ? -76.052 33.142 109.203 1.00 70.94 678 TYR A O 1
ATOM 5431 N N . GLN A 1 679 ? -74.755 31.503 110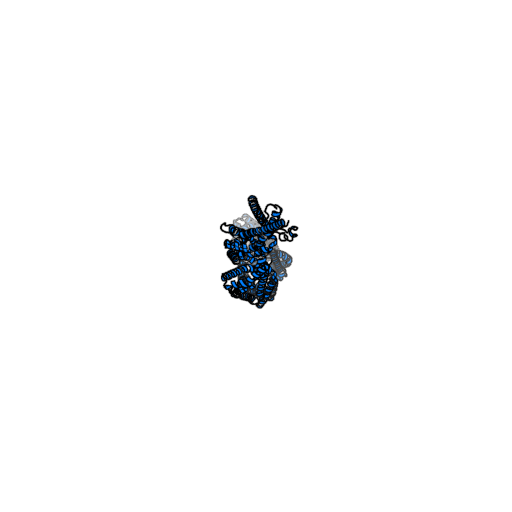.027 1.00 69.94 679 GLN A N 1
ATOM 5432 C CA . GLN A 1 679 ? -75.087 31.772 111.433 1.00 69.94 679 GLN A CA 1
ATOM 5433 C C . GLN A 1 679 ? -74.606 33.158 111.909 1.00 69.94 679 GLN A C 1
ATOM 5435 O O . GLN A 1 679 ? -75.238 33.755 112.780 1.00 69.94 679 GLN A O 1
ATOM 5440 N N . LEU A 1 680 ? -73.510 33.688 111.349 1.00 74.25 680 LEU A N 1
ATOM 5441 C CA . LEU A 1 680 ? -73.017 35.040 111.652 1.00 74.25 680 LEU A CA 1
ATOM 5442 C C . LEU A 1 680 ? -73.884 36.141 111.028 1.00 74.25 680 LEU A C 1
ATOM 5444 O O . LEU A 1 680 ? -74.115 37.162 111.670 1.00 74.25 680 LEU A O 1
ATOM 5448 N N . ILE A 1 681 ? -74.353 35.947 109.791 1.00 69.50 681 ILE A N 1
ATOM 5449 C CA . ILE A 1 681 ? -75.163 36.935 109.060 1.00 69.50 681 ILE A CA 1
ATOM 5450 C C . ILE A 1 681 ? -76.625 36.905 109.528 1.00 69.50 681 ILE A C 1
ATOM 5452 O O . ILE A 1 681 ? -77.259 37.953 109.638 1.00 69.50 681 ILE A O 1
ATOM 5456 N N . PHE A 1 682 ? -77.154 35.721 109.849 1.00 67.69 682 PHE A N 1
ATOM 5457 C CA . PHE A 1 682 ? -78.552 35.518 110.239 1.00 67.69 682 PHE A CA 1
ATOM 5458 C C . PHE A 1 682 ? -78.692 34.905 111.646 1.00 67.69 682 PHE A C 1
ATOM 5460 O O . PHE A 1 682 ? -79.313 33.847 111.800 1.00 67.69 682 PHE A O 1
ATOM 5467 N N . PRO A 1 683 ? -78.182 35.569 112.701 1.00 61.84 683 PRO A N 1
ATOM 5468 C CA . PRO A 1 683 ? -78.064 34.993 114.044 1.00 61.84 683 PRO A CA 1
ATOM 5469 C C . PRO A 1 683 ? -79.411 34.665 114.711 1.00 61.84 683 PRO A C 1
ATOM 5471 O O . PRO A 1 683 ? -79.468 33.774 115.555 1.00 61.84 683 PRO A O 1
ATOM 5474 N N . ASN A 1 684 ? -80.492 35.343 114.303 1.00 57.62 684 ASN A N 1
ATOM 5475 C CA . ASN A 1 684 ? -81.842 35.206 114.872 1.00 57.62 684 ASN A CA 1
ATOM 5476 C C . ASN A 1 684 ? -82.808 34.384 113.993 1.00 57.62 684 ASN A C 1
ATOM 5478 O O . ASN A 1 684 ? -84.000 34.324 114.285 1.00 57.62 684 ASN A O 1
ATOM 5482 N N . SER A 1 685 ? -82.335 33.783 112.896 1.00 55.12 685 SER A N 1
ATOM 5483 C CA . SER A 1 685 ? -83.194 33.041 111.952 1.00 55.12 685 SER A CA 1
ATOM 5484 C C . SER A 1 685 ? -83.626 31.653 112.458 1.00 55.12 685 SER A C 1
ATOM 5486 O O . SER A 1 685 ? -84.522 31.029 111.886 1.00 55.12 685 SER A O 1
ATOM 5488 N N . ILE A 1 686 ? -83.019 31.178 113.550 1.00 53.81 686 ILE A N 1
ATOM 5489 C CA . ILE A 1 686 ? -83.160 29.822 114.089 1.00 53.81 686 ILE A CA 1
ATOM 5490 C C . ILE A 1 686 ? -83.473 29.921 115.589 1.00 53.81 686 ILE A C 1
ATOM 5492 O O . ILE A 1 686 ? -82.768 30.612 116.322 1.00 53.81 686 ILE A O 1
ATOM 5496 N N . GLY A 1 687 ? -84.541 29.261 116.055 1.00 54.84 687 GLY A N 1
ATOM 5497 C CA . GLY A 1 687 ? -84.934 29.257 117.470 1.00 54.84 687 GLY A CA 1
ATOM 5498 C C . GLY A 1 687 ? -83.922 28.535 118.371 1.00 54.84 687 GLY A C 1
ATOM 5499 O O . GLY A 1 687 ? -83.039 27.833 117.880 1.00 54.84 687 GLY A O 1
ATOM 5500 N N . LEU A 1 688 ? -84.084 28.658 119.700 1.00 45.50 688 LEU A N 1
ATOM 5501 C CA . LEU A 1 688 ? -83.164 28.145 120.742 1.00 45.50 688 LEU A CA 1
ATOM 5502 C C . LEU A 1 688 ? -82.750 26.659 120.605 1.00 45.50 688 LEU A C 1
ATOM 5504 O O . LEU A 1 688 ? -81.768 26.256 121.221 1.00 45.50 688 LEU A O 1
ATOM 5508 N N . TYR A 1 689 ? -83.470 25.868 119.800 1.00 51.03 689 TYR A N 1
ATOM 5509 C CA . TYR A 1 689 ? -83.261 24.432 119.588 1.00 51.03 689 TYR A CA 1
ATOM 5510 C C . TYR A 1 689 ? -82.938 24.033 118.138 1.00 51.03 689 TYR A C 1
ATOM 5512 O O . TYR A 1 689 ? -83.055 22.863 117.790 1.00 51.03 689 TYR A O 1
ATOM 5520 N N . GLY A 1 690 ? -82.553 24.971 117.268 1.00 53.53 690 GLY A N 1
ATOM 5521 C CA . GLY A 1 690 ? -82.172 24.614 115.896 1.00 53.53 690 GLY A CA 1
ATOM 5522 C C . GLY A 1 690 ? -83.346 24.454 114.921 1.00 53.53 690 GLY A C 1
ATOM 5523 O O . GLY A 1 690 ? -83.123 24.077 113.774 1.00 53.53 690 GLY A O 1
ATOM 5524 N N . PHE A 1 691 ? -84.576 24.775 115.340 1.00 53.56 691 PHE A N 1
ATOM 5525 C CA . PHE A 1 691 ? -85.771 24.758 114.491 1.00 53.56 691 PHE A CA 1
ATOM 5526 C C . PHE A 1 691 ? -86.277 26.184 114.201 1.00 53.56 691 PHE A C 1
ATOM 5528 O O . PHE A 1 691 ? -86.250 27.039 115.095 1.00 53.56 691 PHE A O 1
ATOM 5535 N N . PRO A 1 692 ? -86.712 26.476 112.959 1.00 55.06 692 PRO A N 1
ATOM 5536 C CA . PRO A 1 692 ? -87.209 27.795 112.573 1.00 55.06 692 PRO A CA 1
ATOM 5537 C C . PRO A 1 692 ? -88.500 28.120 113.336 1.00 55.06 692 PRO A C 1
ATOM 5539 O O . PRO A 1 692 ? -89.401 27.290 113.414 1.00 55.06 692 PRO A O 1
ATOM 5542 N N . SER A 1 693 ? -88.597 29.329 113.899 1.00 56.34 693 SER A N 1
ATOM 5543 C CA . SER A 1 693 ? -89.713 29.714 114.779 1.00 56.34 693 SER A CA 1
ATOM 5544 C C . SER A 1 693 ? -91.077 29.744 114.077 1.00 56.34 693 SER A C 1
ATOM 5546 O O . SER A 1 693 ? -92.088 29.462 114.713 1.00 56.34 693 SER A O 1
ATOM 5548 N N . ASN A 1 694 ? -91.105 30.042 112.770 1.00 58.81 694 ASN A N 1
ATOM 5549 C CA . ASN A 1 694 ? -92.323 30.197 111.969 1.00 58.81 694 ASN A CA 1
ATOM 5550 C C . ASN A 1 694 ? -92.155 29.516 110.592 1.00 58.81 694 ASN A C 1
ATOM 5552 O O . ASN A 1 694 ? -91.044 29.454 110.061 1.00 58.81 694 ASN A O 1
ATOM 5556 N N . MET A 1 695 ? -93.258 29.092 109.957 1.00 56.81 695 MET A N 1
ATOM 5557 C CA . MET A 1 695 ? -93.251 28.396 108.652 1.00 56.81 695 MET A CA 1
ATOM 5558 C C . MET A 1 695 ? -92.549 29.193 107.534 1.00 56.81 695 MET A C 1
ATOM 5560 O O . MET A 1 695 ? -91.837 28.611 106.719 1.00 56.81 695 MET A O 1
ATOM 5564 N N . PHE A 1 696 ? -92.674 30.526 107.537 1.00 62.97 696 PHE A N 1
ATOM 5565 C CA . PHE A 1 696 ? -91.959 31.410 106.607 1.00 62.97 696 PHE A CA 1
ATOM 5566 C C . PHE A 1 696 ? -90.433 31.348 106.793 1.00 62.97 696 PHE A C 1
ATOM 5568 O O . PHE A 1 696 ? -89.701 31.205 105.818 1.00 62.97 696 PHE A O 1
ATOM 5575 N N . ASN A 1 697 ? -89.952 31.361 108.042 1.00 61.44 697 ASN A N 1
ATOM 5576 C CA . ASN A 1 697 ? -88.525 31.225 108.353 1.00 61.44 697 ASN A CA 1
ATOM 5577 C C . ASN A 1 697 ? -87.999 29.824 108.011 1.00 61.44 697 ASN A C 1
ATOM 5579 O O . ASN A 1 697 ? -86.834 29.690 107.655 1.00 61.44 697 ASN A O 1
ATOM 5583 N N . GLY A 1 698 ? -88.848 28.792 108.081 1.00 63.03 698 GLY A N 1
ATOM 5584 C CA . GLY A 1 698 ? -88.502 27.438 107.645 1.00 63.03 698 GLY A CA 1
ATOM 5585 C C . GLY A 1 698 ? -88.373 27.302 106.129 1.00 63.03 698 GLY A C 1
ATOM 5586 O O . GLY A 1 698 ? -87.422 26.702 105.646 1.00 63.03 698 GLY A O 1
ATOM 5587 N N . LEU A 1 699 ? -89.280 27.908 105.362 1.00 62.91 699 LEU A N 1
ATOM 5588 C CA . LEU A 1 699 ? -89.173 27.961 103.899 1.00 62.91 699 LEU A CA 1
ATOM 5589 C C . LEU A 1 699 ? -87.970 28.793 103.440 1.00 62.91 699 LEU A C 1
ATOM 5591 O O . LEU A 1 699 ? -87.258 28.390 102.521 1.00 62.91 699 LEU A O 1
ATOM 5595 N N . LEU A 1 700 ? -87.712 29.923 104.100 1.00 62.56 700 LEU A N 1
ATOM 5596 C CA . LEU A 1 700 ? -86.577 30.786 103.787 1.00 62.56 700 LEU A CA 1
ATOM 5597 C C . LEU A 1 700 ? -85.243 30.118 104.149 1.00 62.56 700 LEU A C 1
ATOM 5599 O O . LEU A 1 700 ? -84.312 30.173 103.352 1.00 62.56 700 LEU A O 1
ATOM 5603 N N . SER A 1 701 ? -85.154 29.414 105.282 1.00 63.88 701 SER A N 1
ATOM 5604 C CA . SER A 1 701 ? -83.952 28.652 105.642 1.00 63.88 701 SER A CA 1
ATOM 5605 C C . SER A 1 701 ? -83.718 27.451 104.722 1.00 63.88 701 SER A C 1
ATOM 5607 O O . SER A 1 701 ? -82.573 27.201 104.354 1.00 63.88 701 SER A O 1
ATOM 5609 N N . LEU A 1 702 ? -84.775 26.764 104.267 1.00 66.69 702 LEU A N 1
ATOM 5610 C CA . LEU A 1 702 ? -84.683 25.721 103.238 1.00 66.69 702 LEU A CA 1
ATOM 5611 C C . LEU A 1 702 ? -84.193 26.286 101.898 1.00 66.69 702 LEU A C 1
ATOM 5613 O O . LEU A 1 702 ? -83.290 25.714 101.291 1.00 66.69 702 LEU A O 1
ATOM 5617 N N . GLY A 1 703 ? -84.738 27.422 101.455 1.00 67.31 703 GLY A N 1
ATOM 5618 C CA . GLY A 1 703 ? -84.309 28.098 100.228 1.00 67.31 703 GLY A CA 1
ATOM 5619 C C . GLY A 1 703 ? -82.857 28.578 100.293 1.00 67.31 703 GLY A C 1
ATOM 5620 O O . GLY A 1 703 ? -82.100 28.386 99.342 1.00 67.31 703 GLY A O 1
ATOM 5621 N N . VAL A 1 704 ? -82.432 29.134 101.431 1.00 66.06 704 VAL A N 1
ATOM 5622 C CA . VAL A 1 704 ? -81.046 29.577 101.642 1.00 66.06 704 VAL A CA 1
ATOM 5623 C C . VAL A 1 704 ? -80.090 28.388 101.753 1.00 66.06 704 VAL A C 1
ATOM 5625 O O . VAL A 1 704 ? -79.035 28.418 101.128 1.00 66.06 704 VAL A O 1
ATOM 5628 N N . MET A 1 705 ? -80.455 27.312 102.454 1.00 65.62 705 MET A N 1
ATOM 5629 C CA . MET A 1 705 ? -79.663 26.073 102.500 1.00 65.62 705 MET A CA 1
ATOM 5630 C C . MET A 1 705 ? -79.526 25.432 101.113 1.00 65.62 705 MET A C 1
ATOM 5632 O O . MET A 1 705 ? -78.434 25.000 100.746 1.00 65.62 705 MET A O 1
ATOM 5636 N N . ALA A 1 706 ? -80.593 25.426 100.305 1.00 70.12 706 ALA A N 1
ATOM 5637 C CA . ALA A 1 706 ? -80.547 24.957 98.921 1.00 70.12 706 ALA A CA 1
ATOM 5638 C C . ALA A 1 706 ? -79.638 25.838 98.042 1.00 70.12 706 ALA A C 1
ATOM 5640 O O . ALA A 1 706 ? -78.832 25.319 97.269 1.00 70.12 706 ALA A O 1
ATOM 5641 N N . PHE A 1 707 ? -79.704 27.163 98.198 1.00 73.06 707 PHE A N 1
ATOM 5642 C CA . PHE A 1 707 ? -78.837 28.112 97.494 1.00 73.06 707 PHE A CA 1
ATOM 5643 C C . PHE A 1 707 ? -77.361 27.989 97.909 1.00 73.06 707 PHE A C 1
ATOM 5645 O O . PHE A 1 707 ? -76.474 27.989 97.057 1.00 73.06 707 PHE A O 1
ATOM 5652 N N . ILE A 1 708 ? -77.090 27.812 99.205 1.00 67.31 708 ILE A N 1
ATOM 5653 C CA . ILE A 1 708 ? -75.754 27.544 99.754 1.00 67.31 708 ILE A CA 1
ATOM 5654 C C . ILE A 1 708 ? -75.201 26.231 99.200 1.00 67.31 708 ILE A C 1
ATOM 5656 O O . ILE A 1 708 ? -74.054 26.199 98.749 1.00 67.31 708 ILE A O 1
ATOM 5660 N N . GLY A 1 709 ? -76.007 25.165 99.189 1.00 69.38 709 GLY A N 1
ATOM 5661 C CA . GLY A 1 709 ? -75.645 23.884 98.583 1.00 69.38 709 GLY A CA 1
ATOM 5662 C C . GLY A 1 709 ? -75.292 24.029 97.101 1.00 69.38 709 GLY A C 1
ATOM 5663 O O . GLY A 1 709 ? -74.261 23.518 96.662 1.00 69.38 709 GLY A O 1
ATOM 5664 N N . TYR A 1 710 ? -76.082 24.805 96.351 1.00 76.75 710 TYR A N 1
ATOM 5665 C CA . TYR A 1 710 ? -75.819 25.114 94.944 1.00 76.75 710 TYR A CA 1
ATOM 5666 C C . TYR A 1 710 ? -74.501 25.881 94.743 1.00 76.75 710 TYR A C 1
ATOM 5668 O O . TYR A 1 710 ? -73.654 25.436 93.968 1.00 76.75 710 TYR A O 1
ATOM 5676 N N . ILE A 1 711 ? -74.273 26.985 95.467 1.00 74.12 711 ILE A N 1
ATOM 5677 C CA . ILE A 1 711 ? -73.025 27.767 95.366 1.00 74.12 711 ILE A CA 1
ATOM 5678 C C . ILE A 1 711 ? -71.813 26.922 95.757 1.00 74.12 711 ILE A C 1
ATOM 5680 O O . ILE A 1 711 ? -70.796 26.951 95.066 1.00 74.12 711 ILE A O 1
ATOM 5684 N N . THR A 1 712 ? -71.920 26.150 96.839 1.00 73.25 712 THR A N 1
ATOM 5685 C CA . THR A 1 712 ? -70.837 25.286 97.325 1.00 73.25 712 THR A CA 1
ATOM 5686 C C . THR A 1 712 ? -70.429 24.270 96.259 1.00 73.25 712 THR A C 1
ATOM 5688 O O . THR A 1 712 ? -69.237 24.055 96.047 1.00 73.25 712 THR A O 1
ATOM 5691 N N . ASN A 1 713 ? -71.401 23.716 95.527 1.00 78.88 713 ASN A N 1
ATOM 5692 C CA . ASN A 1 713 ? -71.159 22.809 94.408 1.00 78.88 713 ASN A CA 1
ATOM 5693 C C . ASN A 1 713 ? -70.496 23.509 93.205 1.00 78.88 713 ASN A C 1
ATOM 5695 O O . ASN A 1 713 ? -69.497 23.023 92.680 1.00 78.88 713 ASN A O 1
ATOM 5699 N N . VAL A 1 714 ? -70.993 24.683 92.791 1.00 80.00 714 VAL A N 1
ATOM 5700 C CA . VAL A 1 714 ? -70.410 25.456 91.673 1.00 80.00 714 VAL A CA 1
ATOM 5701 C C . VAL A 1 714 ? -68.961 25.849 91.967 1.00 80.00 714 VAL A C 1
ATOM 5703 O O . VAL A 1 714 ? -68.089 25.715 91.110 1.00 80.00 714 VAL A O 1
ATOM 5706 N N . VAL A 1 715 ? -68.685 26.297 93.191 1.00 75.50 715 VAL A N 1
ATOM 5707 C CA . VAL A 1 715 ? -67.343 26.700 93.625 1.00 75.50 715 VAL A CA 1
ATOM 5708 C C . VAL A 1 715 ? -66.406 25.494 93.726 1.00 75.50 715 VAL A C 1
ATOM 5710 O O . VAL A 1 715 ? -65.248 25.595 93.320 1.00 75.50 715 VAL A O 1
ATOM 5713 N N . ALA A 1 716 ? -66.897 24.346 94.204 1.00 75.88 716 ALA A N 1
ATOM 5714 C CA . ALA A 1 716 ? -66.134 23.100 94.221 1.00 75.88 716 ALA A CA 1
ATOM 5715 C C . ALA A 1 716 ? -65.750 22.643 92.806 1.00 75.88 716 ALA A C 1
ATOM 5717 O O . ALA A 1 716 ? -64.584 22.335 92.570 1.00 75.88 716 ALA A O 1
ATOM 5718 N N . LEU A 1 717 ? -66.691 22.673 91.852 1.00 75.06 717 LEU A N 1
ATOM 5719 C CA . LEU A 1 717 ? -66.426 22.362 90.443 1.00 75.06 717 LEU A CA 1
ATOM 5720 C C . LEU A 1 717 ? -65.441 23.350 89.807 1.00 75.06 717 LEU A C 1
ATOM 5722 O O . LEU A 1 717 ? -64.542 22.946 89.074 1.00 75.06 717 LEU A O 1
ATOM 5726 N N . TRP A 1 718 ? -65.562 24.643 90.109 1.00 80.94 718 TRP A N 1
ATOM 5727 C CA . TRP A 1 718 ? -64.638 25.661 89.607 1.00 80.94 718 TRP A CA 1
ATOM 5728 C C . TRP A 1 718 ? -63.203 25.460 90.131 1.00 80.94 718 TRP A C 1
ATOM 5730 O O . TRP A 1 718 ? -62.239 25.584 89.368 1.00 80.94 718 TRP A O 1
ATOM 5740 N N . MET A 1 719 ? -63.049 25.063 91.401 1.00 76.50 719 MET A N 1
ATOM 5741 C CA . MET A 1 719 ? -61.744 24.785 92.019 1.00 76.50 719 MET A CA 1
ATOM 5742 C C . MET A 1 719 ? -61.062 23.488 91.564 1.00 76.50 719 MET A C 1
ATOM 5744 O O . MET A 1 719 ? -59.890 23.262 91.874 1.00 76.50 719 MET A O 1
ATOM 5748 N N . ILE A 1 720 ? -61.740 22.658 90.768 1.00 78.19 720 ILE A N 1
ATOM 5749 C CA . ILE A 1 720 ? -61.093 21.537 90.074 1.00 78.19 720 ILE A CA 1
ATOM 5750 C C . ILE A 1 720 ? -59.990 22.059 89.146 1.00 78.19 720 ILE A C 1
ATOM 5752 O O . ILE A 1 720 ? -58.899 21.488 89.090 1.00 78.19 720 ILE A O 1
ATOM 5756 N N . PHE A 1 721 ? -60.260 23.170 88.458 1.00 80.00 721 PHE A N 1
ATOM 5757 C CA . PHE A 1 721 ? -59.383 23.718 87.426 1.00 80.00 721 PHE A CA 1
ATOM 5758 C C . PHE A 1 721 ? -58.629 24.967 87.900 1.00 80.00 721 PHE A C 1
ATOM 5760 O O . PHE A 1 721 ? -57.462 25.144 87.560 1.00 80.00 721 PHE A O 1
ATOM 5767 N N . HIS A 1 722 ? -59.250 25.813 88.727 1.00 75.75 722 HIS A N 1
ATOM 5768 C CA . HIS A 1 722 ? -58.691 27.101 89.144 1.00 75.75 722 HIS A CA 1
ATOM 5769 C C . HIS A 1 722 ? -58.296 27.138 90.636 1.00 75.75 722 HIS A C 1
ATOM 5771 O O . HIS A 1 722 ? -58.958 26.513 91.455 1.00 75.75 722 HIS A O 1
ATOM 5777 N N . PRO A 1 723 ? -57.273 27.920 91.035 1.00 77.06 723 PRO A N 1
ATOM 5778 C CA . PRO A 1 723 ? -56.364 28.690 90.186 1.00 77.06 723 PRO A CA 1
ATOM 5779 C C . PRO A 1 723 ? -55.308 27.792 89.517 1.00 77.06 723 PRO A C 1
ATOM 5781 O O . PRO A 1 723 ? -54.778 26.880 90.139 1.00 77.06 723 PRO A O 1
ATOM 5784 N N . TYR A 1 724 ? -54.948 28.074 88.260 1.00 78.50 724 TYR A N 1
ATOM 5785 C CA . TYR A 1 724 ? -53.954 27.284 87.506 1.00 78.50 724 TYR A CA 1
ATOM 5786 C C . TYR A 1 724 ? -52.501 27.465 87.982 1.00 78.50 724 TYR A C 1
ATOM 5788 O O . TYR A 1 724 ? -51.611 26.727 87.564 1.00 78.50 724 TYR A O 1
ATOM 5796 N N . LYS A 1 725 ? -52.242 28.469 88.828 1.00 75.25 725 LYS A N 1
ATOM 5797 C CA . LYS A 1 725 ? -50.942 28.756 89.448 1.00 75.25 725 LYS A CA 1
ATOM 5798 C C . LYS A 1 725 ? -51.136 29.007 90.938 1.00 75.25 725 LYS A C 1
ATOM 5800 O O . LYS A 1 725 ? -52.169 29.537 91.340 1.00 75.25 725 LYS A O 1
ATOM 5805 N N . GLU A 1 726 ? -50.136 28.641 91.732 1.00 76.25 726 GLU A N 1
ATOM 5806 C CA . GLU A 1 726 ? -50.228 28.683 93.189 1.00 76.25 726 GLU A CA 1
ATOM 5807 C C . GLU A 1 726 ? -50.438 30.118 93.703 1.00 76.25 726 GLU A C 1
ATOM 5809 O O . GLU A 1 726 ? -49.631 31.021 93.460 1.00 76.25 726 GLU A O 1
ATOM 5814 N N . ASN A 1 727 ? -51.525 30.335 94.440 1.00 74.31 727 ASN A N 1
ATOM 5815 C CA . ASN A 1 727 ? -51.831 31.608 95.068 1.00 74.31 727 ASN A CA 1
ATOM 5816 C C . ASN A 1 727 ? -51.068 31.753 96.396 1.00 74.31 727 ASN A C 1
ATOM 5818 O O . ASN A 1 727 ? -51.401 31.127 97.405 1.00 74.31 727 ASN A O 1
ATOM 5822 N N . LYS A 1 728 ? -50.076 32.652 96.403 1.00 73.50 728 LYS A N 1
ATOM 5823 C CA . LYS A 1 728 ? -49.152 32.901 97.526 1.00 73.50 728 LYS A CA 1
ATOM 5824 C C . LYS A 1 728 ? -49.811 33.392 98.824 1.00 73.50 728 LYS A C 1
ATOM 5826 O O . LYS A 1 728 ? -49.160 33.373 99.869 1.00 73.50 728 LYS A O 1
ATOM 5831 N N . ILE A 1 729 ? -51.049 33.890 98.772 1.00 69.31 729 ILE A N 1
ATOM 5832 C CA . ILE A 1 729 ? -51.780 34.372 99.957 1.00 69.31 729 ILE A CA 1
ATOM 5833 C C . ILE A 1 729 ? -52.529 33.212 100.622 1.00 69.31 729 ILE A C 1
ATOM 5835 O O . ILE A 1 729 ? -52.431 33.019 101.832 1.00 69.31 729 ILE A O 1
ATOM 5839 N N . ILE A 1 730 ? -53.219 32.399 99.821 1.00 67.75 730 ILE A N 1
ATOM 5840 C CA . ILE A 1 730 ? -54.017 31.257 100.290 1.00 67.75 730 ILE A CA 1
ATOM 5841 C C . ILE A 1 730 ? -53.108 30.131 100.815 1.00 67.75 730 ILE A C 1
ATOM 5843 O O . ILE A 1 730 ? -53.450 29.478 101.801 1.00 67.75 730 ILE A O 1
ATOM 5847 N N . SER A 1 731 ? -51.905 29.966 100.245 1.00 66.94 731 SER A N 1
ATOM 5848 C CA . SER A 1 731 ? -50.933 28.944 100.671 1.00 66.94 731 SER A CA 1
ATOM 5849 C C . SER A 1 731 ? -50.389 29.122 102.098 1.00 66.94 731 SER A C 1
ATOM 5851 O O . SER A 1 731 ? -49.826 28.179 102.659 1.00 66.94 731 SER A O 1
ATOM 5853 N N . LYS A 1 732 ? -50.580 30.298 102.717 1.00 70.06 732 LYS A N 1
ATOM 5854 C CA . LYS A 1 732 ? -50.121 30.603 104.085 1.00 70.06 732 LYS A CA 1
ATOM 5855 C C . LYS A 1 732 ? -51.113 30.216 105.186 1.00 70.06 732 LYS A C 1
ATOM 5857 O O . LYS A 1 732 ? -50.715 30.161 106.346 1.00 70.06 732 LYS A O 1
ATOM 5862 N N . ILE A 1 733 ? -52.379 29.944 104.862 1.00 70.00 733 ILE A N 1
ATOM 5863 C CA . ILE A 1 733 ? -53.389 29.570 105.863 1.00 70.00 733 ILE A CA 1
ATOM 5864 C C . ILE A 1 733 ? -53.355 28.039 106.047 1.00 70.00 733 ILE A C 1
ATOM 5866 O O . ILE A 1 733 ? -53.574 27.327 105.065 1.00 70.00 733 ILE A O 1
ATOM 5870 N N . PRO A 1 734 ? -53.124 27.495 107.266 1.00 60.75 734 PRO A N 1
ATOM 5871 C CA . PRO A 1 734 ? -52.861 26.063 107.479 1.00 60.75 734 PRO A CA 1
ATOM 5872 C C . PRO A 1 734 ? -53.921 25.126 106.890 1.00 60.75 734 PRO A C 1
ATOM 5874 O O . PRO A 1 734 ? -53.590 24.093 106.315 1.00 60.75 734 PRO A O 1
ATOM 5877 N N . PHE A 1 735 ? -55.192 25.513 106.992 1.00 61.16 735 PHE A N 1
ATOM 5878 C CA . PHE A 1 735 ? -56.317 24.728 106.492 1.00 61.16 735 PHE A CA 1
ATOM 5879 C C . PHE A 1 735 ? -56.565 24.908 104.986 1.00 61.16 735 PHE A C 1
ATOM 5881 O O . PHE A 1 735 ? -57.012 23.971 104.332 1.00 61.16 735 PHE A O 1
ATOM 5888 N N . PHE A 1 736 ? -56.216 26.071 104.413 1.00 65.25 736 PHE A N 1
ATOM 5889 C CA . PHE A 1 736 ? -56.427 26.363 102.989 1.00 65.25 736 PHE A CA 1
ATOM 5890 C C . PHE A 1 736 ? -55.195 26.145 102.098 1.00 65.25 736 PHE A C 1
ATOM 5892 O O . PHE A 1 736 ? -55.285 26.267 100.879 1.00 65.25 736 PHE A O 1
ATOM 5899 N N . LYS A 1 737 ? -54.052 25.752 102.673 1.00 66.25 737 LYS A N 1
ATOM 5900 C CA . LYS A 1 737 ? -52.795 25.514 101.949 1.00 66.25 737 LYS A CA 1
ATOM 5901 C C . LYS A 1 737 ? -52.931 24.514 100.798 1.00 66.25 737 LYS A C 1
ATOM 5903 O O . LYS A 1 737 ? -52.370 24.732 99.729 1.00 66.25 737 LYS A O 1
ATOM 5908 N N . LYS A 1 738 ? -53.710 23.446 100.996 1.00 64.12 738 LYS A N 1
ATOM 5909 C CA . LYS A 1 738 ? -53.998 22.434 99.964 1.00 64.12 738 LYS A CA 1
ATOM 5910 C C . LYS A 1 738 ? -54.884 22.955 98.818 1.00 64.12 738 LYS A C 1
ATOM 5912 O O . LYS A 1 738 ? -55.061 22.243 97.840 1.00 64.12 738 LYS A O 1
ATOM 5917 N N . PHE A 1 739 ? -55.405 24.180 98.925 1.00 65.62 739 PHE A N 1
ATOM 5918 C CA . PHE A 1 739 ? -56.301 24.829 97.957 1.00 65.62 739 PHE A CA 1
ATOM 5919 C C . PHE A 1 739 ? -55.678 26.079 97.320 1.00 65.62 739 PHE A C 1
ATOM 5921 O O . PHE A 1 739 ? -56.361 26.870 96.675 1.00 65.62 739 PHE A O 1
ATOM 5928 N N . ALA A 1 740 ? -54.369 26.283 97.498 1.00 70.25 740 ALA A N 1
ATOM 5929 C CA . ALA A 1 740 ? -53.652 27.371 96.842 1.00 70.25 740 ALA A CA 1
ATOM 5930 C C . ALA A 1 740 ? -53.522 27.169 95.321 1.00 70.25 740 ALA A C 1
ATOM 5932 O O . ALA A 1 740 ? -53.217 28.121 94.609 1.00 70.25 740 ALA A O 1
ATOM 5933 N N . LEU A 1 741 ? -53.760 25.952 94.830 1.00 77.06 741 LEU A N 1
ATOM 5934 C CA . LEU A 1 741 ? -53.736 25.557 93.427 1.00 77.06 741 LEU A CA 1
ATOM 5935 C C . LEU A 1 741 ? -54.991 24.719 93.141 1.00 77.06 741 LEU A C 1
ATOM 5937 O O . LEU A 1 741 ? -55.449 23.992 94.024 1.00 77.06 741 LEU A O 1
ATOM 5941 N N . GLY A 1 742 ? -55.543 24.825 91.931 1.00 78.81 742 GLY A N 1
ATOM 5942 C CA . GLY A 1 742 ? -56.657 23.985 91.495 1.00 78.81 742 GLY A CA 1
ATOM 5943 C C . GLY A 1 742 ? -56.302 22.499 91.597 1.00 78.81 742 GLY A C 1
ATOM 5944 O O . GLY A 1 742 ? -55.132 22.118 91.480 1.00 78.81 742 GLY A O 1
ATOM 5945 N N . TYR A 1 743 ? -57.306 21.652 91.811 1.00 79.56 743 TYR A N 1
ATOM 5946 C CA . TYR A 1 743 ? -57.077 20.246 92.143 1.00 79.56 743 TYR A CA 1
ATOM 5947 C C . TYR A 1 743 ? -56.347 19.459 91.037 1.00 79.56 743 TYR A C 1
ATOM 5949 O O . TYR A 1 743 ? -55.368 18.771 91.333 1.00 79.56 743 TYR A O 1
ATOM 5957 N N . ILE A 1 744 ? -56.767 19.591 89.770 1.00 78.50 744 ILE A N 1
ATOM 5958 C CA . ILE A 1 744 ? -56.119 18.916 88.629 1.00 78.50 744 ILE A CA 1
ATOM 5959 C C . ILE A 1 744 ? -54.683 19.425 88.418 1.00 78.50 744 ILE A C 1
ATOM 5961 O O . ILE A 1 744 ? -53.778 18.593 88.354 1.00 78.50 744 ILE A O 1
ATOM 5965 N N . PRO A 1 745 ? -54.407 20.749 88.366 1.00 79.12 745 PRO A N 1
ATOM 5966 C CA . PRO A 1 745 ? -53.033 21.248 88.274 1.00 79.12 745 PRO A CA 1
ATOM 5967 C C . PRO A 1 745 ? -52.105 20.761 89.401 1.00 79.12 745 PRO A C 1
ATOM 5969 O O . PRO A 1 745 ? -50.926 20.509 89.145 1.00 79.12 745 PRO A O 1
ATOM 5972 N N . ALA A 1 746 ? -52.617 20.604 90.629 1.00 77.88 746 ALA A N 1
ATOM 5973 C CA . ALA A 1 746 ? -51.849 20.093 91.768 1.00 77.88 746 ALA A CA 1
ATOM 5974 C C . ALA A 1 746 ? -51.495 18.603 91.644 1.00 77.88 746 ALA A C 1
ATOM 5976 O O . ALA A 1 746 ? -50.408 18.203 92.058 1.00 77.88 746 ALA A O 1
ATOM 5977 N N . HIS A 1 747 ? -52.365 17.810 91.016 1.00 80.12 747 HIS A N 1
ATOM 5978 C CA . HIS A 1 747 ? -52.203 16.362 90.838 1.00 80.12 747 HIS A CA 1
ATOM 5979 C C . HIS A 1 747 ? -51.931 15.987 89.374 1.00 80.12 747 HIS A C 1
ATOM 5981 O O . HIS A 1 747 ? -52.207 14.870 88.941 1.00 80.12 747 HIS A O 1
ATOM 5987 N N . LYS A 1 748 ? -51.350 16.908 88.590 1.00 80.88 748 LYS A N 1
ATOM 5988 C CA . LYS A 1 748 ? -51.096 16.728 87.149 1.00 80.88 748 LYS A CA 1
ATOM 5989 C C . LYS A 1 748 ? -50.378 15.415 86.812 1.00 80.88 748 LYS A C 1
ATOM 5991 O O . LYS A 1 748 ? -50.667 14.813 85.789 1.00 80.88 748 LYS A O 1
ATOM 5996 N N . ASN A 1 749 ? -49.458 14.972 87.674 1.00 80.94 749 ASN A N 1
ATOM 5997 C CA . ASN A 1 749 ? -48.680 13.752 87.463 1.00 80.94 749 ASN A CA 1
ATOM 5998 C C . ASN A 1 749 ? -49.558 12.505 87.620 1.00 80.94 749 ASN A C 1
ATOM 6000 O O . ASN A 1 749 ? -49.418 11.563 86.854 1.00 80.94 749 ASN A O 1
ATOM 6004 N N . GLU A 1 750 ? -50.480 12.510 88.581 1.00 78.94 750 GLU A N 1
ATOM 6005 C CA . GLU A 1 750 ? -51.394 11.393 88.835 1.00 78.94 750 GLU A CA 1
ATOM 6006 C C . GLU A 1 750 ? -52.425 11.269 87.709 1.00 78.94 750 GLU A C 1
ATOM 6008 O O . GLU A 1 750 ? -52.661 10.170 87.210 1.00 78.94 750 GLU A O 1
ATOM 6013 N N . PHE A 1 751 ? -52.951 12.400 87.222 1.00 80.19 751 PHE A N 1
ATOM 6014 C CA . PHE A 1 751 ? -53.795 12.427 86.023 1.00 80.19 751 PHE A CA 1
ATOM 6015 C C . PHE A 1 751 ? -53.028 12.011 84.759 1.00 80.19 751 PHE A C 1
ATOM 6017 O O . PHE A 1 751 ? -53.574 11.285 83.935 1.00 80.19 751 PHE A O 1
ATOM 6024 N N . ALA A 1 752 ? -51.761 12.412 84.607 1.00 80.88 752 ALA A N 1
ATOM 6025 C CA . ALA A 1 752 ? -50.927 11.987 83.482 1.00 80.88 752 ALA A CA 1
ATOM 6026 C C . ALA A 1 752 ? -50.640 10.475 83.507 1.00 80.88 752 ALA A C 1
ATOM 6028 O O . ALA A 1 752 ? -50.713 9.835 82.463 1.00 80.88 752 ALA A O 1
ATOM 6029 N N . ILE A 1 753 ? -50.374 9.890 84.682 1.00 80.94 753 ILE A N 1
ATOM 6030 C CA . ILE A 1 753 ? -50.206 8.436 84.850 1.00 80.94 753 ILE A CA 1
ATOM 6031 C C . ILE A 1 753 ? -51.509 7.704 84.518 1.00 80.94 753 ILE A C 1
ATOM 6033 O O . ILE A 1 753 ? -51.479 6.712 83.796 1.00 80.94 753 ILE A O 1
ATOM 6037 N N . GLY A 1 754 ? -52.652 8.207 84.996 1.00 79.00 754 GLY A N 1
ATOM 6038 C CA . GLY A 1 754 ? -53.960 7.651 84.650 1.00 79.00 754 GLY A CA 1
ATOM 6039 C C . GLY A 1 754 ? -54.231 7.692 83.143 1.00 79.00 754 GLY A C 1
ATOM 6040 O O . GLY A 1 754 ? -54.697 6.707 82.578 1.00 79.00 754 GLY A O 1
ATOM 6041 N N . MET A 1 755 ? -53.883 8.799 82.480 1.00 80.25 755 MET A N 1
ATOM 6042 C CA . MET A 1 755 ? -54.043 8.948 81.032 1.00 80.25 755 MET A CA 1
ATOM 6043 C C . MET A 1 755 ? -53.102 8.013 80.265 1.00 80.25 755 MET A C 1
ATOM 6045 O O . MET A 1 755 ? -53.510 7.397 79.287 1.00 80.25 755 MET A O 1
ATOM 6049 N N . ALA A 1 756 ? -51.856 7.864 80.719 1.00 79.69 756 ALA A N 1
ATOM 6050 C CA . ALA A 1 756 ? -50.904 6.926 80.132 1.00 79.69 756 ALA A CA 1
ATOM 6051 C C . ALA A 1 756 ? -51.397 5.477 80.246 1.00 79.69 756 ALA A C 1
ATOM 6053 O O . ALA A 1 756 ? -51.339 4.742 79.266 1.00 79.69 756 ALA A O 1
ATOM 6054 N N . LYS A 1 757 ? -51.948 5.100 81.408 1.00 80.50 757 LYS A N 1
ATOM 6055 C CA . LYS A 1 757 ? -52.537 3.777 81.639 1.00 80.50 757 LYS A CA 1
ATOM 6056 C C . LYS A 1 757 ? -53.728 3.514 80.711 1.00 80.50 757 LYS A C 1
ATOM 6058 O O . LYS A 1 757 ? -53.767 2.473 80.071 1.00 80.50 757 LYS A O 1
ATOM 6063 N N . LEU A 1 758 ? -54.639 4.482 80.565 1.00 82.38 758 LEU A N 1
ATOM 6064 C CA . LEU A 1 758 ? -55.766 4.400 79.624 1.00 82.38 758 LEU A CA 1
ATOM 6065 C C . LEU A 1 758 ? -55.294 4.184 78.176 1.00 82.38 758 LEU A C 1
ATOM 6067 O O . LEU A 1 758 ? -55.892 3.422 77.422 1.00 82.38 758 LEU A O 1
ATOM 6071 N N . ILE A 1 759 ? -54.222 4.865 77.771 1.00 81.25 759 ILE A N 1
ATOM 6072 C CA . ILE A 1 759 ? -53.700 4.753 76.407 1.00 81.25 759 ILE A CA 1
ATOM 6073 C C . ILE A 1 759 ? -53.056 3.394 76.164 1.00 81.25 759 ILE A C 1
ATOM 6075 O O . ILE A 1 759 ? -53.327 2.781 75.133 1.00 81.25 759 ILE A O 1
ATOM 6079 N N . ASP A 1 760 ? -52.225 2.942 77.100 1.00 76.75 760 ASP A N 1
ATOM 6080 C CA . ASP A 1 760 ? -51.479 1.687 76.998 1.00 76.75 760 ASP A CA 1
ATOM 6081 C C . ASP A 1 760 ? -52.404 0.461 77.072 1.00 76.75 760 ASP A C 1
ATOM 6083 O O . ASP A 1 760 ? -52.308 -0.445 76.244 1.00 76.75 760 ASP A O 1
ATOM 6087 N N . GLU A 1 761 ? -53.347 0.456 78.019 1.00 78.06 761 GLU A N 1
ATOM 6088 C CA . GLU A 1 761 ? -54.219 -0.695 78.272 1.00 78.06 761 GLU A CA 1
ATOM 6089 C C . GLU A 1 761 ? -55.431 -0.737 77.322 1.00 78.06 761 GLU A C 1
ATOM 6091 O O . GLU A 1 761 ? -55.744 -1.804 76.792 1.00 78.06 761 GLU A O 1
ATOM 6096 N N . GLU A 1 762 ? -56.069 0.407 77.031 1.00 79.62 762 GLU A N 1
ATOM 6097 C CA . GLU A 1 762 ? -57.392 0.431 76.376 1.00 79.62 762 GLU A CA 1
ATOM 6098 C C . GLU A 1 762 ? -57.401 0.995 74.944 1.00 79.62 762 GLU A C 1
ATOM 6100 O O . GLU A 1 762 ? -58.195 0.558 74.108 1.00 79.62 762 GLU A O 1
ATOM 6105 N N . LEU A 1 763 ? -56.536 1.962 74.611 1.00 76.38 763 LEU A N 1
ATOM 6106 C CA . LEU A 1 763 ? -56.581 2.652 73.307 1.00 76.38 763 LEU A CA 1
ATOM 6107 C C . LEU A 1 763 ? -55.646 2.047 72.261 1.00 76.38 763 LEU A C 1
ATOM 6109 O O . LEU A 1 763 ? -56.026 1.897 71.095 1.00 76.38 763 LEU A O 1
ATOM 6113 N N . LEU A 1 764 ? -54.425 1.716 72.676 1.00 69.88 764 LEU A N 1
ATOM 6114 C CA . LEU A 1 764 ? -53.325 1.270 71.827 1.00 69.88 764 LEU A CA 1
ATOM 6115 C C . LEU A 1 764 ? -52.860 -0.145 72.164 1.00 69.88 764 LEU A C 1
ATOM 6117 O O . LEU A 1 764 ? -51.665 -0.448 72.172 1.00 69.88 764 LEU A O 1
ATOM 6121 N N . ASN A 1 765 ? -53.810 -1.052 72.379 1.00 68.94 765 ASN A N 1
ATOM 6122 C CA . ASN A 1 765 ? -53.446 -2.440 72.598 1.00 68.94 765 ASN A CA 1
ATOM 6123 C C . ASN A 1 765 ? -52.701 -3.029 71.377 1.00 68.94 765 ASN A C 1
ATOM 6125 O O . ASN A 1 765 ? -52.899 -2.664 70.210 1.00 68.94 765 ASN A O 1
ATOM 6129 N N . LYS A 1 766 ? -51.798 -3.970 71.660 1.00 68.69 766 LYS A N 1
ATOM 6130 C CA . LYS A 1 766 ? -50.882 -4.566 70.675 1.00 68.69 766 LYS A CA 1
ATOM 6131 C C . LYS A 1 766 ? -51.601 -5.194 69.474 1.00 68.69 766 LYS A C 1
ATOM 6133 O O . LYS A 1 766 ? -51.047 -5.238 68.375 1.00 68.69 766 LYS A O 1
ATOM 6138 N N . GLU A 1 767 ? -52.812 -5.707 69.673 1.00 68.75 767 GLU A N 1
ATOM 6139 C CA . GLU A 1 767 ? -53.591 -6.357 68.619 1.00 68.75 767 GLU A CA 1
ATOM 6140 C C . GLU A 1 767 ? -54.121 -5.362 67.582 1.00 68.75 767 GLU A C 1
ATOM 6142 O O . GLU A 1 767 ? -53.988 -5.612 66.381 1.00 68.75 767 GLU A O 1
ATOM 6147 N N . GLU A 1 768 ? -54.674 -4.227 68.014 1.00 67.19 768 GLU A N 1
ATOM 6148 C CA . GLU A 1 768 ? -55.208 -3.192 67.118 1.00 67.19 768 GLU A CA 1
ATOM 6149 C C . GLU A 1 768 ? -54.103 -2.493 66.325 1.00 67.19 768 GLU A C 1
ATOM 6151 O O . GLU A 1 768 ? -54.233 -2.295 65.111 1.00 67.19 768 GLU A O 1
ATOM 6156 N N . ILE A 1 769 ? -52.959 -2.228 66.965 1.00 68.50 769 ILE A N 1
ATOM 6157 C CA . ILE A 1 769 ? -51.764 -1.727 66.275 1.00 68.50 769 ILE A CA 1
ATOM 6158 C C . ILE A 1 769 ? -51.346 -2.711 65.172 1.00 68.50 769 ILE A C 1
ATOM 6160 O O . ILE A 1 769 ? -51.182 -2.316 64.015 1.00 68.50 769 ILE A O 1
ATOM 6164 N N . ASN A 1 770 ? -51.236 -4.006 65.486 1.00 68.25 770 ASN A N 1
ATOM 6165 C CA . ASN A 1 770 ? -50.834 -5.02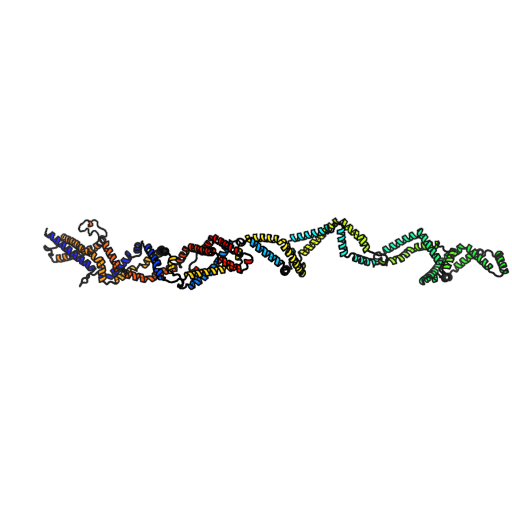1 64.508 1.00 68.25 770 ASN A CA 1
ATOM 6166 C C . ASN A 1 770 ? -51.821 -5.157 63.339 1.00 68.25 770 ASN A C 1
ATOM 6168 O O . ASN A 1 770 ? -51.388 -5.295 62.193 1.00 68.25 770 ASN A O 1
ATOM 6172 N N . LYS A 1 771 ? -53.136 -5.102 63.591 1.00 69.62 771 LYS A N 1
ATOM 6173 C CA . LYS A 1 771 ? -54.157 -5.124 62.527 1.00 69.62 771 LYS A CA 1
ATOM 6174 C C . LYS A 1 771 ? -54.018 -3.921 61.594 1.00 69.62 771 LYS A C 1
ATOM 6176 O O . LYS A 1 771 ? -54.019 -4.098 60.374 1.00 69.62 771 LYS A O 1
ATOM 6181 N N . SER A 1 772 ? -53.830 -2.722 62.150 1.00 66.69 772 SER A N 1
ATOM 6182 C CA . SER A 1 772 ? -53.648 -1.497 61.364 1.00 66.69 772 SER A CA 1
ATOM 6183 C C . SER A 1 772 ? -52.381 -1.551 60.503 1.00 66.69 772 SER A C 1
ATOM 6185 O O . SER A 1 772 ? -52.454 -1.339 59.289 1.00 66.69 772 SER A O 1
ATOM 6187 N N . PHE A 1 773 ? -51.240 -1.953 61.075 1.00 64.62 773 PHE A N 1
ATOM 6188 C CA . PHE A 1 773 ? -49.988 -2.111 60.325 1.00 64.62 773 PHE A CA 1
ATOM 6189 C C . PHE A 1 773 ? -50.086 -3.172 59.219 1.00 64.62 773 PHE A C 1
ATOM 6191 O O . PHE A 1 773 ? -49.639 -2.928 58.097 1.00 64.62 773 PHE A O 1
ATOM 6198 N N . ASN A 1 774 ? -50.705 -4.324 59.493 1.00 67.12 774 ASN A N 1
ATOM 6199 C CA . ASN A 1 774 ? -50.871 -5.383 58.494 1.00 67.12 774 ASN A CA 1
ATOM 6200 C C . ASN A 1 774 ? -51.761 -4.947 57.322 1.00 67.12 774 ASN A C 1
ATOM 6202 O O . ASN A 1 774 ? -51.429 -5.251 56.179 1.00 67.12 774 ASN A O 1
ATOM 6206 N N . SER A 1 775 ? -52.829 -4.182 57.574 1.00 66.69 775 SER A N 1
ATOM 6207 C CA . SER A 1 775 ? -53.706 -3.667 56.509 1.00 66.69 775 SER A CA 1
ATOM 6208 C C . SER A 1 775 ? -53.017 -2.681 55.549 1.00 66.69 775 SER A C 1
ATOM 6210 O O . SER A 1 775 ? -53.454 -2.524 54.414 1.00 66.69 775 SER A O 1
ATOM 6212 N N . HIS A 1 776 ? -51.901 -2.068 55.963 1.00 63.12 776 HIS A N 1
ATOM 6213 C CA . HIS A 1 776 ? -51.118 -1.127 55.150 1.00 63.12 776 HIS A CA 1
ATOM 6214 C C . HIS A 1 776 ? -49.796 -1.718 54.625 1.00 63.12 776 HIS A C 1
ATOM 6216 O O . HIS A 1 776 ? -49.023 -1.017 53.964 1.00 63.12 776 HIS A O 1
ATOM 6222 N N . LYS A 1 777 ? -49.526 -3.006 54.879 1.00 64.12 777 LYS A N 1
ATOM 6223 C CA . LYS A 1 777 ? -48.286 -3.693 54.482 1.00 64.12 777 LYS A CA 1
ATOM 6224 C C . LYS A 1 777 ? -48.054 -3.656 52.970 1.00 64.12 777 LYS A C 1
ATOM 6226 O O . LYS A 1 777 ? -46.946 -3.343 52.529 1.00 64.12 777 LYS A O 1
ATOM 6231 N N . ASP A 1 778 ? -49.097 -3.913 52.185 1.00 62.69 778 ASP A N 1
ATOM 6232 C CA . ASP A 1 778 ? -49.009 -3.935 50.721 1.00 62.69 778 ASP A CA 1
ATOM 6233 C C . ASP A 1 778 ? -48.768 -2.533 50.149 1.00 62.69 778 ASP A C 1
ATOM 6235 O O . ASP A 1 778 ? -47.954 -2.364 49.240 1.00 62.69 778 ASP A O 1
ATOM 6239 N N . ASN A 1 779 ? -49.368 -1.502 50.755 1.00 57.12 779 ASN A N 1
ATOM 6240 C CA . ASN A 1 779 ? -49.091 -0.106 50.414 1.00 57.12 779 ASN A CA 1
ATOM 6241 C C . ASN A 1 779 ? -47.640 0.277 50.725 1.00 57.12 779 ASN A C 1
ATOM 6243 O O . ASN A 1 779 ? -46.996 0.937 49.913 1.00 57.12 779 ASN A O 1
ATOM 6247 N N . MET A 1 780 ? -47.083 -0.171 51.852 1.00 53.31 780 MET A N 1
ATOM 6248 C CA . MET A 1 780 ? -45.686 0.111 52.190 1.00 53.31 780 MET A CA 1
ATOM 6249 C C . MET A 1 780 ? -44.705 -0.616 51.253 1.00 53.31 780 MET A C 1
ATOM 6251 O O . MET A 1 780 ? -43.718 -0.022 50.817 1.00 53.31 780 MET A O 1
ATOM 6255 N N . SER A 1 781 ? -45.008 -1.860 50.865 1.00 54.41 781 SER A N 1
ATOM 6256 C CA . SER A 1 781 ? -44.235 -2.616 49.867 1.00 54.41 781 SER A CA 1
ATOM 6257 C C . SER A 1 781 ? -44.318 -1.983 48.471 1.00 54.41 781 SER A C 1
ATOM 6259 O O . SER A 1 781 ? -43.302 -1.829 47.788 1.00 54.41 781 SER A O 1
ATOM 6261 N N . SER A 1 782 ? -45.505 -1.517 48.072 1.00 55.28 782 SER A N 1
ATOM 6262 C CA . SER A 1 782 ? -45.725 -0.755 46.839 1.00 55.28 782 SER A CA 1
ATOM 6263 C C . SER A 1 782 ? -44.942 0.559 46.838 1.00 55.28 782 SER A C 1
ATOM 6265 O O . SER A 1 782 ? -44.266 0.866 45.857 1.00 55.28 782 SER A O 1
ATOM 6267 N N . VAL A 1 783 ? -44.923 1.301 47.951 1.00 56.19 783 VAL A N 1
ATOM 6268 C CA . VAL A 1 783 ? -44.134 2.537 48.092 1.00 56.19 783 VAL A CA 1
ATOM 6269 C C . VAL A 1 783 ? -42.635 2.258 47.969 1.00 56.19 783 VAL A C 1
ATOM 6271 O O . VAL A 1 783 ? -41.956 2.963 47.226 1.00 56.19 783 VAL A O 1
ATOM 6274 N N . LEU A 1 784 ? -42.112 1.219 48.627 1.00 55.06 784 LEU A N 1
ATOM 6275 C CA . LEU A 1 784 ? -40.701 0.829 48.505 1.00 55.06 784 LEU A CA 1
ATOM 6276 C C . LEU A 1 784 ? -40.352 0.387 47.077 1.00 55.06 784 LEU A C 1
ATOM 6278 O O . LEU A 1 784 ? -39.343 0.822 46.523 1.00 55.06 784 LEU A O 1
ATOM 6282 N N . THR A 1 785 ? -41.220 -0.404 46.446 1.00 57.00 785 THR A N 1
ATOM 6283 C CA . THR A 1 785 ? -41.059 -0.842 45.051 1.00 57.00 785 THR A CA 1
ATOM 6284 C C . THR A 1 785 ? -41.089 0.348 44.092 1.00 57.00 785 THR A C 1
ATOM 6286 O O . THR A 1 785 ? -40.265 0.435 43.186 1.00 57.00 785 THR A O 1
ATOM 6289 N N . THR A 1 786 ? -41.985 1.307 44.323 1.00 57.66 786 THR A N 1
ATOM 6290 C CA . THR A 1 786 ? -42.115 2.544 43.543 1.00 57.66 786 THR A CA 1
ATOM 6291 C C . THR A 1 786 ? -40.898 3.449 43.727 1.00 57.66 786 THR A C 1
ATOM 6293 O O . THR A 1 786 ? -40.433 4.035 42.760 1.00 57.66 786 THR A O 1
ATOM 6296 N N . LEU A 1 787 ? -40.312 3.528 44.925 1.00 55.75 787 LEU A N 1
ATOM 6297 C CA . LEU A 1 787 ? -39.074 4.282 45.165 1.00 55.75 787 LEU A CA 1
ATOM 6298 C C . LEU A 1 787 ? -37.870 3.695 44.413 1.00 55.75 787 LEU A C 1
ATOM 6300 O O . LEU A 1 787 ? -37.024 4.450 43.936 1.00 55.75 787 LEU A O 1
ATOM 6304 N N . VAL A 1 788 ? -37.795 2.368 44.281 1.00 56.75 788 VAL A N 1
ATOM 6305 C CA . VAL A 1 788 ? -36.742 1.697 43.500 1.00 56.75 788 VAL A CA 1
ATOM 6306 C C . VAL A 1 788 ? -37.008 1.817 41.991 1.00 56.75 788 VAL A C 1
ATOM 6308 O O . VAL A 1 788 ? -36.083 2.120 41.236 1.00 56.75 788 VAL A O 1
ATOM 6311 N N . LYS A 1 789 ? -38.264 1.640 41.552 1.00 59.84 789 LYS A N 1
ATOM 6312 C CA . LYS A 1 789 ? -38.674 1.696 40.136 1.00 59.84 789 LYS A CA 1
ATOM 6313 C C . LYS A 1 789 ? -38.699 3.112 39.553 1.00 59.84 789 LYS A C 1
ATOM 6315 O O . LYS A 1 789 ? -38.125 3.318 38.493 1.00 59.84 789 LYS A O 1
ATOM 6320 N N . ASN A 1 790 ? -39.298 4.095 40.230 1.00 54.69 790 ASN A N 1
ATOM 6321 C CA . ASN A 1 790 ? -39.430 5.472 39.716 1.00 54.69 790 ASN A CA 1
ATOM 6322 C C . ASN A 1 790 ? -38.098 6.218 39.655 1.00 54.69 790 ASN A C 1
ATOM 6324 O O . ASN A 1 790 ? -37.979 7.210 38.946 1.00 54.69 790 ASN A O 1
ATOM 6328 N N . ASN A 1 791 ? -37.092 5.730 40.377 1.00 55.12 791 ASN A N 1
ATOM 6329 C CA . ASN A 1 791 ? -35.724 6.200 40.239 1.00 55.12 791 ASN A CA 1
ATOM 6330 C C . ASN A 1 791 ? -34.948 5.380 39.191 1.00 55.12 791 ASN A C 1
ATOM 6332 O O . ASN A 1 791 ? -33.731 5.346 39.258 1.00 55.12 791 ASN A O 1
ATOM 6336 N N . ASN A 1 792 ? -35.615 4.664 38.271 1.00 57.84 792 ASN A N 1
ATOM 6337 C CA . ASN A 1 792 ? -35.017 3.818 37.225 1.00 57.84 792 ASN A CA 1
ATOM 6338 C C . ASN A 1 792 ? -33.883 2.909 37.723 1.00 57.84 792 ASN A C 1
ATOM 6340 O O . ASN A 1 792 ? -32.852 2.772 37.064 1.00 57.84 792 ASN A O 1
ATOM 6344 N N . TYR A 1 793 ? -34.036 2.310 38.909 1.00 61.91 793 TYR A N 1
ATOM 6345 C CA . TYR A 1 793 ? -32.996 1.473 39.514 1.00 61.91 793 TYR A CA 1
ATOM 6346 C C . TYR A 1 793 ? -31.651 2.204 39.733 1.00 61.91 793 TYR A C 1
ATOM 6348 O O . TYR A 1 793 ? -30.624 1.561 39.945 1.00 61.91 793 TYR A O 1
ATOM 6356 N N . GLN A 1 794 ? -31.637 3.543 39.755 1.00 59.94 794 GLN A N 1
ATOM 6357 C CA . GLN A 1 794 ? -30.443 4.388 39.900 1.00 59.94 794 GLN A CA 1
ATOM 6358 C C . GLN A 1 794 ? -29.625 4.042 41.148 1.00 59.94 794 GLN A C 1
ATOM 6360 O O . GLN A 1 794 ? -28.409 4.166 41.139 1.00 59.94 794 GLN A O 1
ATOM 6365 N N . ILE A 1 795 ? -30.268 3.527 42.198 1.00 58.66 795 ILE A N 1
ATOM 6366 C CA . ILE A 1 795 ? -29.597 3.038 43.410 1.00 58.66 795 ILE A CA 1
ATOM 6367 C C . ILE A 1 795 ? -28.648 1.865 43.099 1.00 58.66 795 ILE A C 1
ATOM 6369 O O . ILE A 1 795 ? -27.544 1.820 43.641 1.00 58.66 795 ILE A O 1
ATOM 6373 N N . LEU A 1 796 ? -29.040 0.944 42.211 1.00 58.22 796 LEU A N 1
ATOM 6374 C CA . LEU A 1 796 ? -28.185 -0.161 41.758 1.00 58.22 796 LEU A CA 1
ATOM 6375 C C . LEU A 1 796 ? -27.050 0.353 40.864 1.00 58.22 796 LEU A C 1
ATOM 6377 O O . LEU A 1 796 ? -25.913 -0.100 40.988 1.00 58.22 796 LEU A O 1
ATOM 6381 N N . VAL A 1 797 ? -27.334 1.352 40.023 1.00 59.66 797 VAL A N 1
ATOM 6382 C CA . VAL A 1 797 ? -26.322 2.013 39.183 1.00 59.66 797 VAL A CA 1
ATOM 6383 C C . VAL A 1 797 ? -25.284 2.741 40.031 1.00 59.66 797 VAL A C 1
ATOM 6385 O O . VAL A 1 797 ? -24.088 2.592 39.809 1.00 59.66 797 VAL A O 1
ATOM 6388 N N . ASP A 1 798 ? -25.716 3.511 41.025 1.00 61.66 798 ASP A N 1
ATOM 6389 C CA . ASP A 1 798 ? -24.838 4.263 41.920 1.00 61.66 798 ASP A CA 1
ATOM 6390 C C . ASP A 1 798 ? -23.984 3.320 42.773 1.00 61.66 798 ASP A C 1
ATOM 6392 O O . ASP A 1 798 ? -22.809 3.599 43.018 1.00 61.66 798 ASP A O 1
ATOM 6396 N N . PHE A 1 799 ? -24.535 2.167 43.163 1.00 61.59 799 PHE A N 1
ATOM 6397 C CA . PHE A 1 799 ? -23.774 1.102 43.805 1.00 61.59 799 PHE A CA 1
ATOM 6398 C C . PHE A 1 799 ? -22.687 0.542 42.876 1.00 61.59 799 PHE A C 1
ATOM 6400 O O . PHE A 1 799 ? -21.518 0.519 43.266 1.00 61.59 799 PHE A O 1
ATOM 6407 N N . ALA A 1 800 ? -23.027 0.175 41.636 1.00 59.97 800 ALA A N 1
ATOM 6408 C CA . ALA A 1 800 ? -22.047 -0.279 40.647 1.00 59.97 800 ALA A CA 1
ATOM 6409 C C . ALA A 1 800 ? -20.967 0.790 40.375 1.00 59.97 800 ALA A C 1
ATOM 6411 O O . ALA A 1 800 ? -19.773 0.483 40.365 1.00 59.97 800 ALA A O 1
ATOM 6412 N N . ARG A 1 801 ? -21.356 2.070 40.274 1.00 63.22 801 ARG A N 1
ATOM 6413 C CA . ARG A 1 801 ? -20.437 3.216 40.132 1.00 63.22 801 ARG A CA 1
ATOM 6414 C C . ARG A 1 801 ? -19.514 3.378 41.333 1.00 63.22 801 ARG A C 1
ATOM 6416 O O . ARG A 1 801 ? -18.323 3.612 41.148 1.00 63.22 801 ARG A O 1
ATOM 6423 N N . SER A 1 802 ? -20.021 3.199 42.553 1.00 63.06 802 SER A N 1
ATOM 6424 C CA . SER A 1 802 ? -19.200 3.244 43.773 1.00 63.06 802 SER A CA 1
ATOM 6425 C C . SER A 1 802 ? -18.100 2.175 43.784 1.00 63.06 802 SER A C 1
ATOM 6427 O O . SER A 1 802 ? -17.081 2.336 44.453 1.00 63.06 802 SER A O 1
ATOM 6429 N N . LYS A 1 803 ? -18.279 1.109 42.992 1.00 65.94 803 LYS A N 1
ATOM 6430 C CA . LYS A 1 803 ? -17.334 0.006 42.807 1.00 65.94 803 LYS A CA 1
ATOM 6431 C C . LYS A 1 803 ? -16.531 0.085 41.510 1.00 65.94 803 LYS A C 1
ATOM 6433 O O . LYS A 1 803 ? -15.731 -0.810 41.256 1.00 65.94 803 LYS A O 1
ATOM 6438 N N . LYS A 1 804 ? -16.645 1.175 40.741 1.00 64.38 804 LYS A N 1
ATOM 6439 C CA . LYS A 1 804 ? -15.917 1.399 39.478 1.00 64.38 804 LYS A CA 1
ATOM 6440 C C . LYS A 1 804 ? -14.417 1.124 39.607 1.00 64.38 804 LYS A C 1
ATOM 6442 O O . LYS A 1 804 ? -13.866 0.369 38.816 1.00 64.38 804 LYS A O 1
ATOM 6447 N N . ASN A 1 805 ? -13.764 1.678 40.628 1.00 63.44 805 ASN A N 1
ATOM 6448 C CA . ASN A 1 805 ? -12.319 1.502 40.818 1.00 63.44 805 ASN A CA 1
ATOM 6449 C C . ASN A 1 805 ? -11.942 0.061 41.191 1.00 63.44 805 ASN A C 1
ATOM 6451 O O . ASN A 1 805 ? -10.895 -0.427 40.766 1.00 63.44 805 ASN A O 1
ATOM 6455 N N . ASP A 1 806 ? -12.788 -0.624 41.962 1.00 66.69 806 ASP A N 1
ATOM 6456 C CA . ASP A 1 806 ? -12.597 -2.036 42.311 1.00 66.69 806 ASP A CA 1
ATOM 6457 C C . ASP A 1 806 ? -12.750 -2.914 41.056 1.00 66.69 806 ASP A C 1
ATOM 6459 O O . ASP A 1 806 ? -11.936 -3.807 40.817 1.00 66.69 806 ASP A O 1
ATOM 6463 N N . PHE A 1 807 ? -13.731 -2.596 40.205 1.00 63.03 807 PHE A N 1
ATOM 6464 C CA . PHE A 1 807 ? -13.997 -3.274 38.937 1.00 63.03 807 PHE A CA 1
ATOM 6465 C C . PHE A 1 807 ? -12.857 -3.086 37.928 1.00 63.03 807 PHE A C 1
ATOM 6467 O O . PHE A 1 807 ? -12.350 -4.062 37.382 1.00 63.03 807 PHE A O 1
ATOM 6474 N N . VAL A 1 808 ? -12.373 -1.851 37.750 1.00 61.41 808 VAL A N 1
ATOM 6475 C CA . VAL A 1 808 ? -11.219 -1.535 36.890 1.00 61.41 808 VAL A CA 1
ATOM 6476 C C . VAL A 1 808 ? -9.967 -2.271 37.365 1.00 61.41 808 VAL A C 1
ATOM 6478 O O . VAL A 1 808 ? -9.275 -2.894 36.561 1.00 61.41 808 VAL A O 1
ATOM 6481 N N . LYS A 1 809 ? -9.681 -2.264 38.676 1.00 65.06 809 LYS A N 1
ATOM 6482 C CA . LYS A 1 809 ? -8.545 -3.00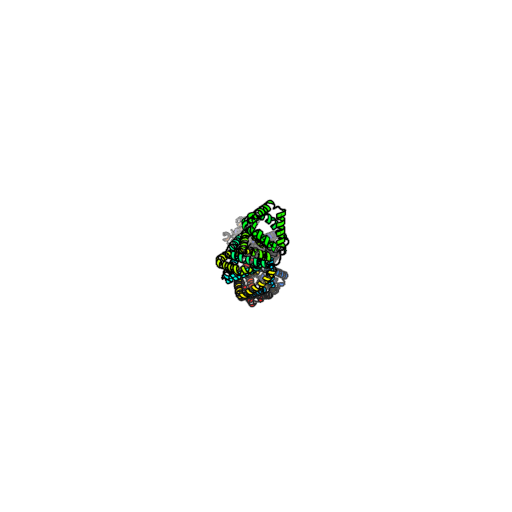7 39.247 1.00 65.06 809 LYS A CA 1
ATOM 6483 C C . LYS A 1 809 ? -8.670 -4.510 39.015 1.00 65.06 809 LYS A C 1
ATOM 6485 O O . LYS A 1 809 ? -7.663 -5.162 38.748 1.00 65.06 809 LYS A O 1
ATOM 6490 N N . TYR A 1 810 ? -9.878 -5.057 39.127 1.00 65.50 810 TYR A N 1
ATOM 6491 C CA . TYR A 1 810 ? -10.137 -6.475 38.911 1.00 65.50 810 TYR A CA 1
ATOM 6492 C C . TYR A 1 810 ? -9.969 -6.874 37.440 1.00 65.50 810 TYR A C 1
ATOM 6494 O O . TYR A 1 810 ? -9.229 -7.816 37.162 1.00 65.50 810 TYR A O 1
ATOM 6502 N N . ILE A 1 811 ? -10.555 -6.118 36.504 1.00 63.09 811 ILE A N 1
ATOM 6503 C CA . ILE A 1 811 ? -10.374 -6.321 35.057 1.00 63.09 811 ILE A CA 1
ATOM 6504 C C . ILE A 1 811 ? -8.898 -6.218 34.686 1.00 63.09 811 ILE A C 1
ATOM 6506 O O . ILE A 1 811 ? -8.363 -7.116 34.044 1.00 63.09 811 ILE A O 1
ATOM 6510 N N . TYR A 1 812 ? -8.209 -5.175 35.152 1.00 63.03 812 TYR A N 1
ATOM 6511 C CA . TYR A 1 812 ? -6.779 -5.009 34.913 1.00 63.03 812 TYR A CA 1
ATOM 6512 C C . TYR A 1 812 ? -5.970 -6.197 35.450 1.00 63.03 812 TYR A C 1
ATOM 6514 O O . TYR A 1 812 ? -5.062 -6.685 34.784 1.00 63.03 812 TYR A O 1
ATOM 6522 N N . LYS A 1 813 ? -6.322 -6.714 36.634 1.00 66.06 813 LYS A N 1
ATOM 6523 C CA . LYS A 1 813 ? -5.692 -7.907 37.211 1.00 66.06 813 LYS A CA 1
ATOM 6524 C C . LYS A 1 813 ? -5.971 -9.167 36.389 1.00 66.06 813 LYS A C 1
ATOM 6526 O O . LYS A 1 813 ? -5.079 -10.001 36.291 1.00 66.06 813 LYS A O 1
ATOM 6531 N N . ILE A 1 814 ? -7.166 -9.322 35.814 1.00 62.66 814 ILE A N 1
ATOM 6532 C CA . ILE A 1 814 ? -7.498 -10.437 34.914 1.00 62.66 814 ILE A CA 1
ATOM 6533 C C . ILE A 1 814 ? -6.691 -10.338 33.623 1.00 62.66 814 ILE A C 1
ATOM 6535 O O . ILE A 1 814 ? -6.047 -11.315 33.256 1.00 62.66 814 ILE A O 1
ATOM 6539 N N . ILE A 1 815 ? -6.675 -9.168 32.983 1.00 62.28 815 ILE A N 1
ATOM 6540 C CA . ILE A 1 815 ? -5.895 -8.923 31.764 1.00 62.28 815 ILE A CA 1
ATOM 6541 C C . ILE A 1 815 ? -4.424 -9.230 32.036 1.00 62.28 815 ILE A C 1
ATOM 6543 O O . ILE A 1 815 ? -3.839 -10.060 31.353 1.00 62.28 815 ILE A O 1
ATOM 6547 N N . LEU A 1 816 ? -3.849 -8.677 33.109 1.00 61.88 816 LEU A N 1
ATOM 6548 C CA . LEU A 1 816 ? -2.477 -8.989 33.505 1.00 61.88 816 LEU A CA 1
ATOM 6549 C C . LEU A 1 816 ? -2.268 -10.458 33.849 1.00 61.88 816 LEU A C 1
ATOM 6551 O O . LEU A 1 816 ? -1.189 -10.967 33.594 1.00 61.88 816 LEU A O 1
ATOM 6555 N N . LYS A 1 817 ? -3.242 -11.147 34.449 1.00 61.50 817 LYS A N 1
ATOM 6556 C CA . LYS A 1 817 ? -3.123 -12.582 34.712 1.00 61.50 817 LYS A CA 1
ATOM 6557 C C . LYS A 1 817 ? -2.995 -13.330 33.387 1.00 61.50 817 LYS A C 1
ATOM 6559 O O . LYS A 1 817 ? -2.031 -14.067 33.236 1.00 61.50 817 LYS A O 1
ATOM 6564 N N . TYR A 1 818 ? -3.887 -13.099 32.427 1.00 56.12 818 TYR A N 1
ATOM 6565 C CA . TYR A 1 818 ? -3.836 -13.753 31.114 1.00 56.12 818 TYR A CA 1
ATOM 6566 C C . TYR A 1 818 ? -2.621 -13.347 30.275 1.00 56.12 818 TYR A C 1
ATOM 6568 O O . TYR A 1 818 ? -2.101 -14.163 29.525 1.00 56.12 818 TYR A O 1
ATOM 6576 N N . CYS A 1 819 ? -2.121 -12.124 30.439 1.00 54.56 819 CYS A N 1
ATOM 6577 C CA . CYS A 1 819 ? -0.888 -11.696 29.795 1.00 54.56 819 CYS A CA 1
ATOM 6578 C C . CYS A 1 819 ? 0.369 -12.263 30.495 1.00 54.56 819 CYS A C 1
ATOM 6580 O O . CYS A 1 819 ? 1.303 -12.681 29.829 1.00 54.56 819 CYS A O 1
ATOM 6582 N N . ASN A 1 820 ? 0.419 -12.328 31.828 1.00 53.50 820 ASN A N 1
ATOM 6583 C CA . ASN A 1 820 ? 1.613 -12.766 32.569 1.00 53.50 820 ASN A CA 1
ATOM 6584 C C . ASN A 1 820 ? 1.711 -14.290 32.757 1.00 53.50 820 ASN A C 1
ATOM 6586 O O . ASN A 1 820 ? 2.802 -14.782 33.033 1.00 53.50 820 ASN A O 1
ATOM 6590 N N . SER A 1 821 ? 0.608 -15.043 32.658 1.00 46.66 821 SER A N 1
ATOM 6591 C CA . SER A 1 821 ? 0.635 -16.514 32.721 1.00 46.66 821 SER A CA 1
ATOM 6592 C C . SER A 1 821 ? 0.791 -17.111 31.321 1.00 46.66 821 SER A C 1
ATOM 6594 O O . SER A 1 821 ? -0.160 -17.343 30.587 1.00 46.66 821 SER A O 1
ATOM 6596 N N . SER A 1 822 ? 2.045 -17.313 30.942 1.00 52.59 822 SER A N 1
ATOM 6597 C CA . SER A 1 822 ? 2.499 -17.916 29.694 1.00 52.59 822 SER A CA 1
ATOM 6598 C C . SER A 1 822 ? 2.154 -19.416 29.577 1.00 52.59 822 SER A C 1
ATOM 6600 O O . SER A 1 822 ? 2.867 -20.242 30.143 1.00 52.59 822 SER A O 1
ATOM 6602 N N . SER A 1 823 ? 1.122 -19.754 28.798 1.00 52.56 823 SER A N 1
ATOM 6603 C CA . SER A 1 823 ? 1.121 -20.849 27.801 1.00 52.56 823 SER A CA 1
ATOM 6604 C C . SER A 1 823 ? 0.054 -20.551 26.752 1.00 52.56 823 SER A C 1
ATOM 6606 O O . SER A 1 823 ? 0.410 -20.200 25.645 1.00 52.56 823 SER A O 1
ATOM 6608 N N . ASP A 1 824 ? -1.224 -20.461 27.111 1.00 53.56 824 ASP A N 1
ATOM 6609 C CA . ASP A 1 824 ? -2.311 -20.669 26.136 1.00 53.56 824 ASP A CA 1
ATOM 6610 C C . ASP A 1 824 ? -2.535 -19.531 25.123 1.00 53.56 824 ASP A C 1
ATOM 6612 O O . ASP A 1 824 ? -2.838 -19.791 23.961 1.00 53.56 824 ASP A O 1
ATOM 6616 N N . LEU A 1 825 ? -2.379 -18.256 25.509 1.00 54.28 825 LEU A N 1
ATOM 6617 C CA . LEU A 1 825 ? -2.502 -17.142 24.550 1.00 54.28 825 LEU A CA 1
ATOM 6618 C C . LEU A 1 825 ? -1.283 -17.090 23.620 1.00 54.28 825 LEU A C 1
ATOM 6620 O O . LEU A 1 825 ? -1.424 -16.943 22.409 1.00 54.28 825 LEU A O 1
ATOM 6624 N N . SER A 1 826 ? -0.088 -17.231 24.197 1.00 54.44 826 SER A N 1
ATOM 6625 C CA . SER A 1 826 ? 1.169 -17.265 23.448 1.00 54.44 826 SER A CA 1
ATOM 6626 C C . SER A 1 826 ? 1.222 -18.487 22.530 1.00 54.44 826 SER A C 1
ATOM 6628 O O . SER A 1 826 ? 1.558 -18.363 21.360 1.00 54.44 826 SER A O 1
ATOM 6630 N N . GLU A 1 827 ? 0.816 -19.650 23.032 1.00 58.47 827 GLU A N 1
ATOM 6631 C CA . GLU A 1 827 ? 0.725 -20.931 22.336 1.00 58.47 827 GLU A CA 1
ATOM 6632 C C . GLU A 1 827 ? -0.389 -20.920 21.295 1.00 58.47 827 GLU A C 1
ATOM 6634 O O . GLU A 1 827 ? -0.168 -21.388 20.191 1.00 58.47 827 GLU A O 1
ATOM 6639 N N . GLY A 1 828 ? -1.539 -20.305 21.571 1.00 59.53 828 GLY A N 1
ATOM 6640 C CA . GLY A 1 828 ? -2.613 -20.116 20.598 1.00 59.53 828 GLY A CA 1
ATOM 6641 C C . GLY A 1 828 ? -2.199 -19.215 19.435 1.00 59.53 828 GLY A C 1
ATOM 6642 O O . GLY A 1 828 ? -2.394 -19.577 18.276 1.00 59.53 828 GLY A O 1
ATOM 6643 N N . ILE A 1 829 ? -1.556 -18.077 19.724 1.00 57.16 829 ILE A N 1
ATOM 6644 C CA . ILE A 1 829 ? -0.972 -17.204 18.692 1.00 57.16 829 ILE A CA 1
ATOM 6645 C C . ILE A 1 829 ? 0.129 -17.957 17.935 1.00 57.16 829 ILE A C 1
ATOM 6647 O O . ILE A 1 829 ? 0.153 -17.930 16.709 1.00 57.16 829 ILE A O 1
ATOM 6651 N N . THR A 1 830 ? 1.000 -18.679 18.641 1.00 55.56 830 THR A N 1
ATOM 6652 C CA . THR A 1 830 ? 2.085 -19.466 18.035 1.00 55.56 830 THR A CA 1
ATOM 6653 C C . THR A 1 830 ? 1.538 -20.591 17.152 1.00 55.56 830 THR A C 1
ATOM 6655 O O . THR A 1 830 ? 2.014 -20.758 16.041 1.00 55.56 830 THR A O 1
ATOM 6658 N N . ASN A 1 831 ? 0.503 -21.319 17.571 1.00 61.06 831 ASN A N 1
ATOM 6659 C CA . ASN A 1 831 ? -0.117 -22.403 16.804 1.00 61.06 831 ASN A CA 1
ATOM 6660 C C . ASN A 1 831 ? -0.852 -21.876 15.565 1.00 61.06 831 ASN A C 1
ATOM 6662 O O . ASN A 1 831 ? -0.716 -22.444 14.486 1.00 61.06 831 ASN A O 1
ATOM 6666 N N . ARG A 1 832 ? -1.536 -20.732 15.674 1.00 58.72 832 ARG A N 1
ATOM 6667 C CA . ARG A 1 832 ? -2.112 -20.027 14.515 1.00 58.72 832 ARG A CA 1
ATOM 6668 C C . ARG A 1 832 ? -1.030 -19.533 13.542 1.00 58.72 832 ARG A C 1
ATOM 6670 O O . ARG A 1 832 ? -1.238 -19.547 12.333 1.00 58.72 832 ARG A O 1
ATOM 6677 N N . LEU A 1 833 ? 0.130 -19.104 14.046 1.00 56.00 833 LEU A N 1
ATOM 6678 C CA . LEU A 1 833 ? 1.281 -18.719 13.216 1.00 56.00 833 LEU A CA 1
ATOM 6679 C C . LEU A 1 833 ? 1.987 -19.937 12.587 1.00 56.00 833 LEU A C 1
ATOM 6681 O O . LEU A 1 833 ? 2.450 -19.839 11.451 1.00 56.00 833 LEU A O 1
ATOM 6685 N N . LYS A 1 834 ? 1.989 -21.098 13.256 1.00 56.62 834 LYS A N 1
ATOM 6686 C CA . LYS A 1 834 ? 2.453 -22.382 12.694 1.00 56.62 834 LYS A CA 1
ATOM 6687 C C . LYS A 1 834 ? 1.628 -22.791 11.472 1.00 56.62 834 LYS A C 1
ATOM 6689 O O . LYS A 1 834 ? 2.178 -23.244 10.469 1.00 56.62 834 LYS A O 1
ATOM 6694 N N . GLU A 1 835 ? 0.314 -22.574 11.514 1.00 58.69 835 GLU A N 1
ATOM 6695 C CA . GLU A 1 835 ? -0.591 -22.857 10.389 1.00 58.69 835 GLU A CA 1
ATOM 6696 C C . GLU A 1 835 ? -0.303 -21.987 9.144 1.00 58.69 835 GLU A C 1
ATOM 6698 O O . GLU A 1 835 ? -0.614 -22.397 8.026 1.00 58.69 835 GLU A O 1
ATOM 6703 N N . SER A 1 836 ? 0.337 -20.817 9.292 1.00 54.31 836 SER A N 1
ATOM 6704 C CA . SER A 1 836 ? 0.538 -19.847 8.201 1.00 54.31 836 SER A CA 1
ATOM 6705 C C . SER A 1 836 ? 1.874 -19.968 7.447 1.00 54.31 836 SER A C 1
ATOM 6707 O O . SER A 1 836 ? 2.180 -19.124 6.605 1.00 54.31 836 SER A O 1
ATOM 6709 N N . LYS A 1 837 ? 2.667 -21.026 7.694 1.00 56.91 837 LYS A N 1
ATOM 6710 C CA . LYS A 1 837 ? 4.033 -21.240 7.146 1.00 56.91 837 LYS A CA 1
ATOM 6711 C C . LYS A 1 837 ? 5.073 -20.186 7.575 1.00 56.91 837 LYS A C 1
ATOM 6713 O O . LYS A 1 837 ? 6.175 -20.157 7.019 1.00 56.91 837 LYS A O 1
ATOM 6718 N N . PHE A 1 838 ? 4.761 -19.340 8.560 1.00 56.56 838 PHE A N 1
ATOM 6719 C CA . PHE A 1 838 ? 5.638 -18.252 9.020 1.00 56.56 838 PHE A CA 1
ATOM 6720 C C . PHE A 1 838 ? 6.948 -18.755 9.657 1.00 56.56 838 PHE A C 1
ATOM 6722 O O . PHE A 1 838 ? 7.986 -18.092 9.575 1.00 56.56 838 PHE A O 1
ATOM 6729 N N . ASP A 1 839 ? 6.926 -19.970 10.209 1.00 55.75 839 ASP A N 1
ATOM 6730 C CA . ASP A 1 839 ? 8.070 -20.616 10.870 1.00 55.75 839 ASP A CA 1
ATOM 6731 C C . ASP A 1 839 ? 9.269 -20.871 9.946 1.00 55.75 839 ASP A C 1
ATOM 6733 O O . ASP A 1 839 ? 10.406 -21.016 10.404 1.00 55.75 839 ASP A O 1
ATOM 6737 N N . ASN A 1 840 ? 9.050 -20.880 8.626 1.00 59.00 840 ASN A N 1
ATOM 6738 C CA . ASN A 1 840 ? 10.132 -20.993 7.645 1.00 59.00 840 ASN A CA 1
ATOM 6739 C C . ASN A 1 840 ? 11.087 -19.784 7.699 1.00 59.00 840 ASN A C 1
ATOM 6741 O O . ASN A 1 840 ? 12.282 -19.904 7.402 1.00 59.00 840 ASN A O 1
ATOM 6745 N N . PHE A 1 841 ? 10.574 -18.624 8.118 1.00 52.19 841 PHE A N 1
ATOM 6746 C CA . PHE A 1 841 ? 11.293 -17.352 8.129 1.00 52.19 841 PHE A CA 1
ATOM 6747 C C . PHE A 1 841 ? 11.724 -16.928 9.538 1.00 52.19 841 PHE A C 1
ATOM 6749 O O . PHE A 1 841 ? 12.834 -16.415 9.712 1.00 52.19 841 PHE A O 1
ATOM 6756 N N . ILE A 1 842 ? 10.901 -17.195 10.556 1.00 56.22 842 ILE A N 1
ATOM 6757 C CA . ILE A 1 842 ? 11.141 -16.787 11.947 1.00 56.22 842 ILE A CA 1
ATOM 6758 C C . ILE A 1 842 ? 11.155 -18.022 12.847 1.00 56.22 842 ILE A C 1
ATOM 6760 O O . ILE A 1 842 ? 10.234 -18.824 12.838 1.00 56.22 842 ILE A O 1
ATOM 6764 N N . LYS A 1 843 ? 12.199 -18.167 13.670 1.00 58.66 843 LYS A N 1
ATOM 6765 C CA . LYS A 1 843 ? 12.291 -19.267 14.641 1.00 58.66 843 LYS A CA 1
ATOM 6766 C C . LYS A 1 843 ? 11.227 -19.117 15.734 1.00 58.66 843 LYS A C 1
ATOM 6768 O O . LYS A 1 843 ? 11.160 -18.066 16.370 1.00 58.66 843 LYS A O 1
ATOM 6773 N N . GLU A 1 844 ? 10.523 -20.208 16.032 1.00 57.50 844 GLU A N 1
ATOM 6774 C CA . GLU A 1 844 ? 9.481 -20.312 17.070 1.00 57.50 844 GLU A CA 1
ATOM 6775 C C . GLU A 1 844 ? 9.917 -19.740 18.431 1.00 57.50 844 GLU A C 1
ATOM 6777 O O . GLU A 1 844 ? 9.197 -18.959 19.051 1.00 57.50 844 GLU A O 1
ATOM 6782 N N . SER A 1 845 ? 11.151 -20.031 18.852 1.00 57.69 845 SER A N 1
ATOM 6783 C CA . SER A 1 845 ? 11.713 -19.542 20.117 1.00 57.69 845 SER A CA 1
ATOM 6784 C C . SER A 1 845 ? 11.759 -18.011 20.221 1.00 57.69 845 SER A C 1
ATOM 6786 O O . SER A 1 845 ? 11.769 -17.464 21.317 1.00 57.69 845 SER A O 1
ATOM 6788 N N . TYR A 1 846 ? 11.816 -17.294 19.095 1.00 57.16 846 TYR A N 1
ATOM 6789 C CA . TYR A 1 846 ? 11.829 -15.830 19.081 1.00 57.16 846 TYR A CA 1
ATOM 6790 C C . TYR A 1 846 ? 10.426 -15.232 19.127 1.00 57.16 846 TYR A C 1
ATOM 6792 O O . TYR A 1 846 ? 10.251 -14.216 19.791 1.00 57.16 846 TYR A O 1
ATOM 6800 N N . ILE A 1 847 ? 9.426 -15.879 18.521 1.00 56.06 847 ILE A N 1
ATOM 6801 C CA . ILE A 1 847 ? 8.010 -15.507 18.687 1.00 56.06 847 ILE A CA 1
ATOM 6802 C C . ILE A 1 847 ? 7.629 -15.651 20.167 1.00 56.06 847 ILE A C 1
ATOM 6804 O O . ILE A 1 847 ? 7.114 -14.713 20.775 1.00 56.06 847 ILE A O 1
ATOM 6808 N N . GLN A 1 848 ? 8.024 -16.767 20.784 1.00 55.59 848 GLN A N 1
ATOM 6809 C CA . GLN A 1 848 ? 7.833 -17.023 22.214 1.00 55.59 848 GLN A CA 1
ATOM 6810 C C . GLN A 1 848 ? 8.550 -16.008 23.123 1.00 55.59 848 GLN A C 1
ATOM 6812 O O . GLN A 1 848 ? 8.059 -15.727 24.211 1.00 55.59 848 GLN A O 1
ATOM 6817 N N . ASN A 1 849 ? 9.668 -15.418 22.679 1.00 56.47 849 ASN A N 1
ATOM 6818 C CA . ASN A 1 849 ? 10.413 -14.391 23.424 1.00 56.47 849 ASN A CA 1
ATOM 6819 C C . ASN A 1 849 ? 9.954 -12.947 23.125 1.00 56.47 849 ASN A C 1
ATOM 6821 O O . ASN A 1 849 ? 10.136 -12.059 23.961 1.00 56.47 849 ASN A O 1
ATOM 6825 N N . GLY A 1 850 ? 9.360 -12.693 21.955 1.00 55.75 850 GLY A N 1
ATOM 6826 C CA . GLY A 1 850 ? 8.816 -11.394 21.547 1.00 55.75 850 GLY A CA 1
ATOM 6827 C C . GLY A 1 850 ? 7.435 -11.111 22.141 1.00 55.75 850 GLY A C 1
ATOM 6828 O O . GLY A 1 850 ? 7.159 -9.984 22.548 1.00 55.75 850 GLY A O 1
ATOM 6829 N N . ILE A 1 851 ? 6.597 -12.141 22.294 1.00 57.06 851 ILE A N 1
ATOM 6830 C CA . ILE A 1 851 ? 5.270 -12.039 22.924 1.00 57.06 851 ILE A CA 1
ATOM 6831 C C . ILE A 1 851 ? 5.345 -11.460 24.357 1.00 57.06 851 ILE A C 1
ATOM 6833 O O . ILE A 1 851 ? 4.607 -10.518 24.646 1.00 57.06 851 ILE A O 1
ATOM 6837 N N . PRO A 1 852 ? 6.272 -11.893 25.236 1.00 58.31 852 PRO A N 1
ATOM 6838 C CA . PRO A 1 852 ? 6.514 -11.261 26.533 1.00 58.31 852 PRO A CA 1
ATOM 6839 C C . PRO A 1 852 ? 6.875 -9.771 26.460 1.00 58.31 852 PRO A C 1
ATOM 6841 O O . PRO A 1 852 ? 6.469 -9.009 27.335 1.00 58.31 852 PRO A O 1
ATOM 6844 N N . LYS A 1 853 ? 7.601 -9.323 25.423 1.00 58.22 853 LYS A N 1
ATOM 6845 C CA . LYS A 1 853 ? 7.923 -7.897 25.236 1.00 58.22 853 LYS A CA 1
ATOM 6846 C C . LYS A 1 853 ? 6.687 -7.092 24.844 1.00 58.22 853 LYS A C 1
ATOM 6848 O O . LYS A 1 853 ? 6.438 -6.054 25.452 1.00 58.22 853 LYS A O 1
ATOM 6853 N N . ILE A 1 854 ? 5.869 -7.607 23.926 1.00 57.28 854 ILE A N 1
ATOM 6854 C CA . ILE A 1 854 ? 4.569 -7.015 23.567 1.00 57.28 854 ILE A CA 1
ATOM 6855 C C . ILE A 1 854 ? 3.687 -6.910 24.819 1.00 57.28 854 ILE A C 1
ATOM 6857 O O . ILE A 1 854 ? 3.149 -5.849 25.123 1.00 57.28 854 ILE A O 1
ATOM 6861 N N . ILE A 1 855 ? 3.627 -7.978 25.614 1.00 56.62 855 ILE A N 1
ATOM 6862 C CA . ILE A 1 855 ? 2.903 -8.036 26.888 1.00 56.62 855 ILE A CA 1
ATOM 6863 C C . ILE A 1 855 ? 3.448 -7.026 27.912 1.00 56.62 855 ILE A C 1
ATOM 6865 O O . ILE A 1 855 ? 2.674 -6.364 28.607 1.00 56.62 855 ILE A O 1
ATOM 6869 N N . SER A 1 856 ? 4.766 -6.835 27.979 1.00 57.47 856 SER A N 1
ATOM 6870 C CA . SER A 1 856 ? 5.372 -5.820 28.845 1.00 57.47 856 SER A CA 1
ATOM 6871 C C . SER A 1 856 ? 5.003 -4.391 28.413 1.00 57.47 856 SER A C 1
ATOM 6873 O O . SER A 1 856 ? 4.705 -3.553 29.267 1.00 57.47 856 SER A O 1
ATOM 6875 N N . SER A 1 857 ? 4.873 -4.123 27.111 1.00 57.25 857 SER A N 1
ATOM 6876 C CA . SER A 1 857 ? 4.373 -2.842 26.591 1.00 57.25 857 SER A CA 1
ATOM 6877 C C . SER A 1 857 ? 2.880 -2.622 26.895 1.00 57.25 857 SER A C 1
ATOM 6879 O O . SER A 1 857 ? 2.465 -1.497 27.192 1.00 57.25 857 SER A O 1
ATOM 6881 N N . ILE A 1 858 ? 2.076 -3.693 26.943 1.00 54.78 858 ILE A N 1
ATOM 6882 C CA . ILE A 1 858 ? 0.682 -3.659 27.434 1.00 54.78 858 ILE A CA 1
ATOM 6883 C C . ILE A 1 858 ? 0.638 -3.300 28.933 1.00 54.78 858 ILE A C 1
ATOM 6885 O O . ILE A 1 858 ? -0.220 -2.540 29.384 1.00 54.78 858 ILE A O 1
ATOM 6889 N N . SER A 1 859 ? 1.601 -3.774 29.728 1.00 52.78 859 SER A N 1
ATOM 6890 C CA . SER A 1 859 ? 1.677 -3.433 31.156 1.00 52.78 859 SER A CA 1
ATOM 6891 C C . SER A 1 859 ? 2.017 -1.952 31.410 1.00 52.78 859 SER A C 1
ATOM 6893 O O . SER A 1 859 ? 1.501 -1.347 32.355 1.00 52.78 859 SER A O 1
ATOM 6895 N N . ASN A 1 860 ? 2.792 -1.330 30.513 1.00 55.31 860 ASN A N 1
ATOM 6896 C CA . ASN A 1 860 ? 3.133 0.098 30.559 1.00 55.31 860 ASN A CA 1
ATOM 6897 C C . ASN A 1 860 ? 1.967 1.017 30.150 1.00 55.31 860 ASN A C 1
ATOM 6899 O O . ASN A 1 860 ? 1.966 2.201 30.480 1.00 55.31 860 ASN A O 1
ATOM 6903 N N . SER A 1 861 ? 0.935 0.479 29.494 1.00 54.34 861 SER A N 1
ATOM 6904 C CA . SER A 1 861 ? -0.260 1.213 29.049 1.00 54.34 861 SER A CA 1
ATOM 6905 C C . SER A 1 861 ? -1.436 1.126 30.036 1.00 54.34 861 SER A C 1
ATOM 6907 O O . SER A 1 861 ? -2.570 1.481 29.706 1.00 54.34 861 SER A O 1
ATOM 6909 N N . LYS A 1 862 ? -1.167 0.753 31.299 1.00 59.69 862 LYS A N 1
ATOM 6910 C CA . LYS A 1 862 ? -2.135 0.741 32.413 1.00 59.69 862 LYS A CA 1
ATOM 6911 C C . LYS A 1 862 ? -2.966 2.019 32.510 1.00 59.69 862 LYS A C 1
ATOM 6913 O O . LYS A 1 862 ? -4.166 1.937 32.759 1.00 59.69 862 LYS A O 1
ATOM 6918 N N . SER A 1 863 ? -2.347 3.187 32.343 1.00 58.81 863 SER A N 1
ATOM 6919 C CA . SER A 1 863 ? -3.035 4.482 32.399 1.00 58.81 863 SER A CA 1
ATOM 6920 C C . SER A 1 863 ? -4.025 4.651 31.246 1.00 58.81 863 SER A C 1
ATOM 6922 O O . SER A 1 863 ? -5.148 5.080 31.486 1.00 58.81 863 SER A O 1
ATOM 6924 N N . SER A 1 864 ? -3.658 4.247 30.028 1.00 56.78 864 SER A N 1
ATOM 6925 C CA . SER A 1 864 ? -4.525 4.284 28.845 1.00 56.78 864 SER A CA 1
ATOM 6926 C C . SER A 1 864 ? -5.696 3.313 28.964 1.00 56.78 864 SER A C 1
ATOM 6928 O O . SER A 1 864 ? -6.832 3.704 28.715 1.00 56.78 864 SER A O 1
ATOM 6930 N N . LEU A 1 865 ? -5.447 2.085 29.430 1.00 59.19 865 LEU A N 1
ATOM 6931 C CA . LEU A 1 865 ? -6.498 1.092 29.669 1.00 59.19 865 LEU A CA 1
ATOM 6932 C C . LEU A 1 865 ? -7.452 1.540 30.788 1.00 59.19 865 LEU A C 1
ATOM 6934 O O . LEU A 1 865 ? -8.669 1.446 30.655 1.00 59.19 865 LEU A O 1
ATOM 6938 N N . THR A 1 866 ? -6.896 2.083 31.877 1.00 60.19 866 THR A N 1
ATOM 6939 C CA . THR A 1 866 ? -7.672 2.659 32.984 1.00 60.19 866 THR A CA 1
ATOM 6940 C C . THR A 1 866 ? -8.533 3.808 32.474 1.00 60.19 866 THR A C 1
ATOM 6942 O O . THR A 1 866 ? -9.731 3.799 32.715 1.00 60.19 866 THR A O 1
ATOM 6945 N N . LYS A 1 867 ? -7.973 4.734 31.686 1.00 61.62 867 LYS A N 1
ATOM 6946 C CA . LYS A 1 867 ? -8.693 5.879 31.113 1.00 61.62 867 LYS A CA 1
ATOM 6947 C C . LYS A 1 867 ? -9.777 5.455 30.115 1.00 61.62 867 LYS A C 1
ATOM 6949 O O . LYS A 1 867 ? -10.858 6.030 30.119 1.00 61.62 867 LYS A O 1
ATOM 6954 N N . PHE A 1 868 ? -9.524 4.430 29.300 1.00 60.88 868 PHE A N 1
ATOM 6955 C CA . PHE A 1 868 ? -10.504 3.863 28.369 1.00 60.88 868 PHE A CA 1
ATOM 6956 C C . PHE A 1 868 ? -11.708 3.258 29.103 1.00 60.88 868 PHE A C 1
ATOM 6958 O O . PHE A 1 868 ? -12.854 3.625 28.835 1.00 60.88 868 PHE A O 1
ATOM 6965 N N . ILE A 1 869 ? -11.453 2.393 30.092 1.00 60.44 869 ILE A N 1
ATOM 6966 C CA . ILE A 1 869 ? -12.507 1.789 30.918 1.00 60.44 869 ILE A CA 1
ATOM 6967 C C . ILE A 1 869 ? -13.207 2.870 31.752 1.00 60.44 869 ILE A C 1
ATOM 6969 O O . ILE A 1 869 ? -14.431 2.872 31.879 1.00 60.44 869 ILE A O 1
ATOM 6973 N N . GLU A 1 870 ? -12.460 3.831 32.296 1.00 60.56 870 GLU A N 1
ATOM 6974 C CA . GLU A 1 870 ? -13.029 4.942 33.046 1.00 60.56 870 GLU A CA 1
ATOM 6975 C C . GLU A 1 870 ? -13.985 5.765 32.189 1.00 60.56 870 GLU A C 1
ATOM 6977 O O . GLU A 1 870 ? -15.095 5.995 32.664 1.00 60.56 870 GLU A O 1
ATOM 6982 N N . ASN A 1 871 ? -13.598 6.124 30.961 1.00 62.28 871 ASN A N 1
ATOM 6983 C CA . ASN A 1 871 ? -14.416 6.878 30.011 1.00 62.28 871 ASN A CA 1
ATOM 6984 C C . ASN A 1 871 ? -15.710 6.141 29.651 1.00 62.28 871 ASN A C 1
ATOM 6986 O O . ASN A 1 871 ? -16.772 6.758 29.631 1.00 62.28 871 ASN A O 1
ATOM 6990 N N . LYS A 1 872 ? -15.655 4.822 29.424 1.00 57.97 872 LYS A N 1
ATOM 6991 C CA . LYS A 1 872 ? -16.858 4.023 29.136 1.00 57.97 872 LYS A CA 1
ATOM 6992 C C . LYS A 1 872 ? -17.771 3.871 30.358 1.00 57.97 872 LYS A C 1
ATOM 6994 O O . LYS A 1 872 ? -18.986 3.820 30.201 1.00 57.97 872 LYS A O 1
ATOM 6999 N N . ILE A 1 873 ? -17.217 3.876 31.575 1.00 56.94 873 ILE A N 1
ATOM 7000 C CA . ILE A 1 873 ? -17.997 3.793 32.824 1.00 56.94 873 ILE A CA 1
ATOM 7001 C C . ILE A 1 873 ? -18.461 5.186 33.322 1.00 56.94 873 ILE A C 1
ATOM 7003 O O . ILE A 1 873 ? -19.333 5.277 34.187 1.00 56.94 873 ILE A O 1
ATOM 7007 N N . SER A 1 874 ? -17.947 6.304 32.794 1.00 54.09 874 SER A N 1
ATOM 7008 C CA . SER A 1 874 ? -18.378 7.660 33.180 1.00 54.09 874 SER A CA 1
ATOM 7009 C C . SER A 1 874 ? -19.196 8.357 32.095 1.00 54.09 874 SER A C 1
ATOM 7011 O O . SER A 1 874 ? -18.637 8.970 31.195 1.00 54.09 874 SER A O 1
ATOM 7013 N N . SER A 1 875 ? -20.527 8.374 32.228 1.00 49.31 875 SER A N 1
ATOM 7014 C CA . SER A 1 875 ? -21.252 9.527 32.812 1.00 49.31 875 SER A CA 1
ATOM 7015 C C . SER A 1 875 ? -22.755 9.582 32.496 1.00 49.31 875 SER A C 1
ATOM 7017 O O . SER A 1 875 ? -23.441 10.234 33.267 1.00 49.31 875 SER A O 1
ATOM 7019 N N . ASN A 1 876 ? -23.318 8.871 31.504 1.00 52.41 876 ASN A N 1
ATOM 7020 C CA . ASN A 1 876 ? -24.714 9.153 31.086 1.00 52.41 876 ASN A CA 1
ATOM 7021 C C . ASN A 1 876 ? -25.679 7.970 30.830 1.00 52.41 876 ASN A C 1
ATOM 7023 O O . ASN A 1 876 ? -26.826 8.234 30.489 1.00 52.41 876 ASN A O 1
ATOM 7027 N N . TYR A 1 877 ? -25.304 6.702 31.031 1.00 51.19 877 TYR A N 1
ATOM 7028 C CA . TYR A 1 877 ? -26.217 5.578 30.735 1.00 51.19 877 TYR A CA 1
ATOM 7029 C C . TYR A 1 877 ? -27.190 5.261 31.890 1.00 51.19 877 TYR A C 1
ATOM 7031 O O . TYR A 1 877 ? -26.763 5.123 33.047 1.00 51.19 877 TYR A O 1
ATOM 7039 N N . LYS A 1 878 ? -28.492 5.128 31.591 1.00 52.56 878 LYS A N 1
ATOM 7040 C CA . LYS A 1 878 ? -29.513 4.533 32.478 1.00 52.56 878 LYS A CA 1
ATOM 7041 C C . LYS A 1 878 ? -29.475 3.003 32.352 1.00 52.56 878 LYS A C 1
ATOM 7043 O O . LYS A 1 878 ? -29.034 2.484 31.340 1.00 52.56 878 LYS A O 1
ATOM 7048 N N . ILE A 1 879 ? -29.977 2.266 33.353 1.00 45.31 879 ILE A N 1
ATOM 7049 C CA . ILE A 1 879 ? -30.095 0.789 33.272 1.00 45.31 879 ILE A CA 1
ATOM 7050 C C . ILE A 1 879 ? -30.920 0.342 32.061 1.00 45.31 879 ILE A C 1
ATOM 7052 O O . ILE A 1 879 ? -30.593 -0.677 31.466 1.00 45.31 879 ILE A O 1
ATOM 7056 N N . GLY A 1 880 ? -31.944 1.121 31.686 1.00 43.44 880 GLY A N 1
ATOM 7057 C CA . GLY A 1 880 ? -32.685 0.915 30.440 1.00 43.44 880 GLY A CA 1
ATOM 7058 C C . GLY A 1 880 ? -31.734 0.885 29.248 1.00 43.44 880 GLY A C 1
ATOM 7059 O O . GLY A 1 880 ? -31.618 -0.149 28.618 1.00 43.44 880 GLY A O 1
ATOM 7060 N N . ASP A 1 881 ? -30.942 1.939 29.066 1.00 47.22 881 ASP A N 1
ATOM 7061 C CA . ASP A 1 881 ? -29.987 2.101 27.959 1.00 47.22 881 ASP A CA 1
ATOM 7062 C C . ASP A 1 881 ? -28.849 1.052 27.918 1.00 47.22 881 ASP A C 1
ATOM 7064 O O . ASP A 1 881 ? -28.133 0.974 26.929 1.00 47.22 881 ASP A O 1
ATOM 7068 N N . VAL A 1 882 ? -28.639 0.276 28.991 1.00 44.38 882 VAL A N 1
ATOM 7069 C CA . VAL A 1 882 ? -27.630 -0.806 29.066 1.00 44.38 882 VAL A CA 1
ATOM 7070 C C . VAL A 1 882 ? -28.239 -2.185 28.782 1.00 44.38 882 VAL A C 1
ATOM 7072 O O . VAL A 1 882 ? -27.520 -3.104 28.404 1.00 44.38 882 VAL A O 1
ATOM 7075 N N . ILE A 1 883 ? -29.545 -2.348 29.012 1.00 39.41 883 ILE A N 1
ATOM 7076 C CA . ILE A 1 883 ? -30.271 -3.625 28.881 1.00 39.41 883 ILE A CA 1
ATOM 7077 C C . ILE A 1 883 ? -31.160 -3.638 27.626 1.00 39.41 883 ILE A C 1
ATOM 7079 O O . ILE A 1 883 ? -31.553 -4.707 27.169 1.00 39.41 883 ILE A O 1
ATOM 7083 N N . SER A 1 884 ? -31.484 -2.473 27.064 1.00 30.42 884 SER A N 1
ATOM 7084 C CA . SER A 1 884 ? -32.232 -2.331 25.818 1.00 30.42 884 SER A CA 1
ATOM 7085 C C . SER A 1 884 ? -31.299 -2.059 24.637 1.00 30.42 884 SER A C 1
ATOM 7087 O O . SER A 1 884 ? -31.322 -0.961 24.087 1.00 30.42 884 SER A O 1
ATOM 7089 N N . GLU A 1 885 ? -30.496 -3.054 24.277 1.00 35.47 885 GLU A N 1
ATOM 7090 C CA . GLU A 1 885 ? -30.095 -3.355 22.895 1.00 35.47 885 GLU A CA 1
ATOM 7091 C C . GLU A 1 885 ? -30.042 -4.873 22.733 1.00 35.47 885 GLU A C 1
ATOM 7093 O O . GLU A 1 885 ? -29.348 -5.526 23.550 1.00 35.47 885 GLU A O 1
#

pLDDT: mean 74.49, std 10.52, range [30.42, 90.88]

InterPro domains:
  IPR007383 Protein of unknown function DUF445 [PF04286] (15-366)

Organism: Clostridium beijerinckii (NCBI:txid1520)

Sequence (885 aa):
MLTFIFLLAFQGFSGGVAGYITNKYAVDMLFKEYTPLKLGGVIKKKKEKFIEEISELVERDIINADTLRSEMPNINTYIKQMAQTFFEKQLSNSLGNTKIAEIDGFSESILKSEEFIRNNLNILLPELIDGLMRNVDLQDILSEKQISKVINSCYELLICEFENADAVNGFISDLYKENSNITLADIFSKEVQKKLTDNIIECVENIFNNDILSDEKSCKMFLDNMLSNINVDATLVKLQDSIGSRDINHFITETQQEEVISRLFIKITEFINSSEGKDLILKITNEIVSIGKNIDFTIYEILPKEMKKSLTNFIKIAIPKVMPYILEWISSNKSSLDEMIESAIDEAIQDIDESIKKLIISKVRNALMGDVSSKNNIVNKIISYINNNFDDESSDKIVTSIIDYLKDTKVKNIVESLEKYNLATSDDVAEIITKVFAAHGKNTLRILIKSQFSKKVNEIAKLDLLKLFNTKLKPMLYESIFKNKTRLCKNINTLIAQFINSKSDEIFHKKLSELFKDKSVFSLSNKFSIWANNLLRKNKDTYSEKLEEVILSNVKKLKIGDILSNYNVNILEYIVDNSVSIYREAVDKYKNYQIKELVNKGFNKDQLSNILINKGYPALISKLPSLLNGNIKKIAKNSLSKYDEDEICDIVQDFMGSQLKPLSVFGAVLGTVVGIIYQLIFPNSIGLYGFPSNMFNGLLSLGVMAFIGYITNVVALWMIFHPYKENKIISKIPFFKKFALGYIPAHKNEFAIGMAKLIDEELLNKEEINKSFNSHKDNMSSVLTTLVKNNNYQILVDFARSKKNDFVKYIYKIILKYCNSSSDLSEGITNRLKESKFDNFIKESYIQNGIPKIISSISNSKSSLTKFIENKISSNYKIGDVISE

Mean predicted aligned error: 22.91 Å

Secondary structure (DSSP, 8-state):
-HHHHHHHHHHHHHHHHHHHHHHHHHHHHHH-EETTTTEE-HHHHTHHHHHHHHHHHIIIIISSHHHHHHT-TTHHHHHHHHHHHIIIIIIHHHHTT-BGGGSTTHHHHHHHHHHHHHHHHHHHHHHHHHHHHTT-BGGGTS-HHHHHHHHHHHHHHHHHHHH-HHHHHHHHHHHHHHTTT-BHHHHS-HHHHHHHHHHHHHHHHHIIIIIISSSHHHHHHHHHHHHHHTTHHHHHHHHHHHHHTSBGGGTS-HHHHHHHHHHHHHHHHHHHHSHHHHHHHHHHHHHHHHHHHT--SBHHHHS-HHHHHHHHHHHHHHHHHHHHHHHHHHHHTHHHHHHHHHHHHHHHHHT---HHHHHHHHHHIIIII-SHHHHHTHHHHHHHHHHHH--HHHHHHHHHHHHHHHHHSBHHHHHHHHHHTTS--HHHHHHHHHHHHHHHHHHHHHHHHHHHHTSBHHHH----HHHHIIIIIHHHHHHHHHHTHHHHHHHHHHHHHHHHHHHHHHHHHSBHHHHS-HHHHHHHHHHHHHHHHHHHHHTHHHHHHHHHHHHHHHHTT-BHHHHHTTS--THHHHHHHHHHHHHHHHHHHHTTSBHHHHHHHH--HHHHHHHIIIIIHHHHHHHHHHHHTTHHHHHHHHHHTTS-HHHHHHHHIIIIIHHHTHHHHHHHHHHHHHHHHHHHH-TTSS-TTSS-SSHHHHHHHHHHHHHHHHHHHHHHHHHHH--SS--TTGGGSTTTGGGSS-HHHHTHHHHHHHHHHHIIIIIS-HHHHHHHHHHTHHHHHHHHHHHHHTTTTHHHHHHHHHTHHHHHHHHHHHHHHHHHS-SHHHHHHHHHHHHTTGGGTS-HHHHHHHHHHHHHHHHHTHHHHHHHHHHHHSS---HHHHH--

Solvent-accessible surface area (backbone atoms only — not comparable to full-atom values): 47273 Å² total; per-residue (Å²): 110,70,67,59,54,50,50,31,53,50,34,15,49,51,24,15,52,51,20,22,53,53,33,38,50,55,58,46,22,38,58,42,64,46,79,91,80,65,49,51,17,51,46,38,79,36,41,70,60,50,41,52,54,50,14,46,45,41,26,73,78,60,55,37,55,67,53,52,56,71,74,45,87,60,50,64,60,54,45,36,51,48,34,38,46,38,57,76,46,50,49,33,61,73,47,47,79,43,30,48,63,72,42,89,60,39,71,60,50,51,54,52,46,47,50,50,50,45,58,49,41,67,65,48,45,60,62,51,49,42,65,54,28,62,75,37,48,43,52,70,63,45,52,70,73,42,52,51,48,46,48,52,50,52,50,49,51,50,48,53,47,39,62,36,55,68,57,45,36,49,52,51,52,48,53,45,62,77,44,29,79,43,30,51,54,80,74,40,54,74,69,55,52,49,51,53,49,50,52,50,40,52,52,53,42,45,44,48,52,62,59,34,60,61,43,72,67,42,35,47,52,53,49,50,51,50,44,56,76,70,38,46,66,64,52,37,52,55,50,44,52,60,55,30,70,34,37,40,54,79,80,43,52,73,70,57,50,54,48,52,44,52,53,49,40,53,54,51,50,55,40,47,72,32,75,67,30,45,52,50,43,38,52,53,33,47,49,52,53,56,51,36,57,70,33,85,48,19,57,59,72,73,42,55,75,70,53,42,53,50,52,56,51,47,46,61,63,45,52,75,72,45,47,67,58,51,54,50,49,54,62,76,42,40,72,61,51,33,51,50,52,49,50,52,52,52,49,58,50,64,70,46,86,53,67,67,59,34,51,51,49,52,48,43,42,71,74,76,53,61,70,54,34,68,75,68,40,41,66,60,50,50,53,50,48,44,72,75,63,66,44,72,71,55,51,50,52,50,43,48,51,52,51,49,48,41,56,74,39,30,36,19,60,52,48,52,46,33,51,76,70,68,73,56,50,49,66,57,52,31,52,50,53,52,52,49,40,72,76,45,35,57,63,51,45,43,63,62,50,58,60,56,39,70,37,36,36,49,82,78,46,84,82,58,53,59,60,48,36,65,74,49,51,50,55,51,49,49,54,54,51,61,77,41,36,73,63,48,49,56,54,48,44,51,51,48,42,52,49,49,54,55,49,47,56,56,55,29,69,35,30,44,54,77,76,44,50,74,76,52,49,56,57,48,34,54,52,44,34,55,49,51,38,52,50,49,63,74,39,36,71,66,50,50,52,51,48,44,52,54,49,51,61,48,41,67,69,36,36,44,23,75,57,48,75,77,46,96,59,70,61,60,59,50,54,43,52,51,52,46,49,52,49,49,53,53,46,66,70,47,32,75,41,39,48,44,70,50,49,74,75,76,57,57,50,64,59,52,23,47,45,40,54,73,52,45,44,56,56,48,59,74,43,35,48,78,68,43,65,72,46,44,28,48,45,27,33,59,44,51,67,72,47,54,50,65,52,48,29,50,55,49,34,72,48,43,48,74,75,52,55,64,49,17,57,48,19,19,55,49,18,20,52,50,23,32,50,47,42,70,77,45,66,80,58,48,36,104,82,78,47,46,81,43,74,67,45,41,54,51,49,51,52,49,52,52,49,49,52,48,51,46,46,54,51,52,62,50,33,38,57,39,45,79,56,74,38,80,70,46,46,71,39,87,89,43,33,86,63,17,31,3,52,50,65,72,40,44,68,61,52,47,52,29,51,51,48,48,40,56,69,56,37,58,33,72,66,63,53,50,53,55,53,59,75,43,43,64,57,53,52,48,50,54,50,45,60,45,53,77,48,59,44,44,70,60,51,51,51,54,56,75,38,44,69,60,50,52,54,48,52,52,49,49,53,47,45,61,61,70,55,84,48,65,64,63,48,49,53,47,52,59,40,57,75,68,62,49,59,83,63,45,61,66,73,46,56,68,58,24,51,58,52,57,43,51,53,54,62,74,38,49,66,59,54,50,50,52,54,47,54,76,72,56,85,82,83,50,61,63,71,73,68,70,120